Protein AF-0000000085055770 (afdb_homodimer)

InterPro domains:
  IPR016156 FAD/NAD-linked reductase, dimerisation domain superfamily [G3DSA:3.30.390.30] (456-488)
  IPR016156 FAD/NAD-linked reductase, dimerisation domain superfamily [G3DSA:3.30.390.30] (489-550)
  IPR016156 FAD/NAD-linked reductase, dimerisation domain superfamily [SSF55424] (453-541)
  IPR023753 FAD/NAD(P)-binding domain [PF07992] (118-437)
  IPR029324 Mitochondrial apoptosis-inducing factor, C-terminal domain [PF14721] (440-491)
  IPR036188 FAD/NAD(P)-binding domain superfamily [G3DSA:3.50.50.60] (121-446)
  IPR036188 FAD/NAD(P)-binding domain superfamily [G3DSA:3.50.50.60] (158-371)
  IPR036188 FAD/NAD(P)-binding domain superfamily [SSF51905] (117-463)
  IPR050446 FAD-dependent Oxidoreductases and Apoptosis Regulators [PTHR43557] (118-540)

Nearest PDB structures (foldseek):
  8d3o-assembly2_B  TM=9.324E-01  e=7.141E-57  Homo sapiens
  8d3g-assembly1_A  TM=9.309E-01  e=7.087E-55  Homo sapiens
  8d3g-assembly1_B  TM=9.258E-01  e=1.122E-54  Homo sapiens
  6krt-assembly2_B  TM=8.472E-01  e=2.229E-38  Deschampsia antarctica
  6pfz-assembly2_A  TM=8.311E-01  e=5.424E-30  Archaeoglobus fulgidus DSM 4304

Sequence (1100 aa):
MFGSIVRNTLTKSKNVVNLTKFNQNNGRSSLSSSSIKYYSSNNQNRLNNNNNFNGNNNSNKNNNRNSSWMFGAGAAAVAATALLGSILSLEEQNKDTTTTEKKEKIARPEDDLNIEKFKYVIIGGGTAAYYAVDKILEHDKQATILMISKEYEVPYQRPPLSKNLWANKDENVKETLEYSDWSGAKSKLLYEPESVYGNEVLQFIRNKRVVDIHLDGKVILLNDGTLVAYEKCLIATGGEPRKFNYSASDDPRITTYRTVDDFRKLHDVVHDDKVKHVTVIGGGFLGSEITCAINDNLKDKVKITQVFPENGVLPLIFPDYLSKYATDKVKASGVDVLEGRLVKDISKNNDKLKVQLDNGSSIDTDHVVVAVGIIPNTDIAKSTSLEVDPVNGGYVVNAELQARSNVYVAGDVASFYDYNLGVRRRVEHHDHAKATGELAGKNMAGSADPYTYLPFFWSDLTDHIGFEAVGNTDAKLKTYAVWEKQKTDDADKFSKGIIYYLNDKSKVVGVLTFRNYGKMDKARELITKGKPITNLEDLQHAISLEDEHHMFGSIVRNTLTKSKNVVNLTKFNQNNGRSSLSSSSIKYYSSNNQNRLNNNNNFNGNNNSNKNNNRNSSWMFGAGAAAVAATALLGSILSLEEQNKDTTTTEKKEKIARPEDDLNIEKFKYVIIGGGTAAYYAVDKILEHDKQATILMISKEYEVPYQRPPLSKNLWANKDENVKETLEYSDWSGAKSKLLYEPESVYGNEVLQFIRNKRVVDIHLDGKVILLNDGTLVAYEKCLIATGGEPRKFNYSASDDPRITTYRTVDDFRKLHDVVHDDKVKHVTVIGGGFLGSEITCAINDNLKDKVKITQVFPENGVLPLIFPDYLSKYATDKVKASGVDVLEGRLVKDISKNNDKLKVQLDNGSSIDTDHVVVAVGIIPNTDIAKSTSLEVDPVNGGYVVNAELQARSNVYVAGDVASFYDYNLGVRRRVEHHDHAKATGELAGKNMAGSADPYTYLPFFWSDLTDHIGFEAVGNTDAKLKTYAVWEKQKTDDADKFSKGIIYYLNDKSKVVGVLTFRNYGKMDKARELITKGKPITNLEDLQHAISLEDEHH

Foldseek 3Di:
DPPPPPPPCPPPPPDPPPPDDPPPPPPPDDPPDDDDDDDDDDDDDDDDDDDDDDDQPDDDDDDDDDDYDYDDDDDYDDDDDDDDDDPDDDDDDDDDPPPPPPPPPPCPCPVCPVAAEFAEEEEAQEQLQVLLLVQLVVQPVPGAYEYEHLAADHYFHFVCLLAFLLVDPDPCCLPQVWGADPVRDIDHRHPDDPSSEDDRRHHYHYNWHWQAADPVQQWTAIPVGHIHHYNFYEYEHAWADDADDFPPSVDPLEEEDTDSVRSSVVVVQQPDQVFAEEEEEAQEFRSLSNLLSCCVRRVVRHAYEYEYQAQAHNPFFDAPVVRNVVRVVSVVSRHHYHYNWDFDHWDDDVQWIWTAIPVGDIDTGNHYYYDHDTAAPPSNCVRHVFDFDPPAGATEAEQLQDRDVSYGYFAQRYFYQAPLQRGTHGDHASQRSNQRSNSNSNVSSPDRGGHHDWGKHWHDRDPQWIKIKTFDRGNPFDKDKAADDDPDPPDDRHRWIKIFGADPQQAGGMIMTTNQPDFVVLRVVRSNVRDHDPDPVVVNVSTDSDHPPD/DPPPPPPDPPDDPDDDDDLDFDPDDDDDDDDDDDDDDDDDDDYYDDDDYDDDDDDDDDDDDDDDDDDDDDDDDDPPDDDPDDDPDDPDDDDDPPDPPVPPPPPPPPVPCPRPPSAAEFAEEEEAQEQLQVLLLVQLVVQPVPGAYEYEHLAADHYFHFVCLLAFLLVDPDPCCLPQVWGADPVRDIDHRHPDDPVVEDDRRHHYHYNWHWQAADPVQQWTAIPVGHIHHYNFYEYEHAWADDADDFPVSVDPLEEEDTDSVRSSVVVVQQPDQVFAEEEEEAQEFRSLSNLLSCCVRRVVRHAYEYEYQAQAHNPFFDAPVVRNVVRVVSVVSRHHYHYNWDFDHWDDDPQWIWTAIPVGDIDTGNHYYYDHDTAAPPSNCVRHVFDFDPPAGATEAEQLQDRDVSYGYFAQRYFYQAPLQRGTHGDHASQRSNQRSNSNSNVSSPDRGGHHDWGKHWHDRDPQWIKIKTFDRGNPFDKDKAADDDPDPPDDRHRWIKIFGADPQQAGGMIMTTNQPDFVVLRVVRSNVRDHDPDPVVVNVSTDSDHPPD

Solvent-accessible surface area (backbone atoms only — not comparable to full-atom values): 62832 Å² total; per-residue (Å²): 133,80,81,69,77,82,61,59,49,77,72,70,72,68,75,79,76,74,78,77,78,77,73,80,76,74,78,75,78,72,82,71,84,81,79,87,78,87,81,82,82,78,88,81,79,84,86,84,69,90,77,82,87,82,90,70,92,79,90,90,89,80,93,87,76,83,90,95,88,89,87,93,89,78,86,88,89,77,88,90,84,78,96,77,82,89,75,80,76,87,84,82,74,85,78,81,78,74,80,76,74,75,74,70,71,71,68,67,72,69,66,72,65,88,52,52,71,29,52,31,33,34,38,21,41,34,49,15,31,49,32,15,52,55,30,25,57,73,64,28,90,81,54,27,36,36,32,35,13,62,46,76,65,67,31,34,59,58,70,40,71,41,37,39,40,55,70,42,81,55,88,56,35,79,77,65,39,41,25,46,48,98,84,60,47,80,41,60,38,49,76,56,66,72,81,75,47,58,42,87,42,36,32,66,44,57,63,40,42,76,60,34,48,42,75,91,77,30,34,35,32,33,74,86,67,51,55,38,33,43,65,29,37,35,45,21,58,23,55,40,71,62,84,71,88,34,54,15,52,82,8,52,35,51,38,64,76,82,48,71,68,35,46,46,53,51,52,52,46,64,69,32,87,86,34,49,31,37,35,33,34,22,32,40,68,65,20,41,20,39,51,32,28,46,43,76,64,36,53,92,58,30,46,46,35,38,35,21,57,47,83,26,38,37,53,62,53,33,45,69,70,55,10,40,51,51,34,51,54,48,38,71,72,67,40,46,69,41,58,59,32,42,79,39,14,28,11,53,48,89,94,29,30,33,40,31,35,71,87,70,52,70,43,81,24,52,32,37,41,49,30,77,52,66,42,50,58,54,66,44,32,80,65,37,81,59,53,64,34,89,83,70,35,21,36,43,30,42,47,49,27,36,49,42,91,54,29,31,41,18,21,40,21,22,19,34,60,36,60,72,76,72,45,73,47,51,50,83,37,67,48,37,12,36,53,34,6,33,48,39,14,38,27,73,51,69,49,76,61,65,59,76,78,78,48,42,46,69,55,63,49,54,100,80,40,38,37,39,34,35,63,53,46,53,33,87,41,52,70,51,74,42,60,58,83,67,92,50,91,88,48,69,76,73,62,30,31,39,39,37,22,27,50,98,73,36,21,44,44,14,35,35,23,33,62,41,79,92,49,62,68,62,46,49,52,57,26,60,66,54,55,61,60,88,50,74,71,63,58,66,68,67,60,77,86,65,77,79,81,122,133,81,80,72,78,81,76,75,81,78,74,84,76,85,78,89,80,77,70,66,74,54,78,85,85,83,91,89,90,76,90,79,84,90,81,86,84,84,72,53,68,80,84,83,82,89,77,82,84,86,80,87,80,84,60,51,50,34,14,31,43,52,78,77,89,82,91,79,94,77,82,77,93,82,85,70,84,70,85,75,78,78,86,78,72,78,84,70,74,87,74,79,68,82,71,82,70,76,68,76,69,69,75,62,68,70,64,69,68,71,62,38,65,54,51,54,73,29,51,31,33,33,38,21,42,34,50,16,33,48,32,14,52,55,31,26,58,72,64,28,89,82,54,27,36,36,33,36,13,61,46,74,65,66,31,35,58,60,70,40,72,41,37,38,40,54,69,43,82,55,89,55,36,78,78,65,40,42,27,45,49,98,84,61,48,79,42,62,39,47,76,56,63,70,83,75,46,66,50,88,42,34,33,65,45,56,61,41,44,75,60,33,49,41,74,90,78,30,34,33,32,33,74,87,68,50,53,37,33,42,65,29,38,36,44,22,56,23,56,39,72,64,80,74,90,35,83,38,54,82,40,84,48,52,37,63,77,82,48,71,68,36,46,46,52,50,53,52,47,65,68,31,87,86,33,50,32,37,34,32,34,21,32,38,67,66,21,41,21,38,52,33,28,46,44,76,65,35,52,92,58,30,44,46,34,38,35,20,57,46,82,26,38,38,54,62,51,33,45,69,70,56,9,40,51,52,36,51,54,48,39,71,73,65,41,45,69,40,58,58,32,42,78,72,39,35,37,80,48,89,94,30,34,33,38,31,34,71,87,66,49,69,45,83,26,53,32,37,40,50,32,78,53,64,41,51,59,52,66,44,32,80,65,35,80,59,53,64,34,88,84,70,35,22,37,42,28,42,45,49,25,37,50,41,92,55,30,30,40,17,21,39,20,23,19,33,59,36,60,72,75,72,43,72,46,52,51,84,37,68,47,35,12,37,54,35,6,34,48,37,14,38,27,71,54,71,49,75,60,64,60,76,79,79,48,42,47,70,53,64,49,52,100,80,38,39,37,40,33,35,64,54,46,54,33,86,43,53,71,51,73,44,60,59,84,69,92,50,92,87,46,69,77,75,62,30,31,39,37,37,23,29,50,99,71,38,21,46,46,14,35,36,22,35,61,40,80,93,47,61,66,62,45,49,51,55,28,61,66,53,56,59,58,87,52,73,71,63,58,65,68,68,60,77,86,65,77,79,80,123

pLDDT: mean 78.94, std 31.24, range [12.91, 98.94]

Organism: Heterostelium pallidum (strain ATCC 26659 / Pp 5 / PN500) (NCBI:txid670386)

Secondary structure (DSSP, 8-state):
-------------------------------------------------------------------------------------------------------------------EEEEEEEE--SHHHHHHHHHHHHH-TT--EEEE-SSSSPSB-SGGGGTGGGG---TTHHHH-EEE-TTS-EEESBSS-GGGSSSSSEEEE-S--EEEEETTTTEEEETTS-EEEEEEEEE---EEE-----TTTT-TTEEE--SHHHHHHHHHHHHSTT--EEEEE-SSHHHHHHHHHHHHHHTTT-EEEEE-SSSSSSTTTS-HHHHHHHHHHHHHTT-EEETT--EEEEEEETTEEEEEETTS-EEEESEEEE-S-EEE--GGGGGS---B-TTT-SEE--TTSEEETTEEE-GGGEEEEETTTTEEE---SHHHHHHHHHHHHHHHTT---------EEEEEEETTEEEEEEE---TTSEEEEEEPPPSSTTS-TTSSEEEEEE-TTSBEEEEEEES--S-HHHHHHHHHH--B-S-GGGGTTTS--S----/---------------------------------------------------------------------------TT--------------------------------------EEEEEEEE--SHHHHHHHHHHHHH-TT--EEEE-SSSSPSB-SGGGGTGGGG---TTHHHH-EEE-TTS-EEESBSS-GGGSSSSSEEEE-S--EEEEETTTTEEEETTS-EEEEEEEEE---EEE-----TTTT-TTEEE--SHHHHHHHHHHHHSTT--EEEEE--SHHHHHHHHHHHHHHTTT-EEEEE-SSSSSSTTTS-HHHHHHHHHHHHHTT-EEETT--EEEEEEETTEEEEEETTS-EEEESEEEE-S-EEE--GGGGGS---B-TTT-SEE--TTSEEETTEEE-GGGEEEEETTTTEEE---SHHHHHHHHHHHHHHHTT---------EEEEEEETTEEEEEEE---TTSEEEEEEPPPSSTTS-TTSSEEEEEE-TTSBEEEEEEES--S-HHHHHHHHHH--B-S-GGGGTTTS--S----

Radius of gyration: 35.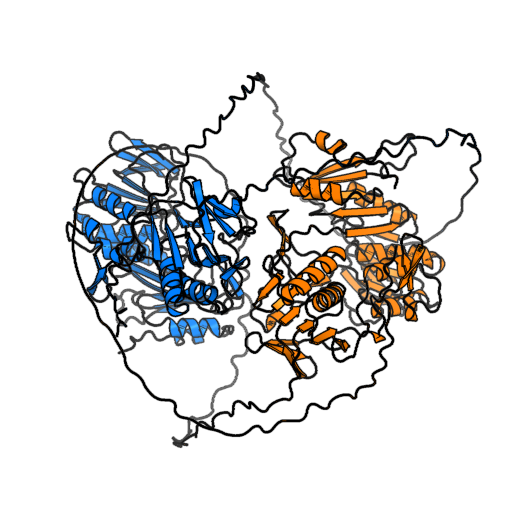76 Å; Cα contacts (8 Å, |Δi|>4): 2113; chains: 2; bounding box: 96×97×94 Å

Structure (mmCIF, N/CA/C/O backbone):
data_AF-0000000085055770-model_v1
#
loop_
_entity.id
_entity.type
_entity.pdbx_description
1 polymer 'Apoptosis inducing factor'
#
loop_
_atom_site.group_PDB
_atom_site.id
_atom_site.type_symbol
_atom_site.label_atom_id
_atom_site.label_alt_id
_atom_site.label_comp_id
_atom_site.label_asym_id
_atom_site.label_entity_id
_atom_site.label_seq_id
_atom_site.pdbx_PDB_ins_code
_atom_site.Cartn_x
_atom_site.Cartn_y
_atom_site.Cartn_z
_atom_site.occupancy
_atom_site.B_iso_or_equiv
_atom_site.auth_seq_id
_atom_site.auth_comp_id
_atom_site.auth_asym_id
_atom_site.auth_atom_id
_atom_site.pdbx_PDB_model_num
ATOM 1 N N . MET A 1 1 ? -2.891 18.719 34.906 1 19.8 1 MET A N 1
ATOM 2 C CA . MET A 1 1 ? -1.797 18.781 35.875 1 19.8 1 MET A CA 1
ATOM 3 C C . MET A 1 1 ? -0.505 18.25 35.25 1 19.8 1 MET A C 1
ATOM 5 O O . MET A 1 1 ? -0.42 17.062 34.938 1 19.8 1 MET A O 1
ATOM 9 N N . PHE A 1 2 ? 0.183 19.172 34.531 1 20.33 2 PHE A N 1
ATOM 10 C CA . PHE A 1 2 ? 1.18 19.203 33.469 1 20.33 2 PHE A CA 1
ATOM 11 C C . PHE A 1 2 ? 2.51 18.641 33.938 1 20.33 2 PHE A C 1
ATOM 13 O O . PHE A 1 2 ? 3.074 19.141 34.938 1 20.33 2 PHE A O 1
ATOM 20 N N . GLY A 1 3 ? 2.492 17.281 34.031 1 21.72 3 GLY A N 1
ATOM 21 C CA . GLY A 1 3 ? 3.611 16.531 34.594 1 21.72 3 GLY A CA 1
ATOM 22 C C . GLY A 1 3 ? 4.957 17.016 34.094 1 21.72 3 GLY A C 1
ATOM 23 O O . GLY A 1 3 ? 5.234 16.953 32.875 1 21.72 3 GLY A O 1
ATOM 24 N N . SER A 1 4 ? 5.488 18.141 34.719 1 19.33 4 SER A N 1
ATOM 25 C CA . SER A 1 4 ? 6.707 18.922 34.531 1 19.33 4 SER A CA 1
ATOM 26 C C . SER A 1 4 ? 7.941 18.031 34.562 1 19.33 4 SER A C 1
ATOM 28 O O . SER A 1 4 ? 8.102 17.188 35.438 1 19.33 4 SER A O 1
ATOM 30 N N . ILE A 1 5 ? 8.344 17.641 33.312 1 22.17 5 ILE A N 1
ATOM 31 C CA . ILE A 1 5 ? 9.578 16.922 33.062 1 22.17 5 ILE A CA 1
ATOM 32 C C . ILE A 1 5 ? 10.734 17.531 33.844 1 22.17 5 ILE A C 1
ATOM 34 O O . ILE A 1 5 ? 11.008 18.719 33.719 1 22.17 5 ILE A O 1
ATOM 38 N N . VAL A 1 6 ? 10.82 17.109 35.125 1 21.02 6 VAL A N 1
ATOM 39 C CA . VAL A 1 6 ? 11.883 17.516 36.062 1 21.02 6 VAL A CA 1
ATOM 40 C C . VAL A 1 6 ? 13.242 17.391 35.375 1 21.02 6 VAL A C 1
ATOM 42 O O . VAL A 1 6 ? 13.625 16.297 34.938 1 21.02 6 VAL A O 1
ATOM 45 N N . ARG A 1 7 ? 13.727 18.547 34.812 1 21.84 7 ARG A N 1
ATOM 46 C CA . ARG A 1 7 ? 14.883 18.969 34.062 1 21.84 7 ARG A CA 1
ATOM 47 C C . ARG A 1 7 ? 16.172 18.766 34.844 1 21.84 7 ARG A C 1
ATOM 49 O O . ARG A 1 7 ? 16.453 19.516 35.781 1 21.84 7 ARG A O 1
ATOM 56 N N . ASN A 1 8 ? 16.484 17.547 35.281 1 20.61 8 ASN A N 1
ATOM 57 C CA . ASN A 1 8 ? 17.781 17.484 35.938 1 20.61 8 ASN A CA 1
ATOM 58 C C . ASN A 1 8 ? 18.906 18.016 35.062 1 20.61 8 ASN A C 1
ATOM 60 O O . ASN A 1 8 ? 18.891 17.766 33.844 1 20.61 8 ASN A O 1
ATOM 64 N N . THR A 1 9 ? 19.562 19.156 35.5 1 19.64 9 THR A N 1
ATOM 65 C CA . THR A 1 9 ? 20.562 20.078 35 1 19.64 9 THR A CA 1
ATOM 66 C C . THR A 1 9 ? 21.875 19.359 34.719 1 19.64 9 THR A C 1
ATOM 68 O O . THR A 1 9 ? 22.734 19.234 35.594 1 19.64 9 THR A O 1
ATOM 71 N N . LEU A 1 10 ? 21.922 18.062 34.25 1 19.42 10 LEU A N 1
ATOM 72 C CA . LEU A 1 10 ? 23.281 17.531 34.156 1 19.42 10 LEU A CA 1
ATOM 73 C C . LEU A 1 10 ? 24.141 18.375 33.219 1 19.42 10 LEU A C 1
ATOM 75 O O . LEU A 1 10 ? 23.734 18.656 32.094 1 19.42 10 LEU A O 1
ATOM 79 N N . THR A 1 11 ? 25.062 19.25 33.719 1 19.27 11 THR A N 1
ATOM 80 C CA . THR A 1 11 ? 26.016 20.172 33.125 1 19.27 11 THR A CA 1
ATOM 81 C C . THR A 1 11 ? 27.031 19.391 32.281 1 19.27 11 THR A C 1
ATOM 83 O O . THR A 1 11 ? 27.969 19.984 31.719 1 19.27 11 THR A O 1
ATOM 86 N N . LYS A 1 12 ? 26.828 18.172 31.781 1 19.77 12 LYS A N 1
ATOM 87 C CA . LYS A 1 12 ? 28.094 17.672 31.25 1 19.77 12 LYS A CA 1
ATOM 88 C C . LYS A 1 12 ? 28.578 18.547 30.094 1 19.77 12 LYS A C 1
ATOM 90 O O . LYS A 1 12 ? 27.812 18.844 29.172 1 19.77 12 LYS A O 1
ATOM 95 N N . SER A 1 13 ? 29.609 19.375 30.188 1 17.56 13 SER A N 1
ATOM 96 C CA . SER A 1 13 ? 30.344 20.172 29.219 1 17.56 13 SER A CA 1
ATOM 97 C C . SER A 1 13 ? 30.844 19.328 28.047 1 17.56 13 SER A C 1
ATOM 99 O O . SER A 1 13 ? 31.641 19.781 27.234 1 17.56 13 SER A O 1
ATOM 101 N N . LYS A 1 14 ? 30.016 18.469 27.453 1 20 14 LYS A N 1
ATOM 102 C CA . LYS A 1 14 ? 30.734 17.688 26.453 1 20 14 LYS A CA 1
ATOM 103 C C . LYS A 1 14 ? 31.359 18.594 25.391 1 20 14 LYS A C 1
ATOM 105 O O . LYS A 1 14 ? 30.734 19.578 24.969 1 20 14 LYS A O 1
ATOM 110 N N . ASN A 1 15 ? 32.688 18.578 25.25 1 17.78 15 ASN A N 1
ATOM 111 C CA . ASN A 1 15 ? 33.625 19.047 24.234 1 17.78 15 ASN A CA 1
ATOM 112 C C . ASN A 1 15 ? 33.156 18.672 22.828 1 17.78 15 ASN A C 1
ATOM 114 O O . ASN A 1 15 ? 32.625 17.578 22.609 1 17.78 15 ASN A O 1
ATOM 118 N N . VAL A 1 16 ? 32.594 19.688 22.109 1 19.86 16 VAL A N 1
ATOM 119 C CA . VAL A 1 16 ? 32.219 19.734 20.703 1 19.86 16 VAL A CA 1
ATOM 120 C C . VAL A 1 16 ? 33.312 19.047 19.859 1 19.86 16 VAL A C 1
ATOM 122 O O . VAL A 1 16 ? 34.469 19.469 19.891 1 19.86 16 VAL A O 1
ATOM 125 N N . VAL A 1 17 ? 33.312 17.734 19.891 1 19.25 17 VAL A N 1
ATOM 126 C CA . VAL A 1 17 ? 34.312 17.016 19.125 1 19.25 17 VAL A CA 1
ATOM 127 C C . VAL A 1 17 ? 34.344 17.547 17.688 1 19.25 17 VAL A C 1
ATOM 129 O O . VAL A 1 17 ? 33.312 17.578 17.016 1 19.25 17 VAL A O 1
ATOM 132 N N . ASN A 1 18 ? 35.281 18.469 17.422 1 18.89 18 ASN A N 1
ATOM 133 C CA . ASN A 1 18 ? 35.656 19 16.125 1 18.89 18 ASN A CA 1
ATOM 134 C C . ASN A 1 18 ? 36.031 17.891 15.148 1 18.89 18 ASN A C 1
ATOM 136 O O . ASN A 1 18 ? 36.969 17.125 15.391 1 18.89 18 ASN A O 1
ATOM 140 N N . LEU A 1 19 ? 35.125 17.219 14.695 1 19.45 19 LEU A N 1
ATOM 141 C CA . LEU A 1 19 ? 35.438 16.188 13.711 1 19.45 19 LEU A CA 1
ATOM 142 C C . LEU A 1 19 ? 36.25 16.75 12.57 1 19.45 19 LEU A C 1
ATOM 144 O O . LEU A 1 19 ? 35.875 17.766 11.969 1 19.45 19 LEU A O 1
ATOM 148 N N . THR A 1 20 ? 37.594 16.562 12.641 1 17.78 20 THR A N 1
ATOM 149 C CA . THR A 1 20 ? 38.656 16.969 11.727 1 17.78 20 THR A CA 1
ATOM 150 C C . THR A 1 20 ? 38.438 16.391 10.336 1 17.78 20 THR A C 1
ATOM 152 O O . THR A 1 20 ? 38.031 15.219 10.195 1 17.78 20 THR A O 1
ATOM 155 N N . LYS A 1 21 ? 38.312 17.312 9.406 1 19.11 21 LYS A N 1
ATOM 156 C CA . LYS A 1 21 ? 38.062 17.281 7.965 1 19.11 21 LYS A CA 1
ATOM 157 C C . LYS A 1 21 ? 39.188 16.516 7.242 1 19.11 21 LYS A C 1
ATOM 159 O O . LYS A 1 21 ? 40.344 16.844 7.367 1 19.11 21 LYS A O 1
ATOM 164 N N . PHE A 1 22 ? 39.094 15.219 7.184 1 18.69 22 PHE A N 1
ATOM 165 C CA . PHE A 1 22 ? 40.156 14.555 6.406 1 18.69 22 PHE A CA 1
ATOM 166 C C . PHE A 1 22 ? 40.156 15.047 4.965 1 18.69 22 PHE A C 1
ATOM 168 O O . PHE A 1 22 ? 39.094 15.273 4.383 1 18.69 22 PHE A O 1
ATOM 175 N N . ASN A 1 23 ? 41.188 15.672 4.527 1 18.52 23 ASN A N 1
ATOM 176 C CA . ASN A 1 23 ? 41.594 16.312 3.281 1 18.52 23 ASN A CA 1
ATOM 177 C C . ASN A 1 23 ? 41.688 15.297 2.141 1 18.52 23 ASN A C 1
ATOM 179 O O . ASN A 1 23 ? 42.375 15.547 1.144 1 18.52 23 ASN A O 1
ATOM 183 N N . GLN A 1 24 ? 40.906 14.211 2.086 1 18.05 24 GLN A N 1
ATOM 184 C CA . GLN A 1 24 ? 41.375 13.328 1.034 1 18.05 24 GLN A CA 1
ATOM 185 C C . GLN A 1 24 ? 41.281 13.992 -0.334 1 18.05 24 GLN A C 1
ATOM 187 O O . GLN A 1 24 ? 40.281 14.625 -0.658 1 18.05 24 GLN A O 1
ATOM 192 N N . ASN A 1 25 ? 42.375 14.312 -0.95 1 18.31 25 ASN A N 1
ATOM 193 C CA . ASN A 1 25 ? 42.812 14.859 -2.234 1 18.31 25 ASN A CA 1
ATOM 194 C C . ASN A 1 25 ? 42.281 14.031 -3.398 1 18.31 25 ASN A C 1
ATOM 196 O O . ASN A 1 25 ? 42.844 13 -3.75 1 18.31 25 ASN A O 1
ATOM 200 N N . ASN A 1 26 ? 41.031 13.602 -3.348 1 17.72 26 ASN A N 1
ATOM 201 C CA . ASN A 1 26 ? 40.719 12.75 -4.488 1 17.72 26 ASN A CA 1
ATOM 202 C C . ASN A 1 26 ? 40.844 13.508 -5.809 1 17.72 26 ASN A C 1
ATOM 204 O O . ASN A 1 26 ? 40.281 14.602 -5.961 1 17.72 26 ASN A O 1
ATOM 208 N N . GLY A 1 27 ? 41.969 13.461 -6.469 1 17.81 27 GLY A N 1
ATOM 209 C CA . GLY A 1 27 ? 42.344 13.945 -7.789 1 17.81 27 GLY A CA 1
ATOM 210 C C . GLY A 1 27 ? 41.344 13.562 -8.867 1 17.81 27 GLY A C 1
ATOM 211 O O . GLY A 1 27 ? 41.156 12.383 -9.164 1 17.81 27 GLY A O 1
ATOM 212 N N . ARG A 1 28 ? 40.156 14.195 -8.812 1 18.31 28 ARG A N 1
ATOM 213 C CA . ARG A 1 28 ? 39.156 14.016 -9.859 1 18.31 28 ARG A CA 1
ATOM 214 C C . ARG A 1 28 ? 39.75 14.305 -11.234 1 18.31 28 ARG A C 1
ATOM 216 O O . ARG A 1 28 ? 40.25 15.398 -11.484 1 18.31 28 ARG A O 1
ATOM 223 N N . SER A 1 29 ? 40.312 13.344 -11.898 1 17.05 29 SER A N 1
ATOM 224 C CA . SER A 1 29 ? 40.781 13.484 -13.266 1 17.05 29 SER A CA 1
ATOM 225 C C . SER A 1 29 ? 39.688 13.977 -14.195 1 17.05 29 SER A C 1
ATOM 227 O O . SER A 1 29 ? 38.5 13.711 -13.953 1 17.05 29 SER A O 1
ATOM 229 N N . SER A 1 30 ? 39.875 15.062 -14.977 1 17.34 30 SER A N 1
ATOM 230 C CA . SER A 1 30 ? 39.312 15.984 -15.953 1 17.34 30 SER A CA 1
ATOM 231 C C . SER A 1 30 ? 38.75 15.242 -17.172 1 17.34 30 SER A C 1
ATOM 233 O O . SER A 1 30 ? 38.406 15.859 -18.172 1 17.34 30 SER A O 1
ATOM 235 N N . LEU A 1 31 ? 37.969 14.102 -17.016 1 16.69 31 LEU A N 1
ATOM 236 C CA . LEU A 1 31 ? 37.781 13.555 -18.359 1 16.69 31 LEU A CA 1
ATOM 237 C C . LEU A 1 31 ? 37.031 14.531 -19.25 1 16.69 31 LEU A C 1
ATOM 239 O O . LEU A 1 31 ? 36.031 15.117 -18.844 1 16.69 31 LEU A O 1
ATOM 243 N N . SER A 1 32 ? 37.594 15.023 -20.359 1 15.95 32 SER A N 1
ATOM 244 C CA . SER A 1 32 ? 37.469 15.945 -21.484 1 15.95 32 SER A CA 1
ATOM 245 C C . SER A 1 32 ? 36.281 15.562 -22.375 1 15.95 32 SER A C 1
ATOM 247 O O . SER A 1 32 ? 36.156 16.094 -23.484 1 15.95 32 SER A O 1
ATOM 249 N N . SER A 1 33 ? 35.125 15.094 -21.859 1 15.98 33 SER A N 1
ATOM 250 C CA . SER A 1 33 ? 34.344 14.555 -22.953 1 15.98 33 SER A CA 1
ATOM 251 C C . SER A 1 33 ? 34 15.633 -23.984 1 15.98 33 SER A C 1
ATOM 253 O O . SER A 1 33 ? 33.75 16.781 -23.609 1 15.98 33 SER A O 1
ATOM 255 N N . SER A 1 34 ? 34.156 15.391 -25.344 1 15.76 34 SER A N 1
ATOM 256 C CA . SER A 1 34 ? 34.125 15.961 -26.688 1 15.76 34 SER A CA 1
ATOM 257 C C . SER A 1 34 ? 32.75 16.438 -27.078 1 15.76 34 SER A C 1
ATOM 259 O O . SER A 1 34 ? 31.734 15.984 -26.516 1 15.76 34 SER A O 1
ATOM 261 N N . SER A 1 35 ? 32.562 17.344 -28.094 1 16.12 35 SER A N 1
ATOM 262 C CA . SER A 1 35 ? 31.859 18.469 -28.703 1 16.12 35 SER A CA 1
ATOM 263 C C . SER A 1 35 ? 30.672 18 -29.531 1 16.12 35 SER A C 1
ATOM 265 O O . SER A 1 35 ? 29.922 18.812 -30.062 1 16.12 35 SER A O 1
ATOM 267 N N . ILE A 1 36 ? 30.047 16.719 -29.469 1 15.17 36 ILE A N 1
ATOM 268 C CA . ILE A 1 36 ? 29.547 16.469 -30.812 1 15.17 36 ILE A CA 1
ATOM 269 C C . ILE A 1 36 ? 28.438 17.469 -31.156 1 15.17 36 ILE A C 1
ATOM 271 O O . ILE A 1 36 ? 27.656 17.859 -30.281 1 15.17 36 ILE A O 1
ATOM 275 N N . LYS A 1 37 ? 28.094 17.703 -32.5 1 15.77 37 LYS A N 1
ATOM 276 C CA . LYS A 1 37 ? 27.734 18.656 -33.562 1 15.77 37 LYS A CA 1
ATOM 277 C C . LYS A 1 37 ? 26.219 18.766 -33.688 1 15.77 37 LYS A C 1
ATOM 279 O O . LYS A 1 37 ? 25.688 19.844 -34 1 15.77 37 LYS A O 1
ATOM 284 N N . TYR A 1 38 ? 25.266 17.734 -33.406 1 15.3 38 TYR A N 1
ATOM 285 C CA . TYR A 1 38 ? 24.422 17.516 -34.562 1 15.3 38 TYR A CA 1
ATOM 286 C C . TYR A 1 38 ? 23.469 18.688 -34.781 1 15.3 38 TYR A C 1
ATOM 288 O O . TYR A 1 38 ? 23.109 19.375 -33.844 1 15.3 38 TYR A O 1
ATOM 296 N N . TYR A 1 39 ? 22.938 18.812 -36.094 1 15.67 39 TYR A N 1
ATOM 297 C CA . TYR A 1 39 ? 22.406 19.656 -37.156 1 15.67 39 TYR A CA 1
ATOM 298 C C . TYR A 1 39 ? 20.922 19.922 -36.969 1 15.67 39 TYR A C 1
ATOM 300 O O . TYR A 1 39 ? 20.203 19.109 -36.375 1 15.67 39 TYR A O 1
ATOM 308 N N . SER A 1 40 ? 20.516 21.156 -37.188 1 16.5 40 SER A N 1
ATOM 309 C CA . SER A 1 40 ? 19.406 22.094 -37.031 1 16.5 40 SER A CA 1
ATOM 310 C C . SER A 1 40 ? 18.25 21.75 -37.969 1 16.5 40 SER A C 1
ATOM 312 O O . SER A 1 40 ? 17.281 22.5 -38.062 1 16.5 40 SER A O 1
ATOM 314 N N . SER A 1 41 ? 18.203 20.547 -38.719 1 15.64 41 SER A N 1
ATOM 315 C CA . SER A 1 41 ? 17.516 20.812 -39.969 1 15.64 41 SER A CA 1
ATOM 316 C C . SER A 1 41 ? 16.078 21.266 -39.75 1 15.64 41 SER A C 1
ATOM 318 O O . SER A 1 41 ? 15.492 20.984 -38.688 1 15.64 41 SER A O 1
ATOM 320 N N . ASN A 1 42 ? 15.391 21.891 -40.844 1 16.19 42 ASN A N 1
ATOM 321 C CA . ASN A 1 42 ? 14.477 22.875 -41.406 1 16.19 42 ASN A CA 1
ATOM 322 C C . ASN A 1 42 ? 13.07 22.297 -41.562 1 16.19 42 ASN A C 1
ATOM 324 O O . ASN A 1 42 ? 12.188 22.938 -42.156 1 16.19 42 ASN A O 1
ATOM 328 N N . ASN A 1 43 ? 12.711 20.984 -41.312 1 15.36 43 ASN A N 1
ATOM 329 C CA . ASN A 1 43 ? 11.727 20.531 -42.281 1 15.36 43 ASN A CA 1
ATOM 330 C C . ASN A 1 43 ? 10.414 21.281 -42.156 1 15.36 43 ASN A C 1
ATOM 332 O O . ASN A 1 43 ? 10.016 21.656 -41.062 1 15.36 43 ASN A O 1
ATOM 336 N N . GLN A 1 44 ? 9.695 21.484 -43.344 1 16.36 44 GLN A N 1
ATOM 337 C CA . GLN A 1 44 ? 8.711 22.219 -44.156 1 16.36 44 GLN A CA 1
ATOM 338 C C . GLN A 1 44 ? 7.293 21.953 -43.656 1 16.36 44 GLN A C 1
ATOM 340 O O . GLN A 1 44 ? 7.062 21 -42.906 1 16.36 44 GLN A O 1
ATOM 345 N N . ASN A 1 45 ? 6.254 22.078 -44.5 1 16.58 45 ASN A N 1
ATOM 346 C CA . ASN A 1 45 ? 5.023 22.797 -44.812 1 16.58 45 ASN A CA 1
ATOM 347 C C . ASN A 1 45 ? 3.795 21.906 -44.656 1 16.58 45 ASN A C 1
ATOM 349 O O . ASN A 1 45 ? 2.701 22.266 -45.094 1 16.58 45 ASN A O 1
ATOM 353 N N . ARG A 1 46 ? 3.852 20.625 -44 1 14.68 46 ARG A N 1
ATOM 354 C CA . ARG A 1 46 ? 2.824 19.828 -44.656 1 14.68 46 ARG A CA 1
ATOM 355 C C . ARG A 1 46 ? 1.46 20.5 -44.562 1 14.68 46 ARG A C 1
ATOM 357 O O . ARG A 1 46 ? 1.258 21.391 -43.75 1 14.68 46 ARG A O 1
ATOM 364 N N . LEU A 1 47 ? 0.299 19.5 -44.312 1 15.27 47 LEU A N 1
ATOM 365 C CA . LEU A 1 47 ? -0.778 18.891 -45.094 1 15.27 47 LEU A CA 1
ATOM 366 C C . LEU A 1 47 ? -2.129 19.484 -44.688 1 15.27 47 LEU A C 1
ATOM 368 O O . LEU A 1 47 ? -2.355 19.812 -43.531 1 15.27 47 LEU A O 1
ATOM 372 N N . ASN A 1 48 ? -2.977 19.766 -45.656 1 16.56 48 ASN A N 1
ATOM 373 C CA . ASN A 1 48 ? -4.227 20.406 -46.062 1 16.56 48 ASN A CA 1
ATOM 374 C C . ASN A 1 48 ? -5.434 19.688 -45.438 1 16.56 48 ASN A C 1
ATOM 376 O O . ASN A 1 48 ? -6.566 20.156 -45.594 1 16.56 48 ASN A O 1
ATOM 380 N N . ASN A 1 49 ? -5.383 18.312 -44.906 1 15.69 49 ASN A N 1
ATOM 381 C CA . ASN A 1 49 ? -6.469 17.516 -45.5 1 15.69 49 ASN A CA 1
ATOM 382 C C . ASN A 1 49 ? -7.781 17.75 -44.75 1 15.69 49 ASN A C 1
ATOM 384 O O . ASN A 1 49 ? -8.789 17.094 -45.031 1 15.69 49 ASN A O 1
ATOM 388 N N . ASN A 1 50 ? -7.957 18.234 -43.625 1 15.89 50 ASN A N 1
ATOM 389 C CA . ASN A 1 50 ? -8.992 17.578 -42.844 1 15.89 50 ASN A CA 1
ATOM 390 C C . ASN A 1 50 ? -10.359 17.688 -43.5 1 15.89 50 ASN A C 1
ATOM 392 O O . ASN A 1 50 ? -10.805 18.797 -43.844 1 15.89 50 ASN A O 1
ATOM 396 N N . ASN A 1 51 ? -10.938 16.469 -43.938 1 15.93 51 ASN A N 1
ATOM 397 C CA . ASN A 1 51 ? -12.117 15.914 -44.562 1 15.93 51 ASN A CA 1
ATOM 398 C C . ASN A 1 51 ? -13.383 16.156 -43.75 1 15.93 51 ASN A C 1
ATOM 400 O O . ASN A 1 51 ? -13.328 16.156 -42.531 1 15.93 51 ASN A O 1
ATOM 404 N N . ASN A 1 52 ? -14.516 16.391 -44.344 1 16.69 52 ASN A N 1
ATOM 405 C CA . ASN A 1 52 ? -15.867 16.844 -44.062 1 16.69 52 ASN A CA 1
ATOM 406 C C . ASN A 1 52 ? -16.75 15.719 -43.531 1 16.69 52 ASN A C 1
ATOM 408 O O . ASN A 1 52 ? -17.938 15.906 -43.312 1 16.69 52 ASN A O 1
ATOM 412 N N . PHE A 1 53 ? -16.312 14.375 -43.281 1 16.34 53 PHE A N 1
ATOM 413 C CA . PHE A 1 53 ? -17.375 13.422 -43.594 1 16.34 53 PHE A CA 1
ATOM 414 C C . PHE A 1 53 ? -18.484 13.492 -42.531 1 16.34 53 PHE A C 1
ATOM 416 O O . PHE A 1 53 ? -18.203 13.586 -41.344 1 16.34 53 PHE A O 1
ATOM 423 N N . ASN A 1 54 ? -19.797 13.43 -43.031 1 17.22 54 ASN A N 1
ATOM 424 C CA . ASN A 1 54 ? -21.188 13.492 -42.594 1 17.22 54 ASN A CA 1
ATOM 425 C C . ASN A 1 54 ? -21.594 12.227 -41.812 1 17.22 54 ASN A C 1
ATOM 427 O O . ASN A 1 54 ? -20.953 11.18 -41.969 1 17.22 54 ASN A O 1
ATOM 431 N N . GLY A 1 55 ? -22.797 12.273 -41.062 1 17.23 55 GLY A N 1
ATOM 432 C CA . GLY A 1 55 ? -23.625 11.711 -40 1 17.23 55 GLY A CA 1
ATOM 433 C C . GLY A 1 55 ? -24.281 10.398 -40.406 1 17.23 55 GLY A C 1
ATOM 434 O O . GLY A 1 55 ? -25.156 10.367 -41.25 1 17.23 55 GLY A O 1
ATOM 435 N N . ASN A 1 56 ? -23.609 9.133 -40.219 1 16.09 56 ASN A N 1
ATOM 436 C CA . ASN A 1 56 ? -23.984 7.844 -40.812 1 16.09 56 ASN A CA 1
ATOM 437 C C . ASN A 1 56 ? -25.062 7.145 -39.969 1 16.09 56 ASN A C 1
ATOM 439 O O . ASN A 1 56 ? -25.266 5.938 -40.125 1 16.09 56 ASN A O 1
ATOM 443 N N . ASN A 1 57 ? -26.016 7.473 -39.125 1 16.73 57 ASN A N 1
ATOM 444 C CA . ASN A 1 57 ? -26.453 6.512 -38.125 1 16.73 57 ASN A CA 1
ATOM 445 C C . ASN A 1 57 ? -27.359 5.441 -38.719 1 16.73 57 ASN A C 1
ATOM 447 O O . ASN A 1 57 ? -28.516 5.719 -39.031 1 16.73 57 ASN A O 1
ATOM 451 N N . ASN A 1 58 ? -26.734 4.309 -39.312 1 14.97 58 ASN A N 1
ATOM 452 C CA . ASN A 1 58 ? -27.484 3.299 -40.031 1 14.97 58 ASN A CA 1
ATOM 453 C C . ASN A 1 58 ? -28.297 2.41 -39.094 1 14.97 58 ASN A C 1
ATOM 455 O O . ASN A 1 58 ? -28.016 2.361 -37.906 1 14.97 58 ASN A O 1
ATOM 459 N N . SER A 1 59 ? -28.5 1.014 -39.594 1 15.73 59 SER A N 1
ATOM 460 C CA . SER A 1 59 ? -29.547 0.052 -39.938 1 15.73 59 SER A CA 1
ATOM 461 C C . SER A 1 59 ? -29.672 -1.007 -38.844 1 15.73 59 SER A C 1
ATOM 463 O O . SER A 1 59 ? -28.812 -1.136 -37.969 1 15.73 59 SER A O 1
ATOM 465 N N . ASN A 1 60 ? -29.938 -2.367 -39.219 1 15.96 60 ASN A N 1
ATOM 466 C CA . ASN A 1 60 ? -30.906 -3.455 -39.125 1 15.96 60 ASN A CA 1
ATOM 467 C C . ASN A 1 60 ? -30.406 -4.57 -38.219 1 15.96 60 ASN A C 1
ATOM 469 O O . ASN A 1 60 ? -29.203 -4.812 -38.125 1 15.96 60 ASN A O 1
ATOM 473 N N . LYS A 1 61 ? -31.297 -5.414 -37.375 1 17.31 61 LYS A N 1
ATOM 474 C CA . LYS A 1 61 ? -31.578 -6.289 -36.25 1 17.31 61 LYS A CA 1
ATOM 475 C C . LYS A 1 61 ? -31.141 -7.723 -36.531 1 17.31 61 LYS A C 1
ATOM 477 O O . LYS A 1 61 ? -30.703 -8.438 -35.625 1 17.31 61 LYS A O 1
ATOM 482 N N . ASN A 1 62 ? -31.281 -8.656 -37.594 1 15.52 62 ASN A N 1
ATOM 483 C CA . ASN A 1 62 ? -31.969 -9.93 -37.375 1 15.52 62 ASN A CA 1
ATOM 484 C C . ASN A 1 62 ? -30.969 -11.062 -37.125 1 15.52 62 ASN A C 1
ATOM 486 O O . ASN A 1 62 ? -31.203 -11.945 -36.312 1 15.52 62 ASN A O 1
ATOM 490 N N . ASN A 1 63 ? -29.875 -11.492 -37.875 1 15.12 63 ASN A N 1
ATOM 491 C CA . ASN A 1 63 ? -29.969 -12.82 -38.438 1 15.12 63 ASN A CA 1
ATOM 492 C C . ASN A 1 63 ? -29.594 -13.906 -37.438 1 15.12 63 ASN A C 1
ATOM 494 O O . ASN A 1 63 ? -28.922 -13.625 -36.438 1 15.12 63 ASN A O 1
ATOM 498 N N . ASN A 1 64 ? -29.594 -15.367 -37.938 1 15.79 64 ASN A N 1
ATOM 499 C CA . ASN A 1 64 ? -29.875 -16.797 -37.812 1 15.79 64 ASN A CA 1
ATOM 500 C C . ASN A 1 64 ? -28.688 -17.562 -37.25 1 15.79 64 ASN A C 1
ATOM 502 O O . ASN A 1 64 ? -27.531 -17.219 -37.531 1 15.79 64 ASN A O 1
ATOM 506 N N . ARG A 1 65 ? -28.891 -18.578 -36.25 1 17.14 65 ARG A N 1
ATOM 507 C CA . ARG A 1 65 ? -28.375 -19.531 -35.281 1 17.14 65 ARG A CA 1
ATOM 508 C C . ARG A 1 65 ? -27.766 -20.75 -35.969 1 17.14 65 ARG A C 1
ATOM 510 O O . ARG A 1 65 ? -27.375 -21.703 -35.312 1 17.14 65 ARG A O 1
ATOM 517 N N . ASN A 1 66 ? -27.547 -21.047 -37.344 1 14.77 66 ASN A N 1
ATOM 518 C CA . ASN A 1 66 ? -27.609 -22.453 -37.719 1 14.77 66 ASN A CA 1
ATOM 519 C C . ASN A 1 66 ? -26.438 -23.234 -37.156 1 14.77 66 ASN A C 1
ATOM 521 O O . ASN A 1 66 ? -25.453 -22.641 -36.688 1 14.77 66 ASN A O 1
ATOM 525 N N . SER A 1 67 ? -25.688 -24.188 -38.125 1 14.82 67 SER A N 1
ATOM 526 C CA . SER A 1 67 ? -25.641 -25.609 -38.469 1 14.82 67 SER A CA 1
ATOM 527 C C . SER A 1 67 ? -24.406 -26.266 -37.875 1 14.82 67 SER A C 1
ATOM 529 O O . SER A 1 67 ? -23.75 -25.703 -37 1 14.82 67 SER A O 1
ATOM 531 N N . SER A 1 68 ? -23.5 -27.031 -38.844 1 14.91 68 SER A N 1
ATOM 532 C CA . SER A 1 68 ? -23.188 -28.422 -39.188 1 14.91 68 SER A CA 1
ATOM 533 C C . SER A 1 68 ? -21.891 -28.875 -38.531 1 14.91 68 SER A C 1
ATOM 535 O O . SER A 1 68 ? -21.109 -28.062 -38.062 1 14.91 68 SER A O 1
ATOM 537 N N . TRP A 1 69 ? -21.125 -30.016 -39.281 1 14.82 69 TRP A N 1
ATOM 538 C CA . TRP A 1 69 ? -20.75 -31.422 -39.312 1 14.82 69 TRP A CA 1
ATOM 539 C C . TRP A 1 69 ? -19.266 -31.594 -38.969 1 14.82 69 TRP A C 1
ATOM 541 O O . TRP A 1 69 ? -18.906 -32.281 -38 1 14.82 69 TRP A O 1
ATOM 551 N N . MET A 1 70 ? -18.297 -32.031 -40.031 1 14.55 70 MET A N 1
ATOM 552 C CA . MET A 1 70 ? -17.75 -33.344 -40.375 1 14.55 70 MET A CA 1
ATOM 553 C C . MET A 1 70 ? -16.344 -33.5 -39.812 1 14.55 70 MET A C 1
ATOM 555 O O . MET A 1 70 ? -16.062 -34.406 -39.031 1 14.55 70 MET A O 1
ATOM 559 N N . PHE A 1 71 ? -15.273 -33.906 -40.781 1 14.9 71 PHE A N 1
ATOM 560 C CA . PHE A 1 71 ? -14.578 -35.125 -41.188 1 14.9 71 PHE A CA 1
ATOM 561 C C . PHE A 1 71 ? -13.172 -35.156 -40.594 1 14.9 71 PHE A C 1
ATOM 563 O O . PHE A 1 71 ? -12.828 -36.062 -39.844 1 14.9 71 PHE A O 1
ATOM 570 N N . GLY A 1 72 ? -12.031 -35.125 -41.531 1 14.68 72 GLY A N 1
ATOM 571 C CA . GLY A 1 72 ? -11.18 -36.125 -42.125 1 14.68 72 GLY A CA 1
ATOM 572 C C . GLY A 1 72 ? -9.852 -36.281 -41.438 1 14.68 72 GLY A C 1
ATOM 573 O O . GLY A 1 72 ? -9.461 -35.438 -40.625 1 14.68 72 GLY A O 1
ATOM 574 N N . ALA A 1 73 ? -8.781 -36.938 -42.25 1 15.2 73 ALA A N 1
ATOM 575 C CA . ALA A 1 73 ? -7.887 -38.062 -42.562 1 15.2 73 ALA A CA 1
ATOM 576 C C . ALA A 1 73 ? -6.469 -37.75 -42.062 1 15.2 73 ALA A C 1
ATOM 578 O O . ALA A 1 73 ? -5.895 -38.531 -41.312 1 15.2 73 ALA A O 1
ATOM 579 N N . GLY A 1 74 ? -5.438 -37.75 -43.031 1 14.71 74 GLY A N 1
ATOM 580 C CA . GLY A 1 74 ? -4.43 -38.688 -43.438 1 14.71 74 GLY A CA 1
ATOM 581 C C . GLY A 1 74 ? -3.043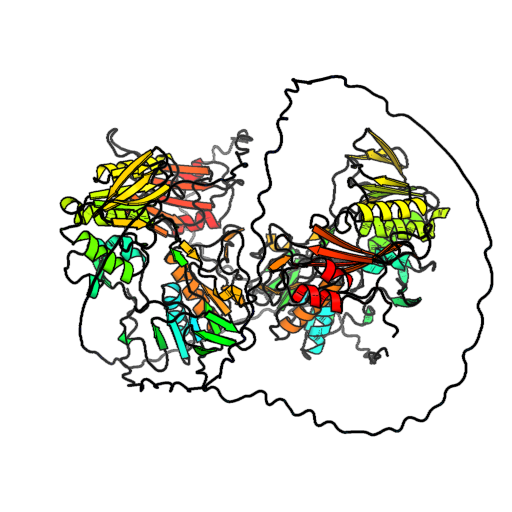 -38.375 -42.906 1 14.71 74 GLY A C 1
ATOM 582 O O . GLY A 1 74 ? -2.354 -39.25 -42.406 1 14.71 74 GLY A O 1
ATOM 583 N N . ALA A 1 75 ? -2.273 -37.375 -43.469 1 14.68 75 ALA A N 1
ATOM 584 C CA . ALA A 1 75 ? -1.143 -37.812 -44.281 1 14.68 75 ALA A CA 1
ATOM 585 C C . ALA A 1 75 ? 0.081 -38.125 -43.438 1 14.68 75 ALA A C 1
ATOM 587 O O . ALA A 1 75 ? 0.169 -37.625 -42.281 1 14.68 75 ALA A O 1
ATOM 588 N N . ALA A 1 76 ? 1.318 -38 -44.094 1 15.19 76 ALA A N 1
ATOM 589 C CA . ALA A 1 76 ? 2.438 -38.75 -44.656 1 15.19 76 ALA A CA 1
ATOM 590 C C . ALA A 1 76 ? 3.658 -38.688 -43.75 1 15.19 76 ALA A C 1
ATOM 592 O O . ALA A 1 76 ? 3.758 -37.812 -42.875 1 15.19 76 ALA A O 1
ATOM 593 N N . ALA A 1 77 ? 4.875 -38.906 -44.406 1 15.33 77 ALA A N 1
ATOM 594 C CA . ALA A 1 77 ? 6 -39.781 -44.719 1 15.33 77 ALA A CA 1
ATOM 595 C C . ALA A 1 77 ? 7.25 -39.375 -43.938 1 15.33 77 ALA A C 1
ATOM 597 O O . ALA A 1 77 ? 7.328 -38.25 -43.406 1 15.33 77 ALA A O 1
ATOM 598 N N . VAL A 1 78 ? 8.5 -39.406 -44.594 1 14.44 78 VAL A N 1
ATOM 599 C CA . VAL A 1 78 ? 9.656 -40.281 -44.75 1 14.44 78 VAL A CA 1
ATOM 600 C C . VAL A 1 78 ? 10.898 -39.594 -44.188 1 14.44 78 VAL A C 1
ATOM 602 O O . VAL A 1 78 ? 11.781 -40.219 -43.625 1 14.44 78 VAL A O 1
ATOM 605 N N . ALA A 1 79 ? 11.211 -38.25 -44.281 1 14.8 79 ALA A N 1
ATOM 606 C CA . ALA A 1 79 ? 12.523 -38.156 -44.906 1 14.8 79 ALA A CA 1
ATOM 607 C C . ALA A 1 79 ? 13.625 -38.562 -43.938 1 14.8 79 ALA A C 1
ATOM 609 O O . ALA A 1 79 ? 13.477 -38.344 -42.719 1 14.8 79 ALA A O 1
ATOM 610 N N . ALA A 1 80 ? 14.953 -38.75 -44.5 1 14.51 80 ALA A N 1
ATOM 611 C CA . ALA A 1 80 ? 16.172 -39.5 -44.719 1 14.51 80 ALA A CA 1
ATOM 612 C C . ALA A 1 80 ? 17.219 -39.188 -43.656 1 14.51 80 ALA A C 1
ATOM 614 O O . ALA A 1 80 ? 17.156 -38.125 -43 1 14.51 80 ALA A O 1
ATOM 615 N N . THR A 1 81 ? 18.594 -39.281 -44.062 1 14.52 81 THR A N 1
ATOM 616 C CA . THR A 1 81 ? 19.766 -40.125 -43.906 1 14.52 81 THR A CA 1
ATOM 617 C C . THR A 1 81 ? 20.812 -39.469 -43 1 14.52 81 THR A C 1
ATOM 619 O O . THR A 1 81 ? 21.312 -40.094 -42.062 1 14.52 81 THR A O 1
ATOM 622 N N . ALA A 1 82 ? 21.672 -38.375 -43.5 1 14.67 82 ALA A N 1
ATOM 623 C CA . ALA A 1 82 ? 23.062 -38.719 -43.812 1 14.67 82 ALA A CA 1
ATOM 624 C C . ALA A 1 82 ? 23.969 -38.438 -42.625 1 14.67 82 ALA A C 1
ATOM 626 O O . ALA A 1 82 ? 24.844 -39.219 -42.281 1 14.67 82 ALA A O 1
ATOM 627 N N . LEU A 1 83 ? 24.266 -37.125 -42.219 1 15.6 83 LEU A N 1
ATOM 628 C CA . LEU A 1 83 ? 25.672 -36.75 -42.25 1 15.6 83 LEU A CA 1
ATOM 629 C C . LEU A 1 83 ? 26.406 -37.219 -41 1 15.6 83 LEU A C 1
ATOM 631 O O . LEU A 1 83 ? 26.031 -36.844 -39.906 1 15.6 83 LEU A O 1
ATOM 635 N N . LEU A 1 84 ? 27.328 -38.188 -41.094 1 14.95 84 LEU A N 1
ATOM 636 C CA . LEU A 1 84 ? 28.156 -39.156 -40.344 1 14.95 84 LEU A CA 1
ATOM 637 C C . LEU A 1 84 ? 29.141 -38.438 -39.438 1 14.95 84 LEU A C 1
ATOM 639 O O . LEU A 1 84 ? 29.266 -38.781 -38.25 1 14.95 84 LEU A O 1
ATOM 643 N N . GLY A 1 85 ? 30.375 -37.906 -39.969 1 15.27 85 GLY A N 1
ATOM 644 C CA . GLY A 1 85 ? 31.641 -38.562 -39.688 1 15.27 85 GLY A CA 1
ATOM 645 C C . GLY A 1 85 ? 32.312 -38.094 -38.406 1 15.27 85 GLY A C 1
ATOM 646 O O . GLY A 1 85 ? 32.656 -38.906 -37.562 1 15.27 85 GLY A O 1
ATOM 647 N N . SER A 1 86 ? 33.5 -37.281 -38.562 1 16.69 86 SER A N 1
ATOM 648 C CA . SER A 1 86 ? 34.875 -37.562 -38.156 1 16.69 86 SER A CA 1
ATOM 649 C C . SER A 1 86 ? 35.188 -37 -36.781 1 16.69 86 SER A C 1
ATOM 651 O O . SER A 1 86 ? 35.094 -35.781 -36.562 1 16.69 86 SER A O 1
ATOM 653 N N . ILE A 1 87 ? 35.188 -37.688 -35.688 1 16.64 87 ILE A N 1
ATOM 654 C CA . ILE A 1 87 ? 35.281 -37.531 -34.219 1 16.64 87 ILE A CA 1
ATOM 655 C C . ILE A 1 87 ? 36.719 -37.281 -33.812 1 16.64 87 ILE A C 1
ATOM 657 O O . ILE A 1 87 ? 37.062 -37.344 -32.625 1 16.64 87 ILE A O 1
ATOM 661 N N . LEU A 1 88 ? 37.656 -37.219 -34.812 1 15.84 88 LEU A N 1
ATOM 662 C CA . LEU A 1 88 ? 38.844 -37.906 -34.25 1 15.84 88 LEU A CA 1
ATOM 663 C C . LEU A 1 88 ? 39.312 -37.219 -33 1 15.84 88 LEU A C 1
ATOM 665 O O . LEU A 1 88 ? 38.906 -36.094 -32.656 1 15.84 88 LEU A O 1
ATOM 669 N N . SER A 1 89 ? 40.844 -37.031 -32.812 1 17.12 89 SER A N 1
ATOM 670 C CA . SER A 1 89 ? 41.906 -37.562 -31.984 1 17.12 89 SER A CA 1
ATOM 671 C C . SER A 1 89 ? 42.312 -36.562 -30.906 1 17.12 89 SER A C 1
ATOM 673 O O . SER A 1 89 ? 43.031 -36.938 -29.953 1 17.12 89 SER A O 1
ATOM 675 N N . LEU A 1 90 ? 42.344 -35.312 -31.156 1 18.69 90 LEU A N 1
ATOM 676 C CA . LEU A 1 90 ? 43.562 -34.656 -30.703 1 18.69 90 LEU A CA 1
ATOM 677 C C . LEU A 1 90 ? 43.656 -34.656 -29.188 1 18.69 90 LEU A C 1
ATOM 679 O O . LEU A 1 90 ? 42.719 -34.25 -28.516 1 18.69 90 LEU A O 1
ATOM 683 N N . GLU A 1 91 ? 44.75 -35.188 -28.547 1 17.92 91 GLU A N 1
ATOM 684 C CA . GLU A 1 91 ? 45.312 -35.688 -27.297 1 17.92 91 GLU A CA 1
ATOM 685 C C . GLU A 1 91 ? 45.344 -34.594 -26.234 1 17.92 91 GLU A C 1
ATOM 687 O O . GLU A 1 91 ? 45.281 -33.406 -26.547 1 17.92 91 GLU A O 1
ATOM 692 N N . GLU A 1 92 ? 46.062 -34.938 -24.953 1 18.86 92 GLU A N 1
ATOM 693 C CA . GLU A 1 92 ? 45.969 -35.031 -23.5 1 18.86 92 GLU A CA 1
ATOM 694 C C . GLU A 1 92 ? 46.594 -33.812 -22.828 1 18.86 92 GLU A C 1
ATOM 696 O O . GLU A 1 92 ? 46.125 -33.406 -21.766 1 18.86 92 GLU A O 1
ATOM 701 N N . GLN A 1 93 ? 47.75 -33.25 -23.25 1 19.61 93 GLN A N 1
ATOM 702 C CA . GLN A 1 93 ? 48.812 -33.156 -22.25 1 19.61 93 GLN A CA 1
ATOM 703 C C . GLN A 1 93 ? 48.594 -31.969 -21.328 1 19.61 93 GLN A C 1
ATOM 705 O O . GLN A 1 93 ? 49.375 -31.75 -20.406 1 19.61 93 GLN A O 1
ATOM 710 N N . ASN A 1 94 ? 47.812 -31.047 -21.531 1 20.28 94 ASN A N 1
ATOM 711 C CA . ASN A 1 94 ? 48.281 -29.781 -21 1 20.28 94 ASN A CA 1
ATOM 712 C C . ASN A 1 94 ? 48.312 -29.797 -19.469 1 20.28 94 ASN A C 1
ATOM 714 O O . ASN A 1 94 ? 47.344 -30.125 -18.812 1 20.28 94 ASN A O 1
ATOM 718 N N . LYS A 1 95 ? 49.594 -29.641 -18.781 1 21.7 95 LYS A N 1
ATOM 719 C CA . LYS A 1 95 ? 50.25 -29.625 -17.469 1 21.7 95 LYS A CA 1
ATOM 720 C C . LYS A 1 95 ? 49.594 -28.594 -16.547 1 21.7 95 LYS A C 1
ATOM 722 O O . LYS A 1 95 ? 49.188 -27.516 -17 1 21.7 95 LYS A O 1
ATOM 727 N N . ASP A 1 96 ? 49.344 -28.953 -15.25 1 21.58 96 ASP A N 1
ATOM 728 C CA . ASP A 1 96 ? 48.625 -28.609 -14.031 1 21.58 96 ASP A CA 1
ATOM 729 C C . ASP A 1 96 ? 49.156 -27.312 -13.422 1 21.58 96 ASP A C 1
ATOM 731 O O . ASP A 1 96 ? 49.938 -27.328 -12.484 1 21.58 96 ASP A O 1
ATOM 735 N N . THR A 1 97 ? 49.875 -26.406 -14.172 1 25.27 97 THR A N 1
ATOM 736 C CA . THR A 1 97 ? 50.562 -25.453 -13.32 1 25.27 97 THR A CA 1
ATOM 737 C C . THR A 1 97 ? 49.562 -24.719 -12.422 1 25.27 97 THR A C 1
ATOM 739 O O . THR A 1 97 ? 48.625 -24.062 -12.906 1 25.27 97 THR A O 1
ATOM 742 N N . THR A 1 98 ? 49.5 -25.062 -11.117 1 24.34 98 THR A N 1
ATOM 743 C CA . THR A 1 98 ? 48.719 -24.703 -9.938 1 24.34 98 THR A CA 1
ATOM 744 C C . THR A 1 98 ? 48.969 -23.234 -9.57 1 24.34 98 THR A C 1
ATOM 746 O O . THR A 1 98 ? 49.219 -22.922 -8.406 1 24.34 98 THR A O 1
ATOM 749 N N . THR A 1 99 ? 49.188 -22.281 -10.445 1 25.22 99 THR A N 1
ATOM 750 C CA . THR A 1 99 ? 49.531 -20.969 -9.898 1 25.22 99 THR A CA 1
ATOM 751 C C . THR A 1 99 ? 48.438 -20.5 -8.922 1 25.22 99 THR A C 1
ATOM 753 O O . THR A 1 99 ? 47.281 -20.406 -9.289 1 25.22 99 THR A O 1
ATOM 756 N N . THR A 1 100 ? 48.75 -20.578 -7.594 1 26.33 100 THR A N 1
ATOM 757 C CA . THR A 1 100 ? 48.031 -20.125 -6.406 1 26.33 100 THR A CA 1
ATOM 758 C C . THR A 1 100 ? 47.75 -18.641 -6.48 1 26.33 100 THR A C 1
ATOM 760 O O . THR A 1 100 ? 48.688 -17.812 -6.441 1 26.33 100 THR A O 1
ATOM 763 N N . GLU A 1 101 ? 47.094 -18.109 -7.41 1 24.28 101 GLU A N 1
ATOM 764 C CA . GLU A 1 101 ? 46.812 -16.672 -7.402 1 24.28 101 GLU A CA 1
ATOM 765 C C . GLU A 1 101 ? 46.188 -16.234 -6.078 1 24.28 101 GLU A C 1
ATOM 767 O O . GLU A 1 101 ? 45.125 -16.719 -5.695 1 24.28 101 GLU A O 1
ATOM 772 N N . LYS A 1 102 ? 47.031 -15.781 -5.176 1 27.75 102 LYS A N 1
ATOM 773 C CA . LYS A 1 102 ? 46.688 -15.133 -3.916 1 27.75 102 LYS A CA 1
ATOM 774 C C . LYS A 1 102 ? 45.594 -14.07 -4.137 1 27.75 102 LYS A C 1
ATOM 776 O O . LYS A 1 102 ? 45.844 -13.078 -4.832 1 27.75 102 LYS A O 1
ATOM 781 N N . LYS A 1 103 ? 44.438 -14.477 -4.043 1 27.88 103 LYS A N 1
ATOM 782 C CA . LYS A 1 103 ? 43.281 -13.555 -3.98 1 27.88 103 LYS A CA 1
ATOM 783 C C . LYS A 1 103 ? 43.562 -12.406 -3.006 1 27.88 103 LYS A C 1
ATOM 785 O O . LYS A 1 103 ? 43.656 -12.625 -1.795 1 27.88 103 LYS A O 1
ATOM 790 N N . GLU A 1 104 ? 44.438 -11.539 -3.377 1 26.33 104 GLU A N 1
ATOM 791 C CA . GLU A 1 104 ? 44.562 -10.375 -2.512 1 26.33 104 GLU A CA 1
ATOM 792 C C . GLU A 1 104 ? 43.219 -9.898 -2.008 1 26.33 104 GLU A C 1
ATOM 794 O O . GLU A 1 104 ? 42.312 -9.648 -2.803 1 26.33 104 GLU A O 1
ATOM 799 N N . LYS A 1 105 ? 42.906 -10.289 -0.801 1 27.14 105 LYS A N 1
ATOM 800 C CA . LYS A 1 105 ? 41.781 -9.719 -0.054 1 27.14 105 LYS A CA 1
ATOM 801 C C . LYS A 1 105 ? 41.656 -8.219 -0.31 1 27.14 105 LYS A C 1
ATOM 803 O O . LYS A 1 105 ? 42.594 -7.457 -0.041 1 27.14 105 LYS A O 1
ATOM 808 N N . ILE A 1 106 ? 41.062 -7.902 -1.345 1 30.12 106 ILE A N 1
ATOM 809 C CA . ILE A 1 106 ? 40.719 -6.484 -1.365 1 30.12 106 ILE A CA 1
ATOM 810 C C . ILE A 1 106 ? 40.344 -6.02 0.046 1 30.12 106 ILE A C 1
ATOM 812 O O . ILE A 1 106 ? 39.438 -6.566 0.68 1 30.12 106 ILE A O 1
ATOM 816 N N . ALA A 1 107 ? 41.281 -5.605 0.692 1 30.69 107 ALA A N 1
ATOM 817 C CA . ALA A 1 107 ? 41.094 -4.965 1.991 1 30.69 107 ALA A CA 1
ATOM 818 C C . ALA A 1 107 ? 39.781 -4.18 2.029 1 30.69 107 ALA A C 1
ATOM 820 O O . ALA A 1 107 ? 39.562 -3.271 1.223 1 30.69 107 ALA A O 1
ATOM 821 N N . ARG A 1 108 ? 38.75 -4.836 2.189 1 34.22 108 ARG A N 1
ATOM 822 C CA . ARG A 1 108 ? 37.656 -3.965 2.586 1 34.22 108 ARG A CA 1
ATOM 823 C C . ARG A 1 108 ? 38.125 -2.848 3.504 1 34.22 108 ARG A C 1
ATOM 825 O O . ARG A 1 108 ? 38.75 -3.109 4.527 1 34.22 108 ARG A O 1
ATOM 832 N N . PRO A 1 109 ? 38.625 -1.77 2.906 1 33 109 PRO A N 1
ATOM 833 C CA . PRO A 1 109 ? 39.031 -0.768 3.891 1 33 109 PRO A CA 1
ATOM 834 C C . PRO A 1 109 ? 38.125 -0.712 5.102 1 33 109 PRO A C 1
ATOM 836 O O . PRO A 1 109 ? 36.938 -0.381 4.969 1 33 109 PRO A O 1
ATOM 839 N N . GLU A 1 110 ? 38 -1.633 5.883 1 37.75 110 GLU A N 1
ATOM 840 C CA . GLU A 1 110 ? 37.562 -1.264 7.23 1 37.75 110 GLU A CA 1
ATOM 841 C C . GLU A 1 110 ? 38.25 0.021 7.695 1 37.75 110 GLU A C 1
ATOM 843 O O . GLU A 1 110 ? 39 0.015 8.672 1 37.75 110 GLU A O 1
ATOM 848 N N . ASP A 1 111 ? 39.031 0.622 6.863 1 37.19 111 ASP A N 1
ATOM 849 C CA . ASP A 1 111 ? 39.531 1.865 7.457 1 37.19 111 ASP A CA 1
ATOM 850 C C . ASP A 1 111 ? 38.406 2.568 8.234 1 37.19 111 ASP A C 1
ATOM 852 O O . ASP A 1 111 ? 37.312 2.764 7.715 1 37.19 111 ASP A O 1
ATOM 856 N N . ASP A 1 112 ? 38.438 2.492 9.484 1 43.19 112 ASP A N 1
ATOM 857 C CA . ASP A 1 112 ? 37.656 3.057 10.594 1 43.19 112 ASP A CA 1
ATOM 858 C C . ASP A 1 112 ? 37.156 4.453 10.25 1 43.19 112 ASP A C 1
ATOM 860 O O . ASP A 1 112 ? 37.844 5.445 10.469 1 43.19 112 ASP A O 1
ATOM 864 N N . LEU A 1 113 ? 36.812 4.734 9.164 1 50.81 113 LEU A N 1
ATOM 865 C CA . LEU A 1 113 ? 36.156 6.023 9.133 1 50.81 113 LEU A CA 1
ATOM 866 C C . LEU A 1 113 ? 35.375 6.27 10.438 1 50.81 113 LEU A C 1
ATOM 868 O O . LEU A 1 113 ? 34.719 5.371 10.945 1 50.81 113 LEU A O 1
ATOM 872 N N . ASN A 1 114 ? 36.031 6.93 11.391 1 66.94 114 ASN A N 1
ATOM 873 C CA . ASN A 1 114 ? 35.469 7.359 12.664 1 66.94 114 ASN A CA 1
ATOM 874 C C . ASN A 1 114 ? 34 7.758 12.539 1 66.94 114 ASN A C 1
ATOM 876 O O . ASN A 1 114 ? 33.656 8.945 12.547 1 66.94 114 ASN A O 1
ATOM 880 N N . ILE A 1 115 ? 33.156 6.801 12.109 1 87.69 115 ILE A N 1
ATOM 881 C CA . ILE A 1 115 ? 31.719 7.027 12.016 1 87.69 115 ILE A CA 1
ATOM 882 C C . ILE A 1 115 ? 31.094 6.949 13.406 1 87.69 115 ILE A C 1
ATOM 884 O O . ILE A 1 115 ? 31.25 5.949 14.109 1 87.69 115 ILE A O 1
ATOM 888 N N . GLU A 1 116 ? 30.562 8.094 13.789 1 93.44 116 GLU A N 1
ATOM 889 C CA . GLU A 1 116 ? 29.859 8.078 15.07 1 93.44 116 GLU A CA 1
ATOM 890 C C . GLU A 1 116 ? 28.641 7.164 15.016 1 93.44 116 GLU A C 1
ATOM 892 O O . GLU A 1 116 ? 27.922 7.129 14.008 1 93.44 116 GLU A O 1
ATOM 897 N N . LYS A 1 117 ? 28.516 6.402 16.062 1 96.94 117 LYS A N 1
ATOM 898 C CA . LYS A 1 117 ? 27.406 5.465 16.141 1 96.94 117 LYS A CA 1
ATOM 899 C C . LYS A 1 117 ? 26.438 5.855 17.25 1 96.94 117 LYS A C 1
ATOM 901 O O . LYS A 1 117 ? 26.844 6.227 18.344 1 96.94 117 LYS A O 1
ATOM 906 N N . PHE A 1 118 ? 25.188 5.816 16.938 1 98.44 118 PHE A N 1
ATOM 907 C CA . PHE A 1 118 ? 24.109 6.074 17.891 1 98.44 118 PHE A CA 1
ATOM 908 C C . PHE A 1 118 ? 23.125 4.914 17.922 1 98.44 118 PHE A C 1
ATOM 910 O O . PHE A 1 118 ? 22.891 4.266 16.906 1 98.44 118 PHE A O 1
ATOM 917 N N . LYS A 1 119 ? 22.578 4.691 19.031 1 98.62 119 LYS A N 1
ATOM 918 C CA . LYS A 1 119 ? 21.547 3.666 19.109 1 98.62 119 LYS A CA 1
ATOM 919 C C . LYS A 1 119 ? 20.312 4.07 18.312 1 98.62 119 LYS A C 1
ATOM 921 O O . LYS A 1 119 ? 19.734 3.25 17.594 1 98.62 119 LYS A O 1
ATOM 926 N N . TYR A 1 120 ? 19.969 5.367 18.484 1 98.88 120 TYR A N 1
ATOM 927 C CA . TYR A 1 120 ? 18.812 5.914 17.766 1 98.88 120 TYR A CA 1
ATOM 928 C C . TYR A 1 120 ? 19.219 7.145 16.969 1 98.88 120 TYR A C 1
ATOM 930 O O . TYR A 1 120 ? 19.859 8.062 17.484 1 98.88 120 TYR A O 1
ATOM 938 N N . VAL A 1 121 ? 18.797 7.168 15.727 1 98.81 121 VAL A N 1
ATOM 939 C CA . VAL A 1 121 ? 18.953 8.367 14.914 1 98.81 121 VAL A CA 1
ATOM 940 C C . VAL A 1 121 ? 17.578 8.82 14.406 1 98.81 121 VAL A C 1
ATOM 942 O O . VAL A 1 121 ? 16.828 8.016 13.844 1 98.81 121 VAL A O 1
ATOM 945 N N . ILE A 1 122 ? 17.281 10.094 14.656 1 98.88 122 ILE A N 1
ATOM 946 C CA . ILE A 1 122 ? 16.016 10.703 14.242 1 98.88 122 ILE A CA 1
ATOM 947 C C . ILE A 1 122 ? 16.281 11.727 13.141 1 98.88 122 ILE A C 1
ATOM 949 O O . ILE A 1 122 ? 16.969 12.719 13.359 1 98.88 122 ILE A O 1
ATOM 953 N N . ILE A 1 123 ? 15.727 11.453 12 1 98.56 123 ILE A N 1
ATOM 954 C CA . ILE A 1 123 ? 15.852 12.375 10.875 1 98.56 123 ILE A CA 1
ATOM 955 C C . ILE A 1 123 ? 14.641 13.305 10.828 1 98.56 123 ILE A C 1
ATOM 957 O O . ILE A 1 123 ? 13.547 12.898 10.43 1 98.56 123 ILE A O 1
ATOM 961 N N . GLY A 1 124 ? 14.812 14.547 11.125 1 98.25 124 GLY A N 1
ATOM 962 C CA . GLY A 1 124 ? 13.758 15.539 11.281 1 98.25 124 GLY A CA 1
ATOM 963 C C . GLY A 1 124 ? 13.742 16.172 12.664 1 98.25 124 GLY A C 1
ATOM 964 O O . GLY A 1 124 ? 14.164 15.547 13.641 1 98.25 124 GLY A O 1
ATOM 965 N N . GLY A 1 125 ? 13.297 17.344 12.773 1 97.88 125 GLY A N 1
ATOM 966 C CA . GLY A 1 125 ? 13.227 18.078 14.031 1 97.88 125 GLY A CA 1
ATOM 967 C C . GLY A 1 125 ? 11.852 18.656 14.312 1 97.88 125 GLY A C 1
ATOM 968 O O . GLY A 1 125 ? 11.727 19.719 14.914 1 97.88 125 GLY A O 1
ATOM 969 N N . GLY A 1 126 ? 10.812 18 13.828 1 98.12 126 GLY A N 1
ATOM 970 C CA . GLY A 1 126 ? 9.453 18.484 14.031 1 98.12 126 GLY A CA 1
ATOM 971 C C . GLY A 1 126 ? 8.75 17.797 15.188 1 98.12 126 GLY A C 1
ATOM 972 O O . GLY A 1 126 ? 9.398 17.266 16.094 1 98.12 126 GLY A O 1
ATOM 973 N N . THR A 1 127 ? 7.457 17.875 15.211 1 98.75 127 THR A N 1
ATOM 974 C CA . THR A 1 127 ? 6.609 17.359 16.281 1 98.75 127 THR A CA 1
ATOM 975 C C . THR A 1 127 ? 6.793 15.859 16.438 1 98.75 127 THR A C 1
ATOM 977 O O . THR A 1 127 ? 6.98 15.367 17.562 1 98.75 127 THR A O 1
ATOM 980 N N . ALA A 1 128 ? 6.781 15.164 15.359 1 98.88 128 ALA A N 1
ATOM 981 C CA . ALA A 1 128 ? 6.934 13.711 15.438 1 98.88 128 ALA A CA 1
ATOM 982 C C . ALA A 1 128 ? 8.281 13.336 16.047 1 98.88 128 ALA A C 1
ATOM 984 O O . ALA A 1 128 ? 8.367 12.422 16.875 1 98.88 128 ALA A O 1
ATOM 985 N N . ALA A 1 129 ? 9.281 14.039 15.625 1 98.81 129 ALA A N 1
ATOM 986 C CA . ALA A 1 129 ? 10.625 13.789 16.141 1 98.81 129 ALA A CA 1
ATOM 987 C C . ALA A 1 129 ? 10.695 14.016 17.641 1 98.81 129 ALA A C 1
ATOM 989 O O . ALA A 1 129 ? 11.234 13.188 18.375 1 98.81 129 ALA A O 1
ATOM 990 N N . TYR A 1 130 ? 10.164 15.094 18.141 1 98.81 130 TYR A N 1
ATOM 991 C CA . TYR A 1 130 ? 10.188 15.422 19.547 1 98.81 130 TYR A CA 1
ATOM 992 C C . TYR A 1 130 ? 9.531 14.32 20.375 1 98.81 130 TYR A C 1
ATOM 994 O O . TYR A 1 130 ? 10.094 13.852 21.375 1 98.81 130 TYR A O 1
ATOM 1002 N N . TYR A 1 131 ? 8.398 13.945 19.953 1 98.88 131 TYR A N 1
ATOM 1003 C CA . TYR A 1 131 ? 7.641 12.992 20.75 1 98.88 131 TYR A CA 1
ATOM 1004 C C . TYR A 1 131 ? 8.25 11.594 20.656 1 98.88 131 TYR A C 1
ATOM 1006 O O . TYR A 1 131 ? 8.133 10.805 21.594 1 98.88 131 TYR A O 1
ATOM 1014 N N . ALA A 1 132 ? 8.883 11.281 19.516 1 98.94 132 ALA A N 1
ATOM 1015 C CA . ALA A 1 132 ? 9.625 10.023 19.438 1 98.94 132 ALA A CA 1
ATOM 1016 C C . ALA A 1 132 ? 10.742 10 20.484 1 98.94 132 ALA A C 1
ATOM 1018 O O . ALA A 1 132 ? 10.898 9.016 21.203 1 98.94 132 ALA A O 1
ATOM 1019 N N . VAL A 1 133 ? 11.531 11.102 20.578 1 98.81 133 VAL A N 1
ATOM 1020 C CA . VAL A 1 133 ? 12.625 11.211 21.531 1 98.81 133 VAL A CA 1
ATOM 1021 C C . VAL A 1 133 ? 12.086 11.062 22.953 1 98.81 133 VAL A C 1
ATOM 1023 O O . VAL A 1 133 ? 12.648 10.336 23.781 1 98.81 133 VAL A O 1
ATOM 1026 N N . ASP A 1 134 ? 11.008 11.758 23.188 1 98.62 134 ASP A N 1
ATOM 1027 C CA . ASP A 1 134 ? 10.383 11.719 24.516 1 98.62 134 ASP A CA 1
ATOM 1028 C C . ASP A 1 134 ? 10.055 10.281 24.922 1 98.62 134 ASP A C 1
ATOM 1030 O O . ASP A 1 134 ? 10.375 9.859 26.031 1 98.62 134 ASP A O 1
ATOM 1034 N N . LYS A 1 135 ? 9.508 9.5 24.031 1 98.81 135 LYS A N 1
ATOM 1035 C CA . LYS A 1 135 ? 9.102 8.133 24.344 1 98.81 135 LYS A CA 1
ATOM 1036 C C . LYS A 1 135 ? 10.305 7.195 24.406 1 98.81 135 LYS A C 1
ATOM 1038 O O . LYS A 1 135 ? 10.32 6.25 25.203 1 98.81 135 LYS A O 1
ATOM 1043 N N . ILE A 1 136 ? 11.281 7.414 23.547 1 98.81 136 ILE A N 1
ATOM 1044 C CA . ILE A 1 136 ? 12.5 6.621 23.625 1 98.81 136 ILE A CA 1
ATOM 1045 C C . ILE A 1 136 ? 13.133 6.773 25.016 1 98.81 136 ILE A C 1
ATOM 1047 O O . ILE A 1 136 ? 13.477 5.781 25.656 1 98.81 136 ILE A O 1
ATOM 1051 N N . LEU A 1 137 ? 13.266 8.016 25.469 1 98.25 137 LEU A N 1
ATOM 1052 C CA . LEU A 1 137 ? 13.891 8.305 26.766 1 98.25 137 LEU A CA 1
ATOM 1053 C C . LEU A 1 137 ? 13.086 7.699 27.906 1 98.25 137 LEU A C 1
ATOM 1055 O O . LEU A 1 137 ? 13.648 7.305 28.922 1 98.25 137 LEU A O 1
ATOM 1059 N N . GLU A 1 138 ? 11.805 7.605 27.719 1 98.25 138 GLU A N 1
ATOM 1060 C CA . GLU A 1 138 ? 10.93 6.996 28.703 1 98.25 138 GLU A CA 1
ATOM 1061 C C . GLU A 1 138 ? 11.156 5.488 28.797 1 98.25 138 GLU A C 1
ATOM 1063 O O . GLU A 1 138 ? 11.031 4.898 29.875 1 98.25 138 GLU A O 1
ATOM 1068 N N . HIS A 1 139 ? 11.547 4.836 27.719 1 98.25 139 HIS A N 1
ATOM 1069 C CA . HIS A 1 139 ? 11.508 3.379 27.656 1 98.25 139 HIS A CA 1
ATOM 1070 C C . HIS A 1 139 ? 12.914 2.791 27.594 1 98.25 139 HIS A C 1
ATOM 1072 O O . HIS A 1 139 ? 13.094 1.591 27.812 1 98.25 139 HIS A O 1
ATOM 1078 N N . ASP A 1 140 ? 13.898 3.594 27.234 1 97.94 140 ASP A N 1
ATOM 1079 C CA . ASP A 1 140 ? 15.281 3.143 27.156 1 97.94 140 ASP A CA 1
ATOM 1080 C C . ASP A 1 140 ? 16.219 4.082 27.922 1 97.94 140 ASP A C 1
ATOM 1082 O O . ASP A 1 140 ? 16.672 5.09 27.375 1 97.94 140 ASP A O 1
ATOM 1086 N N . LYS A 1 141 ? 16.609 3.684 29.078 1 96.06 141 LYS A N 1
ATOM 1087 C CA . LYS A 1 141 ? 17.391 4.531 29.969 1 96.06 141 LYS A CA 1
ATOM 1088 C C . LYS A 1 141 ? 18.844 4.637 29.484 1 96.06 141 LYS A C 1
ATOM 1090 O O . LYS A 1 141 ? 19.578 5.508 29.938 1 96.06 141 LYS A O 1
ATOM 1095 N N . GLN A 1 142 ? 19.234 3.748 28.562 1 96.56 142 GLN A N 1
ATOM 1096 C CA . GLN A 1 142 ? 20.609 3.764 28.047 1 96.56 142 GLN A CA 1
ATOM 1097 C C . GLN A 1 142 ? 20.641 4.324 26.625 1 96.56 142 GLN A C 1
ATOM 1099 O O . GLN A 1 142 ? 21.594 4.098 25.875 1 96.56 142 GLN A O 1
ATOM 1104 N N . ALA A 1 143 ? 19.672 5.059 26.312 1 97.81 143 ALA A N 1
ATOM 1105 C CA . ALA A 1 143 ? 19.516 5.566 24.953 1 97.81 143 ALA A CA 1
ATOM 1106 C C . ALA A 1 143 ? 20.625 6.555 24.609 1 97.81 143 ALA A C 1
ATOM 1108 O O . ALA A 1 143 ? 21.031 7.355 25.453 1 97.81 143 ALA A O 1
ATOM 1109 N N . THR A 1 144 ? 21.188 6.426 23.453 1 98.56 144 THR A N 1
ATOM 1110 C CA . THR A 1 144 ? 21.953 7.465 22.766 1 98.56 144 THR A CA 1
ATOM 1111 C C . THR A 1 144 ? 21.234 7.902 21.5 1 98.56 144 THR A C 1
ATOM 1113 O O . THR A 1 144 ? 21.016 7.09 20.594 1 98.56 144 THR A O 1
ATOM 1116 N N . ILE A 1 145 ? 20.938 9.188 21.469 1 98.81 145 ILE A N 1
ATOM 1117 C CA . ILE A 1 145 ? 20.062 9.664 20.406 1 98.81 145 ILE A CA 1
ATOM 1118 C C . ILE A 1 145 ? 20.734 10.805 19.656 1 98.81 145 ILE A C 1
ATOM 1120 O O . ILE A 1 145 ? 21.297 11.711 20.25 1 98.81 145 ILE A O 1
ATOM 1124 N N . LEU A 1 146 ? 20.656 10.742 18.375 1 98.81 146 LEU A N 1
ATOM 1125 C CA . LEU A 1 146 ? 21.031 11.852 17.516 1 98.81 146 LEU A CA 1
ATOM 1126 C C . LEU A 1 146 ? 19.844 12.336 16.688 1 98.81 146 LEU A C 1
ATOM 1128 O O . LEU A 1 146 ? 19.234 11.555 15.961 1 98.81 146 LEU A O 1
ATOM 1132 N N . MET A 1 147 ? 19.516 13.594 16.844 1 98.75 147 MET A N 1
ATOM 1133 C CA . MET A 1 147 ? 18.531 14.25 15.977 1 98.75 147 MET A CA 1
ATOM 1134 C C . MET A 1 147 ? 19.219 15.07 14.898 1 98.75 147 MET A C 1
ATOM 1136 O O . MET A 1 147 ? 20.188 15.797 15.172 1 98.75 147 MET A O 1
ATOM 1140 N N . ILE A 1 148 ? 18.734 14.914 13.688 1 98.56 148 ILE A N 1
ATOM 1141 C CA . ILE A 1 148 ? 19.266 15.672 12.562 1 98.56 148 ILE A CA 1
ATOM 1142 C C . ILE A 1 148 ? 18.156 16.5 11.922 1 98.56 148 ILE A C 1
ATOM 1144 O O . ILE A 1 148 ? 17.125 15.969 11.5 1 98.56 148 ILE A O 1
ATOM 1148 N N . SER A 1 149 ? 18.344 17.828 11.82 1 98.12 149 SER A N 1
ATOM 1149 C CA . SER A 1 149 ? 17.312 18.703 11.266 1 98.12 149 SER A CA 1
ATOM 1150 C C . SER A 1 149 ? 17.906 19.656 10.227 1 98.12 149 SER A C 1
ATOM 1152 O O . SER A 1 149 ? 19.031 20.125 10.375 1 98.12 149 SER A O 1
ATOM 1154 N N . LYS A 1 150 ? 17.172 19.891 9.219 1 96.94 150 LYS A N 1
ATOM 1155 C CA . LYS A 1 150 ? 17.594 20.891 8.242 1 96.94 150 LYS A CA 1
ATOM 1156 C C . LYS A 1 150 ? 17.328 22.297 8.758 1 96.94 150 LYS A C 1
ATOM 1158 O O . LYS A 1 150 ? 17.828 23.281 8.195 1 96.94 150 LYS A O 1
ATOM 1163 N N . GLU A 1 151 ? 16.5 22.438 9.742 1 97.12 151 GLU A N 1
ATOM 1164 C CA . GLU A 1 151 ? 16.203 23.719 10.352 1 97.12 151 GLU A CA 1
ATOM 1165 C C . GLU A 1 151 ? 17.188 24.047 11.477 1 97.12 151 GLU A C 1
ATOM 1167 O O . GLU A 1 151 ? 17.828 23.141 12.031 1 97.12 151 GLU A O 1
ATOM 1172 N N . TYR A 1 152 ? 17.266 25.297 11.758 1 96.62 152 TYR A N 1
ATOM 1173 C CA . TYR A 1 152 ? 18.141 25.75 12.828 1 96.62 152 TYR A CA 1
ATOM 1174 C C . TYR A 1 152 ? 17.5 25.516 14.195 1 96.62 152 TYR A C 1
ATOM 1176 O O . TYR A 1 152 ? 18.172 25.109 15.148 1 96.62 152 TYR A O 1
ATOM 1184 N N . GLU A 1 153 ? 16.219 25.734 14.297 1 97.06 153 GLU A N 1
ATOM 1185 C CA . GLU A 1 153 ? 15.508 25.672 15.57 1 97.06 153 GLU A CA 1
ATOM 1186 C C . GLU A 1 153 ? 15.359 24.219 16.047 1 97.06 153 GLU A C 1
ATOM 1188 O O . GLU A 1 153 ? 15.188 23.312 15.227 1 97.06 153 GLU A O 1
ATOM 1193 N N . VAL A 1 154 ? 15.484 24.109 17.359 1 97.88 154 VAL A N 1
ATOM 1194 C CA . VAL A 1 154 ? 15.117 22.828 17.953 1 97.88 154 VAL A CA 1
ATOM 1195 C C . VAL A 1 154 ? 13.617 22.594 17.781 1 97.88 154 VAL A C 1
ATOM 1197 O O . VAL A 1 154 ? 12.875 23.5 17.391 1 97.88 154 VAL A O 1
ATOM 1200 N N . PRO A 1 155 ? 13.156 21.406 18.016 1 98.44 155 PRO A N 1
ATOM 1201 C CA . PRO A 1 155 ? 11.766 21.047 17.719 1 98.44 155 PRO A CA 1
ATOM 1202 C C . PRO A 1 155 ? 10.766 22.031 18.328 1 98.44 155 PRO A C 1
ATOM 1204 O O . PRO A 1 155 ? 10.93 22.453 19.469 1 98.44 155 PRO A O 1
ATOM 1207 N N . TYR A 1 156 ? 9.789 22.359 17.594 1 98.06 156 TYR A N 1
ATOM 1208 C CA . TYR A 1 156 ? 8.766 23.312 18.016 1 98.06 156 TYR A CA 1
ATOM 1209 C C . TYR A 1 156 ? 7.41 22.953 17.422 1 98.06 156 TYR A C 1
ATOM 1211 O O . TYR A 1 156 ? 7.324 22.125 16.5 1 98.06 156 TYR A O 1
ATOM 1219 N N . GLN A 1 157 ? 6.375 23.516 17.906 1 96.31 157 GLN A N 1
ATOM 1220 C CA . GLN A 1 157 ? 5.02 23.328 17.391 1 96.31 157 GLN A CA 1
ATOM 1221 C C . GLN A 1 157 ? 4.742 24.266 16.219 1 96.31 157 GLN A C 1
ATOM 1223 O O . GLN A 1 157 ? 4.891 25.484 16.344 1 96.31 157 GLN A O 1
ATOM 1228 N N . ARG A 1 158 ? 4.254 23.781 15.172 1 96.62 158 ARG A N 1
ATOM 1229 C CA . ARG A 1 158 ? 4.102 24.562 13.953 1 96.62 158 ARG A CA 1
ATOM 1230 C C . ARG A 1 158 ? 2.76 25.281 13.93 1 96.62 158 ARG A C 1
ATOM 1232 O O . ARG A 1 158 ? 2.646 26.375 13.367 1 96.62 158 ARG A O 1
ATOM 1239 N N . PRO A 1 159 ? 1.695 24.812 14.562 1 95.88 159 PRO A N 1
ATOM 1240 C CA . PRO A 1 159 ? 0.377 25.422 14.375 1 95.88 159 PRO A CA 1
ATOM 1241 C C . PRO A 1 159 ? 0.348 26.906 14.781 1 95.88 159 PRO A C 1
ATOM 1243 O O . PRO A 1 159 ? -0.216 27.734 14.062 1 95.88 159 PRO A O 1
ATOM 1246 N N . PRO A 1 160 ? 1.013 27.359 15.82 1 96.25 160 PRO A N 1
ATOM 1247 C CA . PRO A 1 160 ? 0.959 28.781 16.188 1 96.25 160 PRO A CA 1
ATOM 1248 C C . PRO A 1 160 ? 1.593 29.688 15.117 1 96.25 160 PRO A C 1
ATOM 1250 O O . PRO A 1 160 ? 1.315 30.891 15.078 1 96.25 160 PRO A O 1
ATOM 1253 N N . LEU A 1 161 ? 2.453 29.125 14.258 1 97.12 161 LEU A N 1
ATOM 1254 C CA . LEU A 1 161 ? 3.15 29.906 13.25 1 97.12 161 LEU A CA 1
ATOM 1255 C C . LEU A 1 161 ? 2.156 30.594 12.32 1 97.12 161 LEU A C 1
ATOM 1257 O O . LEU A 1 161 ? 2.453 31.656 11.766 1 97.12 161 LEU A O 1
ATOM 1261 N N . SER A 1 162 ? 1.002 29.984 12.102 1 96.81 162 SER A N 1
ATOM 1262 C CA . SER A 1 162 ? 0.01 30.562 11.203 1 96.81 162 SER A CA 1
ATOM 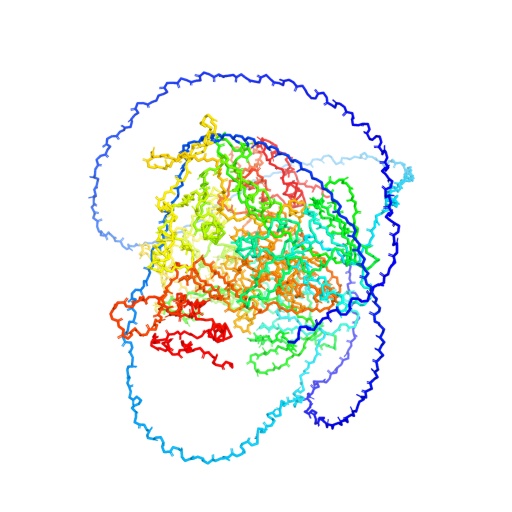1263 C C . SER A 1 162 ? -1.211 31.047 11.969 1 96.81 162 SER A C 1
ATOM 1265 O O . SER A 1 162 ? -2.244 31.359 11.367 1 96.81 162 SER A O 1
ATOM 1267 N N . LYS A 1 163 ? -1.115 31.062 13.312 1 94.06 163 LYS A N 1
ATOM 1268 C CA . LYS A 1 163 ? -2.264 31.406 14.148 1 94.06 163 LYS A CA 1
ATOM 1269 C C . LYS A 1 163 ? -1.865 32.375 15.25 1 94.06 163 LYS A C 1
ATOM 1271 O O . LYS A 1 163 ? -1.654 33.562 14.992 1 94.06 163 LYS A O 1
ATOM 1276 N N . ASN A 1 164 ? -1.599 31.812 16.453 1 92.44 164 ASN A N 1
ATOM 1277 C CA . ASN A 1 164 ? -1.531 32.594 17.688 1 92.44 164 ASN A CA 1
ATOM 1278 C C . ASN A 1 164 ? -0.249 33.438 17.766 1 92.44 164 ASN A C 1
ATOM 1280 O O . ASN A 1 164 ? -0.19 34.438 18.469 1 92.44 164 ASN A O 1
ATOM 1284 N N . LEU A 1 165 ? 0.699 33 17.078 1 94.62 165 LEU A N 1
ATOM 1285 C CA . LEU A 1 165 ? 1.958 33.719 17.141 1 94.62 165 LEU A CA 1
ATOM 1286 C C . LEU A 1 165 ? 1.798 35.125 16.578 1 94.62 165 LEU A C 1
ATOM 1288 O O . LEU A 1 165 ? 2.451 36.062 17.047 1 94.62 165 LEU A O 1
ATOM 1292 N N . TRP A 1 166 ? 0.917 35.375 15.672 1 94.69 166 TRP A N 1
ATOM 1293 C CA . TRP A 1 166 ? 0.67 36.656 15.016 1 94.69 166 TRP A CA 1
ATOM 1294 C C . TRP A 1 166 ? -0.107 37.594 15.938 1 94.69 166 TRP A C 1
ATOM 1296 O O . TRP A 1 166 ? -0.147 38.781 15.711 1 94.69 166 TRP A O 1
ATOM 1306 N N . ALA A 1 167 ? -0.72 37 16.953 1 90.75 167 ALA A N 1
ATOM 1307 C CA . ALA A 1 167 ? -1.507 37.812 17.891 1 90.75 167 ALA A CA 1
ATOM 1308 C C . ALA A 1 167 ? -0.616 38.438 18.953 1 90.75 167 ALA A C 1
ATOM 1310 O O . ALA A 1 167 ? -1.051 39.344 19.672 1 90.75 167 ALA A O 1
ATOM 1311 N N . ASN A 1 168 ? 0.597 37.906 19 1 89.88 168 ASN A N 1
ATOM 1312 C CA . ASN A 1 168 ? 1.543 38.5 19.953 1 89.88 168 ASN A CA 1
ATOM 1313 C C . ASN A 1 168 ? 2.057 39.844 19.453 1 89.88 168 ASN A C 1
ATOM 1315 O O . ASN A 1 168 ? 2.721 39.938 18.422 1 89.88 168 ASN A O 1
ATOM 1319 N N . LYS A 1 169 ? 1.907 40.906 20.281 1 88.25 169 LYS A N 1
ATOM 1320 C CA . LYS A 1 169 ? 2.236 42.281 19.859 1 88.25 169 LYS A CA 1
ATOM 1321 C C . LYS A 1 169 ? 3.627 42.688 20.344 1 88.25 169 LYS A C 1
ATOM 1323 O O . LYS A 1 169 ? 4.086 43.781 20.078 1 88.25 169 LYS A O 1
ATOM 1328 N N . ASP A 1 170 ? 4.219 41.688 21 1 90.62 170 ASP A N 1
ATOM 1329 C CA . ASP A 1 170 ? 5.57 41.969 21.469 1 90.62 170 ASP A CA 1
ATOM 1330 C C . ASP A 1 170 ? 6.531 42.156 20.297 1 90.62 170 ASP A C 1
ATOM 1332 O O . ASP A 1 170 ? 6.582 41.344 19.391 1 90.62 170 ASP A O 1
ATOM 1336 N N . GLU A 1 171 ? 7.344 43.219 20.391 1 87.81 171 GLU A N 1
ATOM 1337 C CA . GLU A 1 171 ? 8.289 43.531 19.328 1 87.81 171 GLU A CA 1
ATOM 1338 C C . GLU A 1 171 ? 9.359 42.469 19.203 1 87.81 171 GLU A C 1
ATOM 1340 O O . GLU A 1 171 ? 9.945 42.281 18.125 1 87.81 171 GLU A O 1
ATOM 1345 N N . ASN A 1 172 ? 9.57 41.719 20.266 1 94 172 ASN A N 1
ATOM 1346 C CA . ASN A 1 172 ? 10.617 40.719 20.281 1 94 172 ASN A CA 1
ATOM 1347 C C . ASN A 1 172 ? 10.055 39.312 19.984 1 94 172 ASN A C 1
ATOM 1349 O O . ASN A 1 172 ? 10.719 38.312 20.234 1 94 172 ASN A O 1
ATOM 1353 N N . VAL A 1 173 ? 8.883 39.219 19.438 1 95.69 173 VAL A N 1
ATOM 1354 C CA . VAL A 1 173 ? 8.203 37.938 19.25 1 95.69 173 VAL A CA 1
ATOM 1355 C C . VAL A 1 173 ? 9.031 37.062 18.312 1 95.69 173 VAL A C 1
ATOM 1357 O O . VAL A 1 173 ? 9.031 35.844 18.438 1 95.69 173 VAL A O 1
ATOM 1360 N N . LYS A 1 174 ? 9.789 37.625 17.391 1 96.19 174 LYS A N 1
ATOM 1361 C CA . LYS A 1 174 ? 10.609 36.844 16.469 1 96.19 174 LYS A CA 1
ATOM 1362 C C . LYS A 1 174 ? 11.695 36.062 17.203 1 96.19 174 LYS A C 1
ATOM 1364 O O . LYS A 1 174 ? 12.109 35 16.781 1 96.19 174 LYS A O 1
ATOM 1369 N N . GLU A 1 175 ? 12.133 36.625 18.328 1 95.06 175 GLU A N 1
ATOM 1370 C CA . GLU A 1 175 ? 13.188 36 19.141 1 95.06 175 GLU A CA 1
ATOM 1371 C C . GLU A 1 175 ? 12.594 35.094 20.203 1 95.06 175 GLU A C 1
ATOM 1373 O O . GLU A 1 175 ? 13.078 34 20.422 1 95.06 175 GLU A O 1
ATOM 1378 N N . THR A 1 176 ? 11.523 35.562 20.859 1 95.12 176 THR A N 1
ATOM 1379 C CA . THR A 1 176 ? 10.977 34.812 22 1 95.12 176 THR A CA 1
ATOM 1380 C C . THR A 1 176 ? 10.109 33.656 21.531 1 95.12 176 THR A C 1
ATOM 1382 O O . THR A 1 176 ? 10.008 32.625 22.219 1 95.12 176 THR A O 1
ATOM 1385 N N . LEU A 1 177 ? 9.461 33.875 20.406 1 96.94 177 LEU A N 1
ATOM 1386 C CA . LEU A 1 177 ? 8.539 32.906 19.828 1 96.94 177 LEU A CA 1
ATOM 1387 C C . LEU A 1 177 ? 7.488 32.469 20.844 1 96.94 177 LEU A C 1
ATOM 1389 O O . LEU A 1 177 ? 7.156 31.297 20.938 1 96.94 177 LEU A O 1
ATOM 1393 N N . GLU A 1 178 ? 7.027 33.438 21.594 1 95.75 178 GLU A N 1
ATOM 1394 C CA . GLU A 1 178 ? 6 33.188 22.594 1 95.75 178 GLU A CA 1
ATOM 1395 C C . GLU A 1 178 ? 4.613 33.531 22.078 1 95.75 178 GLU A C 1
ATOM 1397 O O . GLU A 1 178 ? 4.469 34.469 21.266 1 95.75 178 GLU A O 1
ATOM 1402 N N . TYR A 1 179 ? 3.635 32.812 22.5 1 94.56 179 TYR A N 1
ATOM 1403 C CA . TYR A 1 179 ? 2.254 33.062 22.109 1 94.56 179 TYR A CA 1
ATOM 1404 C C . TYR A 1 179 ? 1.29 32.719 23.234 1 94.56 179 TYR A C 1
ATOM 1406 O O . TYR A 1 179 ? 1.693 32.125 24.234 1 94.56 179 TYR A O 1
ATOM 1414 N N . SER A 1 180 ? 0.08 33.188 23.125 1 91.12 180 SER A N 1
ATOM 1415 C CA . SER A 1 180 ? -0.979 32.812 24.047 1 91.12 180 SER A CA 1
ATOM 1416 C C . SER A 1 180 ? -1.859 31.719 23.453 1 91.12 180 SER A C 1
ATOM 1418 O O . SER A 1 180 ? -2.309 31.828 22.312 1 91.12 180 SER A O 1
ATOM 1420 N N . ASP A 1 181 ? -2.084 30.719 24.281 1 84.5 181 ASP A N 1
ATOM 1421 C CA . ASP A 1 181 ? -2.943 29.641 23.797 1 84.5 181 ASP A CA 1
ATOM 1422 C C . ASP A 1 181 ? -4.418 30 23.969 1 84.5 181 ASP A C 1
ATOM 1424 O O . ASP A 1 181 ? -4.754 31.156 24.234 1 84.5 181 ASP A O 1
ATOM 1428 N N . TRP A 1 182 ? -5.273 29.078 23.688 1 75.94 182 TRP A N 1
ATOM 1429 C CA . TRP A 1 182 ? -6.715 29.312 23.672 1 75.94 182 TRP A CA 1
ATOM 1430 C C . TRP A 1 182 ? -7.211 29.75 25.047 1 75.94 182 TRP A C 1
ATOM 1432 O O . TRP A 1 182 ? -8.234 30.422 25.156 1 75.94 182 TRP A O 1
ATOM 1442 N N . SER A 1 183 ? -6.465 29.375 26.031 1 79.81 183 SER A N 1
ATOM 1443 C CA . SER A 1 183 ? -6.832 29.734 27.391 1 79.81 183 SER A CA 1
ATOM 1444 C C . SER A 1 183 ? -6.258 31.094 27.781 1 79.81 183 SER A C 1
ATOM 1446 O O . SER A 1 183 ? -6.582 31.625 28.844 1 79.81 183 SER A O 1
ATOM 1448 N N . GLY A 1 184 ? -5.422 31.594 27 1 83.75 184 GLY A N 1
ATOM 1449 C CA . GLY A 1 184 ? -4.766 32.844 27.312 1 83.75 184 GLY A CA 1
ATOM 1450 C C . GLY A 1 184 ? -3.416 32.656 27.984 1 83.75 184 GLY A C 1
ATOM 1451 O O . GLY A 1 184 ? -2.686 33.656 28.188 1 83.75 184 GLY A O 1
ATOM 1452 N N . ALA A 1 185 ? -3.109 31.453 28.203 1 90.25 185 ALA A N 1
ATOM 1453 C CA . ALA A 1 185 ? -1.835 31.156 28.844 1 90.25 185 ALA A CA 1
ATOM 1454 C C . ALA A 1 185 ? -0.669 31.328 27.875 1 90.25 185 ALA A C 1
ATOM 1456 O O . ALA A 1 185 ? -0.77 30.953 26.703 1 90.25 185 ALA A O 1
ATOM 1457 N N . LYS A 1 186 ? 0.414 31.859 28.469 1 91.5 186 LYS A N 1
ATOM 1458 C CA . LYS A 1 186 ? 1.613 32.031 27.656 1 91.5 186 LYS A CA 1
ATOM 1459 C C . LYS A 1 186 ? 2.324 30.703 27.438 1 91.5 186 LYS A C 1
ATOM 1461 O O . LYS A 1 186 ? 2.418 29.891 28.344 1 91.5 186 LYS A O 1
ATOM 1466 N N . SER A 1 187 ? 2.664 30.547 26.219 1 93.06 187 SER A N 1
ATOM 1467 C CA . SER A 1 187 ? 3.369 29.328 25.828 1 93.06 187 SER A CA 1
ATOM 1468 C C . SER A 1 187 ? 4.52 29.641 24.875 1 93.06 187 SER A C 1
ATOM 1470 O O . SER A 1 187 ? 4.543 30.703 24.25 1 93.06 187 SER A O 1
ATOM 1472 N N . LYS A 1 188 ? 5.477 28.719 24.922 1 93.94 188 LYS A N 1
ATOM 1473 C CA . LYS A 1 188 ? 6.594 28.828 23.984 1 93.94 188 LYS A CA 1
ATOM 1474 C C . LYS A 1 188 ? 6.402 27.906 22.797 1 93.94 188 LYS A C 1
ATOM 1476 O O . LYS A 1 188 ? 5.852 26.812 22.922 1 93.94 188 LYS A O 1
ATOM 1481 N N . LEU A 1 189 ? 6.875 28.422 21.719 1 96.69 189 LEU A N 1
ATOM 1482 C CA . LEU A 1 189 ? 6.766 27.656 20.484 1 96.69 189 LEU A CA 1
ATOM 1483 C C . LEU A 1 189 ? 7.609 26.391 20.562 1 96.69 189 LEU A C 1
ATOM 1485 O O . LEU A 1 189 ? 7.199 25.328 20.078 1 96.69 189 LEU A O 1
ATOM 1489 N N . LEU A 1 190 ? 8.883 26.547 21.156 1 97.5 190 LEU A N 1
ATOM 1490 C CA . LEU A 1 190 ? 9.789 25.406 21.312 1 97.5 190 LEU A CA 1
ATOM 1491 C C . LEU A 1 190 ? 9.242 24.422 22.328 1 97.5 190 LEU A C 1
ATOM 1493 O O . LEU A 1 190 ? 8.781 24.812 23.406 1 97.5 190 LEU A O 1
ATOM 1497 N N . TYR A 1 191 ? 9.32 23.141 22.016 1 97.81 191 TYR A N 1
ATOM 1498 C CA . TYR A 1 191 ? 8.859 22.141 22.969 1 97.81 191 TYR A CA 1
ATOM 1499 C C . TYR A 1 191 ? 9.734 22.125 24.219 1 97.81 191 TYR A C 1
ATOM 1501 O O . TYR A 1 191 ? 9.242 21.953 25.328 1 97.81 191 TYR A O 1
ATOM 1509 N N . GLU A 1 192 ? 11.07 22.203 24 1 97.19 192 GLU A N 1
ATOM 1510 C CA . GLU A 1 192 ? 12.094 22.312 25.031 1 97.19 192 GLU A CA 1
ATOM 1511 C C . GLU A 1 192 ? 13.109 23.391 24.703 1 97.19 192 GLU A C 1
ATOM 1513 O O . GLU A 1 192 ? 13.359 23.688 23.531 1 97.19 192 GLU A O 1
ATOM 1518 N N . PRO A 1 193 ? 13.609 23.953 25.797 1 95.94 193 PRO A N 1
ATOM 1519 C CA . PRO A 1 193 ? 14.68 24.906 25.516 1 95.94 193 PRO A CA 1
ATOM 1520 C C . PRO A 1 193 ? 15.898 24.266 24.844 1 95.94 193 PRO A C 1
ATOM 1522 O O . PRO A 1 193 ? 16.109 23.047 24.984 1 95.94 193 PRO A O 1
ATOM 1525 N N . GLU A 1 194 ? 16.625 25.031 24.203 1 95.19 194 GLU A N 1
ATOM 1526 C CA . GLU A 1 194 ? 17.797 24.562 23.453 1 95.19 194 GLU A CA 1
ATOM 1527 C C . GLU A 1 194 ? 18.766 23.812 24.359 1 95.19 194 GLU A C 1
ATOM 1529 O O . GLU A 1 194 ? 19.469 22.906 23.906 1 95.19 194 GLU A O 1
ATOM 1534 N N . SER A 1 195 ? 18.828 24.094 25.609 1 95.56 195 SER A N 1
ATOM 1535 C CA . SER A 1 195 ? 19.797 23.547 26.562 1 95.56 195 SER A CA 1
ATOM 1536 C C . SER A 1 195 ? 19.547 22.062 26.781 1 95.56 195 SER A C 1
ATOM 1538 O O . SER A 1 195 ? 20.422 21.359 27.297 1 95.56 195 SER A O 1
ATOM 1540 N N . VAL A 1 196 ? 18.391 21.562 26.375 1 96.5 196 VAL A N 1
ATOM 1541 C CA . VAL A 1 196 ? 18.062 20.156 26.578 1 96.5 196 VAL A CA 1
ATOM 1542 C C . VAL A 1 196 ? 18.828 19.297 25.578 1 96.5 196 VAL A C 1
ATOM 1544 O O . VAL A 1 196 ? 19.031 18.094 25.797 1 96.5 196 VAL A O 1
ATOM 1547 N N . TYR A 1 197 ? 19.297 19.953 24.578 1 96.75 197 TYR A N 1
ATOM 1548 C CA . TYR A 1 197 ? 19.953 19.25 23.484 1 96.75 197 TYR A CA 1
ATOM 1549 C C . TYR A 1 197 ? 21.453 19.406 23.547 1 96.75 197 TYR A C 1
ATOM 1551 O O . TYR A 1 197 ? 21.969 20.391 24.109 1 96.75 197 TYR A O 1
ATOM 1559 N N . GLY A 1 198 ? 22.203 18.516 23.094 1 93.62 198 GLY A N 1
ATOM 1560 C CA . GLY A 1 198 ? 23.641 18.672 23 1 93.62 198 GLY A CA 1
ATOM 1561 C C . GLY A 1 198 ? 24.391 18.016 24.141 1 93.62 198 GLY A C 1
ATOM 1562 O O . GLY A 1 198 ? 25.391 18.562 24.625 1 93.62 198 GLY A O 1
ATOM 1563 N N . ASN A 1 199 ? 23.891 16.984 24.656 1 94.5 199 ASN A N 1
ATOM 1564 C CA . ASN A 1 199 ? 24.562 16.203 25.688 1 94.5 199 ASN A CA 1
ATOM 1565 C C . ASN A 1 199 ? 24.859 14.781 25.219 1 94.5 199 ASN A C 1
ATOM 1567 O O . ASN A 1 199 ? 24.703 14.469 24.031 1 94.5 199 ASN A O 1
ATOM 1571 N N . GLU A 1 200 ? 25.297 13.914 26.109 1 93.75 200 GLU A N 1
ATOM 1572 C CA . GLU A 1 200 ? 25.75 12.578 25.734 1 93.75 200 GLU A CA 1
ATOM 1573 C C . GLU A 1 200 ? 24.578 11.688 25.344 1 93.75 200 GLU A C 1
ATOM 1575 O O . GLU A 1 200 ? 24.75 10.75 24.562 1 93.75 200 GLU A O 1
ATOM 1580 N N . VAL A 1 201 ? 23.484 11.992 25.844 1 97.31 201 VAL A N 1
ATOM 1581 C CA . VAL A 1 201 ? 22.312 11.156 25.609 1 97.31 201 VAL A CA 1
ATOM 1582 C C . VAL A 1 201 ? 21.562 11.633 24.359 1 97.31 201 VAL A C 1
ATOM 1584 O O . VAL A 1 201 ? 21.125 10.82 23.547 1 97.31 201 VAL A O 1
ATOM 1587 N N . LEU A 1 202 ? 21.484 12.938 24.266 1 98.5 202 LEU A N 1
ATOM 1588 C CA . LEU A 1 202 ? 20.688 13.539 23.203 1 98.5 202 LEU A CA 1
ATOM 1589 C C . LEU A 1 202 ? 21.484 14.609 22.469 1 98.5 202 LEU A C 1
ATOM 1591 O O . LEU A 1 202 ? 21.688 15.711 22.984 1 98.5 202 LEU A O 1
ATOM 1595 N N . GLN A 1 203 ? 21.859 14.25 21.266 1 98.12 203 GLN A N 1
ATOM 1596 C CA . GLN A 1 203 ? 22.578 15.195 20.406 1 98.12 203 GLN A CA 1
ATOM 1597 C C . GLN A 1 203 ? 21.656 15.742 19.312 1 98.12 203 GLN A C 1
ATOM 1599 O O . GLN A 1 203 ? 20.656 15.117 18.969 1 98.12 203 GLN A O 1
ATOM 1604 N N . PHE A 1 204 ? 22.016 16.953 18.844 1 98.06 204 PHE A N 1
ATOM 1605 C CA . PHE A 1 204 ? 21.203 17.641 17.844 1 98.06 204 PHE A CA 1
ATOM 1606 C C . PHE A 1 204 ? 22.094 18.297 16.797 1 98.06 204 PHE A C 1
ATOM 1608 O O . PHE A 1 204 ? 22.938 19.141 17.125 1 98.06 204 PHE A O 1
ATOM 1615 N N . ILE A 1 205 ? 21.938 17.844 15.57 1 97.56 205 ILE A N 1
ATOM 1616 C CA . ILE A 1 205 ? 22.609 18.469 14.445 1 97.56 205 ILE A CA 1
ATOM 1617 C C . ILE A 1 205 ? 21.609 19.359 13.688 1 97.56 205 ILE A C 1
ATOM 1619 O O . ILE A 1 205 ? 20.594 18.891 13.18 1 97.56 205 ILE A O 1
ATOM 1623 N N . ARG A 1 206 ? 21.922 20.641 13.648 1 96.81 206 ARG A N 1
ATOM 1624 C CA . ARG A 1 206 ? 21.047 21.609 12.977 1 96.81 206 ARG A CA 1
ATOM 1625 C C . ARG A 1 206 ? 21.609 21.969 11.602 1 96.81 206 ARG A C 1
ATOM 1627 O O . ARG A 1 206 ? 22.797 21.812 11.352 1 96.81 206 ARG A O 1
ATOM 1634 N N . ASN A 1 207 ? 20.766 22.391 10.688 1 97.56 207 ASN A N 1
ATOM 1635 C CA . ASN A 1 207 ? 21.094 22.922 9.367 1 97.56 207 ASN A CA 1
ATOM 1636 C C . ASN A 1 207 ? 21.797 21.875 8.5 1 97.56 207 ASN A C 1
ATOM 1638 O O . ASN A 1 207 ? 22.719 22.203 7.75 1 97.56 207 ASN A O 1
ATOM 1642 N N . LYS A 1 208 ? 21.438 20.625 8.695 1 97.12 208 LYS A N 1
ATOM 1643 C CA . LYS A 1 208 ? 21.969 19.547 7.855 1 97.12 208 LYS A CA 1
ATOM 1644 C C . LYS A 1 208 ? 20.828 18.672 7.328 1 97.12 208 LYS A C 1
ATOM 1646 O O . LYS A 1 208 ? 19.812 18.484 8 1 97.12 208 LYS A O 1
ATOM 1651 N N . ARG A 1 209 ? 21.062 18.219 6.156 1 96.44 209 ARG A N 1
ATOM 1652 C CA . ARG A 1 209 ? 20.078 17.359 5.512 1 96.44 209 ARG A CA 1
ATOM 1653 C C . ARG A 1 209 ? 20.641 15.945 5.312 1 96.44 209 ARG A C 1
ATOM 1655 O O . ARG A 1 209 ? 21.812 15.781 4.973 1 96.44 209 ARG A O 1
ATOM 1662 N N . VAL A 1 210 ? 19.812 14.992 5.555 1 96.69 210 VAL A N 1
ATOM 1663 C CA . VAL A 1 210 ? 20.156 13.617 5.199 1 96.69 210 VAL A CA 1
ATOM 1664 C C . VAL A 1 210 ? 19.922 13.398 3.707 1 96.69 210 VAL A C 1
ATOM 1666 O O . VAL A 1 210 ? 18.859 13.711 3.182 1 96.69 210 VAL A O 1
ATOM 1669 N N . VAL A 1 211 ? 20.922 12.844 3.041 1 94.44 211 VAL A N 1
ATOM 1670 C CA . VAL A 1 211 ? 20.797 12.719 1.593 1 94.44 211 VAL A CA 1
ATOM 1671 C C . VAL A 1 211 ? 20.656 11.242 1.213 1 94.44 211 VAL A C 1
ATOM 1673 O O . VAL A 1 211 ? 20.188 10.922 0.122 1 94.44 211 VAL A O 1
ATOM 1676 N N . ASP A 1 212 ? 21.078 10.375 2.172 1 94.12 212 ASP A N 1
ATOM 1677 C CA . ASP A 1 212 ? 20.984 8.953 1.851 1 94.12 212 ASP A CA 1
ATOM 1678 C C . ASP A 1 212 ? 21.016 8.102 3.117 1 94.12 212 ASP A C 1
ATOM 1680 O O . ASP A 1 212 ? 21.531 8.539 4.152 1 94.12 212 ASP A O 1
ATOM 1684 N N . ILE A 1 213 ? 20.391 6.949 2.988 1 95 213 ILE A N 1
ATOM 1685 C CA . ILE A 1 213 ? 20.469 5.93 4.031 1 95 213 ILE A CA 1
ATOM 1686 C C . ILE A 1 213 ? 20.859 4.59 3.414 1 95 213 ILE A C 1
ATOM 1688 O O . ILE A 1 213 ? 20.172 4.07 2.537 1 95 213 ILE A O 1
ATOM 1692 N N . HIS A 1 214 ? 21.922 4.062 3.842 1 93.31 214 HIS A N 1
ATOM 1693 C CA . HIS A 1 214 ? 22.281 2.689 3.5 1 93.31 214 HIS A CA 1
ATOM 1694 C C . HIS A 1 214 ? 21.625 1.698 4.453 1 93.31 214 HIS A C 1
ATOM 1696 O O . HIS A 1 214 ? 22.125 1.45 5.547 1 93.31 214 HIS A O 1
ATOM 1702 N N . LEU A 1 215 ? 20.609 1.083 4.039 1 90.88 215 LEU A N 1
ATOM 1703 C CA . LEU A 1 215 ? 19.75 0.277 4.895 1 90.88 215 LEU A CA 1
ATOM 1704 C C . LEU A 1 215 ? 20.484 -0.965 5.391 1 90.88 215 LEU A C 1
ATOM 1706 O O . LEU A 1 215 ? 20.375 -1.319 6.566 1 90.88 215 LEU A O 1
ATOM 1710 N N . ASP A 1 216 ? 21.203 -1.627 4.535 1 87.12 216 ASP A N 1
ATOM 1711 C CA . ASP A 1 216 ? 21.891 -2.857 4.918 1 87.12 216 ASP A CA 1
ATOM 1712 C C . ASP A 1 216 ? 23.016 -2.572 5.898 1 87.12 216 ASP A C 1
ATOM 1714 O O . ASP A 1 216 ? 23.203 -3.307 6.871 1 87.12 216 ASP A O 1
ATOM 1718 N N . GLY A 1 217 ? 23.75 -1.476 5.625 1 91.12 217 GLY A N 1
ATOM 1719 C CA . GLY A 1 217 ? 24.859 -1.111 6.48 1 91.12 217 GLY A CA 1
ATOM 1720 C C . GLY A 1 217 ? 24.453 -0.253 7.66 1 91.12 217 GLY A C 1
ATOM 1721 O O . GLY A 1 217 ? 25.266 -0.01 8.562 1 91.12 217 GLY A O 1
ATOM 1722 N N . LYS A 1 218 ? 23.281 0.225 7.633 1 94.94 218 LYS A N 1
ATOM 1723 C CA . LYS A 1 218 ? 22.734 1.072 8.68 1 94.94 218 LYS A CA 1
ATOM 1724 C C . LYS A 1 218 ? 23.578 2.326 8.883 1 94.94 218 LYS A C 1
ATOM 1726 O O . LYS A 1 218 ? 23.969 2.641 10.008 1 94.94 218 LYS A O 1
ATOM 1731 N N . VAL A 1 219 ? 23.781 2.998 7.832 1 96.38 219 VAL A N 1
ATOM 1732 C CA . VAL A 1 219 ? 24.578 4.223 7.824 1 96.38 219 VAL A CA 1
ATOM 1733 C C . VAL A 1 219 ? 23.828 5.328 7.094 1 96.38 219 VAL A C 1
ATOM 1735 O O . VAL A 1 219 ? 23.188 5.082 6.062 1 96.38 219 VAL A O 1
ATOM 1738 N N . ILE A 1 220 ? 23.906 6.516 7.633 1 96.69 220 ILE A N 1
ATOM 1739 C CA . ILE A 1 220 ? 23.25 7.699 7.082 1 96.69 220 ILE A CA 1
ATOM 1740 C C . ILE A 1 220 ? 24.297 8.656 6.527 1 96.69 220 ILE A C 1
ATOM 1742 O O . ILE A 1 220 ? 25.359 8.867 7.141 1 96.69 220 ILE A O 1
ATOM 1746 N N . LEU A 1 221 ? 24.016 9.211 5.406 1 96.31 221 LEU A N 1
ATOM 1747 C CA . LEU A 1 221 ? 24.875 10.211 4.773 1 96.31 221 LEU A CA 1
ATOM 1748 C C . LEU A 1 221 ? 24.234 11.594 4.836 1 96.31 221 LEU A C 1
ATOM 1750 O O . LEU A 1 221 ? 23.094 11.773 4.398 1 96.31 221 LEU A O 1
ATOM 1754 N N . LEU A 1 222 ? 24.953 12.555 5.371 1 96.94 222 LEU A N 1
ATOM 1755 C CA . LEU A 1 222 ? 24.516 13.945 5.391 1 96.94 222 LEU A CA 1
ATOM 1756 C C . LEU A 1 222 ? 25.031 14.695 4.164 1 96.94 222 LEU A C 1
ATOM 1758 O O . LEU A 1 222 ? 25.922 14.211 3.463 1 96.94 222 LEU A O 1
ATOM 1762 N N . ASN A 1 223 ? 24.422 15.82 3.898 1 95.94 223 ASN A N 1
ATOM 1763 C CA . ASN A 1 223 ? 24.734 16.594 2.697 1 95.94 223 ASN A CA 1
ATOM 1764 C C . ASN A 1 223 ? 26.172 17.125 2.729 1 95.94 223 ASN A C 1
ATOM 1766 O O . ASN A 1 223 ? 26.719 17.5 1.692 1 95.94 223 ASN A O 1
ATOM 1770 N N . ASP A 1 224 ? 26.812 17.156 3.879 1 96 224 ASP A N 1
ATOM 1771 C CA . ASP A 1 224 ? 28.188 17.641 3.951 1 96 224 ASP A CA 1
ATOM 1772 C C . ASP A 1 224 ? 29.172 16.484 3.895 1 96 224 ASP A C 1
ATOM 1774 O O . ASP A 1 224 ? 30.375 16.672 4.098 1 96 224 ASP A O 1
ATOM 1778 N N . GLY A 1 225 ? 28.641 15.273 3.775 1 94.94 225 GLY A N 1
ATOM 1779 C CA . GLY A 1 225 ? 29.5 14.109 3.629 1 94.94 225 GLY A CA 1
ATOM 1780 C C . GLY A 1 225 ? 29.672 13.336 4.918 1 94.94 225 GLY A C 1
ATOM 1781 O O . GLY A 1 225 ? 30.25 12.242 4.918 1 94.94 225 GLY A O 1
ATOM 1782 N N . THR A 1 226 ? 29.141 13.836 6.008 1 96 226 THR A N 1
ATOM 1783 C CA . THR A 1 226 ? 29.234 13.156 7.293 1 96 226 THR A CA 1
ATOM 1784 C C . THR A 1 226 ? 28.469 11.836 7.262 1 96 226 THR A C 1
ATOM 1786 O O . THR A 1 226 ? 27.375 11.758 6.719 1 96 226 THR A O 1
ATOM 1789 N N . LEU A 1 227 ? 29.078 10.797 7.836 1 96.81 227 LEU A N 1
ATOM 1790 C CA . LEU A 1 227 ? 28.438 9.5 8 1 96.81 227 LEU A CA 1
ATOM 1791 C C . LEU A 1 227 ? 28.078 9.25 9.461 1 96.81 227 LEU A C 1
ATOM 1793 O O . LEU A 1 227 ? 28.844 9.586 10.359 1 96.81 227 LEU A O 1
ATOM 1797 N N . VAL A 1 228 ? 26.891 8.727 9.656 1 97.88 228 VAL A N 1
ATOM 1798 C CA . VAL A 1 228 ? 26.422 8.375 10.992 1 97.88 228 VAL A CA 1
ATOM 1799 C C . VAL A 1 228 ? 25.844 6.965 10.984 1 97.88 228 VAL A C 1
ATOM 1801 O O . VAL A 1 228 ? 25 6.629 10.141 1 97.88 228 VAL A O 1
ATOM 1804 N N . ALA A 1 229 ? 26.297 6.156 11.867 1 98.12 229 ALA A N 1
ATOM 1805 C CA . ALA A 1 229 ? 25.75 4.812 12 1 98.12 229 ALA A CA 1
ATOM 1806 C C . ALA A 1 229 ? 24.609 4.785 13.016 1 98.12 229 ALA A C 1
ATOM 1808 O O . ALA A 1 229 ? 24.594 5.586 13.953 1 98.12 229 ALA A O 1
ATOM 1809 N N . TYR A 1 230 ? 23.688 3.846 12.82 1 98.25 230 TYR A N 1
ATOM 1810 C CA . TYR A 1 230 ? 22.547 3.74 13.734 1 98.25 230 TYR A CA 1
ATOM 1811 C C . TYR A 1 230 ? 22.203 2.281 14 1 98.25 230 TYR A C 1
ATOM 1813 O O . TYR A 1 230 ? 22.547 1.398 13.211 1 98.25 230 TYR A O 1
ATOM 1821 N N . GLU A 1 231 ? 21.531 2.059 15.117 1 98.25 231 GLU A N 1
ATOM 1822 C CA . GLU A 1 231 ? 20.844 0.787 15.336 1 98.25 231 GLU A CA 1
ATOM 1823 C C . GLU A 1 231 ? 19.391 0.849 14.883 1 98.25 231 GLU A C 1
ATOM 1825 O O . GLU A 1 231 ? 18.906 -0.057 14.195 1 98.25 231 GLU A O 1
ATOM 1830 N N . LYS A 1 232 ? 18.719 1.927 15.312 1 98.31 232 LYS A N 1
ATOM 1831 C CA . LYS A 1 232 ? 17.359 2.238 14.867 1 98.31 232 LYS A CA 1
ATOM 1832 C C . LYS A 1 232 ? 17.281 3.648 14.289 1 98.31 232 LYS A C 1
ATOM 1834 O O . LYS A 1 232 ? 17.922 4.574 14.805 1 98.31 232 LYS A O 1
ATOM 1839 N N . CYS A 1 233 ? 16.469 3.748 13.273 1 98.19 233 CYS A N 1
ATOM 1840 C CA . CYS A 1 233 ? 16.344 5.031 12.594 1 98.19 233 CYS A CA 1
ATOM 1841 C C . CYS A 1 233 ? 14.875 5.422 12.445 1 98.19 233 CYS A C 1
ATOM 1843 O O . CYS A 1 233 ? 14.023 4.57 12.18 1 98.19 233 CYS A O 1
ATOM 1845 N N . LEU A 1 234 ? 14.586 6.68 12.656 1 98.81 234 LEU A N 1
ATOM 1846 C CA . LEU A 1 234 ? 13.266 7.246 12.391 1 98.81 234 LEU A CA 1
ATOM 1847 C C . LEU A 1 234 ? 13.344 8.305 11.297 1 98.81 234 LEU A C 1
ATOM 1849 O O . LEU A 1 234 ? 14.148 9.242 11.383 1 98.81 234 LEU A O 1
ATOM 1853 N N . ILE A 1 235 ? 12.523 8.109 10.312 1 98.44 235 ILE A N 1
ATOM 1854 C CA . ILE A 1 235 ? 12.344 9.141 9.289 1 98.44 235 ILE A CA 1
ATOM 1855 C C . ILE A 1 235 ? 11.133 10 9.641 1 98.44 235 ILE A C 1
ATOM 1857 O O . ILE A 1 235 ? 9.992 9.539 9.555 1 98.44 235 ILE A O 1
ATOM 1861 N N . ALA A 1 236 ? 11.328 11.18 10.078 1 98.75 236 ALA A N 1
ATOM 1862 C CA . ALA A 1 236 ? 10.305 12.164 10.43 1 98.75 236 ALA A CA 1
ATOM 1863 C C . ALA A 1 236 ? 10.555 13.5 9.727 1 98.75 236 ALA A C 1
ATOM 1865 O O . ALA A 1 236 ? 10.586 14.547 10.375 1 98.75 236 ALA A O 1
ATOM 1866 N N . THR A 1 237 ? 10.625 13.445 8.438 1 98.19 237 THR A N 1
ATOM 1867 C CA . THR A 1 237 ? 11.109 14.57 7.648 1 98.19 237 THR A CA 1
ATOM 1868 C C . THR A 1 237 ? 9.953 15.484 7.246 1 98.19 237 THR A C 1
ATOM 1870 O O . THR A 1 237 ? 10.164 16.562 6.703 1 98.19 237 THR A O 1
ATOM 1873 N N . GLY A 1 238 ? 8.758 15.07 7.496 1 97.88 238 GLY A N 1
ATOM 1874 C CA . GLY A 1 238 ? 7.598 15.891 7.188 1 97.88 238 GLY A CA 1
ATOM 1875 C C . GLY A 1 238 ? 7.445 16.188 5.707 1 97.88 238 GLY A C 1
ATOM 1876 O O . GLY A 1 238 ? 7.547 15.273 4.879 1 97.88 238 GLY A O 1
ATOM 1877 N N . GLY A 1 239 ? 7.043 17.406 5.43 1 97.31 239 GLY A N 1
ATOM 1878 C CA . GLY A 1 239 ? 6.859 17.859 4.062 1 97.31 239 GLY A CA 1
ATOM 1879 C C . GLY A 1 239 ? 7.406 19.25 3.814 1 97.31 239 GLY A C 1
ATOM 1880 O O . GLY A 1 239 ? 7.844 19.922 4.75 1 97.31 239 GLY A O 1
ATOM 1881 N N . GLU A 1 240 ? 7.445 19.578 2.576 1 96.56 240 GLU A N 1
ATOM 1882 C CA . GLU A 1 240 ? 7.895 20.906 2.174 1 96.56 240 GLU A CA 1
ATOM 1883 C C . GLU A 1 240 ? 6.875 21.578 1.259 1 96.56 240 GLU A C 1
ATOM 1885 O O . GLU A 1 240 ? 6.133 20.906 0.544 1 96.56 240 GLU A O 1
ATOM 1890 N N . PRO A 1 241 ? 6.855 22.906 1.33 1 96.88 241 PRO A N 1
ATOM 1891 C CA . PRO A 1 241 ? 5.887 23.625 0.491 1 96.88 241 PRO A CA 1
ATOM 1892 C C . PRO A 1 241 ? 6.078 23.328 -0.997 1 96.88 241 PRO A C 1
ATOM 1894 O O . PRO A 1 241 ? 7.211 23.234 -1.47 1 96.88 241 PRO A O 1
ATOM 1897 N N . ARG A 1 242 ? 4.984 23.219 -1.671 1 94.62 242 ARG A N 1
ATOM 1898 C CA . ARG A 1 242 ? 5.023 23.094 -3.125 1 94.62 242 ARG A CA 1
ATOM 1899 C C . ARG A 1 242 ? 5.617 24.359 -3.758 1 94.62 242 ARG A C 1
ATOM 1901 O O . ARG A 1 242 ? 5.332 25.469 -3.318 1 94.62 242 ARG A O 1
ATOM 1908 N N . LYS A 1 243 ? 6.375 24.078 -4.777 1 87.75 243 LYS A N 1
ATOM 1909 C CA . LYS A 1 243 ? 6.961 25.203 -5.508 1 87.75 243 LYS A CA 1
ATOM 1910 C C . LYS A 1 243 ? 6.387 25.297 -6.922 1 87.75 243 LYS A C 1
ATOM 1912 O O . LYS A 1 243 ? 6.105 24.266 -7.551 1 87.75 243 LYS A O 1
ATOM 1917 N N . PHE A 1 244 ? 6.098 26.531 -7.281 1 87.88 244 PHE A N 1
ATOM 1918 C CA . PHE A 1 244 ? 5.625 26.781 -8.641 1 87.88 244 PHE A CA 1
ATOM 1919 C C . PHE A 1 244 ? 6.629 27.609 -9.422 1 87.88 244 PHE A C 1
ATOM 1921 O O . PHE A 1 244 ? 7.387 28.391 -8.836 1 87.88 244 PHE A O 1
ATOM 1928 N N . ASN A 1 245 ? 6.578 27.391 -10.68 1 89.06 245 ASN A N 1
ATOM 1929 C CA . ASN A 1 245 ? 7.465 28.156 -11.555 1 89.06 245 ASN A CA 1
ATOM 1930 C C . ASN A 1 245 ? 6.738 29.328 -12.203 1 89.06 245 ASN A C 1
ATOM 1932 O O . ASN A 1 245 ? 6.148 29.172 -13.273 1 89.06 245 ASN A O 1
ATOM 1936 N N . TYR A 1 246 ? 6.859 30.453 -11.555 1 91.88 246 TYR A N 1
ATOM 1937 C CA . TYR A 1 246 ? 6.371 31.703 -12.125 1 91.88 246 TYR A CA 1
ATOM 1938 C C . TYR A 1 246 ? 7.488 32.438 -12.844 1 91.88 246 TYR A C 1
ATOM 1940 O O . TYR A 1 246 ? 8.664 32.125 -12.688 1 91.88 246 TYR A O 1
ATOM 1948 N N . SER A 1 247 ? 7.16 33.438 -13.625 1 90.88 247 SER A N 1
ATOM 1949 C CA . SER A 1 247 ? 8.156 34.25 -14.32 1 90.88 247 SER A CA 1
ATOM 1950 C C . SER A 1 247 ? 9.141 34.875 -13.336 1 90.88 247 SER A C 1
ATOM 1952 O O . SER A 1 247 ? 10.336 34.938 -13.609 1 90.88 247 SER A O 1
ATOM 1954 N N . ALA A 1 248 ? 8.688 35.219 -12.219 1 89.94 248 ALA A N 1
ATOM 1955 C CA . ALA A 1 248 ? 9.531 35.844 -11.203 1 89.94 248 ALA A CA 1
ATOM 1956 C C . ALA A 1 248 ? 9.82 34.875 -10.062 1 89.94 248 ALA A C 1
ATOM 1958 O O . ALA A 1 248 ? 9.969 35.312 -8.906 1 89.94 248 ALA A O 1
ATOM 1959 N N . SER A 1 249 ? 9.922 33.656 -10.312 1 85.88 249 SER A N 1
ATOM 1960 C CA . SER A 1 249 ? 9.969 32.656 -9.258 1 85.88 249 SER A CA 1
ATOM 1961 C C . SER A 1 249 ? 11.172 32.875 -8.344 1 85.88 249 SER A C 1
ATOM 1963 O O . SER A 1 249 ? 11.125 32.531 -7.16 1 85.88 249 SER A O 1
ATOM 1965 N N . ASP A 1 250 ? 12.18 33.562 -8.781 1 88.12 250 ASP A N 1
ATOM 1966 C CA . ASP A 1 250 ? 13.391 33.75 -7.988 1 88.12 250 ASP A CA 1
ATOM 1967 C C . ASP A 1 250 ? 13.352 35.094 -7.238 1 88.12 250 ASP A C 1
ATOM 1969 O O . ASP A 1 250 ? 14.289 35.438 -6.508 1 88.12 250 ASP A O 1
ATOM 1973 N N . ASP A 1 251 ? 12.266 35.844 -7.402 1 94.06 251 ASP A N 1
ATOM 1974 C CA . ASP A 1 251 ? 12.125 37.094 -6.68 1 94.06 251 ASP A CA 1
ATOM 1975 C C . ASP A 1 251 ? 11.93 36.844 -5.184 1 94.06 251 ASP A C 1
ATOM 1977 O O . ASP A 1 251 ? 11.062 36.062 -4.789 1 94.06 251 ASP A O 1
ATOM 1981 N N . PRO A 1 252 ? 12.719 37.531 -4.375 1 94.5 252 PRO A N 1
ATOM 1982 C CA . PRO A 1 252 ? 12.617 37.312 -2.93 1 94.5 252 PRO A CA 1
ATOM 1983 C C . PRO A 1 252 ? 11.266 37.719 -2.361 1 94.5 252 PRO A C 1
ATOM 1985 O O . PRO A 1 252 ? 10.938 37.406 -1.221 1 94.5 252 PRO A O 1
ATOM 1988 N N . ARG A 1 253 ? 10.422 38.438 -3.137 1 96.38 253 ARG A N 1
ATOM 1989 C CA . ARG A 1 253 ? 9.109 38.875 -2.695 1 96.38 253 ARG A CA 1
ATOM 1990 C C . ARG A 1 253 ? 8.07 37.781 -2.85 1 96.38 253 ARG A C 1
ATOM 1992 O O . ARG A 1 253 ? 6.926 37.938 -2.418 1 96.38 253 ARG A O 1
ATOM 1999 N N . ILE A 1 254 ? 8.484 36.719 -3.381 1 97.19 254 ILE A N 1
ATOM 2000 C CA . ILE A 1 254 ? 7.645 35.531 -3.459 1 97.19 254 ILE A CA 1
ATOM 2001 C C . ILE A 1 254 ? 8.148 34.5 -2.471 1 97.19 254 ILE A C 1
ATOM 2003 O O . ILE A 1 254 ? 9.242 33.938 -2.641 1 97.19 254 ILE A O 1
ATOM 2007 N N . THR A 1 255 ? 7.352 34.219 -1.448 1 96.88 255 THR A N 1
ATOM 2008 C CA . THR A 1 255 ? 7.801 33.281 -0.404 1 96.88 255 THR A CA 1
ATOM 2009 C C . THR A 1 255 ? 6.77 32.188 -0.165 1 96.88 255 THR A C 1
ATOM 2011 O O . THR A 1 255 ? 5.598 32.344 -0.512 1 96.88 255 THR A O 1
ATOM 2014 N N . THR A 1 256 ? 7.293 31.031 0.323 1 97.19 256 THR A N 1
ATOM 2015 C CA . THR A 1 256 ? 6.434 30.031 0.938 1 97.19 256 THR A CA 1
ATOM 2016 C C . THR A 1 256 ? 6.414 30.188 2.455 1 97.19 256 THR A C 1
ATOM 2018 O O . THR A 1 256 ? 7.062 31.094 3 1 97.19 256 THR A O 1
ATOM 2021 N N . TYR A 1 257 ? 5.605 29.406 3.146 1 97.75 257 TYR A N 1
ATOM 2022 C CA . TYR A 1 257 ? 5.453 29.578 4.586 1 97.75 257 TYR A CA 1
ATOM 2023 C C . TYR A 1 257 ? 5.297 28.25 5.293 1 97.75 257 TYR A C 1
ATOM 2025 O O . TYR A 1 257 ? 4.336 27.516 5.047 1 97.75 257 TYR A O 1
ATOM 2033 N N . ARG A 1 258 ? 6.258 27.938 6.18 1 97.31 258 ARG A N 1
ATOM 2034 C CA . ARG A 1 258 ? 6.141 26.672 6.906 1 97.31 258 ARG A CA 1
ATOM 2035 C C . ARG A 1 258 ? 6.977 26.703 8.18 1 97.31 258 ARG A C 1
ATOM 2037 O O . ARG A 1 258 ? 6.625 26.047 9.172 1 97.31 258 ARG A O 1
ATOM 2044 N N . THR A 1 259 ? 8.078 27.438 8.281 1 97.75 259 THR A N 1
ATOM 2045 C CA . THR A 1 259 ? 9.07 27.344 9.352 1 97.75 259 THR A CA 1
ATOM 2046 C C . THR A 1 259 ? 9.117 28.625 10.172 1 97.75 259 THR A C 1
ATOM 2048 O O . THR A 1 259 ? 8.5 29.625 9.797 1 97.75 259 THR A O 1
ATOM 2051 N N . VAL A 1 260 ? 9.891 28.547 11.25 1 97.75 260 VAL A N 1
ATOM 2052 C CA . VAL A 1 260 ? 10.133 29.734 12.07 1 97.75 260 VAL A CA 1
ATOM 2053 C C . VAL A 1 260 ? 10.836 30.797 11.242 1 97.75 260 VAL A C 1
ATOM 2055 O O . VAL A 1 260 ? 10.547 32 11.375 1 97.75 260 VAL A O 1
ATOM 2058 N N . ASP A 1 261 ? 11.742 30.375 10.398 1 97.38 261 ASP A N 1
ATOM 2059 C CA . ASP A 1 261 ? 12.422 31.328 9.516 1 97.38 261 ASP A CA 1
ATOM 2060 C C . ASP A 1 261 ? 11.422 32.031 8.594 1 97.38 261 ASP A C 1
ATOM 2062 O O . ASP A 1 261 ? 11.555 33.219 8.32 1 97.38 261 ASP A O 1
ATOM 2066 N N . ASP A 1 262 ? 10.492 31.297 8.125 1 97.75 262 ASP A N 1
ATOM 2067 C CA . ASP A 1 262 ? 9.445 31.891 7.293 1 97.75 262 ASP A CA 1
ATOM 2068 C C . ASP A 1 262 ? 8.633 32.906 8.086 1 97.75 262 ASP A C 1
ATOM 2070 O O . ASP A 1 262 ? 8.273 33.969 7.555 1 97.75 262 ASP A O 1
ATOM 2074 N N . PHE A 1 263 ? 8.297 32.594 9.273 1 98.06 263 PHE A N 1
ATOM 2075 C CA . PHE A 1 263 ? 7.57 33.531 10.133 1 98.06 263 PHE A CA 1
ATOM 2076 C C . PHE A 1 263 ? 8.344 34.812 10.312 1 98.06 263 PHE A C 1
ATOM 2078 O O . PHE A 1 263 ? 7.789 35.906 10.148 1 98.06 263 PHE A O 1
ATOM 2085 N N . ARG A 1 264 ? 9.641 34.719 10.68 1 97.81 264 ARG A N 1
ATOM 2086 C CA . ARG A 1 264 ? 10.492 35.906 10.898 1 97.81 264 ARG A CA 1
ATOM 2087 C C . ARG A 1 264 ? 10.547 36.75 9.648 1 97.81 264 ARG A C 1
ATOM 2089 O O . ARG A 1 264 ? 10.406 37.969 9.727 1 97.81 264 ARG A O 1
ATOM 2096 N N . LYS A 1 265 ? 10.688 36.125 8.516 1 97.44 265 LYS A N 1
ATOM 2097 C CA . LYS A 1 265 ? 10.766 36.844 7.254 1 97.44 265 LYS A CA 1
ATOM 2098 C C . LYS A 1 265 ? 9.453 37.562 6.953 1 97.44 265 LYS A C 1
ATOM 2100 O O . LYS A 1 265 ? 9.461 38.75 6.605 1 97.44 265 LYS A O 1
ATOM 2105 N N . LEU A 1 266 ? 8.383 36.875 7.066 1 97.88 266 LEU A N 1
ATOM 2106 C CA . LEU A 1 266 ? 7.094 37.469 6.754 1 97.88 266 LEU A CA 1
ATOM 2107 C C . LEU A 1 266 ? 6.742 38.562 7.766 1 97.88 266 LEU A C 1
ATOM 2109 O O . LEU A 1 266 ? 6.129 39.562 7.414 1 97.88 266 LEU A O 1
ATOM 2113 N N . HIS A 1 267 ? 7.09 38.312 9 1 97 267 HIS A N 1
ATOM 2114 C CA . HIS A 1 267 ? 6.895 39.344 10.023 1 97 267 HIS A CA 1
ATOM 2115 C C . HIS A 1 267 ? 7.602 40.656 9.656 1 97 267 HIS A C 1
ATOM 2117 O O . HIS A 1 267 ? 7.023 41.719 9.766 1 97 267 HIS A O 1
ATOM 2123 N N . ASP A 1 268 ? 8.844 40.562 9.195 1 96.81 268 ASP A N 1
ATOM 2124 C CA . ASP A 1 268 ? 9.602 41.719 8.75 1 96.81 268 ASP A CA 1
ATOM 2125 C C . ASP A 1 268 ? 8.914 42.406 7.559 1 96.81 268 ASP A C 1
ATOM 2127 O O . ASP A 1 268 ? 8.852 43.625 7.492 1 96.81 268 ASP A O 1
ATOM 2131 N N . VAL A 1 269 ? 8.406 41.625 6.719 1 96.94 269 VAL A N 1
ATOM 2132 C CA . VAL A 1 269 ? 7.77 42.125 5.508 1 96.94 269 VAL A CA 1
ATOM 2133 C C . VAL A 1 269 ? 6.531 42.938 5.875 1 96.94 269 VAL A C 1
ATOM 2135 O O . VAL A 1 269 ? 6.383 44.094 5.438 1 96.94 269 VAL A O 1
ATOM 2138 N N . VAL A 1 270 ? 5.691 42.469 6.676 1 96.38 270 VAL A N 1
ATOM 2139 C CA . VAL A 1 270 ? 4.398 43.094 6.918 1 96.38 270 VAL A CA 1
ATOM 2140 C C . VAL A 1 270 ? 4.57 44.281 7.859 1 96.38 270 VAL A C 1
ATOM 2142 O O . VAL A 1 270 ? 3.668 45.125 7.992 1 96.38 270 VAL A O 1
ATOM 2145 N N . HIS A 1 271 ? 5.754 44.406 8.5 1 95.25 271 HIS A N 1
ATOM 2146 C CA . HIS A 1 271 ? 6.004 45.562 9.375 1 95.25 271 HIS A CA 1
ATOM 2147 C C . HIS A 1 271 ? 6.871 46.594 8.68 1 95.25 271 HIS A C 1
ATOM 2149 O O . HIS A 1 271 ? 7.191 47.625 9.273 1 95.25 271 HIS A O 1
ATOM 2155 N N . ASP A 1 272 ? 7.285 46.281 7.5 1 95.56 272 ASP A N 1
ATOM 2156 C CA . ASP A 1 272 ? 7.957 47.281 6.676 1 95.56 272 ASP A CA 1
ATOM 2157 C C . ASP A 1 272 ? 6.961 48.312 6.148 1 95.56 272 ASP A C 1
ATOM 2159 O O . ASP A 1 272 ? 5.988 47.969 5.477 1 95.56 272 ASP A O 1
ATOM 2163 N N . ASP A 1 273 ? 7.258 49.562 6.312 1 94.69 273 ASP A N 1
ATOM 2164 C CA . ASP A 1 273 ? 6.355 50.656 5.941 1 94.69 273 ASP A CA 1
ATOM 2165 C C . ASP A 1 273 ? 6.176 50.75 4.43 1 94.69 273 ASP A C 1
ATOM 2167 O O . ASP A 1 273 ? 5.207 51.312 3.941 1 94.69 273 ASP A O 1
ATOM 2171 N N . LYS A 1 274 ? 7.051 50.188 3.744 1 95.25 274 LYS A N 1
ATOM 2172 C CA . LYS A 1 274 ? 6.977 50.188 2.287 1 95.25 274 LYS A CA 1
ATOM 2173 C C . LYS A 1 274 ? 5.977 49.156 1.769 1 95.25 274 LYS A C 1
ATOM 2175 O O . LYS A 1 274 ? 5.527 49.25 0.623 1 95.25 274 LYS A O 1
ATOM 2180 N N . VAL A 1 275 ? 5.668 48.219 2.578 1 97.12 275 VAL A N 1
ATOM 2181 C CA . VAL A 1 275 ? 4.754 47.156 2.172 1 97.12 275 VAL A CA 1
ATOM 2182 C C . VAL A 1 275 ? 3.326 47.531 2.561 1 97.12 275 VAL A C 1
ATOM 2184 O O . VAL A 1 275 ? 3.018 47.688 3.746 1 97.12 275 VAL A O 1
ATOM 2187 N N . LYS A 1 276 ? 2.477 47.594 1.555 1 97.19 276 LYS A N 1
ATOM 2188 C CA . LYS A 1 276 ? 1.098 48 1.812 1 97.19 276 LYS A CA 1
ATOM 2189 C C . LYS A 1 276 ? 0.116 46.906 1.392 1 97.19 276 LYS A C 1
ATOM 2191 O O . LYS A 1 276 ? -1.048 46.938 1.798 1 97.19 276 LYS A O 1
ATOM 2196 N N . HIS A 1 277 ? 0.626 46 0.612 1 98.06 277 HIS A N 1
ATOM 2197 C CA . HIS A 1 277 ? -0.261 44.969 0.081 1 98.06 277 HIS A CA 1
ATOM 2198 C C . HIS A 1 277 ? 0.446 43.625 0 1 98.06 277 HIS A C 1
ATOM 2200 O O . HIS A 1 277 ? 1.582 43.562 -0.473 1 98.06 277 HIS A O 1
ATOM 2206 N N . VAL A 1 278 ? -0.198 42.594 0.511 1 98.44 278 VAL A N 1
ATOM 2207 C CA . VAL A 1 278 ? 0.302 41.25 0.428 1 98.44 278 VAL A CA 1
ATOM 2208 C C . VAL A 1 278 ? -0.752 40.344 -0.216 1 98.44 278 VAL A C 1
ATOM 2210 O O . VAL A 1 278 ? -1.932 40.406 0.139 1 98.44 278 VAL A O 1
ATOM 2213 N N . THR A 1 279 ? -0.363 39.531 -1.191 1 98.75 279 THR A N 1
ATOM 2214 C CA . THR A 1 279 ? -1.235 38.531 -1.798 1 98.75 279 THR A CA 1
ATOM 2215 C C . THR A 1 279 ? -0.914 37.125 -1.263 1 98.75 279 THR A C 1
ATOM 2217 O O . THR A 1 279 ? 0.245 36.719 -1.265 1 98.75 279 THR A O 1
ATOM 2220 N N . VAL A 1 280 ? -1.89 36.469 -0.729 1 98.75 280 VAL A N 1
ATOM 2221 C CA . VAL A 1 280 ? -1.761 35.094 -0.283 1 98.75 280 VAL A CA 1
ATOM 2222 C C . VAL A 1 280 ? -2.443 34.156 -1.282 1 98.75 280 VAL A C 1
ATOM 2224 O O . VAL A 1 280 ? -3.633 34.312 -1.568 1 98.75 280 VAL A O 1
ATOM 2227 N N . ILE A 1 281 ? -1.692 33.188 -1.795 1 98.31 281 ILE A N 1
ATOM 2228 C CA . ILE A 1 281 ? -2.232 32.219 -2.75 1 98.31 281 ILE A CA 1
ATOM 2229 C C . ILE A 1 281 ? -2.568 30.922 -2.035 1 98.31 281 ILE A C 1
ATOM 2231 O O . ILE A 1 281 ? -1.685 30.266 -1.479 1 98.31 281 ILE A O 1
ATOM 2235 N N . GLY A 1 282 ? -3.84 30.531 -2.057 1 98.19 282 GLY A N 1
ATOM 2236 C CA . GLY A 1 282 ? -4.281 29.281 -1.456 1 98.19 282 GLY A CA 1
ATOM 2237 C C . GLY A 1 282 ? -5.465 29.453 -0.524 1 98.19 282 GLY A C 1
ATOM 2238 O O . GLY A 1 282 ? -5.484 30.375 0.305 1 98.19 282 GLY A O 1
ATOM 2239 N N . GLY A 1 283 ? -6.418 28.609 -0.67 1 98.06 283 GLY A N 1
ATOM 2240 C CA . GLY A 1 283 ? -7.625 28.656 0.138 1 98.06 283 GLY A CA 1
ATOM 2241 C C . GLY A 1 283 ? -7.703 27.547 1.172 1 98.06 283 GLY A C 1
ATOM 2242 O O . GLY A 1 283 ? -8.734 27.375 1.824 1 98.06 283 GLY A O 1
ATOM 2243 N N . GLY A 1 284 ? -6.594 26.812 1.321 1 97.5 284 GLY A N 1
ATOM 2244 C CA . GLY A 1 284 ? -6.539 25.734 2.303 1 97.5 284 GLY A CA 1
ATOM 2245 C C . GLY A 1 284 ? -6.273 26.234 3.713 1 97.5 284 GLY A C 1
ATOM 2246 O O . GLY A 1 284 ? -6.488 27.406 4.016 1 97.5 284 GLY A O 1
ATOM 2247 N N . PHE A 1 285 ? -5.832 25.344 4.57 1 97.12 285 PHE A N 1
ATOM 2248 C CA . PHE A 1 285 ? -5.594 25.656 5.977 1 97.12 285 PHE A CA 1
ATOM 2249 C C . PHE A 1 285 ? -4.586 26.797 6.117 1 97.12 285 PHE A C 1
ATOM 2251 O O . PHE A 1 285 ? -4.922 27.875 6.625 1 97.12 285 PHE A O 1
ATOM 2258 N N . LEU A 1 286 ? -3.447 26.547 5.578 1 97.5 286 LEU A N 1
ATOM 2259 C CA . LEU A 1 286 ? -2.355 27.5 5.793 1 97.5 286 LEU A CA 1
ATOM 2260 C C . LEU A 1 286 ? -2.684 28.859 5.195 1 97.5 286 LEU A C 1
ATOM 2262 O O . LEU A 1 286 ? -2.529 29.891 5.859 1 97.5 286 LEU A O 1
ATOM 2266 N N . GLY A 1 287 ? -3.164 28.875 3.949 1 98.19 287 GLY A N 1
ATOM 2267 C CA . GLY A 1 287 ? -3.502 30.125 3.305 1 98.19 287 GLY A CA 1
ATOM 2268 C C . GLY A 1 287 ? -4.559 30.922 4.055 1 98.19 287 GLY A C 1
ATOM 2269 O O . GLY A 1 287 ? -4.406 32.125 4.266 1 98.19 287 GLY A O 1
ATOM 2270 N N . SER A 1 288 ? -5.527 30.25 4.488 1 98.44 288 SER A N 1
ATOM 2271 C CA . SER A 1 288 ? -6.625 30.922 5.18 1 98.44 288 SER A CA 1
ATOM 2272 C C . SER A 1 288 ? -6.211 31.359 6.582 1 98.44 288 SER A C 1
ATOM 2274 O O . SER A 1 288 ? -6.57 32.438 7.035 1 98.44 288 SER A O 1
ATOM 2276 N N . GLU A 1 289 ? -5.453 30.562 7.254 1 97.69 289 GLU A N 1
ATOM 2277 C CA . GLU A 1 289 ? -5.004 30.875 8.609 1 97.69 289 GLU A CA 1
ATOM 2278 C C . GLU A 1 289 ? -4.082 32.094 8.609 1 97.69 289 GLU A C 1
ATOM 2280 O O . GLU A 1 289 ? -4.262 33.031 9.406 1 97.69 289 GLU A O 1
ATOM 2285 N N . ILE A 1 290 ? -3.139 32.125 7.711 1 97.38 290 ILE A N 1
ATOM 2286 C CA . ILE A 1 290 ? -2.186 33.219 7.664 1 97.38 290 ILE A CA 1
ATOM 2287 C C . ILE A 1 290 ? -2.906 34.5 7.258 1 97.38 290 ILE A C 1
ATOM 2289 O O . ILE A 1 290 ? -2.627 35.594 7.797 1 97.38 290 ILE A O 1
ATOM 2293 N N . THR A 1 291 ? -3.805 34.406 6.285 1 98.12 291 THR A N 1
ATOM 2294 C CA . THR A 1 291 ? -4.609 35.531 5.852 1 98.12 291 THR A CA 1
ATOM 2295 C C . THR A 1 291 ? -5.359 36.156 7.027 1 98.12 291 THR A C 1
ATOM 2297 O O . THR A 1 291 ? -5.266 37.344 7.273 1 98.12 291 THR A O 1
ATOM 2300 N N . CYS A 1 292 ? -6.043 35.344 7.75 1 97.56 292 CYS A N 1
ATOM 2301 C CA . CYS A 1 292 ? -6.867 35.812 8.852 1 97.56 292 CYS A CA 1
ATOM 2302 C C . CYS A 1 292 ? -6 36.312 10 1 97.56 292 CYS A C 1
ATOM 2304 O O . CYS A 1 292 ? -6.312 37.344 10.617 1 97.56 292 CYS A O 1
ATOM 2306 N N . ALA A 1 293 ? -4.938 35.625 10.297 1 95.81 293 ALA A N 1
ATOM 2307 C CA . ALA A 1 293 ? -4.062 36 11.406 1 95.81 293 ALA A CA 1
ATOM 2308 C C . ALA A 1 293 ? -3.432 37.344 11.172 1 95.81 293 ALA A C 1
ATOM 2310 O O . ALA A 1 293 ? -3.414 38.188 12.07 1 95.81 293 ALA A O 1
ATOM 2311 N N . ILE A 1 294 ? -2.965 37.625 10 1 96.06 294 ILE A N 1
ATOM 2312 C CA . ILE A 1 294 ? -2.334 38.906 9.68 1 96.06 294 ILE A CA 1
ATOM 2313 C C . ILE A 1 294 ? -3.393 40 9.625 1 96.06 294 ILE A C 1
ATOM 2315 O O . ILE A 1 294 ? -3.203 41.062 10.188 1 96.06 294 ILE A O 1
ATOM 2319 N N . ASN A 1 295 ? -4.469 39.719 8.945 1 96.31 295 ASN A N 1
ATOM 2320 C CA . ASN A 1 295 ? -5.535 40.688 8.828 1 96.31 295 ASN A CA 1
ATOM 2321 C C . ASN A 1 295 ? -6.047 41.125 10.195 1 96.31 295 ASN A C 1
ATOM 2323 O O . ASN A 1 295 ? -6.25 42.312 10.438 1 96.31 295 ASN A O 1
ATOM 2327 N N . ASP A 1 296 ? -6.258 40.25 11.078 1 93.44 296 ASP A N 1
ATOM 2328 C CA . ASP A 1 296 ? -6.82 40.531 12.391 1 93.44 296 ASP A CA 1
ATOM 2329 C C . ASP A 1 296 ? -5.875 41.406 13.219 1 93.44 296 ASP A C 1
ATOM 2331 O O . ASP A 1 296 ? -6.32 42.156 14.086 1 93.44 296 ASP A O 1
ATOM 2335 N N . ASN A 1 297 ? -4.609 41.406 12.883 1 90.56 297 ASN A N 1
ATOM 2336 C CA . ASN A 1 297 ? -3.648 42.062 13.758 1 90.56 297 ASN A CA 1
ATOM 2337 C C . ASN A 1 297 ? -2.986 43.25 13.07 1 90.56 297 ASN A C 1
ATOM 2339 O O . ASN A 1 297 ? -2.438 44.125 13.742 1 90.56 297 ASN A O 1
ATOM 2343 N N . LEU A 1 298 ? -3.09 43.281 11.719 1 92.62 298 LEU A N 1
ATOM 2344 C CA . LEU A 1 298 ? -2.324 44.312 11.008 1 92.62 298 LEU A CA 1
ATOM 2345 C C . LEU A 1 298 ? -3.16 44.938 9.898 1 92.62 298 LEU A C 1
ATOM 2347 O O . LEU A 1 298 ? -2.613 45.5 8.938 1 92.62 298 LEU A O 1
ATOM 2351 N N . LYS A 1 299 ? -4.453 44.875 10 1 89.19 299 LYS A N 1
ATOM 2352 C CA . LYS A 1 299 ? -5.332 45.344 8.93 1 89.19 299 LYS A CA 1
ATOM 2353 C C . LYS A 1 299 ? -5.164 46.812 8.672 1 89.19 299 LYS A C 1
ATOM 2355 O O . LYS A 1 299 ? -5.402 47.312 7.559 1 89.19 299 LYS A O 1
ATOM 2360 N N . ASP A 1 300 ? -4.699 47.562 9.625 1 90.94 300 ASP A N 1
ATOM 2361 C CA . ASP A 1 300 ? -4.508 49 9.469 1 90.94 300 ASP A CA 1
ATOM 2362 C C . ASP A 1 300 ? -3.188 49.312 8.766 1 90.94 300 ASP A C 1
ATOM 2364 O O . ASP A 1 300 ? -2.975 50.406 8.281 1 90.94 300 ASP A O 1
ATOM 2368 N N . LYS A 1 301 ? -2.383 48.312 8.648 1 91.81 301 LYS A N 1
ATOM 2369 C CA . LYS A 1 301 ? -1.047 48.531 8.102 1 91.81 301 LYS A CA 1
ATOM 2370 C C . LYS A 1 301 ? -0.909 47.906 6.719 1 91.81 301 LYS A C 1
ATOM 2372 O O . LYS A 1 301 ? -0.299 48.5 5.824 1 91.81 301 LYS A O 1
ATOM 2377 N N . VAL A 1 302 ? -1.458 46.781 6.582 1 96.38 302 VAL A N 1
ATOM 2378 C CA . VAL A 1 302 ? -1.261 46.031 5.336 1 96.38 302 VAL A CA 1
ATOM 2379 C C . VAL A 1 302 ? -2.592 45.469 4.859 1 96.38 302 VAL A C 1
ATOM 2381 O O . VAL A 1 302 ? -3.342 44.875 5.652 1 96.38 302 VAL A O 1
ATOM 2384 N N . LYS A 1 303 ? -2.902 45.625 3.59 1 97.44 303 LYS A N 1
ATOM 2385 C CA . LYS A 1 303 ? -4.066 45 2.963 1 97.44 303 LYS A CA 1
ATOM 2386 C C . LYS A 1 303 ? -3.725 43.594 2.436 1 97.44 303 LYS A C 1
ATOM 2388 O O . LYS A 1 303 ? -2.652 43.406 1.861 1 97.44 303 LYS A O 1
ATOM 2393 N N . ILE A 1 304 ? -4.645 42.719 2.623 1 98.19 304 ILE A N 1
ATOM 2394 C CA . ILE A 1 304 ? -4.402 41.344 2.178 1 98.19 304 ILE A CA 1
ATOM 2395 C C . ILE A 1 304 ? -5.414 40.969 1.099 1 98.19 304 ILE A C 1
ATOM 2397 O O . ILE A 1 304 ? -6.609 41.219 1.244 1 98.19 304 ILE A O 1
ATOM 2401 N N . THR A 1 305 ? -4.938 40.406 0.02 1 98.62 305 THR A N 1
ATOM 2402 C CA . THR A 1 305 ? -5.754 39.688 -0.97 1 98.62 305 THR A CA 1
ATOM 2403 C C . THR A 1 305 ? -5.465 38.219 -0.96 1 98.62 305 THR A C 1
ATOM 2405 O O . THR A 1 305 ? -4.305 37.781 -1.039 1 98.62 305 THR A O 1
ATOM 2408 N N . GLN A 1 306 ? -6.465 37.438 -0.786 1 98.75 306 GLN A N 1
ATOM 2409 C CA . GLN A 1 306 ? -6.344 35.969 -0.862 1 98.75 306 GLN A CA 1
ATOM 2410 C C . GLN A 1 306 ? -6.926 35.438 -2.17 1 98.75 306 GLN A C 1
ATOM 2412 O O . GLN A 1 306 ? -8.047 35.781 -2.539 1 98.75 306 GLN A O 1
ATOM 2417 N N . VAL A 1 307 ? -6.141 34.594 -2.887 1 98.75 307 VAL A N 1
ATOM 2418 C CA . VAL A 1 307 ? -6.555 34.125 -4.203 1 98.75 307 VAL A CA 1
ATOM 2419 C C . VAL A 1 307 ? -6.492 32.594 -4.242 1 98.75 307 VAL A C 1
ATOM 2421 O O . VAL A 1 307 ? -5.5 32 -3.812 1 98.75 307 VAL A O 1
ATOM 2424 N N . PHE A 1 308 ? -7.547 31.922 -4.738 1 98.44 308 PHE A N 1
ATOM 2425 C CA . PHE A 1 308 ? -7.539 30.484 -4.926 1 98.44 308 PHE A CA 1
ATOM 2426 C C . PHE A 1 308 ? -8.602 30.062 -5.934 1 98.44 308 PHE A C 1
ATOM 2428 O O . PHE A 1 308 ? -9.586 30.766 -6.145 1 98.44 308 PHE A O 1
ATOM 2435 N N . PRO A 1 309 ? -8.406 28.922 -6.562 1 97.62 309 PRO A N 1
ATOM 2436 C CA . PRO A 1 309 ? -9.297 28.547 -7.66 1 97.62 309 PRO A CA 1
ATOM 2437 C C . PRO A 1 309 ? -10.609 27.938 -7.172 1 97.62 309 PRO A C 1
ATOM 2439 O O . PRO A 1 309 ? -11.57 27.828 -7.941 1 97.62 309 PRO A O 1
ATOM 2442 N N . GLU A 1 310 ? -10.703 27.547 -5.93 1 97.12 310 GLU A N 1
ATOM 2443 C CA . GLU A 1 310 ? -11.914 26.922 -5.41 1 97.12 310 GLU A CA 1
ATOM 2444 C C . GLU A 1 310 ? -12.992 27.953 -5.125 1 97.12 310 GLU A C 1
ATOM 2446 O O . GLU A 1 310 ? -12.75 29.156 -5.211 1 97.12 310 GLU A O 1
ATOM 2451 N N . ASN A 1 311 ? -14.172 27.484 -4.684 1 96.12 311 ASN A N 1
ATOM 2452 C CA . ASN A 1 311 ? -15.312 28.375 -4.512 1 96.12 311 ASN A CA 1
ATOM 2453 C C . ASN A 1 311 ? -15.367 28.953 -3.1 1 96.12 311 ASN A C 1
ATOM 2455 O O . ASN A 1 311 ? -16.281 29.719 -2.77 1 96.12 311 ASN A O 1
ATOM 2459 N N . GLY A 1 312 ? -14.43 28.641 -2.301 1 97.94 312 GLY A N 1
ATOM 2460 C CA . GLY A 1 312 ? -14.359 29.156 -0.941 1 97.94 312 GLY A CA 1
ATOM 2461 C C . GLY A 1 312 ? -13.164 28.625 -0.167 1 97.94 312 GLY A C 1
ATOM 2462 O O . GLY A 1 312 ? -12.367 27.859 -0.696 1 97.94 312 GLY A O 1
ATOM 2463 N N . VAL A 1 313 ? -13.039 29.141 1.074 1 97.94 313 VAL A N 1
ATOM 2464 C CA . VAL A 1 313 ? -11.93 28.703 1.915 1 97.94 313 VAL A CA 1
ATOM 2465 C C . VAL A 1 313 ? -12.203 27.297 2.432 1 97.94 313 VAL A C 1
ATOM 2467 O O . VAL A 1 313 ? -13.352 26.859 2.512 1 97.94 313 VAL A O 1
ATOM 2470 N N . LEU A 1 314 ? -11.188 26.562 2.699 1 97.94 314 LEU A N 1
ATOM 2471 C CA . LEU A 1 314 ? -11.203 25.203 3.234 1 97.94 314 LEU A CA 1
ATOM 2472 C C . LEU A 1 314 ? -12.133 24.312 2.42 1 97.94 314 LEU A C 1
ATOM 2474 O O . LEU A 1 314 ? -12.992 23.625 2.98 1 97.94 314 LEU A O 1
ATOM 2478 N N . PRO A 1 315 ? -11.898 24.328 1.126 1 95.88 315 PRO A N 1
ATOM 2479 C CA . PRO A 1 315 ? -12.812 23.625 0.221 1 95.88 315 PRO A CA 1
ATOM 2480 C C . PRO A 1 315 ? -12.68 22.109 0.316 1 95.88 315 PRO A C 1
ATOM 2482 O O . PRO A 1 315 ? -13.578 21.375 -0.122 1 95.88 315 PRO A O 1
ATOM 2485 N N . LEU A 1 316 ? -11.602 21.656 0.877 1 95.06 316 LEU A N 1
ATOM 2486 C CA . LEU A 1 316 ? -11.352 20.219 0.886 1 95.06 316 LEU A CA 1
ATOM 2487 C C . LEU A 1 316 ? -12.047 19.562 2.068 1 95.06 316 LEU A C 1
ATOM 2489 O O . LEU A 1 316 ? -12.195 18.328 2.098 1 95.06 316 LEU A O 1
ATOM 2493 N N . ILE A 1 317 ? -12.5 20.344 3.037 1 96.5 317 ILE A N 1
ATOM 2494 C CA . ILE A 1 317 ? -13.047 19.719 4.234 1 96.5 317 ILE A CA 1
ATOM 2495 C C . ILE A 1 317 ? -14.477 20.203 4.461 1 96.5 317 ILE A C 1
ATOM 2497 O O . ILE A 1 317 ? -15.328 19.453 4.93 1 96.5 317 ILE A O 1
ATOM 2501 N N . PHE A 1 318 ? -14.742 21.469 4.148 1 97.75 318 PHE A N 1
ATOM 2502 C CA . PHE A 1 318 ? -16.078 22.031 4.336 1 97.75 318 PHE A CA 1
ATOM 2503 C C . PHE A 1 318 ? -16.984 21.672 3.162 1 97.75 318 PHE A C 1
ATOM 2505 O O . PHE A 1 318 ? -16.578 21.797 2.004 1 97.75 318 PHE A O 1
ATOM 2512 N N . PRO A 1 319 ? -18.219 21.203 3.482 1 96.56 319 PRO A N 1
ATOM 2513 C CA . PRO A 1 319 ? -19.188 21.234 2.381 1 96.56 319 PRO A CA 1
ATOM 2514 C C . PRO A 1 319 ? -19.344 22.625 1.766 1 96.56 319 PRO A C 1
ATOM 2516 O O . PRO A 1 319 ? -19.031 23.625 2.414 1 96.56 319 PRO A O 1
ATOM 2519 N N . ASP A 1 320 ? -19.875 22.703 0.622 1 95.81 320 ASP A N 1
ATOM 2520 C CA . ASP A 1 320 ? -19.891 23.922 -0.176 1 95.81 320 ASP A CA 1
ATOM 2521 C C . ASP A 1 320 ? -20.578 25.062 0.584 1 95.81 320 ASP A C 1
ATOM 2523 O O . ASP A 1 320 ? -20.094 26.188 0.584 1 95.81 320 ASP A O 1
ATOM 2527 N N . TYR A 1 321 ? -21.672 24.812 1.201 1 95.5 321 TYR A N 1
ATOM 2528 C CA . TYR A 1 321 ? -22.422 25.859 1.87 1 95.5 321 TYR A CA 1
ATOM 2529 C C . TYR A 1 321 ? -21.641 26.438 3.041 1 95.5 321 TYR A C 1
ATOM 2531 O O . TYR A 1 321 ? -21.672 27.641 3.291 1 95.5 321 TYR A O 1
ATOM 2539 N N . LEU A 1 322 ? -20.938 25.625 3.715 1 96.44 322 LEU A N 1
ATOM 2540 C CA . LEU A 1 322 ? -20.156 26.094 4.859 1 96.44 322 LEU A CA 1
ATOM 2541 C C . LEU A 1 322 ? -18.891 26.797 4.398 1 96.44 322 LEU A C 1
ATOM 2543 O O . LEU A 1 322 ? -18.438 27.75 5.043 1 96.44 322 LEU A O 1
ATOM 2547 N N . SER A 1 323 ? -18.281 26.312 3.342 1 97.38 323 SER A N 1
ATOM 2548 C CA . SER A 1 323 ? -17.156 26.984 2.725 1 97.38 323 SER A CA 1
ATOM 2549 C C . SER A 1 323 ? -17.516 28.406 2.295 1 97.38 323 SER A C 1
ATOM 2551 O O . SER A 1 323 ? -16.75 29.344 2.52 1 97.38 323 SER A O 1
ATOM 2553 N N . LYS A 1 324 ? -18.656 28.531 1.747 1 96.38 324 LYS A N 1
ATOM 2554 C CA . LYS A 1 324 ? -19.156 29.844 1.34 1 96.38 324 LYS A CA 1
ATOM 2555 C C . LYS A 1 324 ? -19.391 30.734 2.551 1 96.38 324 LYS A C 1
ATOM 2557 O O . LYS A 1 324 ? -19.016 31.906 2.547 1 96.38 324 LYS A O 1
ATOM 2562 N N . TYR A 1 325 ? -20.031 30.156 3.5 1 95.75 325 TYR A N 1
ATOM 2563 C CA . TYR A 1 325 ? -20.266 30.891 4.73 1 95.75 325 TYR A CA 1
ATOM 2564 C C . TYR A 1 325 ? -18.953 31.406 5.312 1 95.75 325 TYR A C 1
ATOM 2566 O O . TYR A 1 325 ? -18.828 32.594 5.645 1 95.75 325 TYR A O 1
ATOM 2574 N N . ALA A 1 326 ? -18 30.547 5.414 1 97.06 326 ALA A N 1
ATOM 2575 C CA . ALA A 1 326 ? -16.688 30.906 5.965 1 97.06 326 ALA A CA 1
ATOM 2576 C C . ALA A 1 326 ? -16.016 31.969 5.121 1 97.06 326 ALA A C 1
ATOM 2578 O O . ALA A 1 326 ? -15.414 32.906 5.66 1 97.06 326 ALA A O 1
ATOM 2579 N N . THR A 1 327 ? -16.141 31.828 3.875 1 97.88 327 THR A N 1
ATOM 2580 C CA . THR A 1 327 ? -15.562 32.812 2.965 1 97.88 327 THR A CA 1
ATOM 2581 C C . THR A 1 327 ? -16.172 34.188 3.197 1 97.88 327 THR A C 1
ATOM 2583 O O . THR A 1 327 ? -15.469 35.188 3.238 1 97.88 327 THR A O 1
ATOM 2586 N N . ASP A 1 328 ? -17.438 34.188 3.35 1 96.75 328 ASP A N 1
ATOM 2587 C CA . ASP A 1 328 ? -18.141 35.438 3.582 1 96.75 328 ASP A CA 1
ATOM 2588 C C . ASP A 1 328 ? -17.703 36.094 4.891 1 96.75 328 ASP A C 1
ATOM 2590 O O . ASP A 1 328 ? -17.578 37.312 4.973 1 96.75 328 ASP A O 1
ATOM 2594 N N . LYS A 1 329 ? -17.5 35.312 5.832 1 95.94 329 LYS A N 1
ATOM 2595 C CA . LYS A 1 329 ? -17.031 35.844 7.109 1 95.94 329 LYS A CA 1
ATOM 2596 C C . LYS A 1 329 ? -15.625 36.406 6.984 1 95.94 329 LYS A C 1
ATOM 2598 O O . LYS A 1 329 ? -15.297 37.406 7.602 1 95.94 329 LYS A O 1
ATOM 2603 N N . VAL A 1 330 ? -14.773 35.781 6.227 1 97.31 330 VAL A N 1
ATOM 2604 C CA . VAL A 1 330 ? -13.422 36.281 6.004 1 97.31 330 VAL A CA 1
ATOM 2605 C C . VAL A 1 330 ? -13.461 37.594 5.25 1 97.31 330 VAL A C 1
ATOM 2607 O O . VAL A 1 330 ? -12.766 38.531 5.613 1 97.31 330 VAL A O 1
ATOM 2610 N N . LYS A 1 331 ? -14.312 37.719 4.266 1 97.38 331 LYS A N 1
ATOM 2611 C CA . LYS A 1 331 ? -14.5 38.969 3.533 1 97.38 331 LYS A CA 1
ATOM 2612 C C . LYS A 1 331 ? -14.969 40.094 4.461 1 97.38 331 LYS A C 1
ATOM 2614 O O . LYS A 1 331 ? -14.469 41.219 4.395 1 97.38 331 LYS A O 1
ATOM 2619 N N . ALA A 1 332 ? -15.852 39.688 5.273 1 95.81 332 ALA A N 1
ATOM 2620 C CA . ALA A 1 332 ? -16.438 40.688 6.184 1 95.81 332 ALA A CA 1
ATOM 2621 C C . ALA A 1 332 ? -15.406 41.219 7.164 1 95.81 332 ALA A C 1
ATOM 2623 O O . ALA A 1 332 ? -15.547 42.312 7.691 1 95.81 332 ALA A O 1
ATOM 2624 N N . SER A 1 333 ? -14.383 40.469 7.355 1 94.5 333 SER A N 1
ATOM 2625 C CA . SER A 1 333 ? -13.336 40.906 8.281 1 94.5 333 SER A CA 1
ATOM 2626 C C . SER A 1 333 ? -12.414 41.938 7.645 1 94.5 333 SER A C 1
ATOM 2628 O O . SER A 1 333 ? -11.602 42.562 8.336 1 94.5 333 SER A O 1
ATOM 2630 N N . GLY A 1 334 ? -12.508 42.031 6.309 1 95.06 334 GLY A N 1
ATOM 2631 C CA . GLY A 1 334 ? -11.734 43.062 5.648 1 95.06 334 GLY A CA 1
ATOM 2632 C C . GLY A 1 334 ? -10.758 42.531 4.621 1 95.06 334 GLY A C 1
ATOM 2633 O O . GLY A 1 334 ? -10.031 43.281 3.982 1 95.06 334 GLY A O 1
ATOM 2634 N N . VAL A 1 335 ? -10.727 41.281 4.402 1 97.62 335 VAL A N 1
ATOM 2635 C CA . VAL A 1 335 ? -9.828 40.656 3.441 1 97.62 335 VAL A CA 1
ATOM 2636 C C . VAL A 1 335 ? -10.445 40.688 2.049 1 97.62 335 VAL A C 1
ATOM 2638 O O . VAL A 1 335 ? -11.656 40.469 1.894 1 97.62 335 VAL A O 1
ATOM 2641 N N . ASP A 1 336 ? -9.672 41.031 1.077 1 98.12 336 ASP A N 1
ATOM 2642 C CA . ASP A 1 336 ? -10.086 40.875 -0.312 1 98.12 336 ASP A CA 1
ATOM 2643 C C . ASP A 1 336 ? -9.906 39.438 -0.78 1 98.12 336 ASP A C 1
ATOM 2645 O O . ASP A 1 336 ? -8.797 39 -1.133 1 98.12 336 ASP A O 1
ATOM 2649 N N . VAL A 1 337 ? -11.039 38.75 -0.815 1 98.56 337 VAL A N 1
ATOM 2650 C CA . VAL A 1 337 ? -10.953 37.344 -1.191 1 98.56 337 VAL A CA 1
ATOM 2651 C C . VAL A 1 337 ? -11.375 37.156 -2.65 1 98.56 337 VAL A C 1
ATOM 2653 O O . VAL A 1 337 ? -12.5 37.5 -3.025 1 98.56 337 VAL A O 1
ATOM 2656 N N . LEU A 1 338 ? -10.484 36.656 -3.447 1 98.5 338 LEU A N 1
ATOM 2657 C CA . LEU A 1 338 ? -10.766 36.344 -4.84 1 98.5 338 LEU A CA 1
ATOM 2658 C C . LEU A 1 338 ? -10.914 34.812 -5.031 1 98.5 338 LEU A C 1
ATOM 2660 O O . LEU A 1 338 ? -9.953 34.156 -5.398 1 98.5 338 LEU A O 1
ATOM 2664 N N . GLU A 1 339 ? -12.094 34.312 -4.844 1 97.81 339 GLU A N 1
ATOM 2665 C CA . GLU A 1 339 ? -12.414 32.906 -5.035 1 97.81 339 GLU A CA 1
ATOM 2666 C C . GLU A 1 339 ? -12.664 32.594 -6.508 1 97.81 339 GLU A C 1
ATOM 2668 O O . GLU A 1 339 ? -12.969 33.469 -7.297 1 97.81 339 GLU A O 1
ATOM 2673 N N . GLY A 1 340 ? -12.445 31.312 -6.898 1 97.5 340 GLY A N 1
ATOM 2674 C CA . GLY A 1 340 ? -12.672 30.891 -8.273 1 97.5 340 GLY A CA 1
ATOM 2675 C C . GLY A 1 340 ? -11.656 31.453 -9.242 1 97.5 340 GLY A C 1
ATOM 2676 O O . GLY A 1 340 ? -11.953 31.625 -10.43 1 97.5 340 GLY A O 1
ATOM 2677 N N . ARG A 1 341 ? -10.5 31.844 -8.719 1 97.62 341 ARG A N 1
ATOM 2678 C CA . ARG A 1 341 ? -9.461 32.438 -9.562 1 97.62 341 ARG A CA 1
ATOM 2679 C C . ARG A 1 341 ? -8.164 31.656 -9.469 1 97.62 341 ARG A C 1
ATOM 2681 O O . ARG A 1 341 ? -7.691 31.344 -8.367 1 97.62 341 ARG A O 1
ATOM 2688 N N . LEU A 1 342 ? -7.648 31.359 -10.609 1 97.38 342 LEU A N 1
ATOM 2689 C CA . LEU A 1 342 ? -6.367 30.672 -10.703 1 97.38 342 LEU A CA 1
ATOM 2690 C C . LEU A 1 342 ? -5.246 31.641 -11.031 1 97.38 342 LEU A C 1
ATOM 2692 O O . LEU A 1 342 ? -5.402 32.5 -11.906 1 97.38 342 LEU A O 1
ATOM 2696 N N . VAL A 1 343 ? -4.156 31.594 -10.305 1 97.56 343 VAL A N 1
ATOM 2697 C CA . VAL A 1 343 ? -2.98 32.406 -10.617 1 97.56 343 VAL A CA 1
ATOM 2698 C C . VAL A 1 343 ? -2.223 31.781 -11.789 1 97.56 343 VAL A C 1
ATOM 2700 O O . VAL A 1 343 ? -1.739 30.656 -11.688 1 97.56 343 VAL A O 1
ATOM 2703 N N . LYS A 1 344 ? -2.006 32.5 -12.805 1 96.88 344 LYS A N 1
ATOM 2704 C CA . LYS A 1 344 ? -1.339 31.984 -14 1 96.88 344 LYS A CA 1
ATOM 2705 C C . LYS A 1 344 ? 0.155 32.281 -13.969 1 96.88 344 LYS A C 1
ATOM 2707 O O . LYS A 1 344 ? 0.966 31.516 -14.477 1 96.88 344 LYS A O 1
ATOM 2712 N N . ASP A 1 345 ? 0.362 33.469 -13.539 1 97.31 345 ASP A N 1
ATOM 2713 C CA . ASP A 1 345 ? 1.758 33.906 -13.531 1 97.31 345 ASP A CA 1
ATOM 2714 C C . ASP A 1 345 ? 1.981 35.031 -12.539 1 97.31 345 ASP A C 1
ATOM 2716 O O . ASP A 1 345 ? 1.033 35.719 -12.133 1 97.31 345 ASP A O 1
ATOM 2720 N N . ILE A 1 346 ? 3.193 35.188 -12.062 1 97.94 346 ILE A N 1
ATOM 2721 C CA . ILE A 1 346 ? 3.656 36.312 -11.25 1 97.94 346 ILE A CA 1
ATOM 2722 C C . ILE A 1 346 ? 4.891 36.938 -11.898 1 97.94 346 ILE A C 1
ATOM 2724 O O . ILE A 1 346 ? 5.902 36.281 -12.102 1 97.94 346 ILE A O 1
ATOM 2728 N N . SER A 1 347 ? 4.781 38.188 -12.219 1 97.19 347 SER A N 1
ATOM 2729 C CA . SER A 1 347 ? 5.883 38.875 -12.859 1 97.19 347 SER A CA 1
ATOM 2730 C C . SER A 1 347 ? 6.258 40.125 -12.078 1 97.19 347 SER A C 1
ATOM 2732 O O . SER A 1 347 ? 5.535 40.562 -11.164 1 97.19 347 SER A O 1
ATOM 2734 N N . LYS A 1 348 ? 7.445 40.688 -12.469 1 95.69 348 LYS A N 1
ATOM 2735 C CA . LYS A 1 348 ? 7.867 41.938 -11.867 1 95.69 348 LYS A CA 1
ATOM 2736 C C . LYS A 1 348 ? 7.184 43.125 -12.539 1 95.69 348 LYS A C 1
ATOM 2738 O O . LYS A 1 348 ? 7 43.156 -13.758 1 95.69 348 LYS A O 1
ATOM 2743 N N . ASN A 1 349 ? 6.801 44.031 -11.75 1 93.31 349 ASN A N 1
ATOM 2744 C CA . ASN A 1 349 ? 6.246 45.312 -12.203 1 93.31 349 ASN A CA 1
ATOM 2745 C C . ASN A 1 349 ? 6.816 46.5 -11.422 1 93.31 349 ASN A C 1
ATOM 2747 O O . ASN A 1 349 ? 6.195 46.969 -10.469 1 93.31 349 ASN A O 1
ATOM 2751 N N . ASN A 1 350 ? 7.945 47 -11.875 1 90.19 350 ASN A N 1
ATOM 2752 C CA . ASN A 1 350 ? 8.688 48.031 -11.172 1 90.19 350 ASN A CA 1
ATOM 2753 C C . ASN A 1 350 ? 9.039 47.625 -9.75 1 90.19 350 ASN A C 1
ATOM 2755 O O . ASN A 1 350 ? 9.695 46.594 -9.547 1 90.19 350 ASN A O 1
ATOM 2759 N N . ASP A 1 351 ? 8.445 48.375 -8.758 1 92.5 351 ASP A N 1
ATOM 2760 C CA . ASP A 1 351 ? 8.789 48.062 -7.367 1 92.5 351 ASP A CA 1
ATOM 2761 C C . ASP A 1 351 ? 7.777 47.094 -6.742 1 92.5 351 ASP A C 1
ATOM 2763 O O . ASP A 1 351 ? 7.812 46.844 -5.535 1 92.5 351 ASP A O 1
ATOM 2767 N N . LYS A 1 352 ? 6.934 46.562 -7.656 1 96.69 352 LYS A N 1
ATOM 2768 C CA . LYS A 1 352 ? 5.914 45.625 -7.176 1 96.69 352 LYS A CA 1
ATOM 2769 C C . LYS A 1 352 ? 5.898 44.344 -8 1 96.69 352 LYS A C 1
ATOM 2771 O O . LYS A 1 352 ? 6.734 44.156 -8.883 1 96.69 352 LYS A O 1
ATOM 2776 N N . LEU A 1 353 ? 5.066 43.406 -7.547 1 97.75 353 LEU A N 1
ATOM 2777 C CA . LEU A 1 353 ? 4.77 42.188 -8.297 1 97.75 353 LEU A CA 1
ATOM 2778 C C . LEU A 1 353 ? 3.393 42.281 -8.945 1 97.75 353 LEU A C 1
ATOM 2780 O O . LEU A 1 353 ? 2.479 42.875 -8.391 1 97.75 353 LEU A O 1
ATOM 2784 N N . LYS A 1 354 ? 3.334 41.719 -10.07 1 98.19 354 LYS A N 1
ATOM 2785 C CA . LYS A 1 354 ? 2.053 41.594 -10.758 1 98.19 354 LYS A CA 1
ATOM 2786 C C . LYS A 1 354 ? 1.588 40.156 -10.789 1 98.19 354 LYS A C 1
ATOM 2788 O O . LYS A 1 354 ? 2.238 39.281 -11.398 1 98.19 354 LYS A O 1
ATOM 2793 N N . VAL A 1 355 ? 0.463 39.906 -10.141 1 98.38 355 VAL A N 1
ATOM 2794 C CA . VAL A 1 355 ? -0.131 38.562 -10.125 1 98.38 355 VAL A CA 1
ATOM 2795 C C . VAL A 1 355 ? -1.215 38.469 -11.203 1 98.38 355 VAL A C 1
ATOM 2797 O O . VAL A 1 355 ? -2.293 39.062 -11.055 1 98.38 355 VAL A O 1
ATOM 2800 N N . GLN A 1 356 ? -0.932 37.656 -12.188 1 98.31 356 GLN A N 1
ATOM 2801 C CA . GLN A 1 356 ? -1.866 37.5 -13.297 1 98.31 356 GLN A CA 1
ATOM 2802 C C . GLN A 1 356 ? -2.85 36.375 -13.031 1 98.31 356 GLN A C 1
ATOM 2804 O O . GLN A 1 356 ? -2.441 35.25 -12.695 1 98.31 356 GLN A O 1
ATOM 2809 N N . LEU A 1 357 ? -4.109 36.719 -13.211 1 98.25 357 LEU A N 1
ATOM 2810 C CA . LEU A 1 357 ? -5.156 35.719 -12.961 1 98.25 357 LEU A CA 1
ATOM 2811 C C . LEU A 1 357 ? -5.68 35.156 -14.266 1 98.25 357 LEU A C 1
ATOM 2813 O O . LEU A 1 357 ? -5.375 35.656 -15.344 1 98.25 357 LEU A O 1
ATOM 2817 N N . ASP A 1 358 ? -6.383 34.062 -14.188 1 96.88 358 ASP A N 1
ATOM 2818 C CA . ASP A 1 358 ? -6.832 33.281 -15.336 1 96.88 358 ASP A CA 1
ATOM 2819 C C . ASP A 1 358 ? -7.914 34.031 -16.125 1 96.88 358 ASP A C 1
ATOM 2821 O O . ASP A 1 358 ? -8.125 33.75 -17.297 1 96.88 358 ASP A O 1
ATOM 2825 N N . ASN A 1 359 ? -8.578 35 -15.523 1 96.5 359 ASN A N 1
ATOM 2826 C CA . ASN A 1 359 ? -9.625 35.75 -16.219 1 96.5 359 ASN A CA 1
ATOM 2827 C C . ASN A 1 359 ? -9.07 37 -16.906 1 96.5 359 ASN A C 1
ATOM 2829 O O . ASN A 1 359 ? -9.828 37.844 -17.391 1 96.5 359 ASN A O 1
ATOM 2833 N N . GLY A 1 360 ? -7.824 37.188 -16.766 1 96 360 GLY A N 1
ATOM 2834 C CA . GLY A 1 360 ? -7.188 38.312 -17.438 1 96 360 GLY A CA 1
ATOM 2835 C C . GLY A 1 360 ? -6.879 39.469 -16.516 1 96 360 GLY A C 1
ATOM 2836 O O . GLY A 1 360 ? -6.062 40.344 -16.828 1 96 360 GLY A O 1
ATOM 2837 N N . SER A 1 361 ? -7.492 39.531 -15.352 1 97.38 361 SER A N 1
ATOM 2838 C CA . SER A 1 361 ? -7.199 40.562 -14.383 1 97.38 361 SER A CA 1
ATOM 2839 C C . SER A 1 361 ? -5.867 40.344 -13.688 1 97.38 361 SER A C 1
ATOM 2841 O O . SER A 1 361 ? -5.254 39.281 -13.859 1 97.38 361 SER A O 1
ATOM 2843 N N . SER A 1 362 ? -5.41 41.344 -13.047 1 97.75 362 SER A N 1
ATOM 2844 C CA . SER A 1 362 ? -4.148 41.219 -12.32 1 97.75 362 SER A CA 1
ATOM 2845 C C . SER A 1 362 ? -4.203 41.969 -10.992 1 97.75 362 SER A C 1
ATOM 2847 O O . SER A 1 362 ? -5.059 42.844 -10.797 1 97.75 362 SER A O 1
ATOM 2849 N N . ILE A 1 363 ? -3.354 41.625 -10.078 1 98 363 ILE A N 1
ATOM 2850 C CA . ILE A 1 363 ? -3.186 42.281 -8.773 1 98 363 ILE A CA 1
ATOM 2851 C C . ILE A 1 363 ? -1.766 42.812 -8.641 1 98 363 ILE A C 1
ATOM 2853 O O . ILE A 1 363 ? -0.792 42.094 -8.82 1 98 363 ILE A O 1
ATOM 2857 N N . ASP A 1 364 ? -1.685 44.094 -8.367 1 97.81 364 ASP A N 1
ATOM 2858 C CA . ASP A 1 364 ? -0.394 44.656 -7.977 1 97.81 364 ASP A CA 1
ATOM 2859 C C . ASP A 1 364 ? -0.157 44.469 -6.477 1 97.81 364 ASP A C 1
ATOM 2861 O O . ASP A 1 364 ? -0.981 44.906 -5.664 1 97.81 364 ASP A O 1
ATOM 2865 N N . THR A 1 365 ? 0.954 43.906 -6.152 1 98.38 365 THR A N 1
ATOM 2866 C CA . THR A 1 365 ? 1.182 43.594 -4.746 1 98.38 365 THR A CA 1
ATOM 2867 C C . THR A 1 365 ? 2.654 43.75 -4.387 1 98.38 365 THR A C 1
ATOM 2869 O O . THR A 1 365 ? 3.521 43.719 -5.266 1 98.38 365 THR A O 1
ATOM 2872 N N . ASP A 1 366 ? 2.916 43.969 -3.146 1 98.38 366 ASP A N 1
ATOM 2873 C CA . ASP A 1 366 ? 4.281 44.188 -2.678 1 98.38 366 ASP A CA 1
ATOM 2874 C C . ASP A 1 366 ? 4.953 42.875 -2.316 1 98.38 366 ASP A C 1
ATOM 2876 O O . ASP A 1 366 ? 6.184 42.75 -2.332 1 98.38 366 ASP A O 1
ATOM 2880 N N . HIS A 1 367 ? 4.184 41.906 -1.975 1 98.06 367 HIS A N 1
ATOM 2881 C CA . HIS A 1 367 ? 4.688 40.594 -1.546 1 98.06 367 HIS A CA 1
ATOM 2882 C C . HIS A 1 367 ? 3.666 39.5 -1.806 1 98.06 367 HIS A C 1
ATOM 2884 O O . HIS A 1 367 ? 2.459 39.719 -1.737 1 98.06 367 HIS A O 1
ATOM 2890 N N . VAL A 1 368 ? 4.137 38.281 -2.141 1 98.19 368 VAL A N 1
ATOM 2891 C CA . VAL A 1 368 ? 3.27 37.156 -2.383 1 98.19 368 VAL A CA 1
ATOM 2892 C C . VAL A 1 368 ? 3.662 36 -1.457 1 98.19 368 VAL A C 1
ATOM 2894 O O . VAL A 1 368 ? 4.844 35.656 -1.335 1 98.19 368 VAL A O 1
ATOM 2897 N N . VAL A 1 369 ? 2.732 35.438 -0.742 1 98.06 369 VAL A N 1
ATOM 2898 C CA . VAL A 1 369 ? 2.912 34.188 0.023 1 98.06 369 VAL A CA 1
ATOM 2899 C C . VAL A 1 369 ? 2.207 33.062 -0.684 1 98.06 369 VAL A C 1
ATOM 2901 O O . VAL A 1 369 ? 0.987 33.062 -0.864 1 98.06 369 VAL A O 1
ATOM 2904 N N . VAL A 1 370 ? 2.934 32.031 -1.092 1 97.75 370 VAL A N 1
ATOM 2905 C CA . VAL A 1 370 ? 2.381 30.859 -1.768 1 97.75 370 VAL A CA 1
ATOM 2906 C C . VAL A 1 370 ? 2.062 29.766 -0.745 1 97.75 370 VAL A C 1
ATOM 2908 O O . VAL A 1 370 ? 2.971 29.172 -0.157 1 97.75 370 VAL A O 1
ATOM 2911 N N . ALA A 1 371 ? 0.806 29.484 -0.506 1 97.81 371 ALA A N 1
ATOM 2912 C CA . ALA A 1 371 ? 0.319 28.516 0.461 1 97.81 371 ALA A CA 1
ATOM 2913 C C . ALA A 1 371 ? -0.597 27.484 -0.207 1 97.81 371 ALA A C 1
ATOM 2915 O O . ALA A 1 371 ? -1.764 27.359 0.168 1 97.81 371 ALA A O 1
ATOM 2916 N N . VAL A 1 372 ? -0.061 26.656 -1.108 1 96 372 VAL A N 1
ATOM 2917 C CA . VAL A 1 372 ? -0.89 25.797 -1.94 1 96 372 VAL A CA 1
ATOM 2918 C C . VAL A 1 372 ? -0.606 24.328 -1.608 1 96 372 VAL A C 1
ATOM 2920 O O . VAL A 1 372 ? -0.719 23.453 -2.473 1 96 372 VAL A O 1
ATOM 2923 N N . GLY A 1 373 ? -0.145 24.062 -0.394 1 95.31 373 GLY A N 1
ATOM 2924 C CA . GLY A 1 373 ? 0.036 22.688 0.043 1 95.31 373 GLY A CA 1
ATOM 2925 C C . GLY A 1 373 ? 1.493 22.266 0.127 1 95.31 373 GLY A C 1
ATOM 2926 O O . GLY A 1 373 ? 2.383 23.031 -0.265 1 95.31 373 GLY A O 1
ATOM 2927 N N . ILE A 1 374 ? 1.725 21.062 0.685 1 96.69 374 ILE A N 1
ATOM 2928 C CA . ILE A 1 374 ? 3.08 20.547 0.857 1 96.69 374 ILE A CA 1
ATOM 2929 C C . ILE A 1 374 ? 3.236 19.234 0.102 1 96.69 374 ILE A C 1
ATOM 2931 O O . ILE A 1 374 ? 2.242 18.594 -0.265 1 96.69 374 ILE A O 1
ATOM 2935 N N . ILE A 1 375 ? 4.457 18.906 -0.186 1 96.56 375 ILE A N 1
ATOM 2936 C CA . ILE A 1 375 ? 4.844 17.594 -0.7 1 96.56 375 ILE A CA 1
ATOM 2937 C C . ILE A 1 375 ? 5.66 16.844 0.354 1 96.56 375 ILE A C 1
ATOM 2939 O O . ILE A 1 375 ? 6.543 17.422 0.992 1 96.56 375 ILE A O 1
ATOM 2943 N N . PRO A 1 376 ? 5.312 15.523 0.6 1 97.56 376 PRO A N 1
ATOM 2944 C CA . PRO A 1 376 ? 6.121 14.781 1.57 1 97.56 376 PRO A CA 1
ATOM 2945 C C . PRO A 1 376 ? 7.59 14.68 1.159 1 97.56 376 PRO A C 1
ATOM 2947 O O . PRO A 1 376 ? 7.895 14.531 -0.028 1 97.56 376 PRO A O 1
ATOM 2950 N N . ASN A 1 377 ? 8.484 14.797 2.162 1 97.06 377 ASN A N 1
ATOM 2951 C CA . ASN A 1 377 ? 9.914 14.695 1.913 1 97.06 377 ASN A CA 1
ATOM 2952 C C . ASN A 1 377 ? 10.352 13.234 1.765 1 97.06 377 ASN A C 1
ATOM 2954 O O . ASN A 1 377 ? 10.828 12.625 2.723 1 97.06 377 ASN A O 1
ATOM 2958 N N . THR A 1 378 ? 10.242 12.711 0.495 1 95.88 378 THR A N 1
ATOM 2959 C CA . THR A 1 378 ? 10.562 11.305 0.273 1 95.88 378 THR A CA 1
ATOM 2960 C C . THR A 1 378 ? 11.828 11.164 -0.564 1 95.88 378 THR A C 1
ATOM 2962 O O . THR A 1 378 ? 12.039 10.141 -1.216 1 95.88 378 THR A O 1
ATOM 2965 N N . ASP A 1 379 ? 12.633 12.125 -0.543 1 89.69 379 ASP A N 1
ATOM 2966 C CA . ASP A 1 379 ? 13.797 12.117 -1.431 1 89.69 379 ASP A CA 1
ATOM 2967 C C . ASP A 1 379 ? 14.789 11.031 -1.034 1 89.69 379 ASP A C 1
ATOM 2969 O O . ASP A 1 379 ? 15.523 10.516 -1.879 1 89.69 379 ASP A O 1
ATOM 2973 N N . ILE A 1 380 ? 14.797 10.719 0.185 1 86.25 380 ILE A N 1
ATOM 2974 C CA . ILE A 1 380 ? 15.711 9.695 0.667 1 86.25 380 ILE A CA 1
ATOM 2975 C C . ILE A 1 380 ? 15.398 8.359 -0.009 1 86.25 380 ILE A C 1
ATOM 2977 O O . ILE A 1 380 ? 16.25 7.484 -0.1 1 86.25 380 ILE A O 1
ATOM 2981 N N . ALA A 1 381 ? 14.234 8.195 -0.431 1 76 381 ALA A N 1
ATOM 2982 C CA . ALA A 1 381 ? 13.789 6.957 -1.075 1 76 381 ALA A CA 1
ATOM 2983 C C . ALA A 1 381 ? 14.555 6.711 -2.373 1 76 381 ALA A C 1
ATOM 2985 O O . ALA A 1 381 ? 14.727 5.566 -2.791 1 76 381 ALA A O 1
ATOM 2986 N N . LYS A 1 382 ? 14.938 7.727 -3.037 1 73.94 382 LYS A N 1
ATOM 2987 C CA . LYS A 1 382 ? 15.586 7.617 -4.34 1 73.94 382 LYS A CA 1
ATOM 2988 C C . LYS A 1 382 ? 16.859 6.773 -4.25 1 73.94 382 LYS A C 1
ATOM 2990 O O . LYS A 1 382 ? 17.234 6.113 -5.223 1 73.94 382 LYS A O 1
ATOM 2995 N N . SER A 1 383 ? 17.328 6.762 -3.094 1 70.69 383 SER A N 1
ATOM 2996 C CA . SER A 1 383 ? 18.578 6.031 -2.91 1 70.69 383 SER A CA 1
ATOM 2997 C C . SER A 1 383 ? 18.359 4.75 -2.107 1 70.69 383 SER A C 1
ATOM 2999 O O . SER A 1 383 ? 19.328 4.066 -1.748 1 70.69 383 SER A O 1
ATOM 3001 N N . THR A 1 384 ? 17.109 4.605 -1.91 1 73.94 384 THR A N 1
ATOM 3002 C CA . THR A 1 384 ? 16.781 3.453 -1.081 1 73.94 384 THR A CA 1
ATOM 3003 C C . THR A 1 384 ? 15.711 2.598 -1.747 1 73.94 384 THR A C 1
ATOM 3005 O O . THR A 1 384 ? 15.148 2.986 -2.773 1 73.94 384 THR A O 1
ATOM 3008 N N . SER A 1 385 ? 15.508 1.437 -1.144 1 80.19 385 SER A N 1
ATOM 3009 C CA . SER A 1 385 ? 14.477 0.516 -1.617 1 80.19 385 SER A CA 1
ATOM 3010 C C . SER A 1 385 ? 13.172 0.706 -0.853 1 80.19 385 SER A C 1
ATOM 3012 O O . SER A 1 385 ? 12.336 -0.196 -0.814 1 80.19 385 SER A O 1
ATOM 3014 N N . LEU A 1 386 ? 13.086 1.971 -0.206 1 92.31 386 LEU A N 1
ATOM 3015 C CA . LEU A 1 386 ? 11.852 2.209 0.536 1 92.31 386 LEU A CA 1
ATOM 3016 C C . LEU A 1 386 ? 10.695 2.479 -0.413 1 92.31 386 LEU A C 1
ATOM 3018 O O . LEU A 1 386 ? 10.859 3.152 -1.433 1 92.31 386 LEU A O 1
ATOM 3022 N N . GLU A 1 387 ? 9.562 2.016 -0.013 1 93.94 387 GLU A N 1
ATOM 3023 C CA . GLU A 1 387 ? 8.367 2.158 -0.839 1 93.94 387 GLU A CA 1
ATOM 3024 C C . GLU A 1 387 ? 7.664 3.484 -0.567 1 93.94 387 GLU A C 1
ATOM 3026 O O . GLU A 1 387 ? 7.438 3.846 0.589 1 93.94 387 GLU A O 1
ATOM 3031 N N . VAL A 1 388 ? 7.359 4.203 -1.647 1 95.56 388 VAL A N 1
ATOM 3032 C CA . VAL A 1 388 ? 6.566 5.426 -1.561 1 95.56 388 VAL A CA 1
ATOM 3033 C C . VAL A 1 388 ? 5.156 5.164 -2.086 1 95.56 388 VAL A C 1
ATOM 3035 O O . VAL A 1 388 ? 4.984 4.574 -3.156 1 95.56 388 VAL A O 1
ATOM 3038 N N . 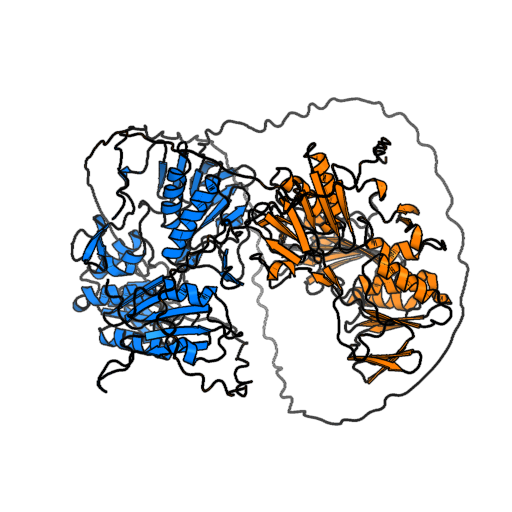ASP A 1 389 ? 4.211 5.582 -1.329 1 95.75 389 ASP A N 1
ATOM 3039 C CA . ASP A 1 389 ? 2.812 5.418 -1.721 1 95.75 389 ASP A CA 1
ATOM 3040 C C . ASP A 1 389 ? 2.494 6.238 -2.969 1 95.75 389 ASP A C 1
ATOM 3042 O O . ASP A 1 389 ? 2.592 7.465 -2.953 1 95.75 389 ASP A O 1
ATOM 3046 N N . PRO A 1 390 ? 2.072 5.617 -4.016 1 91.94 390 PRO A N 1
ATOM 3047 C CA . PRO A 1 390 ? 1.842 6.359 -5.258 1 91.94 390 PRO A CA 1
ATOM 3048 C C . PRO A 1 390 ? 0.552 7.176 -5.227 1 91.94 390 PRO A C 1
ATOM 3050 O O . PRO A 1 390 ? 0.353 8.055 -6.066 1 91.94 390 PRO A O 1
ATOM 3053 N N . VAL A 1 391 ? -0.287 6.902 -4.285 1 93.12 391 VAL A N 1
ATOM 3054 C CA . VAL A 1 391 ? -1.582 7.574 -4.223 1 93.12 391 VAL A CA 1
ATOM 3055 C C . VAL A 1 391 ? -1.522 8.719 -3.221 1 93.12 391 VAL A C 1
ATOM 3057 O O . VAL A 1 391 ? -1.74 9.883 -3.582 1 93.12 391 VAL A O 1
ATOM 3060 N N . ASN A 1 392 ? -1.051 8.445 -2.047 1 95.62 392 ASN A N 1
ATOM 3061 C CA . ASN A 1 392 ? -1.081 9.422 -0.963 1 95.62 392 ASN A CA 1
ATOM 3062 C C . ASN A 1 392 ? 0.261 10.133 -0.809 1 95.62 392 ASN A C 1
ATOM 3064 O O . ASN A 1 392 ? 0.351 11.156 -0.137 1 95.62 392 ASN A O 1
ATOM 3068 N N . GLY A 1 393 ? 1.271 9.555 -1.408 1 96.12 393 GLY A N 1
ATOM 3069 C CA . GLY A 1 393 ? 2.627 9.992 -1.107 1 96.12 393 GLY A CA 1
ATOM 3070 C C . GLY A 1 393 ? 3.125 9.5 0.239 1 96.12 393 GLY A C 1
ATOM 3071 O O . GLY A 1 393 ? 2.398 8.82 0.964 1 96.12 393 GLY A O 1
ATOM 3072 N N . GLY A 1 394 ? 4.414 9.797 0.485 1 97.81 394 GLY A N 1
ATOM 3073 C CA . GLY A 1 394 ? 5.004 9.375 1.744 1 97.81 394 GLY A CA 1
ATOM 3074 C C . GLY A 1 394 ? 5.496 7.941 1.718 1 97.81 394 GLY A C 1
ATOM 3075 O O . GLY A 1 394 ? 5.207 7.195 0.78 1 97.81 394 GLY A O 1
ATOM 3076 N N . TYR A 1 395 ? 6.164 7.539 2.746 1 97.19 395 TYR A N 1
ATOM 3077 C CA . TYR A 1 395 ? 6.684 6.184 2.859 1 97.19 395 TYR A CA 1
ATOM 3078 C C . TYR A 1 395 ? 5.609 5.227 3.367 1 97.19 395 TYR A C 1
ATOM 3080 O O . TYR A 1 395 ? 4.926 5.52 4.348 1 97.19 395 TYR A O 1
ATOM 3088 N N . VAL A 1 396 ? 5.492 4.074 2.705 1 95.94 396 VAL A N 1
ATOM 3089 C CA . VAL A 1 396 ? 4.566 3.043 3.158 1 95.94 396 VAL A CA 1
ATOM 3090 C C . VAL A 1 396 ? 5.102 2.381 4.426 1 95.94 396 VAL A C 1
ATOM 3092 O O . VAL A 1 396 ? 6.273 1.998 4.484 1 95.94 396 VAL A O 1
ATOM 3095 N N . VAL A 1 397 ? 4.254 2.312 5.434 1 96 397 VAL A N 1
ATOM 3096 C CA . VAL A 1 397 ? 4.664 1.667 6.676 1 96 397 VAL A CA 1
ATOM 3097 C C . VAL A 1 397 ? 3.625 0.625 7.082 1 96 397 VAL A C 1
ATOM 3099 O O . VAL A 1 397 ? 2.467 0.698 6.664 1 96 397 VAL A O 1
ATOM 3102 N N . ASN A 1 398 ? 4.059 -0.364 7.883 1 92.38 398 ASN A N 1
ATOM 3103 C CA . ASN A 1 398 ? 3.123 -1.315 8.477 1 92.38 398 ASN A CA 1
ATOM 3104 C C . ASN A 1 398 ? 2.439 -0.736 9.711 1 92.38 398 ASN A C 1
ATOM 3106 O O . ASN A 1 398 ? 2.559 0.458 9.992 1 92.38 398 ASN A O 1
ATOM 3110 N N . ALA A 1 399 ? 1.724 -1.515 10.461 1 93.44 399 ALA A N 1
ATOM 3111 C CA . ALA A 1 399 ? 0.918 -1.055 11.586 1 93.44 399 ALA A CA 1
ATOM 3112 C C . ALA A 1 399 ? 1.804 -0.544 12.719 1 93.44 399 ALA A C 1
ATOM 3114 O O . ALA A 1 399 ? 1.357 0.242 13.555 1 93.44 399 ALA A O 1
ATOM 3115 N N . GLU A 1 400 ? 3.014 -1.001 12.766 1 96.12 400 GLU A N 1
ATOM 3116 C CA . GLU A 1 400 ? 3.961 -0.608 13.805 1 96.12 400 GLU A CA 1
ATOM 3117 C C . GLU A 1 400 ? 4.789 0.597 13.367 1 96.12 400 GLU A C 1
ATOM 3119 O O . GLU A 1 400 ? 5.73 0.991 14.055 1 96.12 400 GLU A O 1
ATOM 3124 N N . LEU A 1 401 ? 4.508 1.13 12.18 1 97.38 401 LEU A N 1
ATOM 3125 C CA . LEU A 1 401 ? 5.125 2.305 11.578 1 97.38 401 LEU A CA 1
ATOM 3126 C C . LEU A 1 401 ? 6.531 1.988 11.086 1 97.38 401 LEU A C 1
ATOM 3128 O O . LEU A 1 401 ? 7.406 2.859 11.086 1 97.38 401 LEU A O 1
ATOM 3132 N N . GLN A 1 402 ? 6.758 0.757 10.68 1 95.44 402 GLN A N 1
ATOM 3133 C CA . GLN A 1 402 ? 8.031 0.335 10.109 1 95.44 402 GLN A CA 1
ATOM 3134 C C . GLN A 1 402 ? 7.969 0.285 8.586 1 95.44 402 GLN A C 1
ATOM 3136 O O . GLN A 1 402 ? 7.047 -0.301 8.016 1 95.44 402 GLN A O 1
ATOM 3141 N N . ALA A 1 403 ? 8.969 0.915 7.996 1 93.62 403 ALA A N 1
ATOM 3142 C CA . ALA A 1 403 ? 9.148 0.775 6.555 1 93.62 403 ALA A CA 1
ATOM 3143 C C . ALA A 1 403 ? 10.07 -0.398 6.227 1 93.62 403 ALA A C 1
ATOM 3145 O O . ALA A 1 403 ? 9.914 -1.049 5.191 1 93.62 403 ALA A O 1
ATOM 3146 N N . ARG A 1 404 ? 11.039 -0.579 7.055 1 91.75 404 ARG A N 1
ATOM 3147 C CA . ARG A 1 404 ? 12.031 -1.649 7.051 1 91.75 404 ARG A CA 1
ATOM 3148 C C . ARG A 1 404 ? 12.445 -2.016 8.469 1 91.75 404 ARG A C 1
ATOM 3150 O O . ARG A 1 404 ? 12.242 -1.236 9.406 1 91.75 404 ARG A O 1
ATOM 3157 N N . SER A 1 405 ? 12.984 -3.25 8.547 1 91.62 405 SER A N 1
ATOM 3158 C CA . SER A 1 405 ? 13.508 -3.609 9.867 1 91.62 405 SER A CA 1
ATOM 3159 C C . SER A 1 405 ? 14.422 -2.523 10.406 1 91.62 405 SER A C 1
ATOM 3161 O O . SER A 1 405 ? 15.352 -2.09 9.727 1 91.62 405 SER A O 1
ATOM 3163 N N . ASN A 1 406 ? 14.062 -1.943 11.539 1 95.25 406 ASN A N 1
ATOM 3164 C CA . ASN A 1 406 ? 14.828 -0.958 12.297 1 95.25 406 ASN A CA 1
ATOM 3165 C C . ASN A 1 406 ? 14.719 0.433 11.672 1 95.25 406 ASN A C 1
ATOM 3167 O O . ASN A 1 406 ? 15.453 1.346 12.047 1 95.25 406 ASN A O 1
ATOM 3171 N N . VAL A 1 407 ? 13.898 0.588 10.688 1 96.06 407 VAL A N 1
ATOM 3172 C CA . VAL A 1 407 ? 13.641 1.898 10.102 1 96.06 407 VAL A CA 1
ATOM 3173 C C . VAL A 1 407 ? 12.156 2.236 10.234 1 96.06 407 VAL A C 1
ATOM 3175 O O . VAL A 1 407 ? 11.305 1.55 9.664 1 96.06 407 VAL A O 1
ATOM 3178 N N . TYR A 1 408 ? 11.891 3.258 10.961 1 98 408 TYR A N 1
ATOM 3179 C CA . TYR A 1 408 ? 10.539 3.719 11.234 1 98 408 TYR A CA 1
ATOM 3180 C C . TYR A 1 408 ? 10.25 5.035 10.523 1 98 408 TYR A C 1
ATOM 3182 O O . TYR A 1 408 ? 11.18 5.738 10.109 1 98 408 TYR A O 1
ATOM 3190 N N . VAL A 1 409 ? 8.938 5.316 10.289 1 98.56 409 VAL A N 1
ATOM 3191 C CA . VAL A 1 409 ? 8.492 6.574 9.703 1 98.56 409 VAL A CA 1
ATOM 3192 C C . VAL A 1 409 ? 7.316 7.133 10.5 1 98.56 409 VAL A C 1
ATOM 3194 O O . VAL A 1 409 ? 6.441 6.383 10.938 1 98.56 409 VAL A O 1
ATOM 3197 N N . ALA A 1 410 ? 7.312 8.445 10.719 1 98.88 410 ALA A N 1
ATOM 3198 C CA . ALA A 1 410 ? 6.25 9.078 11.492 1 98.88 410 ALA A CA 1
ATOM 3199 C C . ALA A 1 410 ? 5.949 10.477 10.969 1 98.88 410 ALA A C 1
ATOM 3201 O O . ALA A 1 410 ? 6.797 11.102 10.312 1 98.88 410 ALA A O 1
ATOM 3202 N N . GLY A 1 411 ? 4.77 10.922 11.289 1 98.69 411 GLY A N 1
ATOM 3203 C CA . GLY A 1 411 ? 4.359 12.266 10.922 1 98.69 411 GLY A CA 1
ATOM 3204 C C . GLY A 1 411 ? 3.811 12.359 9.508 1 98.69 411 GLY A C 1
ATOM 3205 O O . GLY A 1 411 ? 3.236 11.398 9 1 98.69 411 GLY A O 1
ATOM 3206 N N . ASP A 1 412 ? 4.023 13.523 8.898 1 98.31 412 ASP A N 1
ATOM 3207 C CA . ASP A 1 412 ? 3.42 13.867 7.617 1 98.31 412 ASP A CA 1
ATOM 3208 C C . ASP A 1 412 ? 3.932 12.953 6.504 1 98.31 412 ASP A C 1
ATOM 3210 O O . ASP A 1 412 ? 3.303 12.836 5.453 1 98.31 412 ASP A O 1
ATOM 3214 N N . VAL A 1 413 ? 5.039 12.32 6.746 1 98.62 413 VAL A N 1
ATOM 3215 C CA . VAL A 1 413 ? 5.695 11.625 5.641 1 98.62 413 VAL A CA 1
ATOM 3216 C C . VAL A 1 413 ? 5.332 10.141 5.668 1 98.62 413 VAL A C 1
ATOM 3218 O O . VAL A 1 413 ? 5.715 9.391 4.773 1 98.62 413 VAL A O 1
ATOM 3221 N N . ALA A 1 414 ? 4.508 9.734 6.57 1 98.44 414 ALA A N 1
ATOM 3222 C CA . ALA A 1 414 ? 4.145 8.32 6.703 1 98.44 414 ALA A CA 1
ATOM 3223 C C . ALA A 1 414 ? 2.803 8.039 6.035 1 98.44 414 ALA A C 1
ATOM 3225 O O . ALA A 1 414 ? 1.81 8.719 6.309 1 98.44 414 ALA A O 1
ATOM 3226 N N . SER A 1 415 ? 2.783 7.098 5.145 1 97.62 415 SER A N 1
ATOM 3227 C CA . SER A 1 415 ? 1.543 6.504 4.652 1 97.62 415 SER A CA 1
ATOM 3228 C C . SER A 1 415 ? 1.182 5.25 5.441 1 97.62 415 SER A C 1
ATOM 3230 O O . SER A 1 415 ? 1.907 4.254 5.398 1 97.62 415 SER A O 1
ATOM 3232 N N . PHE A 1 416 ? 0.123 5.289 6.141 1 96.88 416 PHE A N 1
ATOM 3233 C CA . PHE A 1 416 ? -0.243 4.215 7.059 1 96.88 416 PHE A CA 1
ATOM 3234 C C . PHE A 1 416 ? -1.634 3.68 6.738 1 96.88 416 PHE A C 1
ATOM 3236 O O . PHE A 1 416 ? -2.455 4.383 6.145 1 96.88 416 PHE A O 1
ATOM 3243 N N . TYR A 1 417 ? -1.833 2.439 7.133 1 95.56 417 TYR A N 1
ATOM 3244 C CA . TYR A 1 417 ? -3.164 1.855 7 1 95.56 417 TYR A CA 1
ATOM 3245 C C . TYR A 1 417 ? -4.031 2.201 8.203 1 95.56 417 TYR A C 1
ATOM 3247 O O . TYR A 1 417 ? -3.711 1.83 9.336 1 95.56 417 TYR A O 1
ATOM 3255 N N . ASP A 1 418 ? -5.105 2.957 7.945 1 94 418 ASP A N 1
ATOM 3256 C CA . ASP A 1 418 ? -6.078 3.268 8.984 1 94 418 ASP A CA 1
ATOM 3257 C C . ASP A 1 418 ? -7.07 2.123 9.172 1 94 418 ASP A C 1
ATOM 3259 O O . ASP A 1 418 ? -8 1.964 8.375 1 94 418 ASP A O 1
ATOM 3263 N N . TYR A 1 419 ? -6.961 1.483 10.289 1 86.69 419 TYR A N 1
ATOM 3264 C CA . TYR A 1 419 ? -7.777 0.307 10.562 1 86.69 419 TYR A CA 1
ATOM 3265 C C . TYR A 1 419 ? -9.242 0.69 10.75 1 86.69 419 TYR A C 1
ATOM 3267 O O . TYR A 1 419 ? -10.141 -0.08 10.406 1 86.69 419 TYR A O 1
ATOM 3275 N N . ASN A 1 420 ? -9.398 1.826 11.234 1 87.94 420 ASN A N 1
ATOM 3276 C CA . ASN A 1 420 ? -10.758 2.273 11.523 1 87.94 420 ASN A CA 1
ATOM 3277 C C . ASN A 1 420 ? -11.531 2.584 10.25 1 87.94 420 ASN A C 1
ATOM 3279 O O . ASN A 1 420 ? -12.742 2.379 10.18 1 87.94 420 ASN A O 1
ATOM 3283 N N . LEU A 1 421 ? -10.781 3.008 9.289 1 92.38 421 LEU A N 1
ATOM 3284 C CA . LEU A 1 421 ? -11.445 3.453 8.062 1 92.38 421 LEU A CA 1
ATOM 3285 C C . LEU A 1 421 ? -11.25 2.436 6.941 1 92.38 421 LEU A C 1
ATOM 3287 O O . LEU A 1 421 ? -11.945 2.49 5.926 1 92.38 421 LEU A O 1
ATOM 3291 N N . GLY A 1 422 ? -10.289 1.562 7.078 1 88.62 422 GLY A N 1
ATOM 3292 C CA . GLY A 1 422 ? -10.055 0.504 6.109 1 88.62 422 GLY A CA 1
ATOM 3293 C C . GLY A 1 422 ? -9.352 0.989 4.855 1 88.62 422 GLY A C 1
ATOM 3294 O O . GLY A 1 422 ? -9.516 0.41 3.779 1 88.62 422 GLY A O 1
ATOM 3295 N N . VAL A 1 423 ? -8.609 2.111 4.977 1 91.75 423 VAL A N 1
ATOM 3296 C CA . VAL A 1 423 ? -7.902 2.668 3.828 1 91.75 423 VAL A CA 1
ATOM 3297 C C . VAL A 1 423 ? -6.551 3.219 4.273 1 91.75 423 VAL A C 1
ATOM 3299 O O . VAL A 1 423 ? -6.367 3.557 5.445 1 91.75 423 VAL A O 1
ATOM 3302 N N . ARG A 1 424 ? -5.609 3.271 3.389 1 94 424 ARG A N 1
ATOM 3303 C CA . ARG A 1 424 ? -4.359 3.975 3.662 1 94 424 ARG A CA 1
ATOM 3304 C C . ARG A 1 424 ? -4.551 5.484 3.568 1 94 424 ARG A C 1
ATOM 3306 O O . ARG A 1 424 ? -5.266 5.973 2.693 1 94 424 ARG A O 1
ATOM 3313 N N . ARG A 1 425 ? -3.828 6.137 4.453 1 95.12 425 ARG A N 1
ATOM 3314 C CA . ARG A 1 425 ? -3.906 7.594 4.48 1 95.12 425 ARG A CA 1
ATOM 3315 C C . ARG A 1 425 ? -2.561 8.203 4.863 1 95.12 425 ARG A C 1
ATOM 3317 O O . ARG A 1 425 ? -1.697 7.523 5.418 1 95.12 425 ARG A O 1
ATOM 3324 N N . ARG A 1 426 ? -2.398 9.406 4.457 1 97.44 426 ARG A N 1
ATOM 3325 C CA . ARG A 1 426 ? -1.376 10.32 4.957 1 97.44 426 ARG A CA 1
ATOM 3326 C C . ARG A 1 426 ? -2.006 11.57 5.551 1 97.44 426 ARG A C 1
ATOM 3328 O O . ARG A 1 426 ? -2.826 12.227 4.906 1 97.44 426 ARG A O 1
ATOM 3335 N N . VAL A 1 427 ? -1.636 11.844 6.789 1 97.06 427 VAL A N 1
ATOM 3336 C CA . VAL A 1 427 ? -2.283 12.914 7.535 1 97.06 427 VAL A CA 1
ATOM 3337 C C . VAL A 1 427 ? -1.249 13.977 7.922 1 97.06 427 VAL A C 1
ATOM 3339 O O . VAL A 1 427 ? -0.178 13.641 8.438 1 97.06 427 VAL A O 1
ATOM 3342 N N . GLU A 1 428 ? -1.55 15.164 7.648 1 96.88 428 GLU A N 1
ATOM 3343 C CA . GLU A 1 428 ? -0.596 16.25 7.82 1 96.88 428 GLU A CA 1
ATOM 3344 C C . GLU A 1 428 ? -0.989 17.156 8.992 1 96.88 428 GLU A C 1
ATOM 3346 O O . GLU A 1 428 ? -0.887 18.375 8.898 1 96.88 428 GLU A O 1
ATOM 3351 N N . HIS A 1 429 ? -1.449 16.547 10.062 1 96.94 429 HIS A N 1
ATOM 3352 C CA . HIS A 1 429 ? -1.895 17.359 11.203 1 96.94 429 HIS A CA 1
ATOM 3353 C C . HIS A 1 429 ? -1.065 17.062 12.445 1 96.94 429 HIS A C 1
ATOM 3355 O O . HIS A 1 429 ? -0.489 15.977 12.57 1 96.94 429 HIS A O 1
ATOM 3361 N N . HIS A 1 430 ? -1.101 18.031 13.32 1 97.75 430 HIS A N 1
ATOM 3362 C CA . HIS A 1 430 ? -0.263 18.016 14.516 1 97.75 430 HIS A CA 1
ATOM 3363 C C . HIS A 1 430 ? -0.53 16.797 15.375 1 97.75 430 HIS A C 1
ATOM 3365 O O . HIS A 1 430 ? 0.406 16.125 15.82 1 97.75 430 HIS A O 1
ATOM 3371 N N . ASP A 1 431 ? -1.748 16.484 15.602 1 98 431 ASP A N 1
ATOM 3372 C CA . ASP A 1 431 ? -2.111 15.367 16.453 1 98 431 ASP A CA 1
ATOM 3373 C C . ASP A 1 431 ? -1.604 14.047 15.875 1 98 431 ASP A C 1
ATOM 3375 O O . ASP A 1 431 ? -1.188 13.156 16.625 1 98 431 ASP A O 1
ATOM 3379 N N . HIS A 1 432 ? -1.683 13.914 14.641 1 98.12 432 HIS A N 1
ATOM 3380 C CA . HIS A 1 432 ? -1.126 12.75 13.961 1 98.12 432 HIS A CA 1
ATOM 3381 C C . HIS A 1 432 ? 0.385 12.664 14.156 1 98.12 432 HIS A C 1
ATOM 3383 O O . HIS A 1 432 ? 0.921 11.594 14.453 1 98.12 432 HIS A O 1
ATOM 3389 N N . ALA A 1 433 ? 1.032 13.805 13.93 1 98.75 433 ALA A N 1
ATOM 3390 C CA . ALA A 1 433 ? 2.48 13.844 14.117 1 98.75 433 ALA A CA 1
ATOM 3391 C C . ALA A 1 433 ? 2.861 13.43 15.539 1 98.75 433 ALA A C 1
ATOM 3393 O O . ALA A 1 433 ? 3.785 12.633 15.734 1 98.75 433 ALA A O 1
ATOM 3394 N N . LYS A 1 434 ? 2.145 13.938 16.469 1 98.69 434 LYS A N 1
ATOM 3395 C CA . LYS A 1 434 ? 2.395 13.594 17.859 1 98.69 434 LYS A CA 1
ATOM 3396 C C . LYS A 1 434 ? 2.188 12.102 18.109 1 98.69 434 LYS A C 1
ATOM 3398 O O . LYS A 1 434 ? 3.078 11.43 18.625 1 98.69 434 LYS A O 1
ATOM 3403 N N . ALA A 1 435 ? 1.057 11.578 17.719 1 98.56 435 ALA A N 1
ATOM 3404 C CA . ALA A 1 435 ? 0.687 10.195 18 1 98.56 435 ALA A CA 1
ATOM 3405 C C . ALA A 1 435 ? 1.65 9.219 17.328 1 98.56 435 ALA A C 1
ATOM 3407 O O . ALA A 1 435 ? 2.08 8.242 17.953 1 98.56 435 ALA A O 1
ATOM 3408 N N . THR A 1 436 ? 1.951 9.469 16.109 1 98.81 436 THR A N 1
ATOM 3409 C CA . THR A 1 436 ? 2.865 8.586 15.391 1 98.81 436 THR A CA 1
ATOM 3410 C C . THR A 1 436 ? 4.285 8.719 15.938 1 98.81 436 THR A C 1
ATOM 3412 O O . THR A 1 436 ? 5.023 7.73 16 1 98.81 436 THR A O 1
ATOM 3415 N N . GLY A 1 437 ? 4.684 9.953 16.312 1 98.94 437 GLY A N 1
ATOM 3416 C CA . GLY A 1 437 ? 5.969 10.109 16.969 1 98.94 437 GLY A CA 1
ATOM 3417 C C . GLY A 1 437 ? 6.094 9.297 18.25 1 98.94 437 GLY A C 1
ATOM 3418 O O . GLY A 1 437 ? 7.07 8.57 18.422 1 98.94 437 GLY A O 1
ATOM 3419 N N . GLU A 1 438 ? 5.09 9.367 19.062 1 98.88 438 GLU A N 1
ATOM 3420 C CA . GLU A 1 438 ? 5.074 8.617 20.312 1 98.88 438 GLU A CA 1
ATOM 3421 C C . GLU A 1 438 ? 5.156 7.113 20.062 1 98.88 438 GLU A C 1
ATOM 3423 O O . GLU A 1 438 ? 5.949 6.414 20.688 1 98.88 438 GLU A O 1
ATOM 3428 N N . LEU A 1 439 ? 4.371 6.703 19.141 1 98.75 439 LEU A N 1
ATOM 3429 C CA . LEU A 1 439 ? 4.328 5.27 18.859 1 98.75 439 LEU A CA 1
ATOM 3430 C C . LEU A 1 439 ? 5.652 4.793 18.266 1 98.75 439 LEU A C 1
ATOM 3432 O O . LEU A 1 439 ? 6.168 3.744 18.656 1 98.75 439 LEU A O 1
ATOM 3436 N N . ALA A 1 440 ? 6.16 5.508 17.312 1 98.81 440 ALA A N 1
ATOM 3437 C CA . ALA A 1 440 ? 7.445 5.137 16.719 1 98.81 440 ALA A CA 1
ATOM 3438 C C . ALA A 1 440 ? 8.531 5.047 17.781 1 98.81 440 ALA A C 1
ATOM 3440 O O . ALA A 1 440 ? 9.32 4.094 17.797 1 98.81 440 ALA A O 1
ATOM 3441 N N . GLY A 1 441 ? 8.586 6.051 18.688 1 98.88 441 GLY A N 1
ATOM 3442 C CA . GLY A 1 441 ? 9.562 6.023 19.766 1 98.88 441 GLY A CA 1
ATOM 3443 C C . GLY A 1 441 ? 9.438 4.797 20.641 1 98.88 441 GLY A C 1
ATOM 3444 O O . GLY A 1 441 ? 10.438 4.145 20.953 1 98.88 441 GLY A O 1
ATOM 3445 N N . LYS A 1 442 ? 8.227 4.508 21.016 1 98.75 442 LYS A N 1
ATOM 3446 C CA . LYS A 1 442 ? 7.957 3.342 21.844 1 98.75 442 LYS A CA 1
ATOM 3447 C C . LYS A 1 442 ? 8.391 2.057 21.141 1 98.75 442 LYS A C 1
ATOM 3449 O O . LYS A 1 442 ? 9.039 1.201 21.75 1 98.75 442 LYS A O 1
ATOM 3454 N N . ASN A 1 443 ? 8.039 1.934 19.875 1 98.19 443 ASN A N 1
ATOM 3455 C CA . ASN A 1 443 ? 8.352 0.729 19.109 1 98.19 443 ASN A CA 1
ATOM 3456 C C . ASN A 1 443 ? 9.852 0.609 18.844 1 98.19 443 ASN A C 1
ATOM 3458 O O . ASN A 1 443 ? 10.398 -0.493 18.844 1 98.19 443 ASN A O 1
ATOM 3462 N N . MET A 1 444 ? 10.5 1.683 18.594 1 98.56 444 MET A N 1
ATOM 3463 C CA . MET A 1 444 ? 11.953 1.666 18.422 1 98.56 444 MET A CA 1
ATOM 3464 C C . MET A 1 444 ? 12.641 1.166 19.703 1 98.56 444 MET A C 1
ATOM 3466 O O . MET A 1 444 ? 13.68 0.519 19.625 1 98.56 444 MET A O 1
ATOM 3470 N N . ALA A 1 445 ? 12.062 1.485 20.781 1 98.5 445 ALA A N 1
ATOM 3471 C CA . ALA A 1 445 ? 12.656 1.124 22.062 1 98.5 445 ALA A CA 1
ATOM 3472 C C . ALA A 1 445 ? 12.258 -0.292 22.484 1 98.5 445 ALA A C 1
ATOM 3474 O O . ALA A 1 445 ? 12.562 -0.733 23.594 1 98.5 445 ALA A O 1
ATOM 3475 N N . GLY A 1 446 ? 11.508 -0.994 21.688 1 96.06 446 GLY A N 1
ATOM 3476 C CA . GLY A 1 446 ? 11.375 -2.416 21.969 1 96.06 446 GLY A CA 1
ATOM 3477 C C . GLY A 1 446 ? 9.945 -2.902 21.922 1 96.06 446 GLY A C 1
ATOM 3478 O O . GLY A 1 446 ? 9.688 -4.109 21.891 1 96.06 446 GLY A O 1
ATOM 3479 N N . SER A 1 447 ? 8.969 -1.998 21.844 1 95.5 447 SER A N 1
ATOM 3480 C CA . SER A 1 447 ? 7.578 -2.418 21.703 1 95.5 447 SER A CA 1
ATOM 3481 C C . SER A 1 447 ? 7.242 -2.719 20.234 1 95.5 447 SER A C 1
ATOM 3483 O O . SER A 1 447 ? 8.109 -2.656 19.375 1 95.5 447 SER A O 1
ATOM 3485 N N . ALA A 1 448 ? 6.043 -3.18 20.047 1 94.06 448 ALA A N 1
ATOM 3486 C CA . ALA A 1 448 ? 5.551 -3.469 18.703 1 94.06 448 ALA A CA 1
ATOM 3487 C C . ALA A 1 448 ? 4.047 -3.209 18.609 1 94.06 448 ALA A C 1
ATOM 3489 O O . ALA A 1 448 ? 3.299 -4.047 18.094 1 94.06 448 ALA A O 1
ATOM 3490 N N . ASP A 1 449 ? 3.701 -2.031 19.078 1 95.31 449 ASP A N 1
ATOM 3491 C CA . ASP A 1 449 ? 2.285 -1.683 19.094 1 95.31 449 ASP A CA 1
ATOM 3492 C C . ASP A 1 449 ? 1.821 -1.188 17.719 1 95.31 449 ASP A C 1
ATOM 3494 O O . ASP A 1 449 ? 2.555 -0.476 17.031 1 95.31 449 ASP A O 1
ATOM 3498 N N . PRO A 1 450 ? 0.607 -1.577 17.344 1 93.56 450 PRO A N 1
ATOM 3499 C CA . PRO A 1 450 ? 0.058 -1.049 16.094 1 93.56 450 PRO A CA 1
ATOM 3500 C C . PRO A 1 450 ? -0.509 0.361 16.25 1 93.56 450 PRO A C 1
ATOM 3502 O O . PRO A 1 450 ? -0.925 0.748 17.344 1 93.56 450 PRO A O 1
ATOM 3505 N N . TYR A 1 451 ? -0.47 1.079 15.195 1 95.44 451 TYR A N 1
ATOM 3506 C CA . TYR A 1 451 ? -1.104 2.393 15.164 1 95.44 451 TYR A CA 1
ATOM 3507 C C . TYR A 1 451 ? -2.605 2.268 14.945 1 95.44 451 TYR A C 1
ATOM 3509 O O . TYR A 1 451 ? -3.055 1.961 13.836 1 95.44 451 TYR A O 1
ATOM 3517 N N . THR A 1 452 ? -3.4 2.523 15.945 1 92.25 452 THR A N 1
ATOM 3518 C CA . THR A 1 452 ? -4.852 2.385 15.859 1 92.25 452 THR A CA 1
ATOM 3519 C C . THR A 1 452 ? -5.539 3.707 16.188 1 92.25 452 THR A C 1
ATOM 3521 O O . THR A 1 452 ? -6.77 3.783 16.219 1 92.25 452 THR A O 1
ATOM 3524 N N . TYR A 1 453 ? -4.75 4.707 16.375 1 94.5 453 TYR A N 1
ATOM 3525 C CA . TYR A 1 453 ? -5.254 6.008 16.812 1 94.5 453 TYR A CA 1
ATOM 3526 C C . TYR A 1 453 ? -5.906 6.746 15.641 1 94.5 453 TYR A C 1
ATOM 3528 O O . TYR A 1 453 ? -5.418 6.695 14.516 1 94.5 453 TYR A O 1
ATOM 3536 N N . LEU A 1 454 ? -7.035 7.402 15.953 1 95.94 454 LEU A N 1
ATOM 3537 C CA . LEU A 1 454 ? -7.676 8.305 15.008 1 95.94 454 LEU A CA 1
ATOM 3538 C C . LEU A 1 454 ? -7.379 9.758 15.352 1 95.94 454 LEU A C 1
ATOM 3540 O O . LEU A 1 454 ? -8.039 10.352 16.203 1 95.94 454 LEU A O 1
ATOM 3544 N N . PRO A 1 455 ? -6.457 10.344 14.617 1 95.81 455 PRO A N 1
ATOM 3545 C CA . PRO A 1 455 ? -6.039 11.695 15 1 95.81 455 PRO A CA 1
ATOM 3546 C C . PRO A 1 455 ? -7.082 12.75 14.648 1 95.81 455 PRO A C 1
ATOM 3548 O O . PRO A 1 455 ? -7.754 12.641 13.617 1 95.81 455 PRO A O 1
ATOM 3551 N N . PHE A 1 456 ? -7.16 13.719 15.422 1 95.94 456 PHE A N 1
ATOM 3552 C CA . PHE A 1 456 ? -8.031 14.844 15.094 1 95.94 456 PHE A CA 1
ATOM 3553 C C . PHE A 1 456 ? -7.219 16.047 14.641 1 95.94 456 PHE A C 1
ATOM 3555 O O . PHE A 1 456 ? -5.984 16.031 14.703 1 95.94 456 PHE A O 1
ATOM 3562 N N . PHE A 1 457 ? -7.855 17.047 14.125 1 96.94 457 PHE A N 1
ATOM 3563 C CA . PHE A 1 457 ? -7.266 18.328 13.766 1 96.94 457 PHE A CA 1
ATOM 3564 C C . PHE A 1 457 ? -8.242 19.469 14.031 1 96.94 457 PHE A C 1
ATOM 3566 O O . PHE A 1 457 ? -9.422 19.234 14.312 1 96.94 457 PHE A O 1
ATOM 3573 N N . TRP A 1 458 ? -7.73 20.656 14.07 1 96.12 458 TRP A N 1
ATOM 3574 C CA . TRP A 1 458 ? -8.531 21.828 14.367 1 96.12 458 TRP A CA 1
ATOM 3575 C C . TRP A 1 458 ? -8.031 23.047 13.594 1 96.12 458 TRP A C 1
ATOM 3577 O O . TRP A 1 458 ? -6.922 23.031 13.047 1 96.12 458 TRP A O 1
ATOM 3587 N N . SER A 1 459 ? -8.844 24 13.438 1 95.94 459 SER A N 1
ATOM 3588 C CA . SER A 1 459 ? -8.461 25.312 12.914 1 95.94 459 SER A CA 1
ATOM 3589 C C . SER A 1 459 ? -9.406 26.391 13.406 1 95.94 459 SER A C 1
ATOM 3591 O O . SER A 1 459 ? -10.547 26.109 13.773 1 95.94 459 SER A O 1
ATOM 3593 N N . ASP A 1 460 ? -8.812 27.562 13.492 1 92.88 460 ASP A N 1
ATOM 3594 C CA . ASP A 1 460 ? -9.531 28.797 13.789 1 92.88 460 ASP A CA 1
ATOM 3595 C C . ASP A 1 460 ? -9.148 29.906 12.812 1 92.88 460 ASP A C 1
ATOM 3597 O O . ASP A 1 460 ? -7.965 30.203 12.633 1 92.88 460 ASP A O 1
ATOM 3601 N N . LEU A 1 461 ? -10.078 30.5 12.141 1 93.5 461 LEU A N 1
ATOM 3602 C CA . LEU A 1 461 ? -9.797 31.578 11.18 1 93.5 461 LEU A CA 1
ATOM 3603 C C . LEU A 1 461 ? -10.211 32.938 11.742 1 93.5 461 LEU A C 1
ATOM 3605 O O . LEU A 1 461 ? -9.406 33.875 11.766 1 93.5 461 LEU A O 1
ATOM 3609 N N . THR A 1 462 ? -11.391 33.156 12.055 1 86.75 462 THR A N 1
ATOM 3610 C CA . THR A 1 462 ? -11.938 34.344 12.695 1 86.75 462 THR A CA 1
ATOM 3611 C C . THR A 1 462 ? -12.812 33.969 13.883 1 86.75 462 THR A C 1
ATOM 3613 O O . THR A 1 462 ? -12.969 32.781 14.203 1 86.75 462 THR A O 1
ATOM 3616 N N . ASP A 1 463 ? -13.289 34.938 14.516 1 84.75 463 ASP A N 1
ATOM 3617 C CA . ASP A 1 463 ? -14.117 34.719 15.688 1 84.75 463 ASP A CA 1
ATOM 3618 C C . ASP A 1 463 ? -15.344 33.875 15.336 1 84.75 463 ASP A C 1
ATOM 3620 O O . ASP A 1 463 ? -15.938 33.25 16.219 1 84.75 463 ASP A O 1
ATOM 3624 N N . HIS A 1 464 ? -15.617 33.719 14.086 1 87.5 464 HIS A N 1
ATOM 3625 C CA . HIS A 1 464 ? -16.844 33.031 13.703 1 87.5 464 HIS A CA 1
ATOM 3626 C C . HIS A 1 464 ? -16.547 31.656 13.094 1 87.5 464 HIS A C 1
ATOM 3628 O O . HIS A 1 464 ? -17.469 30.891 12.812 1 87.5 464 HIS A O 1
ATOM 3634 N N . ILE A 1 465 ? -15.336 31.422 12.898 1 94.06 465 ILE A N 1
ATOM 3635 C CA . ILE A 1 465 ? -15 30.172 12.219 1 94.06 465 ILE A CA 1
ATOM 3636 C C . ILE A 1 465 ? -13.992 29.391 13.055 1 94.06 465 ILE A C 1
ATOM 3638 O O . ILE A 1 465 ? -12.82 29.766 13.148 1 94.06 465 ILE A O 1
ATOM 3642 N N . GLY A 1 466 ? -14.375 28.375 13.68 1 95.62 466 GLY A N 1
ATOM 3643 C CA . GLY A 1 466 ? -13.562 27.422 14.422 1 95.62 466 GLY A CA 1
ATOM 3644 C C . GLY A 1 466 ? -14.141 26.016 14.414 1 95.62 466 GLY A C 1
ATOM 3645 O O . GLY A 1 466 ? -15.359 25.844 14.43 1 95.62 466 GLY A O 1
ATOM 3646 N N . PHE A 1 467 ? -13.297 25.016 14.383 1 97.06 467 PHE A N 1
ATOM 3647 C CA . PHE A 1 467 ? -13.82 23.656 14.312 1 97.06 467 PHE A CA 1
ATOM 3648 C C . PHE A 1 467 ? -12.766 22.656 14.734 1 97.06 467 PHE A C 1
ATOM 3650 O O . PHE A 1 467 ? -11.578 22.984 14.828 1 97.06 467 PHE A O 1
ATOM 3657 N N . GLU A 1 468 ? -13.164 21.516 15.078 1 97.56 468 GLU A N 1
ATOM 3658 C CA . GLU A 1 468 ? -12.398 20.281 15.258 1 97.56 468 GLU A CA 1
ATOM 3659 C C . GLU A 1 468 ? -12.938 19.156 14.367 1 97.56 468 GLU A C 1
ATOM 3661 O O . GLU A 1 468 ? -14.117 19.141 14.031 1 97.56 468 GLU A O 1
ATOM 3666 N N . ALA A 1 469 ? -12.055 18.328 13.984 1 98.38 469 ALA A N 1
ATOM 3667 C CA . ALA A 1 469 ? -12.516 17.25 13.117 1 98.38 469 ALA A CA 1
ATOM 3668 C C . ALA A 1 469 ? -11.656 16 13.297 1 98.38 469 ALA A C 1
ATOM 3670 O O . ALA A 1 469 ? -10.523 16.078 13.766 1 98.38 469 ALA A O 1
ATOM 3671 N N . VAL A 1 470 ? -12.234 14.867 12.992 1 98 470 VAL A N 1
ATOM 3672 C CA . VAL A 1 470 ? -11.562 13.57 13.07 1 98 470 VAL A CA 1
ATOM 3673 C C . VAL A 1 470 ? -12.031 12.68 11.93 1 98 470 VAL A C 1
ATOM 3675 O O . VAL A 1 470 ? -13.148 12.836 11.43 1 98 470 VAL A O 1
ATOM 3678 N N . GLY A 1 471 ? -11.109 11.805 11.461 1 97.38 471 GLY A N 1
ATOM 3679 C CA . GLY A 1 471 ? -11.477 10.859 10.414 1 97.38 471 GLY A CA 1
ATOM 3680 C C . GLY A 1 471 ? -11.328 11.43 9.016 1 97.38 471 GLY A C 1
ATOM 3681 O O . GLY A 1 471 ? -10.453 12.258 8.773 1 97.38 471 GLY A O 1
ATOM 3682 N N . ASN A 1 472 ? -11.992 10.852 8.102 1 97 472 ASN A N 1
ATOM 3683 C CA . ASN A 1 472 ? -12.008 11.305 6.711 1 97 472 ASN A CA 1
ATOM 3684 C C . ASN A 1 472 ? -13.078 12.367 6.484 1 97 472 ASN A C 1
ATOM 3686 O O . ASN A 1 472 ? -14.266 12.055 6.438 1 97 472 ASN A O 1
ATOM 3690 N N . THR A 1 473 ? -12.633 13.562 6.262 1 97.69 473 THR A N 1
ATOM 3691 C CA . THR A 1 473 ? -13.555 14.68 6.113 1 97.69 473 THR A CA 1
ATOM 3692 C C . THR A 1 473 ? -13.484 15.258 4.703 1 97.69 473 THR A C 1
ATOM 3694 O O . THR A 1 473 ? -13.562 16.469 4.523 1 97.69 473 THR A O 1
ATOM 3697 N N . ASP A 1 474 ? -13.32 14.406 3.787 1 96.25 474 ASP A N 1
ATOM 3698 C CA . ASP A 1 474 ? -13.32 14.82 2.387 1 96.25 474 ASP A CA 1
ATOM 3699 C C . ASP A 1 474 ? -14.648 15.453 1.999 1 96.25 474 ASP A C 1
ATOM 3701 O O . ASP A 1 474 ? -15.695 14.805 2.068 1 96.25 474 ASP A O 1
ATOM 3705 N N . ALA A 1 475 ? -14.57 16.656 1.533 1 96.31 475 ALA A N 1
ATOM 3706 C CA . ALA A 1 475 ? -15.773 17.422 1.23 1 96.31 475 ALA A CA 1
ATOM 3707 C C . ALA A 1 475 ? -16.562 16.766 0.105 1 96.31 475 ALA A C 1
ATOM 3709 O O . ALA A 1 475 ? -17.734 17.109 -0.113 1 96.31 475 ALA A O 1
ATOM 3710 N N . LYS A 1 476 ? -15.984 15.875 -0.63 1 95.38 476 LYS A N 1
ATOM 3711 C CA . LYS A 1 476 ? -16.656 15.203 -1.731 1 95.38 476 LYS A CA 1
ATOM 3712 C C . LYS A 1 476 ? -17.594 14.109 -1.215 1 95.38 476 LYS A C 1
ATOM 3714 O O . LYS A 1 476 ? -18.453 13.617 -1.954 1 95.38 476 LYS A O 1
ATOM 3719 N N . LEU A 1 477 ? -17.453 13.773 0.021 1 97 477 LEU A N 1
ATOM 3720 C CA . LEU A 1 477 ? -18.312 12.75 0.609 1 97 477 LEU A CA 1
ATOM 3721 C C . LEU A 1 477 ? -19.703 13.289 0.878 1 97 477 LEU A C 1
ATOM 3723 O O . LEU A 1 477 ? -19.906 14.5 0.99 1 97 477 LEU A O 1
ATOM 3727 N N . LYS A 1 478 ? -20.641 12.32 0.984 1 96.19 478 LYS A N 1
ATOM 3728 C CA . LYS A 1 478 ? -21.969 12.711 1.461 1 96.19 478 LYS A CA 1
ATOM 3729 C C . LYS A 1 478 ? -21.922 13.188 2.906 1 96.19 478 LYS A C 1
ATOM 3731 O O . LYS A 1 478 ? -21.25 12.586 3.746 1 96.19 478 LYS A O 1
ATOM 3736 N N . THR A 1 479 ? -22.625 14.344 3.146 1 97 479 THR A N 1
ATOM 3737 C CA . THR A 1 479 ? -22.578 14.883 4.496 1 97 479 THR A CA 1
ATOM 3738 C C . THR A 1 479 ? -23.984 15.055 5.059 1 97 479 THR A C 1
ATOM 3740 O O . THR A 1 479 ? -24.938 15.227 4.301 1 97 479 THR A O 1
ATOM 3743 N N . TYR A 1 480 ? -24.094 14.867 6.336 1 96.44 480 TYR A N 1
ATOM 3744 C CA . TYR A 1 480 ? -25.281 15.195 7.129 1 96.44 480 TYR A CA 1
ATOM 3745 C C . TYR A 1 480 ? -24.922 16.156 8.266 1 96.44 480 TYR A C 1
ATOM 3747 O O . TYR A 1 480 ? -24.031 15.859 9.062 1 96.44 480 TYR A O 1
ATOM 3755 N N . ALA A 1 481 ? -25.641 17.266 8.305 1 96.31 481 ALA A N 1
ATOM 3756 C CA . ALA A 1 481 ? -25.266 18.281 9.289 1 96.31 481 ALA A CA 1
ATOM 3757 C C . ALA A 1 481 ? -26.391 18.516 10.289 1 96.31 481 ALA A C 1
ATOM 3759 O O . ALA A 1 481 ? -27.578 18.469 9.922 1 96.31 481 ALA A O 1
ATOM 3760 N N . VAL A 1 482 ? -25.984 18.734 11.484 1 95.31 482 VAL A N 1
ATOM 3761 C CA . VAL A 1 482 ? -26.891 19.125 12.562 1 95.31 482 VAL A CA 1
ATOM 3762 C C . VAL A 1 482 ? -26.484 20.484 13.109 1 95.31 482 VAL A C 1
ATOM 3764 O O . VAL A 1 482 ? -25.344 20.672 13.539 1 95.31 482 VAL A O 1
ATOM 3767 N N . TRP A 1 483 ? -27.406 21.391 13.055 1 94.06 483 TRP A N 1
ATOM 3768 C CA . TRP A 1 483 ? -27.125 22.75 13.523 1 94.06 483 TRP A CA 1
ATOM 3769 C C . TRP A 1 483 ? -27.984 23.094 14.734 1 94.06 483 TRP A C 1
ATOM 3771 O O . TRP A 1 483 ? -29.109 22.609 14.859 1 94.06 483 TRP A O 1
ATOM 3781 N N . GLU A 1 484 ? -27.359 23.906 15.562 1 90.81 484 GLU A N 1
ATOM 3782 C CA . GLU A 1 484 ? -28.109 24.406 16.719 1 90.81 484 GLU A CA 1
ATOM 3783 C C . GLU A 1 484 ? -29.312 25.234 16.266 1 90.81 484 GLU A C 1
ATOM 3785 O O . GLU A 1 484 ? -29.219 26.016 15.328 1 90.81 484 GLU A O 1
ATOM 3790 N N . LYS A 1 485 ? -30.516 24.969 16.922 1 83.06 485 LYS A N 1
ATOM 3791 C CA . LYS A 1 485 ? -31.719 25.719 16.625 1 83.06 485 LYS A CA 1
ATOM 3792 C C . LYS A 1 485 ? -31.594 27.172 17.078 1 83.06 485 LYS A C 1
ATOM 3794 O O . LYS A 1 485 ? -31.125 27.453 18.172 1 83.06 485 LYS A O 1
ATOM 3799 N N . GLN A 1 486 ? -31.844 28.016 16.188 1 77 486 GLN A N 1
ATOM 3800 C CA . GLN A 1 486 ? -31.719 29.438 16.484 1 77 486 GLN A CA 1
ATOM 3801 C C . GLN A 1 486 ? -33.031 29.984 17.078 1 77 486 GLN A C 1
ATOM 3803 O O . GLN A 1 486 ? -34.125 29.578 16.688 1 77 486 GLN A O 1
ATOM 3808 N N . LYS A 1 487 ? -32.906 30.734 18.203 1 66.12 487 LYS A N 1
ATOM 3809 C CA . LYS A 1 487 ? -34.062 31.312 18.875 1 66.12 487 LYS A CA 1
ATOM 3810 C C . LYS A 1 487 ? -34.656 32.438 18.047 1 66.12 487 LYS A C 1
ATOM 3812 O O . LYS A 1 487 ? -35.844 32.719 18.125 1 66.12 487 LYS A O 1
ATOM 3817 N N . THR A 1 488 ? -33.75 33.219 17.406 1 66.81 488 THR A N 1
ATOM 3818 C CA . THR A 1 488 ? -34.25 34.344 16.625 1 66.81 488 THR A CA 1
ATOM 3819 C C . THR A 1 488 ? -33.844 34.188 15.156 1 66.81 488 THR A C 1
ATOM 3821 O O . THR A 1 488 ? -32.844 33.531 14.852 1 66.81 488 THR A O 1
ATOM 3824 N N . ASP A 1 489 ? -34.719 34.688 14.211 1 57.91 489 ASP A N 1
ATOM 3825 C CA . ASP A 1 489 ? -34.5 34.625 12.766 1 57.91 489 ASP A CA 1
ATOM 3826 C C . ASP A 1 489 ? -33.188 35.312 12.375 1 57.91 489 ASP A C 1
ATOM 3828 O O . ASP A 1 489 ? -32.594 34.969 11.352 1 57.91 489 ASP A O 1
ATOM 3832 N N . ASP A 1 490 ? -32.75 36.312 13.055 1 55.66 490 ASP A N 1
ATOM 3833 C CA . ASP A 1 490 ? -31.578 37.094 12.703 1 55.66 490 ASP A CA 1
ATOM 3834 C C . ASP A 1 490 ? -30.281 36.438 13.18 1 55.66 490 ASP A C 1
ATOM 3836 O O . ASP A 1 490 ? -29.188 36.938 12.945 1 55.66 490 ASP A O 1
ATOM 3840 N N . ALA A 1 491 ? -30.438 35.25 13.617 1 66.44 491 ALA A N 1
ATOM 3841 C CA . ALA A 1 491 ? -29.281 34.656 14.258 1 66.44 491 ALA A CA 1
ATOM 3842 C C . ALA A 1 491 ? -28.438 33.906 13.234 1 66.44 491 ALA A C 1
ATOM 3844 O O . ALA A 1 491 ? -28.922 33.5 12.18 1 66.44 491 ALA A O 1
ATOM 3845 N N . ASP A 1 492 ? -27.141 33.969 13.344 1 77.5 492 ASP A N 1
ATOM 3846 C CA . ASP A 1 492 ? -26.141 33.25 12.562 1 77.5 492 ASP A CA 1
ATOM 3847 C C . ASP A 1 492 ? -26.516 31.781 12.438 1 77.5 492 ASP A C 1
ATOM 3849 O O . ASP A 1 492 ? -26.516 31.047 13.43 1 77.5 492 ASP A O 1
ATOM 3853 N N . LYS A 1 493 ? -27.016 31.375 11.211 1 81.38 493 LYS A N 1
ATOM 3854 C CA . LYS A 1 493 ? -27.5 30.031 10.898 1 81.38 493 LYS A CA 1
ATOM 3855 C C . LYS A 1 493 ? -26.438 28.984 11.188 1 81.38 493 LYS A C 1
ATOM 3857 O O . LYS A 1 493 ? -26.75 27.812 11.453 1 81.38 493 LYS A O 1
ATOM 3862 N N . PHE A 1 494 ? -25.266 29.406 11.18 1 89.5 494 PHE A N 1
ATOM 3863 C CA . PHE A 1 494 ? -24.172 28.438 11.383 1 89.5 494 PHE A CA 1
ATOM 3864 C C . PHE A 1 494 ? -23.375 28.797 12.633 1 89.5 494 PHE A C 1
ATOM 3866 O O . PHE A 1 494 ? -22.141 28.859 12.586 1 89.5 494 PHE A O 1
ATOM 3873 N N . SER A 1 495 ? -24.109 28.984 13.742 1 88.19 495 SER A N 1
ATOM 3874 C CA . SER A 1 495 ? -23.453 29.359 15 1 88.19 495 SER A CA 1
ATOM 3875 C C . SER A 1 495 ? -22.75 28.156 15.625 1 88.19 495 SER A C 1
ATOM 3877 O O . SER A 1 495 ? -21.625 28.297 16.141 1 88.19 495 SER A O 1
ATOM 3879 N N . LYS A 1 496 ? -23.406 27.078 15.602 1 93.06 496 LYS A N 1
ATOM 3880 C CA . LYS A 1 496 ? -22.859 25.859 16.188 1 93.06 496 LYS A CA 1
ATOM 3881 C C . LYS A 1 496 ? -23.438 24.609 15.523 1 93.06 496 LYS A C 1
ATOM 3883 O O . LYS A 1 496 ? -24.656 24.531 15.297 1 93.06 496 LYS A O 1
ATOM 3888 N N . GLY A 1 497 ? -22.547 23.641 15.188 1 95.88 497 GLY A N 1
ATOM 3889 C CA . GLY A 1 497 ? -23.094 22.484 14.5 1 95.88 497 GLY A CA 1
ATOM 3890 C C . GLY A 1 497 ? -22.125 21.312 14.422 1 95.88 497 GLY A C 1
ATOM 3891 O O . GLY A 1 497 ? -21.031 21.391 14.977 1 95.88 497 GLY A O 1
ATOM 3892 N N . ILE A 1 498 ? -22.656 20.203 13.883 1 97.69 498 ILE A N 1
ATOM 3893 C CA . ILE A 1 498 ? -21.922 18.969 13.656 1 97.69 498 ILE A CA 1
ATOM 3894 C C . ILE A 1 498 ? -22.141 18.5 12.219 1 97.69 498 ILE A C 1
ATOM 3896 O O . ILE A 1 498 ? -23.281 18.453 11.742 1 97.69 498 ILE A O 1
ATOM 3900 N N . ILE A 1 499 ? -21.078 18.172 11.555 1 98.19 499 ILE A N 1
ATOM 3901 C CA . ILE A 1 499 ? -21.156 17.609 10.203 1 98.19 499 ILE A CA 1
ATOM 3902 C C . ILE A 1 499 ? -20.625 16.172 10.211 1 98.19 499 ILE A C 1
ATOM 3904 O O . ILE A 1 499 ? -19.484 15.93 10.625 1 98.19 499 ILE A O 1
ATOM 3908 N N . TYR A 1 500 ? -21.469 15.281 9.734 1 98.19 500 TYR A N 1
ATOM 3909 C CA . TYR A 1 500 ? -21.094 13.875 9.57 1 98.19 500 TYR A CA 1
ATOM 3910 C C . TYR A 1 500 ? -20.766 13.562 8.117 1 98.19 500 TYR A C 1
ATOM 3912 O O . TYR A 1 500 ? -21.547 13.906 7.211 1 98.19 500 TYR A O 1
ATOM 3920 N N . TYR A 1 501 ? -19.656 12.945 7.895 1 98.25 501 TYR A N 1
ATOM 3921 C CA . TYR A 1 501 ? -19.25 12.5 6.566 1 98.25 501 TYR A CA 1
ATOM 3922 C C . TYR A 1 501 ? -19.484 11 6.395 1 98.25 501 TYR A C 1
ATOM 3924 O O . TYR A 1 501 ? -19.031 10.203 7.219 1 98.25 501 TYR A O 1
ATOM 3932 N N . LEU A 1 502 ? -20.156 10.648 5.34 1 97.19 502 LEU A N 1
ATOM 3933 C CA . LEU A 1 502 ? -20.547 9.266 5.125 1 97.19 502 LEU A CA 1
ATOM 3934 C C . LEU A 1 502 ? -19.906 8.711 3.855 1 97.19 502 LEU A C 1
ATOM 3936 O O . LEU A 1 502 ? -19.828 9.406 2.844 1 97.19 502 LEU A O 1
ATOM 3940 N N . ASN A 1 503 ? -19.484 7.422 3.949 1 95.56 503 ASN A N 1
ATOM 3941 C CA . ASN A 1 503 ? -18.984 6.762 2.748 1 95.56 503 ASN A CA 1
ATOM 3942 C C . ASN A 1 503 ? -20.109 6.098 1.963 1 95.56 503 ASN A C 1
ATOM 3944 O O . ASN A 1 503 ? -21.297 6.27 2.289 1 95.56 503 ASN A O 1
ATOM 3948 N N . ASP A 1 504 ? -19.797 5.352 0.93 1 93.38 504 ASP A N 1
ATOM 3949 C CA . ASP A 1 504 ? -20.766 4.758 0.019 1 93.38 504 ASP A CA 1
ATOM 3950 C C . ASP A 1 504 ? -21.578 3.668 0.714 1 93.38 504 ASP A C 1
ATOM 3952 O O . ASP A 1 504 ? -22.672 3.318 0.266 1 93.38 504 ASP A O 1
ATOM 3956 N N . LYS A 1 505 ? -21.094 3.201 1.796 1 93.12 505 LYS A N 1
ATOM 3957 C CA . LYS A 1 505 ? -21.781 2.162 2.553 1 93.12 505 LYS A CA 1
ATOM 3958 C C . LYS A 1 505 ? -22.625 2.764 3.682 1 93.12 505 LYS A C 1
ATOM 3960 O O . LYS A 1 505 ? -23.016 2.061 4.617 1 93.12 505 LYS A O 1
ATOM 3965 N N . SER A 1 506 ? -22.688 4.09 3.715 1 94.5 506 SER A N 1
ATOM 3966 C CA . SER A 1 506 ? -23.484 4.844 4.676 1 94.5 506 SER A CA 1
ATOM 3967 C C . SER A 1 506 ? -22.922 4.719 6.086 1 94.5 506 SER A C 1
ATOM 3969 O O . SER A 1 506 ? -23.672 4.676 7.062 1 94.5 506 SER A O 1
ATOM 3971 N N . LYS A 1 507 ? -21.688 4.559 6.121 1 96.06 507 LYS A N 1
ATOM 3972 C CA . LYS A 1 507 ? -20.984 4.59 7.406 1 96.06 507 LYS A CA 1
ATOM 3973 C C . LYS A 1 507 ? -20.375 5.965 7.672 1 96.06 507 LYS A C 1
ATOM 3975 O O . LYS A 1 507 ? -19.859 6.609 6.758 1 96.06 507 LYS A O 1
ATOM 3980 N N . VAL A 1 508 ? -20.422 6.359 8.938 1 97.56 508 VAL A N 1
ATOM 3981 C CA . VAL A 1 508 ? -19.75 7.598 9.32 1 97.56 508 VAL A CA 1
ATOM 3982 C C . VAL A 1 508 ? -18.234 7.387 9.312 1 97.56 508 VAL A C 1
ATOM 3984 O O . VAL A 1 508 ? -17.719 6.535 10.039 1 97.56 508 VAL A O 1
ATOM 3987 N N . VAL A 1 509 ? -17.531 8.164 8.492 1 97.88 509 VAL A N 1
ATOM 3988 C CA . VAL A 1 509 ? -16.094 7.98 8.383 1 97.88 509 VAL A CA 1
ATOM 3989 C C . VAL A 1 509 ? -15.375 9.242 8.859 1 97.88 509 VAL A C 1
ATOM 3991 O O . VAL A 1 509 ? -14.148 9.25 9.008 1 97.88 509 VAL A O 1
ATOM 3994 N N . GLY A 1 510 ? -16.094 10.297 9.086 1 98.31 510 GLY A N 1
ATOM 3995 C CA . GLY A 1 510 ? -15.555 11.555 9.578 1 98.31 510 GLY A CA 1
ATOM 3996 C C . GLY A 1 510 ? -16.594 12.398 10.305 1 98.31 510 GLY A C 1
ATOM 3997 O O . GLY A 1 510 ? -17.797 12.281 10.031 1 98.31 510 GLY A O 1
ATOM 3998 N N . VAL A 1 511 ? -16.094 13.211 11.203 1 98.56 511 VAL A N 1
ATOM 3999 C CA . VAL A 1 511 ? -16.953 14.125 11.953 1 98.56 511 VAL A CA 1
ATOM 4000 C C . VAL A 1 511 ? -16.25 15.469 12.125 1 98.56 511 VAL A C 1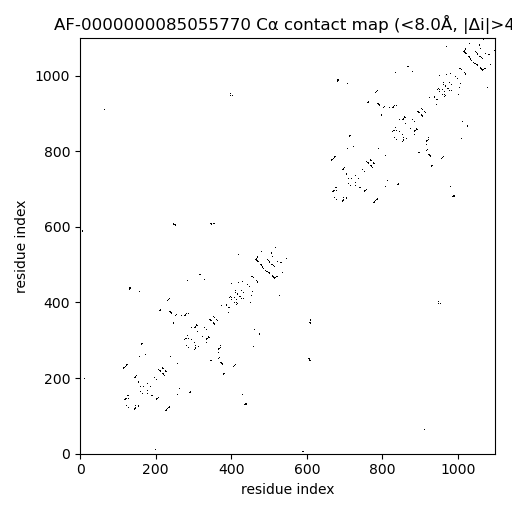
ATOM 4002 O O . VAL A 1 511 ? -15.07 15.508 12.492 1 98.56 511 VAL A O 1
ATOM 4005 N N . LEU A 1 512 ? -16.938 16.484 11.812 1 98.56 512 LEU A N 1
ATOM 4006 C CA . LEU A 1 512 ? -16.469 17.859 12.047 1 98.56 512 LEU A CA 1
ATOM 4007 C C . LEU A 1 512 ? -17.422 18.594 12.984 1 98.56 512 LEU A C 1
ATOM 4009 O O . LEU A 1 512 ? -18.641 18.641 12.734 1 98.56 512 LEU A O 1
ATOM 4013 N N . THR A 1 513 ? -16.875 19.078 14.055 1 98 513 THR A N 1
ATOM 4014 C CA . THR A 1 513 ? -17.672 19.906 14.977 1 98 513 THR A CA 1
ATOM 4015 C C . THR A 1 513 ? -17.344 21.375 14.789 1 98 513 THR A C 1
ATOM 4017 O O . THR A 1 513 ? -16.203 21.812 15.031 1 98 513 THR A O 1
ATOM 4020 N N . PHE A 1 514 ? -18.297 22.094 14.383 1 97.19 514 PHE A N 1
ATOM 4021 C CA . PHE A 1 514 ? -18.141 23.516 14.094 1 97.19 514 PHE A CA 1
ATOM 4022 C C . PHE A 1 514 ? -18.562 24.359 15.297 1 97.19 514 PHE A C 1
ATOM 4024 O O . PHE A 1 514 ? -19.734 24.375 15.664 1 97.19 514 PHE A O 1
ATOM 4031 N N . ARG A 1 515 ? -17.547 25 15.898 1 94.5 515 ARG A N 1
ATOM 4032 C CA . ARG A 1 515 ? -17.719 25.797 17.094 1 94.5 515 ARG A CA 1
ATOM 4033 C C . ARG A 1 515 ? -18.359 25 18.219 1 94.5 515 ARG A C 1
ATOM 4035 O O . ARG A 1 515 ? -19.141 25.531 19.016 1 94.5 515 ARG A O 1
ATOM 4042 N N . ASN A 1 516 ? -18.297 23.734 18.156 1 93.94 516 ASN A N 1
ATOM 4043 C CA . ASN A 1 516 ? -18.688 22.75 19.141 1 93.94 516 ASN A CA 1
ATOM 4044 C C . ASN A 1 516 ? -17.5 21.891 19.578 1 93.94 516 ASN A C 1
ATOM 4046 O O . ASN A 1 516 ? -17.344 20.766 19.078 1 93.94 516 ASN A O 1
ATOM 4050 N N . TYR A 1 517 ? -16.812 22.359 20.547 1 92.38 517 TYR A N 1
ATOM 4051 C CA . TYR A 1 517 ? -15.508 21.797 20.875 1 92.38 517 TYR A CA 1
ATOM 4052 C C . TYR A 1 517 ? -15.633 20.719 21.938 1 92.38 517 TYR A C 1
ATOM 4054 O O . TYR A 1 517 ? -16.656 20.625 22.625 1 92.38 517 TYR A O 1
ATOM 4062 N N . GLY A 1 518 ? -14.648 19.859 22 1 91.94 518 GLY A N 1
ATOM 4063 C CA . GLY A 1 518 ? -14.539 18.875 23.062 1 91.94 518 GLY A CA 1
ATOM 4064 C C . GLY A 1 518 ? -15.367 17.625 22.797 1 91.94 518 GLY A C 1
ATOM 4065 O O . GLY A 1 518 ? -15.773 16.938 23.734 1 91.94 518 GLY A O 1
ATOM 4066 N N . LYS A 1 519 ? -15.656 17.328 21.547 1 95.94 519 LYS A N 1
ATOM 4067 C CA . LYS A 1 519 ? -16.547 16.219 21.234 1 95.94 519 LYS A CA 1
ATOM 4068 C C . LYS A 1 519 ? -15.805 15.117 20.484 1 95.94 519 LYS A C 1
ATOM 4070 O O . LYS A 1 519 ? -16.422 14.211 19.922 1 95.94 519 LYS A O 1
ATOM 4075 N N . MET A 1 520 ? -14.516 15.109 20.453 1 96.06 520 MET A N 1
ATOM 4076 C CA . MET A 1 520 ? -13.742 14.242 19.578 1 96.06 520 MET A CA 1
ATOM 4077 C C . MET A 1 520 ? -13.805 12.789 20.047 1 96.06 520 MET A C 1
ATOM 4079 O O . MET A 1 520 ? -13.773 11.867 19.219 1 96.06 520 MET A O 1
ATOM 4083 N N . ASP A 1 521 ? -13.938 12.578 21.359 1 96.06 521 ASP A N 1
ATOM 4084 C CA . ASP A 1 521 ? -14.047 11.203 21.828 1 96.06 521 ASP A CA 1
ATOM 4085 C C . ASP A 1 521 ? -15.328 10.539 21.328 1 96.06 521 ASP A C 1
ATOM 4087 O O . ASP A 1 521 ? -15.297 9.398 20.875 1 96.06 521 ASP A O 1
ATOM 4091 N N . LYS A 1 522 ? -16.391 11.266 21.438 1 95.75 522 LYS A N 1
ATOM 4092 C CA . LYS A 1 522 ? -17.656 10.75 20.938 1 95.75 522 LYS A CA 1
ATOM 4093 C C . LYS A 1 522 ? -17.609 10.555 19.422 1 95.75 522 LYS A C 1
ATOM 4095 O O . LYS A 1 522 ? -18.188 9.594 18.891 1 95.75 522 LYS A O 1
ATOM 4100 N N . ALA A 1 523 ? -17 11.492 18.781 1 97.38 523 ALA A N 1
ATOM 4101 C CA . ALA A 1 523 ? -16.844 11.391 17.328 1 97.38 523 ALA A CA 1
ATOM 4102 C C . ALA A 1 523 ? -16.078 10.125 16.953 1 97.38 523 ALA A C 1
ATOM 4104 O O . ALA A 1 523 ? -16.484 9.391 16.047 1 97.38 523 ALA A O 1
ATOM 4105 N N . ARG A 1 524 ? -14.992 9.836 17.656 1 97.38 524 ARG A N 1
ATOM 4106 C CA . ARG A 1 524 ? -14.188 8.641 17.406 1 97.38 524 ARG A CA 1
ATOM 4107 C C . ARG A 1 524 ? -15 7.371 17.641 1 97.38 524 ARG A C 1
ATOM 4109 O O . ARG A 1 524 ? -14.898 6.414 16.875 1 97.38 524 ARG A O 1
ATOM 4116 N N . GLU A 1 525 ? -15.727 7.383 18.672 1 96.12 525 GLU A N 1
ATOM 4117 C CA . GLU A 1 525 ? -16.562 6.223 18.984 1 96.12 525 GLU A CA 1
ATOM 4118 C C . GLU A 1 525 ? -17.531 5.926 17.844 1 96.12 525 GLU A C 1
ATOM 4120 O O . GLU A 1 525 ? -17.719 4.77 17.469 1 96.12 525 GLU A O 1
ATOM 4125 N N . LEU A 1 526 ? -18.125 6.98 17.344 1 95.06 526 LEU A N 1
ATOM 4126 C CA . LEU A 1 526 ? -19.078 6.836 16.266 1 95.06 526 LEU A CA 1
ATOM 4127 C C . LEU A 1 526 ? -18.422 6.25 15.023 1 95.06 526 LEU A C 1
ATOM 4129 O O . LEU A 1 526 ? -18.984 5.375 14.367 1 95.06 526 LEU A O 1
ATOM 4133 N N . ILE A 1 527 ? -17.25 6.676 14.688 1 96.38 527 ILE A N 1
ATOM 4134 C CA . ILE A 1 527 ? -16.516 6.234 13.5 1 96.38 527 ILE A CA 1
ATOM 4135 C C . ILE A 1 527 ? -16.062 4.789 13.688 1 96.38 527 ILE A C 1
ATOM 4137 O O . ILE A 1 527 ? -16.219 3.965 12.781 1 96.38 527 ILE A O 1
ATOM 4141 N N . THR A 1 528 ? -15.547 4.457 14.867 1 93.31 528 THR A N 1
ATOM 4142 C CA . THR A 1 528 ? -14.961 3.146 15.133 1 93.31 528 THR A CA 1
ATOM 4143 C C . THR A 1 528 ? -16.047 2.068 15.164 1 93.31 528 THR A C 1
ATOM 4145 O O . THR A 1 528 ? -15.789 0.922 14.789 1 93.31 528 THR A O 1
ATOM 4148 N N . LYS A 1 529 ? -17.25 2.432 15.578 1 90.56 529 LYS A N 1
ATOM 4149 C CA . LYS A 1 529 ? -18.344 1.476 15.555 1 90.56 529 LYS A CA 1
ATOM 4150 C C . LYS A 1 529 ? -18.609 0.964 14.141 1 90.56 529 LYS A C 1
ATOM 4152 O O . LYS A 1 529 ? -18.969 -0.195 13.953 1 90.56 529 LYS A O 1
ATOM 4157 N N . GLY A 1 530 ? -18.547 1.838 13.203 1 88.56 530 GLY A N 1
ATOM 4158 C CA . GLY A 1 530 ? -18.531 1.449 11.805 1 88.56 530 GLY A CA 1
ATOM 4159 C C . GLY A 1 530 ? -19.859 0.861 11.344 1 88.56 530 GLY A C 1
ATOM 4160 O O . GLY A 1 530 ? -19.891 0.084 10.383 1 88.56 530 GLY A O 1
ATOM 4161 N N . LYS A 1 531 ? -20.891 1.104 11.977 1 90.5 531 LYS A N 1
ATOM 4162 C CA . LYS A 1 531 ? -22.188 0.59 11.57 1 90.5 531 LYS A CA 1
ATOM 4163 C C . LYS A 1 531 ? -22.828 1.486 10.516 1 90.5 531 LYS A C 1
ATOM 4165 O O . LYS A 1 531 ? -22.766 2.713 10.609 1 90.5 531 LYS A O 1
ATOM 4170 N N . PRO A 1 532 ? -23.391 0.836 9.547 1 93.88 532 PRO A N 1
ATOM 4171 C CA . PRO A 1 532 ? -24.125 1.649 8.562 1 93.88 532 PRO A CA 1
ATOM 4172 C C . PRO A 1 532 ? -25.297 2.412 9.18 1 93.88 532 PRO A C 1
ATOM 4174 O O . PRO A 1 532 ? -25.984 1.884 10.055 1 93.88 532 PRO A O 1
ATOM 4177 N N . ILE A 1 533 ? -25.406 3.619 8.75 1 92.94 533 ILE A N 1
ATOM 4178 C CA . ILE A 1 533 ? -26.516 4.449 9.195 1 92.94 533 ILE A CA 1
ATOM 4179 C C . ILE A 1 533 ? -27.75 4.176 8.328 1 92.94 533 ILE A C 1
ATOM 4181 O O . ILE A 1 533 ? -27.75 4.469 7.129 1 92.94 533 ILE A O 1
ATOM 4185 N N . THR A 1 534 ? -28.781 3.625 8.898 1 91.75 534 THR A N 1
ATOM 4186 C CA . THR A 1 534 ? -30 3.303 8.164 1 91.75 534 THR A CA 1
ATOM 4187 C C . THR A 1 534 ? -31 4.457 8.234 1 91.75 534 THR A C 1
ATOM 4189 O O . THR A 1 534 ? -31.844 4.609 7.344 1 91.75 534 THR A O 1
ATOM 4192 N N . ASN A 1 535 ? -30.922 5.211 9.305 1 90.94 535 ASN A N 1
ATOM 4193 C CA . ASN A 1 535 ? -31.734 6.406 9.5 1 90.94 535 ASN A CA 1
ATOM 4194 C C . ASN A 1 535 ? -30.891 7.602 9.906 1 90.94 535 ASN A C 1
ATOM 4196 O O . ASN A 1 535 ? -30.312 7.621 11 1 90.94 535 ASN A O 1
ATOM 4200 N N . LEU A 1 536 ? -30.953 8.586 9.18 1 88.5 536 LEU A N 1
ATOM 4201 C CA . LEU A 1 536 ? -30.109 9.758 9.391 1 88.5 536 LEU A CA 1
ATOM 4202 C C . LEU A 1 536 ? -30.484 10.477 10.68 1 88.5 536 LEU A C 1
ATOM 4204 O O . LEU A 1 536 ? -29.656 11.156 11.289 1 88.5 536 LEU A O 1
ATOM 4208 N N . GLU A 1 537 ? -31.688 10.312 11.062 1 88.81 537 GLU A N 1
ATOM 4209 C CA . GLU A 1 537 ? -32.156 10.953 12.289 1 88.81 537 GLU A CA 1
ATOM 4210 C C . GLU A 1 537 ? -31.375 10.445 13.508 1 88.81 537 GLU A C 1
ATOM 4212 O O . GLU A 1 537 ? -31.281 11.133 14.531 1 88.81 537 GLU A O 1
ATOM 4217 N N . ASP A 1 538 ? -30.766 9.305 13.312 1 90.19 538 ASP A N 1
ATOM 4218 C CA . ASP A 1 538 ? -29.969 8.734 14.391 1 90.19 538 ASP A CA 1
ATOM 4219 C C . ASP A 1 538 ? -28.75 9.609 14.68 1 90.19 538 ASP A C 1
ATOM 4221 O O . ASP A 1 538 ? -28.203 9.586 15.789 1 90.19 538 ASP A O 1
ATOM 4225 N N . LEU A 1 539 ? -28.391 10.398 13.742 1 93.88 539 LEU A N 1
ATOM 4226 C CA . LEU A 1 539 ? -27.203 11.234 13.891 1 93.88 539 LEU A CA 1
ATOM 4227 C C . LEU A 1 539 ? -27.547 12.562 14.562 1 93.88 539 LEU A C 1
ATOM 4229 O O . LEU A 1 539 ? -26.656 13.266 15.039 1 93.88 539 LEU A O 1
ATOM 4233 N N . GLN A 1 540 ? -28.781 12.883 14.594 1 92.31 540 GLN A N 1
ATOM 4234 C CA . GLN A 1 540 ? -29.203 14.164 15.148 1 92.31 540 GLN A CA 1
ATOM 4235 C C . GLN A 1 540 ? -28.797 14.297 16.609 1 92.31 540 GLN A C 1
ATOM 4237 O O . GLN A 1 540 ? -28.453 15.391 17.062 1 92.31 540 GLN A O 1
ATOM 4242 N N . HIS A 1 541 ? -28.734 13.164 17.297 1 90.06 541 HIS A N 1
ATOM 4243 C CA . HIS A 1 541 ? -28.453 13.242 18.719 1 90.06 541 HIS A CA 1
ATOM 4244 C C . HIS A 1 541 ? -27.234 12.406 19.078 1 90.06 541 HIS A C 1
ATOM 4246 O O . HIS A 1 541 ? -26.969 12.164 20.266 1 90.06 541 HIS A O 1
ATOM 4252 N N . ALA A 1 542 ? -26.578 11.984 18.078 1 93.69 542 ALA A N 1
ATOM 4253 C CA . ALA A 1 542 ? -25.422 11.125 18.344 1 93.69 542 ALA A CA 1
ATOM 4254 C C . ALA A 1 542 ? -24.344 11.875 19.109 1 93.69 542 ALA A C 1
ATOM 4256 O O . ALA A 1 542 ? -23.641 11.289 19.938 1 93.69 542 ALA A O 1
ATOM 4257 N N . ILE A 1 543 ? -24.172 13.133 18.828 1 95.06 543 ILE A N 1
ATOM 4258 C CA . ILE A 1 543 ? -23.234 14.016 19.531 1 95.06 543 ILE A CA 1
ATOM 4259 C C . ILE A 1 543 ? -23.969 15.266 20.016 1 95.06 543 ILE A C 1
ATOM 4261 O O . ILE A 1 543 ? -24.688 15.906 19.234 1 95.06 543 ILE A O 1
ATOM 4265 N N . SER A 1 544 ? -23.703 15.633 21.234 1 92.38 544 SER A N 1
ATOM 4266 C CA . SER A 1 544 ? -24.422 16.75 21.859 1 92.38 544 SER A CA 1
ATOM 4267 C C . SER A 1 544 ? -23.891 18.094 21.359 1 92.38 544 SER A C 1
ATOM 4269 O O . SER A 1 544 ? -22.688 18.25 21.156 1 92.38 544 SER A O 1
ATOM 4271 N N . LEU A 1 545 ? -24.781 19.016 21.234 1 91.38 545 LEU A N 1
ATOM 4272 C CA . LEU A 1 545 ? -24.406 20.391 20.938 1 91.38 545 LEU A CA 1
ATOM 4273 C C . LEU A 1 545 ? -24.266 21.203 22.219 1 91.38 545 LEU A C 1
ATOM 4275 O O . LEU A 1 545 ? -23.859 22.375 22.188 1 91.38 545 LEU A O 1
ATOM 4279 N N . GLU A 1 546 ? -24.578 20.531 23.297 1 84.88 546 GLU A N 1
ATOM 4280 C CA . GLU A 1 546 ? -24.469 21.219 24.578 1 84.88 546 GLU A CA 1
ATOM 4281 C C . GLU A 1 546 ? -23.031 21.266 25.078 1 84.88 546 GLU A C 1
ATOM 4283 O O . GLU A 1 546 ? -22.266 20.328 24.859 1 84.88 546 GLU A O 1
ATOM 4288 N N . ASP A 1 547 ? -22.625 22.406 25.641 1 75.88 547 ASP A N 1
ATOM 4289 C CA . ASP A 1 547 ? -21.266 22.547 26.172 1 75.88 547 ASP A CA 1
ATOM 4290 C C . ASP A 1 547 ? -21.047 21.625 27.375 1 75.88 547 ASP A C 1
ATOM 4292 O O . ASP A 1 547 ? -21.969 21.391 28.156 1 75.88 547 ASP A O 1
ATOM 4296 N N . GLU A 1 548 ? -20.172 20.703 27.297 1 58.06 548 GLU A N 1
ATOM 4297 C CA . GLU A 1 548 ? -19.875 19.891 28.469 1 58.06 548 GLU A CA 1
ATOM 4298 C C . GLU A 1 548 ? -19.422 20.75 29.656 1 58.06 548 GLU A C 1
ATOM 4300 O O . GLU A 1 548 ? -18.594 21.641 29.5 1 58.06 548 GLU A O 1
ATOM 4305 N N . HIS A 1 549 ? -20.391 21.141 30.484 1 45.41 549 HIS A N 1
ATOM 4306 C CA . HIS A 1 549 ? -20.047 21.875 31.703 1 45.41 549 HIS A CA 1
ATOM 4307 C C . HIS A 1 549 ? -18.953 21.156 32.5 1 45.41 549 HIS A C 1
ATOM 4309 O O . HIS A 1 549 ? -19.109 19.969 32.812 1 45.41 549 HIS A O 1
ATOM 4315 N N . HIS A 1 550 ? -17.719 21.312 32.156 1 39.34 550 HIS A N 1
ATOM 4316 C CA . HIS A 1 550 ? -16.812 20.953 33.25 1 39.34 550 HIS A CA 1
ATOM 4317 C C . HIS A 1 550 ? -17.047 21.828 34.469 1 39.34 550 HIS A C 1
ATOM 4319 O O . HIS A 1 550 ? -17.312 23.031 34.344 1 39.34 550 HIS A O 1
ATOM 4325 N N . MET B 1 1 ? 23.922 -33.719 -8.367 1 21.25 1 MET B N 1
ATOM 4326 C CA . MET B 1 1 ? 24.281 -34.781 -7.43 1 21.25 1 MET B CA 1
ATOM 4327 C C . MET B 1 1 ? 23.531 -34.594 -6.109 1 21.25 1 MET B C 1
ATOM 4329 O O . MET B 1 1 ? 23.625 -33.562 -5.465 1 21.25 1 MET B O 1
ATOM 4333 N N . PHE B 1 2 ? 22.312 -35.312 -5.977 1 20.98 2 PHE B N 1
ATOM 4334 C CA . PHE B 1 2 ? 21.062 -35.219 -5.227 1 20.98 2 PHE B CA 1
ATOM 4335 C C . PHE B 1 2 ? 21.297 -35.531 -3.754 1 20.98 2 PHE B C 1
ATOM 4337 O O . PHE B 1 2 ? 21.766 -36.625 -3.416 1 20.98 2 PHE B O 1
ATOM 4344 N N . GLY B 1 3 ? 21.906 -34.5 -3.09 1 22.42 3 GLY B N 1
ATOM 4345 C CA . GLY B 1 3 ? 22.297 -34.688 -1.702 1 22.42 3 GLY B CA 1
ATOM 4346 C C . GLY B 1 3 ? 21.203 -35.312 -0.856 1 22.42 3 GLY B C 1
ATOM 4347 O O . GLY B 1 3 ? 20.094 -34.812 -0.798 1 22.42 3 GLY B O 1
ATOM 4348 N N . SER B 1 4 ? 21.125 -36.688 -0.76 1 20.91 4 SER B N 1
ATOM 4349 C CA . SER B 1 4 ? 20.266 -37.688 -0.151 1 20.91 4 SER B CA 1
ATOM 4350 C C . SER B 1 4 ? 20.047 -37.406 1.332 1 20.91 4 SER B C 1
ATOM 4352 O O . SER B 1 4 ? 21 -37.219 2.084 1 20.91 4 SER B O 1
ATOM 4354 N N . ILE B 1 5 ? 18.938 -36.625 1.578 1 22.8 5 ILE B N 1
ATOM 4355 C CA . ILE B 1 5 ? 18.453 -36.406 2.939 1 22.8 5 ILE B CA 1
ATOM 4356 C C . ILE B 1 5 ? 18.344 -37.75 3.66 1 22.8 5 ILE B C 1
ATOM 4358 O O . ILE B 1 5 ? 17.688 -38.688 3.186 1 22.8 5 ILE B O 1
ATOM 4362 N N . VAL B 1 6 ? 19.469 -38.188 4.293 1 21.7 6 VAL B N 1
ATOM 4363 C CA . VAL B 1 6 ? 19.594 -39.406 5.094 1 21.7 6 VAL B CA 1
ATOM 4364 C C . VAL B 1 6 ? 18.438 -39.5 6.09 1 21.7 6 VAL B C 1
ATOM 4366 O O . VAL B 1 6 ? 18.25 -38.594 6.91 1 21.7 6 VAL B O 1
ATOM 4369 N N . ARG B 1 7 ? 17.375 -40.281 5.742 1 22.3 7 ARG B N 1
ATOM 4370 C CA . ARG B 1 7 ? 16.078 -40.688 6.254 1 22.3 7 ARG B CA 1
ATOM 4371 C C . ARG B 1 7 ? 16.234 -41.469 7.57 1 22.3 7 ARG B C 1
ATOM 4373 O O . ARG B 1 7 ? 16.578 -42.656 7.574 1 22.3 7 ARG B O 1
ATOM 4380 N N . ASN B 1 8 ? 16.844 -40.875 8.625 1 20.16 8 ASN B N 1
ATOM 4381 C CA . ASN B 1 8 ? 16.844 -41.719 9.812 1 20.16 8 ASN B CA 1
ATOM 4382 C C . ASN B 1 8 ? 15.414 -42 10.281 1 20.16 8 ASN B C 1
ATOM 4384 O O . ASN B 1 8 ? 14.539 -41.156 10.172 1 20.16 8 ASN B O 1
ATOM 4388 N N . THR B 1 9 ? 14.984 -43.281 10.367 1 19.73 9 THR B N 1
ATOM 4389 C CA . THR B 1 9 ? 13.797 -44.094 10.617 1 19.73 9 THR B CA 1
ATOM 4390 C C . THR B 1 9 ? 13.25 -43.812 12.016 1 19.73 9 THR B C 1
ATOM 4392 O O . THR B 1 9 ? 13.625 -44.5 12.969 1 19.73 9 THR B O 1
ATOM 4395 N N . LEU B 1 10 ? 13.234 -42.562 12.555 1 18.52 10 LEU B N 1
ATOM 4396 C CA . LEU B 1 10 ? 12.844 -42.656 13.961 1 18.52 10 LEU B CA 1
ATOM 4397 C C . LEU B 1 10 ? 11.375 -43.031 14.094 1 18.52 10 LEU B C 1
ATOM 4399 O O . LEU B 1 10 ? 10.516 -42.438 13.438 1 18.52 10 LEU B O 1
ATOM 4403 N N . THR B 1 11 ? 10.922 -44.156 14.625 1 18.31 11 THR B N 1
ATOM 4404 C CA . THR B 1 11 ? 9.711 -44.938 14.867 1 18.31 11 THR B CA 1
ATOM 4405 C C . THR B 1 11 ? 8.812 -44.219 15.891 1 18.31 11 THR B C 1
ATOM 4407 O O . THR B 1 11 ? 7.668 -44.625 16.094 1 18.31 11 THR B O 1
ATOM 4410 N N . LYS B 1 12 ? 9.07 -43.094 16.609 1 18.55 12 LYS B N 1
ATOM 4411 C CA . LYS B 1 12 ? 8.32 -43.156 17.859 1 18.55 12 LYS B CA 1
ATOM 4412 C C . LYS B 1 12 ? 6.832 -42.938 17.609 1 18.55 12 LYS B C 1
ATOM 4414 O O . LYS B 1 12 ? 6.441 -42.094 16.812 1 18.55 12 LYS B O 1
ATOM 4419 N N . SER B 1 13 ? 5.82 -43.656 18.125 1 17.62 13 SER B N 1
ATOM 4420 C CA . SER B 1 13 ? 4.387 -43.906 18.188 1 17.62 13 SER B CA 1
ATOM 4421 C C . SER B 1 13 ? 3.65 -42.812 18.953 1 17.62 13 SER B C 1
ATOM 4423 O O . SER B 1 13 ? 2.428 -42.875 19.109 1 17.62 13 SER B O 1
ATOM 4425 N N . LYS B 1 14 ? 4.191 -41.625 19.391 1 19.39 14 LYS B N 1
ATOM 4426 C CA . LYS B 1 14 ? 3.438 -41.156 20.547 1 19.39 14 LYS B CA 1
ATOM 4427 C C . LYS B 1 14 ? 2.008 -40.781 20.156 1 19.39 14 LYS B C 1
ATOM 4429 O O . LYS B 1 14 ? 1.752 -40.375 19.031 1 19.39 14 LYS B O 1
ATOM 4434 N N . ASN B 1 15 ? 1.014 -40.938 21.156 1 17.64 15 ASN B N 1
ATOM 4435 C CA . ASN B 1 15 ? -0.376 -40.875 21.594 1 17.64 15 ASN B CA 1
ATOM 4436 C C . ASN B 1 15 ? -0.908 -39.438 21.562 1 17.64 15 ASN B C 1
ATOM 4438 O O . ASN B 1 15 ? -0.141 -38.469 21.688 1 17.64 15 ASN B O 1
ATOM 4442 N N . VAL B 1 16 ? -2.121 -39.219 20.906 1 19.98 16 VAL B N 1
ATOM 4443 C CA . VAL B 1 16 ? -3.061 -38.125 20.672 1 19.98 16 VAL B CA 1
ATOM 4444 C C . VAL B 1 16 ? -3.404 -37.438 21.984 1 19.98 16 VAL B C 1
ATOM 4446 O O . VAL B 1 16 ? -3.965 -38.062 22.891 1 19.98 16 VAL B O 1
ATOM 4449 N N . VAL B 1 17 ? -2.508 -36.531 22.484 1 19.36 17 VAL B N 1
ATOM 4450 C CA . VAL B 1 17 ? -2.65 -35.906 23.797 1 19.36 17 VAL B CA 1
ATOM 4451 C C . VAL B 1 17 ? -3.945 -35.094 23.844 1 19.36 17 VAL B C 1
ATOM 4453 O O . VAL B 1 17 ? -4.195 -34.25 22.969 1 19.36 17 VAL B O 1
ATOM 4456 N N . ASN B 1 18 ? -5.023 -35.531 24.594 1 18.95 18 ASN B N 1
ATOM 4457 C CA . ASN B 1 18 ? -6.301 -35 25.047 1 18.95 18 ASN B CA 1
ATOM 4458 C C . ASN B 1 18 ? -6.105 -33.781 25.953 1 18.95 18 ASN B C 1
ATOM 4460 O O . ASN B 1 18 ? -5.453 -33.906 27 1 18.95 18 ASN B O 1
ATOM 4464 N N . LEU B 1 19 ? -6.145 -32.688 25.453 1 18.45 19 LEU B N 1
ATOM 4465 C CA . LEU B 1 19 ? -5.855 -31.375 26.062 1 18.45 19 LEU B CA 1
ATOM 4466 C C . LEU B 1 19 ? -6.84 -31.078 27.188 1 18.45 19 LEU B C 1
ATOM 4468 O O . LEU B 1 19 ? -8.039 -30.938 26.953 1 18.45 19 LEU B O 1
ATOM 4472 N N . THR B 1 20 ? -6.59 -31.531 28.453 1 16.73 20 THR B N 1
ATOM 4473 C CA . THR B 1 20 ? -7.426 -31.375 29.641 1 16.73 20 THR B CA 1
ATOM 4474 C C . THR B 1 20 ? -7.363 -29.938 30.172 1 16.73 20 THR B C 1
ATOM 4476 O O . THR B 1 20 ? -6.34 -29.266 30.031 1 16.73 20 THR B O 1
ATOM 4479 N N . LYS B 1 21 ? -8.508 -29.438 30.844 1 17.92 21 LYS B N 1
ATOM 4480 C CA . LYS B 1 21 ? -9.133 -28.203 31.312 1 17.92 21 LYS B CA 1
ATOM 4481 C C . LYS B 1 21 ? -8.492 -27.719 32.625 1 17.92 21 LYS B C 1
ATOM 4483 O O . LYS B 1 21 ? -8.688 -28.312 33.656 1 17.92 21 LYS B O 1
ATOM 4488 N N . PHE B 1 22 ? -7.273 -27.078 32.562 1 15.82 22 PHE B N 1
ATOM 4489 C CA . PHE B 1 22 ? -6.652 -26.828 33.844 1 15.82 22 PHE B CA 1
ATOM 4490 C C . PHE B 1 22 ? -7.363 -25.688 34.594 1 15.82 22 PHE B C 1
ATOM 4492 O O . PHE B 1 22 ? -7.816 -24.734 33.969 1 15.82 22 PHE B O 1
ATOM 4499 N N . ASN B 1 23 ? -7.625 -25.812 35.938 1 16.58 23 ASN B N 1
ATOM 4500 C CA . ASN B 1 23 ? -8.312 -25.188 37.062 1 16.58 23 ASN B CA 1
ATOM 4501 C C . ASN B 1 23 ? -7.473 -24.062 37.656 1 16.58 23 ASN B C 1
ATOM 4503 O O . ASN B 1 23 ? -7.777 -23.578 38.75 1 16.58 23 ASN B O 1
ATOM 4507 N N . GLN B 1 24 ? -6.559 -23.406 37.031 1 15.27 24 GLN B N 1
ATOM 4508 C CA . GLN B 1 24 ? -5.598 -22.828 37.938 1 15.27 24 GLN B CA 1
ATOM 4509 C C . GLN B 1 24 ? -6.227 -21.688 38.75 1 15.27 24 GLN B C 1
ATOM 4511 O O . GLN B 1 24 ? -6.992 -20.891 38.219 1 15.27 24 GLN B O 1
ATOM 4516 N N . ASN B 1 25 ? -5.816 -21.641 40.062 1 15.25 25 ASN B N 1
ATOM 4517 C CA . ASN B 1 25 ? -6.09 -21 41.344 1 15.25 25 ASN B CA 1
ATOM 4518 C C . ASN B 1 25 ? -5.59 -19.562 41.375 1 15.25 25 ASN B C 1
ATOM 4520 O O . ASN B 1 25 ? -4.82 -19.156 40.5 1 15.25 25 ASN B O 1
ATOM 4524 N N . ASN B 1 26 ? -4.762 -19.109 42.469 1 15.47 26 ASN B N 1
ATOM 4525 C CA . ASN B 1 26 ? -5.07 -18.25 43.594 1 15.47 26 ASN B CA 1
ATOM 4526 C C . ASN B 1 26 ? -4.363 -16.891 43.469 1 15.47 26 ASN B C 1
ATOM 4528 O O . ASN B 1 26 ? -5 -15.844 43.594 1 15.47 26 ASN B O 1
ATOM 4532 N N . GLY B 1 27 ? -3.018 -16.766 43.812 1 14.63 27 GLY B N 1
ATOM 4533 C CA . GLY B 1 27 ? -2.617 -16.016 44.969 1 14.63 27 GLY B CA 1
ATOM 4534 C C . GLY B 1 27 ? -2.375 -14.539 44.688 1 14.63 27 GLY B C 1
ATOM 4535 O O . GLY B 1 27 ? -2.381 -14.125 43.531 1 14.63 27 GLY B O 1
ATOM 4536 N N . ARG B 1 28 ? -1.16 -13.969 45.375 1 15.06 28 ARG B N 1
ATOM 4537 C CA . ARG B 1 28 ? -0.961 -13 46.438 1 15.06 28 ARG B CA 1
ATOM 4538 C C . ARG B 1 28 ? -0.634 -11.625 45.875 1 15.06 28 ARG B C 1
ATOM 4540 O O . ARG B 1 28 ? -1.399 -10.672 46.062 1 15.06 28 ARG B O 1
ATOM 4547 N N . SER B 1 29 ? 0.745 -11.07 46.125 1 14.31 29 SER B N 1
ATOM 4548 C CA . SER B 1 29 ? 1.172 -10.117 47.125 1 14.31 29 SER B CA 1
ATOM 4549 C C . SER B 1 29 ? 1.446 -8.742 46.531 1 14.31 29 SER B C 1
ATOM 4551 O O . SER B 1 29 ? 1.58 -8.609 45.312 1 14.31 29 SER B O 1
ATOM 4553 N N . SER B 1 30 ? 2.164 -7.723 47.375 1 14.47 30 SER B N 1
ATOM 4554 C CA . SER B 1 30 ? 2.123 -6.422 48.031 1 14.47 30 SER B CA 1
ATOM 4555 C C . SER B 1 30 ? 3.154 -5.469 47.438 1 14.47 30 SER B C 1
ATOM 4557 O O . SER B 1 30 ? 3.18 -4.281 47.781 1 14.47 30 SER B O 1
ATOM 4559 N N . LEU B 1 31 ? 4.062 -5.828 46.531 1 14.55 31 LEU B N 1
ATOM 4560 C CA . LEU B 1 31 ? 5.262 -5.082 46.906 1 14.55 31 LEU B CA 1
ATOM 4561 C C . LEU B 1 31 ? 5.051 -3.584 46.688 1 14.55 31 LEU B C 1
ATOM 4563 O O . LEU B 1 31 ? 4.402 -3.168 45.719 1 14.55 31 LEU B O 1
ATOM 4567 N N . SER B 1 32 ? 5.824 -2.848 47.625 1 13.96 32 SER B N 1
ATOM 4568 C CA . SER B 1 32 ? 5.914 -1.572 48.312 1 13.96 32 SER B CA 1
ATOM 4569 C C . SER B 1 32 ? 6.492 -0.484 47.438 1 13.96 32 SER B C 1
ATOM 4571 O O . SER B 1 32 ? 5.871 0.565 47.219 1 13.96 32 SER B O 1
ATOM 4573 N N . SER B 1 33 ? 7.797 -0.039 47.75 1 13.73 33 SER B N 1
ATOM 4574 C CA . SER B 1 33 ? 8.086 1.244 48.375 1 13.73 33 SER B CA 1
ATOM 4575 C C . SER B 1 33 ? 8.508 2.285 47.344 1 13.73 33 SER B C 1
ATOM 4577 O O . SER B 1 33 ? 7.949 3.381 47.312 1 13.73 33 SER B O 1
ATOM 4579 N N . SER B 1 34 ? 9.898 2.402 47.062 1 13.86 34 SER B N 1
ATOM 4580 C CA . SER B 1 34 ? 10.664 3.523 47.594 1 13.86 34 SER B CA 1
ATOM 4581 C C . SER B 1 34 ? 10.711 4.684 46.625 1 13.86 34 SER B C 1
ATOM 4583 O O . SER B 1 34 ? 10.461 4.5 45.438 1 13.86 34 SER B O 1
ATOM 4585 N N . SER B 1 35 ? 11.664 5.746 46.969 1 13.7 35 SER B N 1
ATOM 4586 C CA . SER B 1 35 ? 11.672 7.18 47.25 1 13.7 35 SER B CA 1
ATOM 4587 C C . SER B 1 35 ? 12.234 7.961 46.062 1 13.7 35 SER B C 1
ATOM 4589 O O . SER B 1 35 ? 11.68 9 45.688 1 13.7 35 SER B O 1
ATOM 4591 N N . ILE B 1 36 ? 13.523 7.727 45.594 1 13.29 36 ILE B N 1
ATOM 4592 C CA . ILE B 1 36 ? 14.336 8.898 45.906 1 13.29 36 ILE B CA 1
ATOM 4593 C C . ILE B 1 36 ? 14.086 9.984 44.844 1 13.29 36 ILE B C 1
ATOM 4595 O O . ILE B 1 36 ? 13.578 9.703 43.781 1 13.29 36 ILE B O 1
ATOM 4599 N N . LYS B 1 37 ? 15.305 10.438 44.25 1 13.96 37 LYS B N 1
ATOM 4600 C CA . LYS B 1 37 ? 16.094 11.648 44.5 1 13.96 37 LYS B CA 1
ATOM 4601 C C . LYS B 1 37 ? 15.812 12.703 43.438 1 13.96 37 LYS B C 1
ATOM 4603 O O . LYS B 1 37 ? 15.305 12.391 42.375 1 13.96 37 LYS B O 1
ATOM 4608 N N . TYR B 1 38 ? 16.984 13.305 42.938 1 13.14 38 TYR B N 1
ATOM 4609 C CA . TYR B 1 38 ? 17.5 14.672 43.031 1 13.14 38 TYR B CA 1
ATOM 4610 C C . TYR B 1 38 ? 17.125 15.484 41.781 1 13.14 38 TYR B C 1
ATOM 4612 O O . TYR B 1 38 ? 16.938 14.93 40.719 1 13.14 38 TYR B O 1
ATOM 4620 N N . TYR B 1 39 ? 17.172 16.828 42.062 1 13.44 39 TYR B N 1
ATOM 4621 C CA . TYR B 1 39 ? 16.531 18.109 41.75 1 13.44 39 TYR B CA 1
ATOM 4622 C C . TYR B 1 39 ? 17.234 18.766 40.562 1 13.44 39 TYR B C 1
ATOM 4624 O O . TYR B 1 39 ? 16.578 19.453 39.75 1 13.44 39 TYR B O 1
ATOM 4632 N N . SER B 1 40 ? 18.594 18.719 40.438 1 13.16 40 SER B N 1
ATOM 4633 C CA . SER B 1 40 ? 19.094 20.094 40.406 1 13.16 40 SER B CA 1
ATOM 4634 C C . SER B 1 40 ? 18.766 20.781 39.062 1 13.16 40 SER B C 1
ATOM 4636 O O . SER B 1 40 ? 18.531 20.109 38.062 1 13.16 40 SER B O 1
ATOM 4638 N N . SER B 1 41 ? 19.484 22.047 39 1 13.23 41 SER B N 1
ATOM 4639 C CA . SER B 1 41 ? 19.203 23.469 38.781 1 13.23 41 SER B CA 1
ATOM 4640 C C . SER B 1 41 ? 19.297 23.828 37.312 1 13.23 41 SER B C 1
ATOM 4642 O O . SER B 1 41 ? 19.859 23.078 36.531 1 13.23 41 SER B O 1
ATOM 4644 N N . ASN B 1 42 ? 19.75 25.188 37.188 1 13.13 42 ASN B N 1
ATOM 4645 C CA . ASN B 1 42 ? 19.156 26.406 36.656 1 13.13 42 ASN B CA 1
ATOM 4646 C C . ASN B 1 42 ? 19.625 26.688 35.219 1 13.13 42 ASN B C 1
ATOM 4648 O O . ASN B 1 42 ? 18.812 26.891 34.312 1 13.13 42 ASN B O 1
ATOM 4652 N N . ASN B 1 43 ? 20.719 27.562 35.125 1 13.12 43 ASN B N 1
ATOM 4653 C CA . ASN B 1 43 ? 20.453 28.938 34.656 1 13.12 43 ASN B CA 1
ATOM 4654 C C . ASN B 1 43 ? 20.578 29.047 33.156 1 13.12 43 ASN B C 1
ATOM 4656 O O . ASN B 1 43 ? 19.609 29.438 32.469 1 13.12 43 ASN B O 1
ATOM 4660 N N . GLN B 1 44 ? 21.672 29.953 32.75 1 13.09 44 GLN B N 1
ATOM 4661 C CA . GLN B 1 44 ? 21.453 31.297 32.188 1 13.09 44 GLN B CA 1
ATOM 4662 C C . GLN B 1 44 ? 21.406 31.266 30.672 1 13.09 44 GLN B C 1
ATOM 4664 O O . GLN B 1 44 ? 20.422 31.719 30.078 1 13.09 44 GLN B O 1
ATOM 4669 N N . ASN B 1 45 ? 22.406 32.062 30.109 1 13.07 45 ASN B N 1
ATOM 4670 C CA . ASN B 1 45 ? 22.203 33.375 29.469 1 13.07 45 ASN B CA 1
ATOM 4671 C C . ASN B 1 45 ? 22.062 33.219 27.953 1 13.07 45 ASN B C 1
ATOM 4673 O O . ASN B 1 45 ? 21.109 33.719 27.359 1 13.07 45 ASN B O 1
ATOM 4677 N N . ARG B 1 46 ? 23.234 33.531 27.203 1 13.58 46 ARG B N 1
ATOM 4678 C CA . ARG B 1 46 ? 23.359 34.781 26.453 1 13.58 46 ARG B CA 1
ATOM 4679 C C . ARG B 1 46 ? 22.781 34.625 25.047 1 13.58 46 ARG B C 1
ATOM 4681 O O . ARG B 1 46 ? 22.703 33.531 24.516 1 13.58 46 ARG B O 1
ATOM 4688 N N . LEU B 1 47 ? 22.812 35.812 24.469 1 12.91 47 LEU B N 1
ATOM 4689 C CA . LEU B 1 47 ? 22 36.75 23.672 1 12.91 47 LEU B CA 1
ATOM 4690 C C . LEU B 1 47 ? 22.094 36.375 22.188 1 12.91 47 LEU B C 1
ATOM 4692 O O . LEU B 1 47 ? 21.078 36.281 21.516 1 12.91 47 LEU B O 1
ATOM 4696 N N . ASN B 1 48 ? 23.234 36.75 21.641 1 13.03 48 ASN B N 1
ATOM 4697 C CA . ASN B 1 48 ? 23.047 37.906 20.75 1 13.03 48 ASN B CA 1
ATOM 4698 C C . ASN B 1 48 ? 22.453 37.5 19.406 1 13.03 48 ASN B C 1
ATOM 4700 O O . ASN B 1 48 ? 22.469 36.312 19.062 1 13.03 48 ASN B O 1
ATOM 4704 N N . ASN B 1 49 ? 23.047 38.188 18.406 1 13.16 49 ASN B N 1
ATOM 4705 C CA . ASN B 1 49 ? 22.562 39.25 17.516 1 13.16 49 ASN B CA 1
ATOM 4706 C C . ASN B 1 49 ? 22 38.656 16.219 1 13.16 49 ASN B C 1
ATOM 4708 O O . ASN B 1 49 ? 22.219 37.469 15.922 1 13.16 49 ASN B O 1
ATOM 4712 N N . ASN B 1 50 ? 22.484 39.344 15.172 1 13.3 50 ASN B N 1
ATOM 4713 C CA . ASN B 1 50 ? 21.812 40.312 14.281 1 13.3 50 ASN B CA 1
ATOM 4714 C C . ASN B 1 50 ? 21.25 39.594 13.047 1 13.3 50 ASN B C 1
ATOM 4716 O O . ASN B 1 50 ? 21.547 38.438 12.797 1 13.3 50 ASN B O 1
ATOM 4720 N N . ASN B 1 51 ? 21.641 40.25 11.906 1 13.15 51 ASN B N 1
ATOM 4721 C CA . ASN B 1 51 ? 20.844 41.062 11.008 1 13.15 51 ASN B CA 1
ATOM 4722 C C . ASN B 1 51 ? 20.281 40.281 9.844 1 13.15 51 ASN B C 1
ATOM 4724 O O . ASN B 1 51 ? 19.062 40.125 9.727 1 13.15 51 ASN B O 1
ATOM 4728 N N . ASN B 1 52 ? 20.828 40.625 8.656 1 13.32 52 ASN B N 1
ATOM 4729 C CA . ASN B 1 52 ? 20.125 41.438 7.668 1 13.32 52 ASN B CA 1
ATOM 4730 C C . ASN B 1 52 ? 19.344 40.594 6.688 1 13.32 52 ASN B C 1
ATOM 4732 O O . ASN B 1 52 ? 19.578 39.375 6.598 1 13.32 52 ASN B O 1
ATOM 4736 N N . PHE B 1 53 ? 19.406 41.156 5.395 1 13.25 53 PHE B N 1
ATOM 4737 C CA . PHE B 1 53 ? 18.453 41.844 4.531 1 13.25 53 PHE B CA 1
ATOM 4738 C C . PHE B 1 53 ? 17.797 40.875 3.562 1 13.25 53 PHE B C 1
ATOM 4740 O O . PHE B 1 53 ? 16.578 40.781 3.498 1 13.25 53 PHE B O 1
ATOM 4747 N N . ASN B 1 54 ? 18.156 41.094 2.285 1 13.24 54 ASN B N 1
ATOM 4748 C CA . ASN B 1 54 ? 17.312 41.781 1.312 1 13.24 54 ASN B CA 1
ATOM 4749 C C . ASN B 1 54 ? 16.453 40.781 0.537 1 13.24 54 ASN B C 1
ATOM 4751 O O . ASN B 1 54 ? 16.703 39.562 0.576 1 13.24 54 ASN B O 1
ATOM 4755 N N . GLY B 1 55 ? 16.406 41.188 -0.75 1 13.23 55 GLY B N 1
ATOM 4756 C CA . GLY B 1 55 ? 15.344 41.719 -1.601 1 13.23 55 GLY B CA 1
ATOM 4757 C C . GLY B 1 55 ? 14.578 40.625 -2.338 1 13.23 55 GLY B C 1
ATOM 4758 O O . GLY B 1 55 ? 13.375 40.438 -2.119 1 13.23 55 GLY B O 1
ATOM 4759 N N . ASN B 1 56 ? 14.867 40.656 -3.664 1 13.47 56 ASN B N 1
ATOM 4760 C CA . ASN B 1 56 ? 13.906 41.156 -4.637 1 13.47 56 ASN B CA 1
ATOM 4761 C C . ASN B 1 56 ? 12.977 40.062 -5.137 1 13.47 56 ASN B C 1
ATOM 4763 O O . ASN B 1 56 ? 13.211 38.875 -4.859 1 13.47 56 ASN B O 1
ATOM 4767 N N . ASN B 1 57 ? 12.906 40.125 -6.5 1 13.63 57 ASN B N 1
ATOM 4768 C CA . ASN B 1 57 ? 11.828 40.531 -7.391 1 13.63 57 ASN B CA 1
ATOM 4769 C C . ASN B 1 57 ? 10.953 39.344 -7.801 1 13.63 57 ASN B C 1
ATOM 4771 O O . ASN B 1 57 ? 11.297 38.188 -7.52 1 13.63 57 ASN B O 1
ATOM 4775 N N . ASN B 1 58 ? 10.773 39.344 -9.148 1 13.69 58 ASN B N 1
ATOM 4776 C CA . ASN B 1 58 ? 9.602 39.625 -9.969 1 13.69 58 ASN B CA 1
ATOM 4777 C C . ASN B 1 58 ? 8.828 38.344 -10.289 1 13.69 58 ASN B C 1
ATOM 4779 O O . ASN B 1 58 ? 7.641 38.25 -9.977 1 13.69 58 ASN B O 1
ATOM 4783 N N . SER B 1 59 ? 8.836 38.094 -11.625 1 14.37 59 SER B N 1
ATOM 4784 C CA . SER B 1 59 ? 7.73 38.25 -12.562 1 14.37 59 SER B CA 1
ATOM 4785 C C . SER B 1 59 ? 6.898 37 -12.672 1 14.37 59 SER B C 1
ATOM 4787 O O . SER B 1 59 ? 7.289 35.938 -12.156 1 14.37 59 SER B O 1
ATOM 4789 N N . ASN B 1 60 ? 6.418 36.812 -13.914 1 14.2 60 ASN B N 1
ATOM 4790 C CA . ASN B 1 60 ? 5.117 36.812 -14.578 1 14.2 60 ASN B CA 1
ATOM 4791 C C . ASN B 1 60 ? 4.613 35.406 -14.852 1 14.2 60 ASN B C 1
ATOM 4793 O O . ASN B 1 60 ? 3.406 35.156 -14.844 1 14.2 60 ASN B O 1
ATOM 4797 N N . LYS B 1 61 ? 5.484 34.531 -15.398 1 15.02 61 LYS B N 1
ATOM 4798 C CA . LYS B 1 61 ? 4.941 34 -16.641 1 15.02 61 LYS B CA 1
ATOM 4799 C C . LYS B 1 61 ? 3.688 33.188 -16.391 1 15.02 61 LYS B C 1
ATOM 4801 O O . LYS B 1 61 ? 3.553 32.562 -15.344 1 15.02 61 LYS B O 1
ATOM 4806 N N . ASN B 1 62 ? 2.859 33.156 -17.359 1 14.73 62 ASN B N 1
ATOM 4807 C CA . ASN B 1 62 ? 1.513 33.031 -17.906 1 14.73 62 ASN B CA 1
ATOM 4808 C C . ASN B 1 62 ? 1.023 31.594 -17.828 1 14.73 62 ASN B C 1
ATOM 4810 O O . ASN B 1 62 ? -0.071 31.328 -17.328 1 14.73 62 ASN B O 1
ATOM 4814 N N . ASN B 1 63 ? 1.241 30.875 -18.922 1 15.17 63 ASN B N 1
ATOM 4815 C CA . ASN B 1 63 ? 0.132 30.562 -19.812 1 15.17 63 ASN B CA 1
ATOM 4816 C C . ASN B 1 63 ? -0.461 29.188 -19.5 1 15.17 63 ASN B C 1
ATOM 4818 O O . ASN B 1 63 ? -1.663 28.969 -19.672 1 15.17 63 ASN B O 1
ATOM 4822 N N . ASN B 1 64 ? 0.433 28.125 -19.375 1 14.41 64 ASN B N 1
ATOM 4823 C CA . ASN B 1 64 ? 0.045 27.109 -20.328 1 14.41 64 ASN B CA 1
ATOM 4824 C C . ASN B 1 64 ? -1.192 26.344 -19.875 1 14.41 64 ASN B C 1
ATOM 4826 O O . ASN B 1 64 ? -2.16 26.203 -20.625 1 14.41 64 ASN B O 1
ATOM 4830 N N . ARG B 1 65 ? -0.935 25.266 -19.078 1 14.49 65 ARG B N 1
ATOM 4831 C CA . ARG B 1 65 ? -1.18 23.969 -19.688 1 14.49 65 ARG B CA 1
ATOM 4832 C C . ARG B 1 65 ? -2.648 23.578 -19.562 1 14.49 65 ARG B C 1
ATOM 4834 O O . ARG B 1 65 ? -3.389 24.156 -18.766 1 14.49 65 ARG B O 1
ATOM 4841 N N . ASN B 1 66 ? -2.928 22.188 -19.391 1 15.09 66 ASN B N 1
ATOM 4842 C CA . ASN B 1 66 ? -3.408 21.031 -20.141 1 15.09 66 ASN B CA 1
ATOM 4843 C C . ASN B 1 66 ? -4.73 20.516 -19.578 1 15.09 66 ASN B C 1
ATOM 4845 O O . ASN B 1 66 ? -5.672 20.266 -20.344 1 15.09 66 ASN B O 1
ATOM 4849 N N . SER B 1 67 ? -4.898 20.109 -18.203 1 14.05 67 SER B N 1
ATOM 4850 C CA . SER B 1 67 ? -5.172 18.672 -18.078 1 14.05 67 SER B CA 1
ATOM 4851 C C . SER B 1 67 ? -6.66 18.375 -18.234 1 14.05 67 SER B C 1
ATOM 4853 O O . SER B 1 67 ? -7.488 19.297 -18.188 1 14.05 67 SER B O 1
ATOM 4855 N N . SER B 1 68 ? -7.246 17.156 -17.547 1 15.06 68 SER B N 1
ATOM 4856 C CA . SER B 1 68 ? -7.746 15.805 -17.797 1 15.06 68 SER B CA 1
ATOM 4857 C C . SER B 1 68 ? -9.195 15.656 -17.344 1 15.06 68 SER B C 1
ATOM 4859 O O . SER B 1 68 ? -9.961 14.906 -17.938 1 15.06 68 SER B O 1
ATOM 4861 N N . TRP B 1 69 ? -9.961 16.281 -16.297 1 14.73 69 TRP B N 1
ATOM 4862 C CA . TRP B 1 69 ? -10.531 15.297 -15.383 1 14.73 69 TRP B CA 1
ATOM 4863 C C . TRP B 1 69 ? -11.891 14.812 -15.875 1 14.73 69 TRP B C 1
ATOM 4865 O O . TRP B 1 69 ? -12.742 15.617 -16.266 1 14.73 69 TRP B O 1
ATOM 4875 N N . MET B 1 70 ? -12.055 13.531 -16.234 1 16.16 70 MET B N 1
ATOM 4876 C CA . MET B 1 70 ? -13.023 12.594 -16.797 1 16.16 70 MET B CA 1
ATOM 4877 C C . MET B 1 70 ? -14.211 12.414 -15.852 1 16.16 70 MET B C 1
ATOM 4879 O O . MET B 1 70 ? -15.367 12.406 -16.297 1 16.16 70 MET B O 1
ATOM 4883 N N . PHE B 1 71 ? -13.977 11.781 -14.547 1 16.11 71 PHE B N 1
ATOM 4884 C CA . PHE B 1 71 ? -14.609 10.484 -14.336 1 16.11 71 PHE B CA 1
ATOM 4885 C C . PHE B 1 71 ? -16.031 10.648 -13.82 1 16.11 71 PHE B C 1
ATOM 4887 O O . PHE B 1 71 ? -16.969 10.055 -14.367 1 16.11 71 PHE B O 1
ATOM 4894 N N . GLY B 1 72 ? -16.391 11.031 -12.453 1 15.55 72 GLY B N 1
ATOM 4895 C CA . GLY B 1 72 ? -16.891 10.07 -11.492 1 15.55 72 GLY B CA 1
ATOM 4896 C C . GLY B 1 72 ? -18.391 10.133 -11.305 1 15.55 72 GLY B C 1
ATOM 4897 O O . GLY B 1 72 ? -18.953 9.414 -10.477 1 15.55 72 GLY B O 1
ATOM 4898 N N . ALA B 1 73 ? -19.266 10.93 -11.938 1 16.59 73 ALA B N 1
ATOM 4899 C CA . ALA B 1 73 ? -20.359 11.273 -11.031 1 16.59 73 ALA B CA 1
ATOM 4900 C C . ALA B 1 73 ? -21.172 10.039 -10.656 1 16.59 73 ALA B C 1
ATOM 4902 O O . ALA B 1 73 ? -21.312 9.117 -11.461 1 16.59 73 ALA B O 1
ATOM 4903 N N . GLY B 1 74 ? -21.797 9.945 -9.305 1 16.52 74 GLY B N 1
ATOM 4904 C CA . GLY B 1 74 ? -22.344 9.281 -8.125 1 16.52 74 GLY B CA 1
ATOM 4905 C C . GLY B 1 74 ? -23.734 8.742 -8.344 1 16.52 74 GLY B C 1
ATOM 4906 O O . GLY B 1 74 ? -24.562 9.367 -9.023 1 16.52 74 GLY B O 1
ATOM 4907 N N . ALA B 1 75 ? -23.922 7.395 -8.078 1 18.39 75 ALA B N 1
ATOM 4908 C CA . ALA B 1 75 ? -24.859 6.281 -7.984 1 18.39 75 ALA B CA 1
ATOM 4909 C C . ALA B 1 75 ? -25.938 6.555 -6.93 1 18.39 75 ALA B C 1
ATOM 4911 O O . ALA B 1 75 ? -26.344 5.645 -6.203 1 18.39 75 ALA B O 1
ATOM 4912 N N . ALA B 1 76 ? -26.297 7.84 -6.551 1 17.23 76 ALA B N 1
ATOM 4913 C CA . ALA B 1 76 ? -26.922 7.934 -5.23 1 17.23 76 ALA B CA 1
ATOM 4914 C C . ALA B 1 76 ? -28.219 7.137 -5.184 1 17.23 76 ALA B C 1
ATOM 4916 O O . ALA B 1 76 ? -28.5 6.457 -4.191 1 17.23 76 ALA B O 1
ATOM 4917 N N . ALA B 1 77 ? -29.25 7.277 -6.004 1 17.84 77 ALA B N 1
ATOM 4918 C CA . ALA B 1 77 ? -30.484 7.668 -5.348 1 17.84 77 ALA B CA 1
ATOM 4919 C C . ALA B 1 77 ? -31.266 6.445 -4.855 1 17.84 77 ALA B C 1
ATOM 4921 O O . ALA B 1 77 ? -32.438 6.543 -4.512 1 17.84 77 ALA B O 1
ATOM 4922 N N . VAL B 1 78 ? -30.625 5.18 -4.828 1 16.8 78 VAL B N 1
ATOM 4923 C CA . VAL B 1 78 ? -31.672 4.172 -4.945 1 16.8 78 VAL B CA 1
ATOM 4924 C C . VAL B 1 78 ? -32.625 4.277 -3.752 1 16.8 78 VAL B C 1
ATOM 4926 O O . VAL B 1 78 ? -33.844 4.367 -3.928 1 16.8 78 VAL B O 1
ATOM 4929 N N . ALA B 1 79 ? -32.406 3.418 -2.588 1 17.3 79 ALA B N 1
ATOM 4930 C CA . ALA B 1 79 ? -33.312 2.371 -2.096 1 17.3 79 ALA B CA 1
ATOM 4931 C C . ALA B 1 79 ? -34.125 2.867 -0.917 1 17.3 79 ALA B C 1
ATOM 4933 O O . ALA B 1 79 ? -33.625 2.982 0.203 1 17.3 79 ALA B O 1
ATOM 4934 N N . ALA B 1 80 ? -34.875 3.932 -0.909 1 17.23 80 ALA B N 1
ATOM 4935 C CA . ALA B 1 80 ? -35.469 4.539 0.27 1 17.23 80 ALA B CA 1
ATOM 4936 C C . ALA B 1 80 ? -36.438 3.572 0.941 1 17.23 80 ALA B C 1
ATOM 4938 O O . ALA B 1 80 ? -36.938 3.83 2.051 1 17.23 80 ALA B O 1
ATOM 4939 N N . THR B 1 81 ? -37 2.441 0.454 1 16.98 81 THR B N 1
ATOM 4940 C CA . THR B 1 81 ? -38.375 2.195 0.791 1 16.98 81 THR B CA 1
ATOM 4941 C C . THR B 1 81 ? -38.5 1.633 2.205 1 16.98 81 THR B C 1
ATOM 4943 O O . THR B 1 81 ? -39.625 1.506 2.732 1 16.98 81 THR B O 1
ATOM 4946 N N . ALA B 1 82 ? -37.375 1.1 2.881 1 16.73 82 ALA B N 1
ATOM 4947 C CA . ALA B 1 82 ? -37.781 -0.038 3.707 1 16.73 82 ALA B CA 1
ATOM 4948 C C . ALA B 1 82 ? -38.781 0.377 4.754 1 16.73 82 ALA B C 1
ATOM 4950 O O . ALA B 1 82 ? -38.906 1.561 5.078 1 16.73 82 ALA B O 1
ATOM 4951 N N . LEU B 1 83 ? -38.938 -0.536 5.996 1 17.03 83 LEU B N 1
ATOM 4952 C CA . LEU B 1 83 ? -39.844 -1.25 6.902 1 17.03 83 LEU B CA 1
ATOM 4953 C C . LEU B 1 83 ? -40.094 -0.433 8.164 1 17.03 83 LEU B C 1
ATOM 4955 O O . LEU B 1 83 ? -39.188 -0.217 8.969 1 17.03 83 LEU B O 1
ATOM 4959 N N . LEU B 1 84 ? -40.875 0.57 8.164 1 17.78 84 LEU B N 1
ATOM 4960 C CA . LEU B 1 84 ? -41.312 1.488 9.211 1 17.78 84 LEU B CA 1
ATOM 4961 C C . LEU B 1 84 ? -41.938 0.729 10.383 1 17.78 84 LEU B C 1
ATOM 4963 O O . LEU B 1 84 ? -42.438 1.339 11.328 1 17.78 84 LEU B O 1
ATOM 4967 N N . GLY B 1 85 ? -42.062 -0.666 10.367 1 16.92 85 GLY B N 1
ATOM 4968 C CA . GLY B 1 85 ? -43.219 -1.109 11.109 1 16.92 85 GLY B CA 1
ATOM 4969 C C . GLY B 1 85 ? -43.219 -0.68 12.562 1 16.92 85 GLY B C 1
ATOM 4970 O O . GLY B 1 85 ? -42.188 -0.161 13.055 1 16.92 85 GLY B O 1
ATOM 4971 N N . SER B 1 86 ? -43.562 -1.593 13.516 1 19.06 86 SER B N 1
ATOM 4972 C CA . SER B 1 86 ? -44.531 -1.745 14.586 1 19.06 86 SER B CA 1
ATOM 4973 C C . SER B 1 86 ? -43.938 -1.395 15.945 1 19.06 86 SER B C 1
ATOM 4975 O O . SER B 1 86 ? -44.562 -1.627 16.984 1 19.06 86 SER B O 1
ATOM 4977 N N . ILE B 1 87 ? -42.719 -0.87 15.992 1 18.67 87 ILE B N 1
ATOM 4978 C CA . ILE B 1 87 ? -42.219 -1.136 17.344 1 18.67 87 ILE B CA 1
ATOM 4979 C C . ILE B 1 87 ? -42.969 -0.247 18.344 1 18.67 87 ILE B C 1
ATOM 4981 O O . ILE B 1 87 ? -42.594 0.917 18.531 1 18.67 87 ILE B O 1
ATOM 4985 N N . LEU B 1 88 ? -44.312 -0.056 18.188 1 17.42 88 LEU B N 1
ATOM 4986 C CA . LEU B 1 88 ? -44.844 1.018 19.016 1 17.42 88 LEU B CA 1
ATOM 4987 C C . LEU B 1 88 ? -44.469 0.814 20.484 1 17.42 88 LEU B C 1
ATOM 4989 O O . LEU B 1 88 ? -44 1.748 21.141 1 17.42 88 LEU B O 1
ATOM 4993 N N . SER B 1 89 ? -45.188 -0.079 21.219 1 19.11 89 SER B N 1
ATOM 4994 C CA . SER B 1 89 ? -45.969 0.315 22.375 1 19.11 89 SER B CA 1
ATOM 4995 C C . SER B 1 89 ? -45.156 0.279 23.656 1 19.11 89 SER B C 1
ATOM 4997 O O . SER B 1 89 ? -45.594 0.801 24.688 1 19.11 89 SER B O 1
ATOM 4999 N N . LEU B 1 90 ? -44.312 -0.695 23.875 1 20.64 90 LEU B N 1
ATOM 5000 C CA . LEU B 1 90 ? -44.375 -1.29 25.219 1 20.64 90 LEU B CA 1
ATOM 5001 C C . LEU B 1 90 ? -43.844 -0.33 26.266 1 20.64 90 LEU B C 1
ATOM 5003 O O . LEU B 1 90 ? -42.75 0.239 26.109 1 20.64 90 LEU B O 1
ATOM 5007 N N . GLU B 1 91 ? -44.719 0.145 27.188 1 20.44 91 GLU B N 1
ATOM 5008 C CA . GLU B 1 91 ? -44.75 1.029 28.359 1 20.44 91 GLU B CA 1
ATOM 5009 C C . GLU B 1 91 ? -43.625 0.733 29.328 1 20.44 91 GLU B C 1
ATOM 5011 O O . GLU B 1 91 ? -43.25 -0.425 29.5 1 20.44 91 GLU B O 1
ATOM 5016 N N . GLU B 1 92 ? -42.938 1.803 29.766 1 22.52 92 GLU B N 1
ATOM 5017 C CA . GLU B 1 92 ? -41.75 2.117 30.531 1 22.52 92 GLU B CA 1
ATOM 5018 C C . GLU B 1 92 ? -41.844 1.61 31.969 1 22.52 92 GLU B C 1
ATOM 5020 O O . GLU B 1 92 ? -42 2.398 32.906 1 22.52 92 GLU B O 1
ATOM 5025 N N . GLN B 1 93 ? -42.719 0.647 32.25 1 22.62 93 GLN B N 1
ATOM 5026 C CA . GLN B 1 93 ? -42.875 0.696 33.719 1 22.62 93 GLN B CA 1
ATOM 5027 C C . GLN B 1 93 ? -41.562 0.465 34.406 1 22.62 93 GLN B C 1
ATOM 5029 O O . GLN B 1 93 ? -41.5 0.353 35.656 1 22.62 93 GLN B O 1
ATOM 5034 N N . ASN B 1 94 ? -40.469 0.339 33.719 1 21.84 94 ASN B N 1
ATOM 5035 C CA . ASN B 1 94 ? -39.531 -0.473 34.5 1 21.84 94 ASN B CA 1
ATOM 5036 C C . ASN B 1 94 ? -39.062 0.255 35.75 1 21.84 94 ASN B C 1
ATOM 5038 O O . ASN B 1 94 ? -38.531 1.356 35.688 1 21.84 94 ASN B O 1
ATOM 5042 N N . LYS B 1 95 ? -39.719 -0.021 37.031 1 23.27 95 LYS B N 1
ATOM 5043 C CA . LYS B 1 95 ? -39.406 0.196 38.438 1 23.27 95 LYS B CA 1
ATOM 5044 C C . LYS B 1 95 ? -37.938 0.101 38.719 1 23.27 95 LYS B C 1
ATOM 5046 O O . LYS B 1 95 ? -37.219 -0.69 38.094 1 23.27 95 LYS B O 1
ATOM 5051 N N . ASP B 1 96 ? -37.438 1.073 39.438 1 23.89 96 ASP B N 1
ATOM 5052 C CA . ASP B 1 96 ? -36.125 1.558 39.906 1 23.89 96 ASP B CA 1
ATOM 5053 C C . ASP B 1 96 ? -35.344 0.44 40.562 1 23.89 96 ASP B C 1
ATOM 5055 O O . ASP B 1 96 ? -35.281 0.359 41.781 1 23.89 96 ASP B O 1
ATOM 5059 N N . THR B 1 97 ? -35.75 -0.878 40.281 1 26.42 97 THR B N 1
ATOM 5060 C CA . THR B 1 97 ? -35.094 -1.783 41.25 1 26.42 97 THR B CA 1
ATOM 5061 C C . THR B 1 97 ? -33.594 -1.625 41.188 1 26.42 97 THR B C 1
ATOM 5063 O O . THR B 1 97 ? -33 -1.74 40.094 1 26.42 97 THR B O 1
ATOM 5066 N N . THR B 1 98 ? -33.062 -0.906 42.156 1 26.33 98 THR B N 1
ATOM 5067 C CA . THR B 1 98 ? -31.688 -0.588 42.5 1 26.33 98 THR B CA 1
ATOM 5068 C C . THR B 1 98 ? -30.812 -1.834 42.438 1 26.33 98 THR B C 1
ATOM 5070 O O . THR B 1 98 ? -30.141 -2.182 43.406 1 26.33 98 THR B O 1
ATOM 5073 N N . THR B 1 99 ? -31.172 -2.826 41.562 1 26.02 99 THR B N 1
ATOM 5074 C CA . THR B 1 99 ? -30.391 -4.047 41.75 1 26.02 99 THR B CA 1
ATOM 5075 C C . THR B 1 99 ? -28.906 -3.756 41.625 1 26.02 99 THR B C 1
ATOM 5077 O O . THR B 1 99 ? -28.453 -3.125 40.656 1 26.02 99 THR B O 1
ATOM 5080 N N . THR B 1 100 ? -28.25 -3.68 42.812 1 28.06 100 THR B N 1
ATOM 5081 C CA . THR B 1 100 ? -26.797 -3.688 43.031 1 28.06 100 THR B CA 1
ATOM 5082 C C . THR B 1 100 ? -26.125 -4.664 42.062 1 28.06 100 THR B C 1
ATOM 5084 O O . THR B 1 100 ? -26.266 -5.883 42.219 1 28.06 100 THR B O 1
ATOM 5087 N N . GLU B 1 101 ? -26.344 -4.465 40.844 1 24.66 101 GLU B N 1
ATOM 5088 C CA . GLU B 1 101 ? -25.797 -5.496 39.969 1 24.66 101 GLU B CA 1
ATOM 5089 C C . GLU B 1 101 ? -24.297 -5.637 40.156 1 24.66 101 GLU B C 1
ATOM 5091 O O . GLU B 1 101 ? -23.547 -4.68 39.969 1 24.66 101 GLU B O 1
ATOM 5096 N N . LYS B 1 102 ? -23.953 -6.395 41.219 1 28.23 102 LYS B N 1
ATOM 5097 C CA . LYS B 1 102 ? -22.594 -6.914 41.344 1 28.23 102 LYS B CA 1
ATOM 5098 C C . LYS B 1 102 ? -21.969 -7.191 39.969 1 28.23 102 LYS B C 1
ATOM 5100 O O . LYS B 1 102 ? -22.484 -8.023 39.219 1 28.23 102 LYS B O 1
ATOM 5105 N N . LYS B 1 103 ? -21.359 -6.152 39.562 1 28.16 103 LYS B N 1
ATOM 5106 C CA . LYS B 1 103 ? -20.547 -6.352 38.375 1 28.16 103 LYS B CA 1
ATOM 5107 C C . LYS B 1 103 ? -19.812 -7.691 38.438 1 28.16 103 LYS B C 1
ATOM 5109 O O . LYS B 1 103 ? -18.859 -7.855 39.188 1 28.16 103 LYS B O 1
ATOM 5114 N N . GLU B 1 104 ? -20.578 -8.742 38.469 1 25.67 104 GLU B N 1
ATOM 5115 C CA . GLU B 1 104 ? -19.844 -9.992 38.375 1 25.67 104 GLU B CA 1
ATOM 5116 C C . GLU B 1 104 ? -18.672 -9.875 37.406 1 25.67 104 GLU B C 1
ATOM 5118 O O . GLU B 1 104 ? -18.844 -9.422 36.281 1 25.67 104 GLU B O 1
ATOM 5123 N N . LYS B 1 105 ? -17.516 -9.664 38 1 27.53 105 LYS B N 1
ATOM 5124 C CA . LYS B 1 105 ? -16.312 -9.859 37.219 1 27.53 105 LYS B CA 1
ATOM 5125 C C . LYS B 1 105 ? -16.547 -10.891 36.094 1 27.53 105 LYS B C 1
ATOM 5127 O O . LYS B 1 105 ? -16.844 -12.047 36.375 1 27.53 105 LYS B O 1
ATOM 5132 N N . ILE B 1 106 ? -17.125 -10.406 35.125 1 29.58 106 ILE B N 1
ATOM 5133 C CA . ILE B 1 106 ? -17.078 -11.406 34.062 1 29.58 106 ILE B CA 1
ATOM 5134 C C . ILE B 1 106 ? -15.734 -12.125 34.094 1 29.58 106 ILE B C 1
ATOM 5136 O O . ILE B 1 106 ? -14.68 -11.5 33.969 1 29.58 106 ILE B O 1
ATOM 5140 N N . ALA B 1 107 ? -15.641 -13 34.969 1 30.77 107 ALA B N 1
ATOM 5141 C CA . ALA B 1 107 ? -14.492 -13.906 34.969 1 30.77 107 ALA B CA 1
ATOM 5142 C C . ALA B 1 107 ? -13.898 -14.008 33.5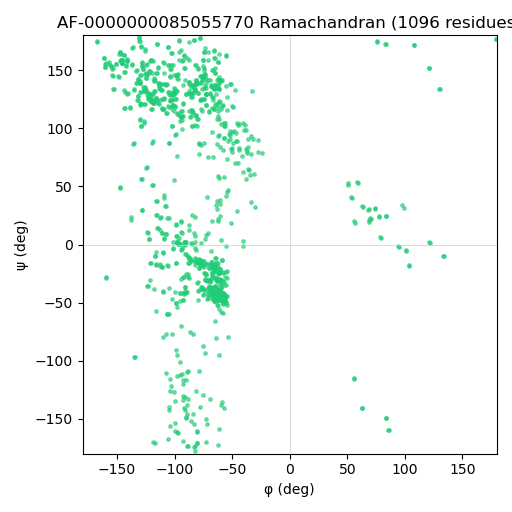62 1 30.77 107 ALA B C 1
ATOM 5144 O O . ALA B 1 107 ? -14.578 -14.398 32.594 1 30.77 107 ALA B O 1
ATOM 5145 N N . ARG B 1 108 ? -13.164 -13.031 33.25 1 34.16 108 ARG B N 1
ATOM 5146 C CA . ARG B 1 108 ? -12.43 -13.422 32.031 1 34.16 108 ARG B CA 1
ATOM 5147 C C . ARG B 1 108 ? -12.047 -14.898 32.094 1 34.16 108 ARG B C 1
ATOM 5149 O O . ARG B 1 108 ? -11.391 -15.344 33.031 1 34.16 108 ARG B O 1
ATOM 5156 N N . PRO B 1 109 ? -12.992 -15.766 31.781 1 33.16 109 PRO B N 1
ATOM 5157 C CA . PRO B 1 109 ? -12.547 -17.156 31.859 1 33.16 109 PRO B CA 1
ATOM 5158 C C . PRO B 1 109 ? -11.102 -17.344 31.406 1 33.16 109 PRO B C 1
ATOM 5160 O O . PRO B 1 109 ? -10.766 -17.094 30.25 1 33.16 109 PRO B O 1
ATOM 5163 N N . GLU B 1 110 ? -10.18 -16.812 32.062 1 37.78 110 GLU B N 1
ATOM 5164 C CA . GLU B 1 110 ? -8.922 -17.516 31.844 1 37.78 110 GLU B CA 1
ATOM 5165 C C . GLU B 1 110 ? -9.133 -19.031 31.812 1 37.78 110 GLU B C 1
ATOM 5167 O O . GLU B 1 110 ? -8.445 -19.781 32.5 1 37.78 110 GLU B O 1
ATOM 5172 N N . ASP B 1 111 ? -10.367 -19.453 32 1 37.19 111 ASP B N 1
ATOM 5173 C CA . ASP B 1 111 ? -10.453 -20.906 31.859 1 37.19 111 ASP B CA 1
ATOM 5174 C C . ASP B 1 111 ? -9.562 -21.391 30.719 1 37.19 111 ASP B C 1
ATOM 5176 O O . ASP B 1 111 ? -9.625 -20.875 29.594 1 37.19 111 ASP B O 1
ATOM 5180 N N . ASP B 1 112 ? -8.484 -21.906 31.094 1 42.88 112 ASP B N 1
ATOM 5181 C CA . ASP B 1 112 ? -7.422 -22.594 30.375 1 42.88 112 ASP B CA 1
ATOM 5182 C C . ASP B 1 112 ? -7.98 -23.328 29.156 1 42.88 112 ASP B C 1
ATOM 5184 O O . ASP B 1 112 ? -8.406 -24.484 29.266 1 42.88 112 ASP B O 1
ATOM 5188 N N . LEU B 1 113 ? -8.906 -22.875 28.578 1 50.94 113 LEU B N 1
ATOM 5189 C CA . LEU B 1 113 ? -9.117 -23.594 27.328 1 50.94 113 LEU B CA 1
ATOM 5190 C C . LEU B 1 113 ? -7.805 -24.172 26.812 1 50.94 113 LEU B C 1
ATOM 5192 O O . LEU B 1 113 ? -6.781 -23.484 26.797 1 50.94 113 LEU B O 1
ATOM 5196 N N . ASN B 1 114 ? -7.48 -25.422 27.219 1 66.19 114 ASN B N 1
ATOM 5197 C CA . ASN B 1 114 ? -6.344 -26.203 26.75 1 66.19 114 ASN B CA 1
ATOM 5198 C C . ASN B 1 114 ? -6.004 -25.875 25.297 1 66.19 114 ASN B C 1
ATOM 5200 O O . ASN B 1 114 ? -6.305 -26.656 24.391 1 66.19 114 ASN B O 1
ATOM 5204 N N . ILE B 1 115 ? -5.664 -24.609 25.062 1 87.56 115 ILE B N 1
ATOM 5205 C CA . ILE B 1 115 ? -5.234 -24.188 23.734 1 87.56 115 ILE B CA 1
ATOM 5206 C C . ILE B 1 115 ? -3.801 -24.641 23.484 1 87.56 115 ILE B C 1
ATOM 5208 O O . ILE B 1 115 ? -2.896 -24.312 24.25 1 87.56 115 ILE B O 1
ATOM 5212 N N . GLU B 1 116 ? -3.697 -25.516 22.516 1 93.44 116 GLU B N 1
ATOM 5213 C CA . GLU B 1 116 ? -2.346 -25.922 22.141 1 93.44 116 GLU B CA 1
ATOM 5214 C C . GLU B 1 116 ? -1.536 -24.734 21.625 1 93.44 116 GLU B C 1
ATOM 5216 O O . GLU B 1 116 ? -2.062 -23.891 20.891 1 93.44 116 GLU B O 1
ATOM 5221 N N . LYS B 1 117 ? -0.335 -24.688 22.109 1 96.94 117 LYS B N 1
ATOM 5222 C CA . LYS B 1 117 ? 0.55 -23.609 21.719 1 96.94 117 LYS B CA 1
ATOM 5223 C C . LYS B 1 117 ? 1.711 -24.125 20.875 1 96.94 117 LYS B C 1
ATOM 5225 O O . LYS B 1 117 ? 2.305 -25.156 21.188 1 96.94 117 LYS B O 1
ATOM 5230 N N . PHE B 1 118 ? 1.986 -23.453 19.812 1 98.44 118 PHE B N 1
ATOM 5231 C CA . PHE B 1 118 ? 3.119 -23.75 18.938 1 98.44 118 PHE B CA 1
ATOM 5232 C C . PHE B 1 118 ? 3.994 -22.516 18.75 1 98.44 118 PHE B C 1
ATOM 5234 O O . PHE B 1 118 ? 3.494 -21.391 18.75 1 98.44 118 PHE B O 1
ATOM 5241 N N . LYS B 1 119 ? 5.23 -22.734 18.609 1 98.62 119 LYS B N 1
ATOM 5242 C CA . LYS B 1 119 ? 6.113 -21.609 18.312 1 98.62 119 LYS B CA 1
ATOM 5243 C C . LYS B 1 119 ? 5.801 -21 16.938 1 98.62 119 LYS B C 1
ATOM 5245 O O . LYS B 1 119 ? 5.766 -19.781 16.797 1 98.62 119 LYS B O 1
ATOM 5250 N N . TYR B 1 120 ? 5.582 -21.938 15.992 1 98.88 120 TYR B N 1
ATOM 5251 C CA . TYR B 1 120 ? 5.25 -21.516 14.641 1 98.88 120 TYR B CA 1
ATOM 5252 C C . TYR B 1 120 ? 3.943 -22.156 14.172 1 98.88 120 TYR B C 1
ATOM 5254 O O . TYR B 1 120 ? 3.762 -23.359 14.289 1 98.88 120 TYR B O 1
ATOM 5262 N N . VAL B 1 121 ? 3.08 -21.344 13.625 1 98.81 121 VAL B N 1
ATOM 5263 C CA . VAL B 1 121 ? 1.886 -21.859 12.961 1 98.81 121 VAL B CA 1
ATOM 5264 C C . VAL B 1 121 ? 1.858 -21.391 11.508 1 98.81 121 VAL B C 1
ATOM 5266 O O . VAL B 1 121 ? 2.006 -20.203 11.234 1 98.81 121 VAL B O 1
ATOM 5269 N N . ILE B 1 122 ? 1.692 -22.359 10.609 1 98.88 122 ILE B N 1
ATOM 5270 C CA . ILE B 1 122 ? 1.631 -22.109 9.172 1 98.88 122 ILE B CA 1
ATOM 5271 C C . ILE B 1 122 ? 0.218 -22.375 8.664 1 98.88 122 ILE B C 1
ATOM 5273 O O . ILE B 1 122 ? -0.268 -23.516 8.727 1 98.88 122 ILE B O 1
ATOM 5277 N N . ILE B 1 123 ? -0.394 -21.344 8.18 1 98.56 123 ILE B N 1
ATOM 5278 C CA . ILE B 1 123 ? -1.729 -21.469 7.605 1 98.56 123 ILE B CA 1
ATOM 5279 C C . ILE B 1 123 ? -1.626 -21.672 6.098 1 98.56 123 ILE B C 1
ATOM 5281 O O . ILE B 1 123 ? -1.349 -20.734 5.352 1 98.56 123 ILE B O 1
ATOM 5285 N N . GLY B 1 124 ? -1.937 -22.828 5.617 1 98.25 124 GLY B N 1
ATOM 5286 C CA . GLY B 1 124 ? -1.751 -23.25 4.238 1 98.25 124 GLY B CA 1
ATOM 5287 C C . GLY B 1 124 ? -0.854 -24.469 4.102 1 98.25 124 GLY B C 1
ATOM 5288 O O . GLY B 1 124 ? 0.016 -24.703 4.945 1 98.25 124 GLY B O 1
ATOM 5289 N N . GLY B 1 125 ? -1.025 -25.234 3.111 1 97.88 125 GLY B N 1
ATOM 5290 C CA . GLY B 1 125 ? -0.244 -26.422 2.859 1 97.88 125 GLY B CA 1
ATOM 5291 C C . GLY B 1 125 ? 0.337 -26.469 1.458 1 97.88 125 GLY B C 1
ATOM 5292 O O . GLY B 1 125 ? 0.472 -27.547 0.875 1 97.88 125 GLY B O 1
ATOM 5293 N N . GLY B 1 126 ? 0.612 -25.344 0.87 1 98.12 126 GLY B N 1
ATOM 5294 C CA . GLY B 1 126 ? 1.154 -25.281 -0.478 1 98.12 126 GLY B CA 1
ATOM 5295 C C . GLY B 1 126 ? 2.664 -25.125 -0.507 1 98.12 126 GLY B C 1
ATOM 5296 O O . GLY B 1 126 ? 3.346 -25.469 0.463 1 98.12 126 GLY B O 1
ATOM 5297 N N . THR B 1 127 ? 3.182 -24.703 -1.616 1 98.75 127 THR B N 1
ATOM 5298 C CA . THR B 1 127 ? 4.609 -24.562 -1.87 1 98.75 127 THR B CA 1
ATOM 5299 C C . THR B 1 127 ? 5.25 -23.594 -0.88 1 98.75 127 THR B C 1
ATOM 5301 O O . THR B 1 127 ? 6.281 -23.906 -0.279 1 98.75 127 THR B O 1
ATOM 5304 N N . ALA B 1 128 ? 4.629 -22.484 -0.684 1 98.88 128 ALA B N 1
ATOM 5305 C CA . ALA B 1 128 ? 5.188 -21.5 0.241 1 98.88 128 ALA B CA 1
ATOM 5306 C C . ALA B 1 128 ? 5.281 -22.078 1.654 1 98.88 128 ALA B C 1
ATOM 5308 O O . ALA B 1 128 ? 6.277 -21.859 2.352 1 98.88 128 ALA B O 1
ATOM 5309 N N . ALA B 1 129 ? 4.258 -22.766 2.033 1 98.81 129 ALA B N 1
ATOM 5310 C CA . ALA B 1 129 ? 4.223 -23.375 3.359 1 98.81 129 ALA B CA 1
ATOM 5311 C C . ALA B 1 129 ? 5.355 -24.375 3.531 1 98.81 129 ALA B C 1
ATOM 5313 O O . ALA B 1 129 ? 6.066 -24.359 4.543 1 98.81 129 ALA B O 1
ATOM 5314 N N . TYR B 1 130 ? 5.559 -25.25 2.592 1 98.81 130 TYR B N 1
ATOM 5315 C CA . TYR B 1 130 ? 6.598 -26.266 2.658 1 98.81 130 TYR B CA 1
ATOM 5316 C C . TYR B 1 130 ? 7.973 -25.641 2.836 1 98.81 130 TYR B C 1
ATOM 5318 O O . TYR B 1 130 ? 8.734 -26.031 3.717 1 98.81 130 TYR B O 1
ATOM 5326 N N . TYR B 1 131 ? 8.234 -24.688 2.039 1 98.88 131 TYR B N 1
ATOM 5327 C CA . TYR B 1 131 ? 9.57 -24.109 2.053 1 98.88 131 TYR B CA 1
ATOM 5328 C C . TYR B 1 131 ? 9.789 -23.25 3.295 1 98.88 131 TYR B C 1
ATOM 5330 O O . TYR B 1 131 ? 10.914 -23.109 3.775 1 98.88 131 TYR B O 1
ATOM 5338 N N . ALA B 1 132 ? 8.695 -22.641 3.803 1 98.94 132 ALA B N 1
ATOM 5339 C CA . ALA B 1 132 ? 8.812 -21.953 5.09 1 98.94 132 ALA B CA 1
ATOM 5340 C C . ALA B 1 132 ? 9.227 -22.938 6.191 1 98.94 132 ALA B C 1
ATOM 5342 O O . ALA B 1 132 ? 10.141 -22.641 6.969 1 98.94 132 ALA B O 1
ATOM 5343 N N . VAL B 1 133 ? 8.562 -24.094 6.254 1 98.88 133 VAL B N 1
ATOM 5344 C CA . VAL B 1 133 ? 8.859 -25.125 7.254 1 98.88 133 VAL B CA 1
ATOM 5345 C C . VAL B 1 133 ? 10.312 -25.562 7.109 1 98.88 133 VAL B C 1
ATOM 5347 O O . VAL B 1 133 ? 11.039 -25.688 8.102 1 98.88 133 VAL B O 1
ATOM 5350 N N . ASP B 1 134 ? 10.672 -25.812 5.887 1 98.62 134 ASP B N 1
ATOM 5351 C CA . ASP B 1 134 ? 12.031 -26.25 5.602 1 98.62 134 ASP B CA 1
ATOM 5352 C C . ASP B 1 134 ? 13.062 -25.281 6.164 1 98.62 134 ASP B C 1
ATOM 5354 O O . ASP B 1 134 ? 14.008 -25.688 6.844 1 98.62 134 ASP B O 1
ATOM 5358 N N . LYS B 1 135 ? 12.867 -24 6 1 98.75 135 LYS B N 1
ATOM 5359 C CA . LYS B 1 135 ? 13.82 -22.984 6.453 1 98.75 135 LYS B CA 1
ATOM 5360 C C . LYS B 1 135 ? 13.742 -22.797 7.965 1 98.75 135 LYS B C 1
ATOM 5362 O O . LYS B 1 135 ? 14.75 -22.516 8.609 1 98.75 135 LYS B O 1
ATOM 5367 N N . ILE B 1 136 ? 12.531 -22.859 8.516 1 98.81 136 ILE B N 1
ATOM 5368 C CA . ILE B 1 136 ? 12.406 -22.781 9.961 1 98.81 136 ILE B CA 1
ATOM 5369 C C . ILE B 1 136 ? 13.234 -23.875 10.617 1 98.81 136 ILE B C 1
ATOM 5371 O O . ILE B 1 136 ? 14.008 -23.625 11.539 1 98.81 136 ILE B O 1
ATOM 5375 N N . LEU B 1 137 ? 13.094 -25.109 10.141 1 98.25 137 LEU B N 1
ATOM 5376 C CA . LEU B 1 137 ? 13.789 -26.266 10.711 1 98.25 137 LEU B CA 1
ATOM 5377 C C . LEU B 1 137 ? 15.297 -26.125 10.539 1 98.25 137 LEU B C 1
ATOM 5379 O O . LEU B 1 137 ? 16.062 -26.594 11.383 1 98.25 137 LEU B O 1
ATOM 5383 N N . GLU B 1 138 ? 15.688 -25.469 9.5 1 98.25 138 GLU B N 1
ATOM 5384 C CA . GLU B 1 138 ? 17.109 -25.203 9.258 1 98.25 138 GLU B CA 1
ATOM 5385 C C . GLU B 1 138 ? 17.672 -24.219 10.273 1 98.25 138 GLU B C 1
ATOM 5387 O O . GLU B 1 138 ? 18.828 -24.297 10.656 1 98.25 138 GLU B O 1
ATOM 5392 N N . HIS B 1 139 ? 16.875 -23.281 10.773 1 98.25 139 HIS B N 1
ATOM 5393 C CA . HIS B 1 139 ? 17.406 -22.156 11.516 1 98.25 139 HIS B CA 1
ATOM 5394 C C . HIS B 1 139 ? 17 -22.219 12.984 1 98.25 139 HIS B C 1
ATOM 5396 O O . HIS B 1 139 ? 17.578 -21.516 13.82 1 98.25 139 HIS B O 1
ATOM 5402 N N . ASP B 1 140 ? 15.992 -23.016 13.312 1 98 140 ASP B N 1
ATOM 5403 C CA . ASP B 1 140 ? 15.523 -23.172 14.688 1 98 140 ASP B CA 1
ATOM 5404 C C . ASP B 1 140 ? 15.414 -24.641 15.078 1 98 140 ASP B C 1
ATOM 5406 O O . ASP B 1 140 ? 14.383 -25.266 14.828 1 98 140 ASP B O 1
ATOM 5410 N N . LYS B 1 141 ? 16.359 -25.109 15.805 1 96.12 141 LYS B N 1
ATOM 5411 C CA . LYS B 1 141 ? 16.438 -26.531 16.141 1 96.12 141 LYS B CA 1
ATOM 5412 C C . LYS B 1 141 ? 15.398 -26.906 17.203 1 96.12 141 LYS B C 1
ATOM 5414 O O . LYS B 1 141 ? 15.125 -28.078 17.422 1 96.12 141 LYS B O 1
ATOM 5419 N N . GLN B 1 142 ? 14.836 -25.891 17.875 1 96.56 142 GLN B N 1
ATOM 5420 C CA . GLN B 1 142 ? 13.836 -26.141 18.906 1 96.56 142 GLN B CA 1
ATOM 5421 C C . GLN B 1 142 ? 12.43 -25.797 18.406 1 96.56 142 GLN B C 1
ATOM 5423 O O . GLN B 1 142 ? 11.516 -25.609 19.203 1 96.56 142 GLN B O 1
ATOM 5428 N N . ALA B 1 143 ? 12.289 -25.812 17.156 1 97.81 143 ALA B N 1
ATOM 5429 C CA . ALA B 1 143 ? 11.031 -25.391 16.547 1 97.81 143 ALA B CA 1
ATOM 5430 C C . ALA B 1 143 ? 9.906 -26.375 16.875 1 97.81 143 ALA B C 1
ATOM 5432 O O . ALA B 1 143 ? 10.133 -27.594 16.906 1 97.81 143 ALA B O 1
ATOM 5433 N N . THR B 1 144 ? 8.781 -25.875 17.219 1 98.56 144 THR B N 1
ATOM 5434 C CA . THR B 1 144 ? 7.5 -26.578 17.172 1 98.56 144 THR B CA 1
ATOM 5435 C C . THR B 1 144 ? 6.574 -25.953 16.156 1 98.56 144 THR B C 1
ATOM 5437 O O . THR B 1 144 ? 6.242 -24.766 16.25 1 98.56 144 THR B O 1
ATOM 5440 N N . ILE B 1 145 ? 6.172 -26.781 15.211 1 98.81 145 ILE B N 1
ATOM 5441 C CA . ILE B 1 145 ? 5.48 -26.219 14.047 1 98.81 145 ILE B CA 1
ATOM 5442 C C . ILE B 1 145 ? 4.133 -26.922 13.867 1 98.81 145 ILE B C 1
ATOM 5444 O O . ILE B 1 145 ? 4.051 -28.141 13.945 1 98.81 145 ILE B O 1
ATOM 5448 N N . LEU B 1 146 ? 3.131 -26.156 13.648 1 98.81 146 LEU B N 1
ATOM 5449 C CA . LEU B 1 146 ? 1.832 -26.672 13.219 1 98.81 146 LEU B CA 1
ATOM 5450 C C . LEU B 1 146 ? 1.459 -26.125 11.844 1 98.81 146 LEU B C 1
ATOM 5452 O O . LEU B 1 146 ? 1.409 -24.922 11.641 1 98.81 146 LEU B O 1
ATOM 5456 N N . MET B 1 147 ? 1.225 -27.031 10.914 1 98.75 147 MET B N 1
ATOM 5457 C CA . MET B 1 147 ? 0.662 -26.672 9.609 1 98.75 147 MET B CA 1
ATOM 5458 C C . MET B 1 147 ? -0.834 -26.969 9.57 1 98.75 147 MET B C 1
ATOM 5460 O O . MET B 1 147 ? -1.277 -28.031 10.016 1 98.75 147 MET B O 1
ATOM 5464 N N . ILE B 1 148 ? -1.557 -26 9.055 1 98.56 148 ILE B N 1
ATOM 5465 C CA . ILE B 1 148 ? -2.998 -26.172 8.914 1 98.56 148 ILE B CA 1
ATOM 5466 C C . ILE B 1 148 ? -3.391 -26.031 7.441 1 98.56 148 ILE B C 1
ATOM 5468 O O . ILE B 1 148 ? -3.123 -25 6.82 1 98.56 148 ILE B O 1
ATOM 5472 N N . SER B 1 149 ? -4.055 -27.031 6.875 1 98.12 149 SER B N 1
ATOM 5473 C CA . SER B 1 149 ? -4.434 -27 5.465 1 98.12 149 SER B CA 1
ATOM 5474 C C . SER B 1 149 ? -5.902 -27.375 5.277 1 98.12 149 SER B C 1
ATOM 5476 O O . SER B 1 149 ? -6.422 -28.234 5.98 1 98.12 149 SER B O 1
ATOM 5478 N N . LYS B 1 150 ? -6.523 -26.719 4.375 1 96.88 150 LYS B N 1
ATOM 5479 C CA . LYS B 1 150 ? -7.891 -27.094 4.027 1 96.88 150 LYS B CA 1
ATOM 5480 C C . LYS B 1 150 ? -7.906 -28.328 3.131 1 96.88 150 LYS B C 1
ATOM 5482 O O . LYS B 1 150 ? -8.953 -28.953 2.934 1 96.88 150 LYS B O 1
ATOM 5487 N N . GLU B 1 151 ? -6.82 -28.656 2.545 1 97.12 151 GLU B N 1
ATOM 5488 C CA . GLU B 1 151 ? -6.699 -29.844 1.699 1 97.12 151 GLU B CA 1
ATOM 5489 C C . GLU B 1 151 ? -6.297 -31.062 2.518 1 97.12 151 GLU B C 1
ATOM 5491 O O . GLU B 1 151 ? -5.75 -30.938 3.615 1 97.12 151 GLU B O 1
ATOM 5496 N N . TYR B 1 152 ? -6.559 -32.156 1.946 1 96.56 152 TYR B N 1
ATOM 5497 C CA . TYR B 1 152 ? -6.195 -33.406 2.602 1 96.56 152 TYR B CA 1
ATOM 5498 C C . TYR B 1 152 ? -4.715 -33.719 2.406 1 96.56 152 TYR B C 1
ATOM 5500 O O . TYR B 1 152 ? -4.047 -34.188 3.328 1 96.56 152 TYR B O 1
ATOM 5508 N N . GLU B 1 153 ? -4.195 -33.469 1.244 1 97.06 153 GLU B N 1
ATOM 5509 C CA . GLU B 1 153 ? -2.824 -33.812 0.895 1 97.06 153 GLU B CA 1
ATOM 5510 C C . GLU B 1 153 ? -1.817 -32.938 1.625 1 97.06 153 GLU B C 1
ATOM 5512 O O . GLU B 1 153 ? -2.07 -31.766 1.847 1 97.06 153 GLU B O 1
ATOM 5517 N N . VAL B 1 154 ? -0.734 -33.625 2.008 1 97.88 154 VAL B N 1
ATOM 5518 C CA . VAL B 1 154 ? 0.398 -32.844 2.488 1 97.88 154 VAL B CA 1
ATOM 5519 C C . VAL B 1 154 ? 0.963 -32 1.346 1 97.88 154 VAL B C 1
ATOM 5521 O O . VAL B 1 154 ? 0.594 -32.188 0.185 1 97.88 154 VAL B O 1
ATOM 5524 N N . PRO B 1 155 ? 1.796 -31.047 1.646 1 98.44 155 PRO B N 1
ATOM 5525 C CA . PRO B 1 155 ? 2.254 -30.094 0.639 1 98.44 155 PRO B CA 1
ATOM 5526 C C . PRO B 1 155 ? 2.793 -30.766 -0.619 1 98.44 155 PRO B C 1
ATOM 5528 O O . PRO B 1 155 ? 3.506 -31.766 -0.527 1 98.44 155 PRO B O 1
ATOM 5531 N N . TYR B 1 156 ? 2.457 -30.234 -1.72 1 98.06 156 TYR B N 1
ATOM 5532 C CA . TYR B 1 156 ? 2.867 -30.781 -3.01 1 98.06 156 TYR B CA 1
ATOM 5533 C C . TYR B 1 156 ? 3.07 -29.672 -4.031 1 98.06 156 TYR B C 1
ATOM 5535 O O . TYR B 1 156 ? 2.666 -28.531 -3.801 1 98.06 156 TYR B O 1
ATOM 5543 N N . GLN B 1 157 ? 3.684 -29.953 -5.113 1 96.25 157 GLN B N 1
ATOM 5544 C CA . GLN B 1 157 ? 3.885 -29.016 -6.215 1 96.25 157 GLN B CA 1
ATOM 5545 C C . GLN B 1 157 ? 2.668 -28.984 -7.137 1 96.25 157 GLN B C 1
ATOM 5547 O O . GLN B 1 157 ? 2.238 -30.016 -7.645 1 96.25 157 GLN B O 1
ATOM 5552 N N . ARG B 1 158 ? 2.195 -27.859 -7.434 1 96.62 158 ARG B N 1
ATOM 5553 C CA . ARG B 1 158 ? 0.945 -27.719 -8.18 1 96.62 158 ARG B CA 1
ATOM 5554 C C . ARG B 1 158 ? 1.198 -27.734 -9.68 1 96.62 158 ARG B C 1
ATOM 5556 O O . ARG B 1 158 ? 0.355 -28.203 -10.453 1 96.62 158 ARG B O 1
ATOM 5563 N N . PRO B 1 159 ? 2.336 -27.312 -10.211 1 95.81 159 PRO B N 1
ATOM 5564 C CA . PRO B 1 159 ? 2.488 -27.156 -11.656 1 95.81 159 PRO B CA 1
ATOM 5565 C C . PRO B 1 159 ? 2.266 -28.469 -12.414 1 95.81 159 PRO B C 1
ATOM 5567 O O . PRO B 1 159 ? 1.585 -28.484 -13.438 1 95.81 159 PRO B O 1
ATOM 5570 N N . PRO B 1 160 ? 2.672 -29.641 -11.953 1 96.19 160 PRO B N 1
ATOM 5571 C CA . PRO B 1 160 ? 2.439 -30.875 -12.703 1 96.19 160 PRO B CA 1
ATOM 5572 C C . PRO B 1 160 ? 0.957 -31.219 -12.836 1 96.19 160 PRO B C 1
ATOM 5574 O O . PRO B 1 160 ? 0.572 -31.984 -13.719 1 96.19 160 PRO B O 1
ATOM 5577 N N . LEU B 1 161 ? 0.112 -30.656 -11.961 1 97.12 161 LEU B N 1
ATOM 5578 C CA . LEU B 1 161 ? -1.312 -30.969 -11.969 1 97.12 161 LEU B CA 1
ATOM 5579 C C . LEU B 1 161 ? -1.94 -30.594 -13.312 1 97.12 161 LEU B C 1
ATOM 5581 O O . LEU B 1 161 ? -2.93 -31.203 -13.727 1 97.12 161 LEU B O 1
ATOM 5585 N N . SER B 1 162 ? -1.408 -29.578 -13.969 1 96.88 162 SER B N 1
ATOM 5586 C CA . SER B 1 162 ? -1.968 -29.141 -15.242 1 96.88 162 SER B CA 1
ATOM 5587 C C . SER B 1 162 ? -1.022 -29.453 -16.391 1 96.88 162 SER B C 1
ATOM 5589 O O . SER B 1 162 ? -1.211 -28.969 -17.516 1 96.88 162 SER B O 1
ATOM 5591 N N . LYS B 1 163 ? 0.043 -30.234 -16.109 1 94 163 LYS B N 1
ATOM 5592 C CA . LYS B 1 163 ? 1.068 -30.5 -17.109 1 94 163 LYS B CA 1
ATOM 5593 C C . LYS B 1 163 ? 1.443 -31.984 -17.125 1 94 163 LYS B C 1
ATOM 5595 O O . LYS B 1 163 ? 0.683 -32.812 -17.625 1 94 163 LYS B O 1
ATOM 5600 N N . ASN B 1 164 ? 2.539 -32.312 -16.406 1 92.31 164 ASN B N 1
ATOM 5601 C CA . ASN B 1 164 ? 3.229 -33.562 -16.578 1 92.31 164 ASN B CA 1
ATOM 5602 C C . ASN B 1 164 ? 2.441 -34.719 -15.945 1 92.31 164 ASN B C 1
ATOM 5604 O O . ASN B 1 164 ? 2.611 -35.875 -16.328 1 92.31 164 ASN B O 1
ATOM 5608 N N . LEU B 1 165 ? 1.666 -34.406 -15.039 1 94.62 165 LEU B N 1
ATOM 5609 C CA . LEU B 1 165 ? 0.922 -35.469 -14.383 1 94.62 165 LEU B CA 1
ATOM 5610 C C . LEU B 1 165 ? -0.021 -36.156 -15.367 1 94.62 165 LEU B C 1
ATOM 5612 O O . LEU B 1 165 ? -0.265 -37.375 -15.258 1 94.62 165 LEU B O 1
ATOM 5616 N N . TRP B 1 166 ? -0.501 -35.5 -16.359 1 94.69 166 TRP B N 1
ATOM 5617 C CA . TRP B 1 166 ? -1.432 -36 -17.359 1 94.69 166 TRP B CA 1
ATOM 5618 C C . TRP B 1 166 ? -0.715 -36.906 -18.359 1 94.69 166 TRP B C 1
ATOM 5620 O O . TRP B 1 166 ? -1.354 -37.688 -19.078 1 94.69 166 TRP B O 1
ATOM 5630 N N . ALA B 1 167 ? 0.595 -36.781 -18.406 1 90.69 167 ALA B N 1
ATOM 5631 C CA . ALA B 1 167 ? 1.38 -37.594 -19.328 1 90.69 167 ALA B CA 1
ATOM 5632 C C . ALA B 1 167 ? 1.644 -39 -18.781 1 90.69 167 ALA B C 1
ATOM 5634 O O . ALA B 1 167 ? 2.078 -39.875 -19.5 1 90.69 167 ALA B O 1
ATOM 5635 N N . ASN B 1 168 ? 1.395 -39.094 -17.484 1 89.94 168 ASN B N 1
ATOM 5636 C CA . ASN B 1 168 ? 1.559 -40.406 -16.875 1 89.94 168 ASN B CA 1
ATOM 5637 C C . ASN B 1 168 ? 0.422 -41.344 -17.25 1 89.94 168 ASN B C 1
ATOM 5639 O O . ASN B 1 168 ? -0.736 -41.094 -16.906 1 89.94 168 ASN B O 1
ATOM 5643 N N . LYS B 1 169 ? 0.756 -42.531 -17.812 1 88.12 169 LYS B N 1
ATOM 5644 C CA . LYS B 1 169 ? -0.251 -43.438 -18.344 1 88.12 169 LYS B CA 1
ATOM 5645 C C . LYS B 1 169 ? -0.572 -44.531 -17.328 1 88.12 169 LYS B C 1
ATOM 5647 O O . LYS B 1 169 ? -1.412 -45.406 -17.594 1 88.12 169 LYS B O 1
ATOM 5652 N N . ASP B 1 170 ? 0.113 -44.375 -16.203 1 90.62 170 ASP B N 1
ATOM 5653 C CA . ASP B 1 170 ? -0.159 -45.375 -15.164 1 90.62 170 ASP B CA 1
ATOM 5654 C C . ASP B 1 170 ? -1.596 -45.25 -14.664 1 90.62 170 ASP B C 1
ATOM 5656 O O . ASP B 1 170 ? -2.051 -44.156 -14.312 1 90.62 170 ASP B O 1
ATOM 5660 N N . GLU B 1 171 ? -2.254 -46.406 -14.547 1 87.81 171 GLU B N 1
ATOM 5661 C CA . GLU B 1 171 ? -3.646 -46.438 -14.109 1 87.81 171 GLU B CA 1
ATOM 5662 C C . GLU B 1 171 ? -3.781 -45.969 -12.664 1 87.81 171 GLU B C 1
ATOM 5664 O O . GLU B 1 171 ? -4.844 -45.5 -12.258 1 87.81 171 GLU B O 1
ATOM 5669 N N . ASN B 1 172 ? -2.711 -46.062 -11.93 1 94.06 172 ASN B N 1
ATOM 5670 C CA . ASN B 1 172 ? -2.744 -45.719 -10.516 1 94.06 172 ASN B CA 1
ATOM 5671 C C . ASN B 1 172 ? -2.221 -44.312 -10.273 1 94.06 172 ASN B C 1
ATOM 5673 O O . ASN B 1 172 ? -1.9 -43.938 -9.141 1 94.06 172 ASN B O 1
ATOM 5677 N N . VAL B 1 173 ? -2.139 -43.5 -11.266 1 95.69 173 VAL B N 1
ATOM 5678 C CA . VAL B 1 173 ? -1.534 -42.156 -11.172 1 95.69 173 VAL B CA 1
ATOM 5679 C C . VAL B 1 173 ? -2.307 -41.312 -10.164 1 95.69 173 VAL B C 1
ATOM 5681 O O . VAL B 1 173 ? -1.723 -40.469 -9.477 1 95.69 173 VAL B O 1
ATOM 5684 N N . LYS B 1 174 ? -3.6 -41.5 -9.984 1 96.25 174 LYS B N 1
ATOM 5685 C CA . LYS B 1 174 ? -4.406 -40.75 -9.039 1 96.25 174 LYS B CA 1
ATOM 5686 C C . LYS B 1 174 ? -3.949 -41 -7.605 1 96.25 174 LYS B C 1
ATOM 5688 O O . LYS B 1 174 ? -4.066 -40.125 -6.75 1 96.25 174 LYS B O 1
ATOM 5693 N N . GLU B 1 175 ? -3.414 -42.188 -7.367 1 95.12 175 GLU B N 1
ATOM 5694 C CA . GLU B 1 175 ? -2.943 -42.562 -6.039 1 95.12 175 GLU B CA 1
ATOM 5695 C C . GLU B 1 175 ? -1.463 -42.25 -5.863 1 95.12 175 GLU B C 1
ATOM 5697 O O . GLU B 1 175 ? -1.06 -41.719 -4.828 1 95.12 175 GLU B O 1
ATOM 5702 N N . THR B 1 176 ? -0.646 -42.531 -6.883 1 95.12 176 THR B N 1
ATOM 5703 C CA . THR B 1 176 ? 0.801 -42.406 -6.754 1 95.12 176 THR B CA 1
ATOM 5704 C C . THR B 1 176 ? 1.218 -40.938 -6.914 1 95.12 176 THR B C 1
ATOM 5706 O O . THR B 1 176 ? 2.223 -40.5 -6.344 1 95.12 176 THR B O 1
ATOM 5709 N N . LEU B 1 177 ? 0.474 -40.25 -7.754 1 96.88 177 LEU B N 1
ATOM 5710 C CA . LEU B 1 177 ? 0.745 -38.844 -8.078 1 96.88 177 LEU B CA 1
ATOM 5711 C C . LEU B 1 177 ? 2.182 -38.688 -8.555 1 96.88 177 LEU B C 1
ATOM 5713 O O . LEU B 1 177 ? 2.85 -37.719 -8.188 1 96.88 177 LEU B O 1
ATOM 5717 N N . GLU B 1 178 ? 2.635 -39.594 -9.312 1 95.75 178 GLU B N 1
ATOM 5718 C CA . GLU B 1 178 ? 3.98 -39.562 -9.875 1 95.75 178 GLU B CA 1
ATOM 5719 C C . GLU B 1 178 ? 3.977 -39.031 -11.297 1 95.75 178 GLU B C 1
ATOM 5721 O O . GLU B 1 178 ? 3.01 -39.219 -12.039 1 95.75 178 GLU B O 1
ATOM 5726 N N . TYR B 1 179 ? 5.012 -38.344 -11.648 1 94.62 179 TYR B N 1
ATOM 5727 C CA . TYR B 1 179 ? 5.156 -37.812 -12.992 1 94.62 179 TYR B CA 1
ATOM 5728 C C . TYR B 1 179 ? 6.621 -37.75 -13.406 1 94.62 179 TYR B C 1
ATOM 5730 O O . TYR B 1 179 ? 7.512 -38 -12.594 1 94.62 179 TYR B O 1
ATOM 5738 N N . SER B 1 180 ? 6.836 -37.594 -14.695 1 90.94 180 SER B N 1
ATOM 5739 C CA . SER B 1 180 ? 8.188 -37.406 -15.211 1 90.94 180 SER B CA 1
ATOM 5740 C C . SER B 1 180 ? 8.484 -35.938 -15.445 1 90.94 180 SER B C 1
ATOM 5742 O O . SER B 1 180 ? 7.676 -35.219 -16.047 1 90.94 180 SER B O 1
ATOM 5744 N N . ASP B 1 181 ? 9.641 -35.531 -14.953 1 84.31 181 ASP B N 1
ATOM 5745 C CA . ASP B 1 181 ? 10.008 -34.125 -15.172 1 84.31 181 ASP B CA 1
ATOM 5746 C C . ASP B 1 181 ? 10.609 -33.938 -16.562 1 84.31 181 ASP B C 1
ATOM 5748 O O . ASP B 1 181 ? 10.531 -34.812 -17.406 1 84.31 181 ASP B O 1
ATOM 5752 N N . TRP B 1 182 ? 11.094 -32.75 -16.828 1 75.5 182 TRP B N 1
ATOM 5753 C CA . TRP B 1 182 ? 11.586 -32.375 -18.141 1 75.5 182 TRP B CA 1
ATOM 5754 C C . TRP B 1 182 ? 12.758 -33.25 -18.562 1 75.5 182 TRP B C 1
ATOM 5756 O O . TRP B 1 182 ? 13 -33.438 -19.766 1 75.5 182 TRP B O 1
ATOM 5766 N N . SER B 1 183 ? 13.398 -33.781 -17.594 1 79.62 183 SER B N 1
ATOM 5767 C CA . SER B 1 183 ? 14.539 -34.656 -17.875 1 79.62 183 SER B CA 1
ATOM 5768 C C . SER B 1 183 ? 14.102 -36.094 -18.062 1 79.62 183 SER B C 1
ATOM 5770 O O . SER B 1 183 ? 14.898 -36.969 -18.453 1 79.62 183 SER B O 1
ATOM 5772 N N . GLY B 1 184 ? 12.906 -36.375 -17.766 1 83.38 184 GLY B N 1
ATOM 5773 C CA . GLY B 1 184 ? 12.398 -37.719 -17.844 1 83.38 184 GLY B CA 1
ATOM 5774 C C . GLY B 1 184 ? 12.477 -38.469 -16.531 1 83.38 184 GLY B C 1
ATOM 5775 O O . GLY B 1 184 ? 11.969 -39.594 -16.406 1 83.38 184 GLY B O 1
ATOM 5776 N N . ALA B 1 185 ? 13 -37.812 -15.586 1 90.12 185 ALA B N 1
ATOM 5777 C CA . ALA B 1 185 ? 13.133 -38.438 -14.273 1 90.12 185 ALA B CA 1
ATOM 5778 C C . ALA B 1 185 ? 11.789 -38.469 -13.547 1 90.12 185 ALA B C 1
ATOM 5780 O O . ALA B 1 185 ? 11.008 -37.531 -13.617 1 90.12 185 ALA B O 1
ATOM 5781 N N . LYS B 1 186 ? 11.625 -39.625 -12.852 1 91.5 186 LYS B N 1
ATOM 5782 C CA . LYS B 1 186 ? 10.391 -39.781 -12.086 1 91.5 186 LYS B CA 1
ATOM 5783 C C . LYS B 1 186 ? 10.422 -38.906 -10.812 1 91.5 186 LYS B C 1
ATOM 5785 O O . LYS B 1 186 ? 11.453 -38.844 -10.141 1 91.5 186 LYS B O 1
ATOM 5790 N N . SER B 1 187 ? 9.359 -38.281 -10.641 1 93 187 SER B N 1
ATOM 5791 C CA . SER B 1 187 ? 9.211 -37.438 -9.469 1 93 187 SER B CA 1
ATOM 5792 C C . SER B 1 187 ? 7.836 -37.594 -8.836 1 93 187 SER B C 1
ATOM 5794 O O . SER B 1 187 ? 6.898 -38.062 -9.484 1 93 187 SER B O 1
ATOM 5796 N N . LYS B 1 188 ? 7.848 -37.281 -7.539 1 93.88 188 LYS B N 1
ATOM 5797 C CA . LYS B 1 188 ? 6.574 -37.312 -6.82 1 93.88 188 LYS B CA 1
ATOM 5798 C C . LYS B 1 188 ? 6.016 -35.875 -6.676 1 93.88 188 LYS B C 1
ATOM 5800 O O . LYS B 1 188 ? 6.777 -34.938 -6.52 1 93.88 188 LYS B O 1
ATOM 5805 N N . LEU B 1 189 ? 4.738 -35.875 -6.738 1 96.69 189 LEU B N 1
ATOM 5806 C CA . LEU B 1 189 ? 4.062 -34.594 -6.609 1 96.69 189 LEU B CA 1
ATOM 5807 C C . LEU B 1 189 ? 4.266 -34.031 -5.215 1 96.69 189 LEU B C 1
ATOM 5809 O O . LEU B 1 189 ? 4.438 -32.812 -5.062 1 96.69 189 LEU B O 1
ATOM 5813 N N . LEU B 1 190 ? 4.168 -34.969 -4.16 1 97.44 190 LEU B N 1
ATOM 5814 C CA . LEU B 1 190 ? 4.359 -34.531 -2.777 1 97.44 190 LEU B CA 1
ATOM 5815 C C . LEU B 1 190 ? 5.809 -34.125 -2.529 1 97.44 190 LEU B C 1
ATOM 5817 O O . LEU B 1 190 ? 6.734 -34.812 -2.951 1 97.44 190 LEU B O 1
ATOM 5821 N N . TYR B 1 191 ? 6.023 -33.031 -1.828 1 97.75 191 TYR B N 1
ATOM 5822 C CA . TYR B 1 191 ? 7.387 -32.625 -1.521 1 97.75 191 TYR B CA 1
ATOM 5823 C C . TYR B 1 191 ? 8.062 -33.625 -0.584 1 97.75 191 TYR B C 1
ATOM 5825 O O . TYR B 1 191 ? 9.258 -33.906 -0.729 1 97.75 191 TYR B O 1
ATOM 5833 N N . GLU B 1 192 ? 7.301 -34.062 0.445 1 97.19 192 GLU B N 1
ATOM 5834 C CA . GLU B 1 192 ? 7.703 -35.094 1.398 1 97.19 192 GLU B CA 1
ATOM 5835 C C . GLU B 1 192 ? 6.594 -36.125 1.599 1 97.19 192 GLU B C 1
ATOM 5837 O O . GLU B 1 192 ? 5.41 -35.812 1.463 1 97.19 192 GLU B O 1
ATOM 5842 N N . PRO B 1 193 ? 7.074 -37.312 1.886 1 95.94 193 PRO B N 1
ATOM 5843 C CA . PRO B 1 193 ? 6.031 -38.312 2.207 1 95.94 193 PRO B CA 1
ATOM 5844 C C . PRO B 1 193 ? 5.23 -37.938 3.449 1 95.94 193 PRO B C 1
ATOM 5846 O O . PRO B 1 193 ? 5.715 -37.156 4.297 1 95.94 193 PRO B O 1
ATOM 5849 N N . GLU B 1 194 ? 4.098 -38.438 3.533 1 95.25 194 GLU B N 1
ATOM 5850 C CA . GLU B 1 194 ? 3.178 -38.156 4.625 1 95.25 194 GLU B CA 1
ATOM 5851 C C . GLU B 1 194 ? 3.811 -38.438 5.98 1 95.25 194 GLU B C 1
ATOM 5853 O O . GLU B 1 194 ? 3.504 -37.781 6.973 1 95.25 194 GLU B O 1
ATOM 5858 N N . SER B 1 195 ? 4.719 -39.344 6.074 1 95.62 195 SER B N 1
ATOM 5859 C CA . SER B 1 195 ? 5.316 -39.812 7.32 1 95.62 195 SER B CA 1
ATOM 5860 C C . SER B 1 195 ? 6.176 -38.75 7.965 1 95.62 195 SER B C 1
ATOM 5862 O O . SER B 1 195 ? 6.516 -38.844 9.148 1 95.62 195 SER B O 1
ATOM 5864 N N . VAL B 1 196 ? 6.508 -37.719 7.203 1 96.5 196 VAL B N 1
ATOM 5865 C CA . VAL B 1 196 ? 7.352 -36.625 7.711 1 96.5 196 VAL B CA 1
ATOM 5866 C C . VAL B 1 196 ? 6.543 -35.75 8.656 1 96.5 196 VAL B C 1
ATOM 5868 O O . VAL B 1 196 ? 7.109 -35.062 9.508 1 96.5 196 VAL B O 1
ATOM 5871 N N . TYR B 1 197 ? 5.273 -35.875 8.531 1 96.75 197 TYR B N 1
ATOM 5872 C CA . TYR B 1 197 ? 4.375 -35.031 9.281 1 96.75 197 TYR B CA 1
ATOM 5873 C C . TYR B 1 197 ? 3.75 -35.75 10.453 1 96.75 197 TYR B C 1
ATOM 5875 O O . TYR B 1 197 ? 3.635 -37 10.43 1 96.75 197 TYR B O 1
ATOM 5883 N N . GLY B 1 198 ? 3.41 -35.156 11.477 1 93.69 198 GLY B N 1
ATOM 5884 C CA . GLY B 1 198 ? 2.676 -35.75 12.57 1 93.69 198 GLY B CA 1
ATOM 5885 C C . GLY B 1 198 ? 3.566 -36.188 13.719 1 93.69 198 GLY B C 1
ATOM 5886 O O . GLY B 1 198 ? 3.348 -37.219 14.328 1 93.69 198 GLY B O 1
ATOM 5887 N N . ASN B 1 199 ? 4.605 -35.469 13.945 1 94.56 199 ASN B N 1
ATOM 5888 C CA . ASN B 1 199 ? 5.477 -35.719 15.094 1 94.56 199 ASN B CA 1
ATOM 5889 C C . ASN B 1 199 ? 5.516 -34.5 16.031 1 94.56 199 ASN B C 1
ATOM 5891 O O . ASN B 1 199 ? 4.723 -33.562 15.875 1 94.56 199 ASN B O 1
ATOM 5895 N N . GLU B 1 200 ? 6.414 -34.5 17 1 93.88 200 GLU B N 1
ATOM 5896 C CA . GLU B 1 200 ? 6.438 -33.469 18.047 1 93.88 200 GLU B CA 1
ATOM 5897 C C . GLU B 1 200 ? 6.926 -32.156 17.484 1 93.88 200 GLU B C 1
ATOM 5899 O O . GLU B 1 200 ? 6.574 -31.078 18 1 93.88 200 GLU B O 1
ATOM 5904 N N . VAL B 1 201 ? 7.668 -32.219 16.484 1 97.31 201 VAL B N 1
ATOM 5905 C CA . VAL B 1 201 ? 8.281 -31.016 15.93 1 97.31 201 VAL B CA 1
ATOM 5906 C C . VAL B 1 201 ? 7.363 -30.422 14.859 1 97.31 201 VAL B C 1
ATOM 5908 O O . VAL B 1 201 ? 7.176 -29.203 14.805 1 97.31 201 VAL B O 1
ATOM 5911 N N . LEU B 1 202 ? 6.828 -31.312 14.07 1 98.5 202 LEU B N 1
ATOM 5912 C CA . LEU B 1 202 ? 6.039 -30.875 12.922 1 98.5 202 LEU B CA 1
ATOM 5913 C C . LEU B 1 202 ? 4.691 -31.594 12.891 1 98.5 202 LEU B C 1
ATOM 5915 O O . LEU B 1 202 ? 4.617 -32.781 12.547 1 98.5 202 LEU B O 1
ATOM 5919 N N . GLN B 1 203 ? 3.688 -30.828 13.195 1 98.12 203 GLN B N 1
ATOM 5920 C CA . GLN B 1 203 ? 2.322 -31.344 13.141 1 98.12 203 GLN B CA 1
ATOM 5921 C C . GLN B 1 203 ? 1.582 -30.797 11.914 1 98.12 203 GLN B C 1
ATOM 5923 O O . GLN B 1 203 ? 1.948 -29.766 11.367 1 98.12 203 GLN B O 1
ATOM 5928 N N . PHE B 1 204 ? 0.577 -31.594 11.492 1 98.06 204 PHE B N 1
ATOM 5929 C CA . PHE B 1 204 ? -0.189 -31.25 10.297 1 98.06 204 PHE B CA 1
ATOM 5930 C C . PHE B 1 204 ? -1.674 -31.516 10.516 1 98.06 204 PHE B C 1
ATOM 5932 O O . PHE B 1 204 ? -2.066 -32.656 10.797 1 98.06 204 PHE B O 1
ATOM 5939 N N . ILE B 1 205 ? -2.436 -30.453 10.43 1 97.56 205 ILE B N 1
ATOM 5940 C CA . ILE B 1 205 ? -3.889 -30.578 10.461 1 97.56 205 ILE B CA 1
ATOM 5941 C C . ILE B 1 205 ? -4.449 -30.453 9.047 1 97.56 205 ILE B C 1
ATOM 5943 O O . ILE B 1 205 ? -4.266 -29.422 8.383 1 97.56 205 ILE B O 1
ATOM 5947 N N . ARG B 1 206 ? -5.113 -31.5 8.602 1 96.81 206 ARG B N 1
ATOM 5948 C CA . ARG B 1 206 ? -5.688 -31.516 7.258 1 96.81 206 ARG B CA 1
ATOM 5949 C C . ARG B 1 206 ? -7.191 -31.281 7.301 1 96.81 206 ARG B C 1
ATOM 5951 O O . ARG B 1 206 ? -7.828 -31.469 8.336 1 96.81 206 ARG B O 1
ATOM 5958 N N . ASN B 1 207 ? -7.758 -30.766 6.238 1 97.56 207 ASN B N 1
ATOM 5959 C CA . ASN B 1 207 ? -9.188 -30.578 6.012 1 97.56 207 ASN B CA 1
ATOM 5960 C C . ASN B 1 207 ? -9.789 -29.594 7.012 1 97.56 207 ASN B C 1
ATOM 5962 O O . ASN B 1 207 ? -10.914 -29.781 7.473 1 97.56 207 ASN B O 1
ATOM 5966 N N . LYS B 1 208 ? -9.008 -28.625 7.43 1 97.12 208 LYS B N 1
ATOM 5967 C CA . LYS B 1 208 ? -9.5 -27.562 8.305 1 97.12 208 LYS B CA 1
ATOM 5968 C C . LYS B 1 208 ? -9.133 -26.188 7.758 1 97.12 208 LYS B C 1
ATOM 5970 O O . LYS B 1 208 ? -8.086 -26.031 7.133 1 97.12 208 LYS B O 1
ATOM 5975 N N . ARG B 1 209 ? -10.016 -25.312 7.996 1 96.38 209 ARG B N 1
ATOM 5976 C CA . ARG B 1 209 ? -9.812 -23.938 7.547 1 96.38 209 ARG B CA 1
ATOM 5977 C C . ARG B 1 209 ? -9.664 -23 8.734 1 96.38 209 ARG B C 1
ATOM 5979 O O . ARG B 1 209 ? -10.367 -23.141 9.742 1 96.38 209 ARG B O 1
ATOM 5986 N N . VAL B 1 210 ? -8.758 -22.078 8.625 1 96.69 210 VAL B N 1
ATOM 5987 C CA . VAL B 1 210 ? -8.656 -21 9.594 1 96.69 210 VAL B CA 1
ATOM 5988 C C . VAL B 1 210 ? -9.719 -19.938 9.289 1 96.69 210 VAL B C 1
ATOM 5990 O O . VAL B 1 210 ? -9.828 -19.484 8.148 1 96.69 210 VAL B O 1
ATOM 5993 N N . VAL B 1 211 ? -10.461 -19.547 10.297 1 94.44 211 VAL B N 1
ATOM 5994 C CA . VAL B 1 211 ? -11.555 -18.609 10.031 1 94.44 211 VAL B CA 1
ATOM 5995 C C . VAL B 1 211 ? -11.242 -17.25 10.648 1 94.44 211 VAL B C 1
ATOM 5997 O O . VAL B 1 211 ? -11.828 -16.234 10.258 1 94.44 211 VAL B O 1
ATOM 6000 N N . ASP B 1 212 ? -10.289 -17.281 11.625 1 94.25 212 ASP B N 1
ATOM 6001 C CA . ASP B 1 212 ? -9.969 -16.016 12.266 1 94.25 212 ASP B CA 1
ATOM 6002 C C . ASP B 1 212 ? -8.609 -16.078 12.961 1 94.25 212 ASP B C 1
ATOM 6004 O O . ASP B 1 212 ? -8.133 -17.156 13.305 1 94.25 212 ASP B O 1
ATOM 6008 N N . ILE B 1 213 ? -8.023 -14.898 13.055 1 95.12 213 ILE B N 1
ATOM 6009 C CA . ILE B 1 213 ? -6.797 -14.734 13.828 1 95.12 213 ILE B CA 1
ATOM 6010 C C . ILE B 1 213 ? -6.949 -13.547 14.781 1 95.12 213 ILE B C 1
ATOM 6012 O O . ILE B 1 213 ? -7.195 -12.422 14.352 1 95.12 213 ILE B O 1
ATOM 6016 N N . HIS B 1 214 ? -6.832 -13.789 16.016 1 93.44 214 HIS B N 1
ATOM 6017 C CA . HIS B 1 214 ? -6.727 -12.711 16.984 1 93.44 214 HIS B CA 1
ATOM 6018 C C . HIS B 1 214 ? -5.285 -12.227 17.125 1 93.44 214 HIS B C 1
ATOM 6020 O O . HIS B 1 214 ? -4.488 -12.836 17.844 1 93.44 214 HIS B O 1
ATOM 6026 N N . LEU B 1 215 ? -4.969 -11.164 16.547 1 91.06 215 LEU B N 1
ATOM 6027 C CA . LEU B 1 215 ? -3.596 -10.695 16.406 1 91.06 215 LEU B CA 1
ATOM 6028 C C . LEU B 1 215 ? -3.004 -10.312 17.75 1 91.06 215 LEU B C 1
ATOM 6030 O O . LEU B 1 215 ? -1.852 -10.641 18.047 1 91.06 215 LEU B O 1
ATOM 6034 N N . ASP B 1 216 ? -3.748 -9.633 18.578 1 87.31 216 ASP B N 1
ATOM 6035 C CA . ASP B 1 216 ? -3.238 -9.188 19.875 1 87.31 216 ASP B CA 1
ATOM 6036 C C . ASP B 1 216 ? -3.002 -10.367 20.812 1 87.31 216 ASP B C 1
ATOM 6038 O O . ASP B 1 216 ? -1.986 -10.422 21.5 1 87.31 216 ASP B O 1
ATOM 6042 N N . GLY B 1 217 ? -3.951 -11.312 20.766 1 91.38 217 GLY B N 1
ATOM 6043 C CA . GLY B 1 217 ? -3.846 -12.477 21.641 1 91.38 217 GLY B CA 1
ATOM 6044 C C . GLY B 1 217 ? -3.031 -13.602 21.016 1 91.38 217 GLY B C 1
ATOM 6045 O O . GLY B 1 217 ? -2.703 -14.578 21.703 1 91.38 217 GLY B O 1
ATOM 6046 N N . LYS B 1 218 ? -2.771 -13.5 19.797 1 95.12 218 LYS B N 1
ATOM 6047 C CA . LYS B 1 218 ? -2 -14.484 19.047 1 95.12 218 LYS B CA 1
ATOM 6048 C C . LYS B 1 218 ? -2.664 -15.859 19.094 1 95.12 218 LYS B C 1
ATOM 6050 O O . LYS B 1 218 ? -2.02 -16.859 19.422 1 95.12 218 LYS B O 1
ATOM 6055 N N . VAL B 1 219 ? -3.871 -15.867 18.75 1 96.44 219 VAL B N 1
ATOM 6056 C CA . VAL B 1 219 ? -4.676 -17.094 18.734 1 96.44 219 VAL B CA 1
ATOM 6057 C C . VAL B 1 219 ? -5.395 -17.234 17.406 1 96.44 219 VAL B C 1
ATOM 6059 O O . VAL B 1 219 ? -5.891 -16.25 16.844 1 96.44 219 VAL B O 1
ATOM 6062 N N . ILE B 1 220 ? -5.457 -18.453 16.922 1 96.81 220 ILE B N 1
ATOM 6063 C CA . ILE B 1 220 ? -6.098 -18.781 15.648 1 96.81 220 ILE B CA 1
ATOM 6064 C C . ILE B 1 220 ? -7.359 -19.609 15.906 1 96.81 220 ILE B C 1
ATOM 6066 O O . ILE B 1 220 ? -7.359 -20.5 16.75 1 96.81 220 ILE B O 1
ATOM 6070 N N . LEU B 1 221 ? -8.383 -19.297 15.188 1 96.38 221 LEU B N 1
ATOM 6071 C CA . LEU B 1 221 ? -9.641 -20.047 15.25 1 96.38 221 LEU B CA 1
ATOM 6072 C C . LEU B 1 221 ? -9.859 -20.859 13.984 1 96.38 221 LEU B C 1
ATOM 6074 O O . LEU B 1 221 ? -9.82 -20.312 12.875 1 96.38 221 LEU B O 1
ATOM 6078 N N . LEU B 1 222 ? -10.086 -22.156 14.156 1 96.94 222 LEU B N 1
ATOM 6079 C CA . LEU B 1 222 ? -10.43 -23.031 13.039 1 96.94 222 LEU B CA 1
ATOM 6080 C C . LEU B 1 222 ? -11.945 -23.125 12.867 1 96.94 222 LEU B C 1
ATOM 6082 O O . LEU B 1 222 ? -12.703 -22.719 13.75 1 96.94 222 LEU B O 1
ATOM 6086 N N . ASN B 1 223 ? -12.344 -23.594 11.719 1 95.94 223 ASN B N 1
ATOM 6087 C CA . ASN B 1 223 ? -13.758 -23.641 11.375 1 95.94 223 ASN B CA 1
ATOM 6088 C C . ASN B 1 223 ? -14.523 -24.609 12.273 1 95.94 223 ASN B C 1
ATOM 6090 O O . ASN B 1 223 ? -15.758 -24.547 12.344 1 95.94 223 ASN B O 1
ATOM 6094 N N . ASP B 1 224 ? -13.852 -25.5 12.961 1 96 224 ASP B N 1
ATOM 6095 C CA . ASP B 1 224 ? -14.547 -26.422 13.852 1 96 224 ASP B CA 1
ATOM 6096 C C . ASP B 1 224 ? -14.555 -25.906 15.289 1 96 224 ASP B C 1
ATOM 6098 O O . ASP B 1 224 ? -14.953 -26.625 16.219 1 96 224 ASP B O 1
ATOM 6102 N N . GLY B 1 225 ? -13.961 -24.75 15.469 1 95 225 GLY B N 1
ATOM 6103 C CA . GLY B 1 225 ? -13.984 -24.125 16.781 1 95 225 GLY B CA 1
ATOM 6104 C C . GLY B 1 225 ? -12.688 -24.312 17.547 1 95 225 GLY B C 1
ATOM 6105 O O . GLY B 1 225 ? -12.508 -23.719 18.625 1 95 225 GLY B O 1
ATOM 6106 N N . THR B 1 226 ? -11.758 -25.062 17.016 1 96.06 226 THR B N 1
ATOM 6107 C CA . THR B 1 226 ? -10.477 -25.281 17.672 1 96.06 226 THR B CA 1
ATOM 6108 C C . THR B 1 226 ? -9.68 -23.984 17.75 1 96.06 226 THR B C 1
ATOM 6110 O O . THR B 1 226 ? -9.648 -23.219 16.797 1 96.06 226 THR B O 1
ATOM 6113 N N . LEU B 1 227 ? -9.07 -23.75 18.906 1 96.88 227 LEU B N 1
ATOM 6114 C CA . LEU B 1 227 ? -8.164 -22.625 19.094 1 96.88 227 LEU B CA 1
ATOM 6115 C C . LEU B 1 227 ? -6.715 -23.094 19.156 1 96.88 227 LEU B C 1
ATOM 6117 O O . LEU B 1 227 ? -6.418 -24.125 19.766 1 96.88 227 LEU B O 1
ATOM 6121 N N . VAL B 1 228 ? -5.863 -22.359 18.5 1 97.88 228 VAL B N 1
ATOM 6122 C CA . VAL B 1 228 ? -4.43 -22.625 18.516 1 97.88 228 VAL B CA 1
ATOM 6123 C C . VAL B 1 228 ? -3.656 -21.344 18.797 1 97.88 228 VAL B C 1
ATOM 6125 O O . VAL B 1 228 ? -3.881 -20.328 18.156 1 97.88 228 VAL B O 1
ATOM 6128 N N . ALA B 1 229 ? -2.797 -21.391 19.75 1 98.12 229 ALA B N 1
ATOM 6129 C CA . ALA B 1 229 ? -1.94 -20.25 20.047 1 98.12 229 ALA B CA 1
ATOM 6130 C C . ALA B 1 229 ? -0.624 -20.328 19.281 1 98.12 229 ALA B C 1
ATOM 6132 O O . ALA B 1 229 ? -0.147 -21.438 18.984 1 98.12 229 ALA B O 1
ATOM 6133 N N . TYR B 1 230 ? -0.044 -19.172 19 1 98.25 230 TYR B N 1
ATOM 6134 C CA . TYR B 1 230 ? 1.214 -19.141 18.25 1 98.25 230 TYR B CA 1
ATOM 6135 C C . TYR B 1 230 ? 2.143 -18.062 18.797 1 98.25 230 TYR B C 1
ATOM 6137 O O . TYR B 1 230 ? 1.691 -17.109 19.438 1 98.25 230 TYR B O 1
ATOM 6145 N N . GLU B 1 231 ? 3.43 -18.234 18.531 1 98.25 231 GLU B N 1
ATOM 6146 C CA . GLU B 1 231 ? 4.387 -17.141 18.688 1 98.25 231 GLU B CA 1
ATOM 6147 C C . GLU B 1 231 ? 4.582 -16.375 17.391 1 98.25 231 GLU B C 1
ATOM 6149 O O . GLU B 1 231 ? 4.562 -15.148 17.375 1 98.25 231 GLU B O 1
ATOM 6154 N N . LYS B 1 232 ? 4.793 -17.156 16.328 1 98.31 232 LYS B N 1
ATOM 6155 C CA . LYS B 1 232 ? 4.863 -16.641 14.961 1 98.31 232 LYS B CA 1
ATOM 6156 C C . LYS B 1 232 ? 3.881 -17.344 14.047 1 98.31 232 LYS B C 1
ATOM 6158 O O . LYS B 1 232 ? 3.695 -18.562 14.148 1 98.31 232 LYS B O 1
ATOM 6163 N N . CYS B 1 233 ? 3.338 -16.562 13.156 1 98.25 233 CYS B N 1
ATOM 6164 C CA . CYS B 1 233 ? 2.336 -17.109 12.242 1 98.25 233 CYS B CA 1
ATOM 6165 C C . CYS B 1 233 ? 2.666 -16.75 10.797 1 98.25 233 CYS B C 1
ATOM 6167 O O . CYS B 1 233 ? 3.115 -15.641 10.516 1 98.25 233 CYS B O 1
ATOM 6169 N N . LEU B 1 234 ? 2.471 -17.703 9.906 1 98.81 234 LEU B N 1
ATOM 6170 C CA . LEU B 1 234 ? 2.57 -17.469 8.469 1 98.81 234 LEU B CA 1
ATOM 6171 C C . LEU B 1 234 ? 1.227 -17.703 7.789 1 98.81 234 LEU B C 1
ATOM 6173 O O . LEU B 1 234 ? 0.611 -18.75 7.965 1 98.81 234 LEU B O 1
ATOM 6177 N N . ILE B 1 235 ? 0.816 -16.703 7.078 1 98.44 235 ILE B N 1
ATOM 6178 C CA . ILE B 1 235 ? -0.347 -16.844 6.211 1 98.44 235 ILE B CA 1
ATOM 6179 C C . ILE B 1 235 ? 0.106 -17.219 4.801 1 98.44 235 ILE B C 1
ATOM 6181 O O . ILE B 1 235 ? 0.685 -16.391 4.094 1 98.44 235 ILE B O 1
ATOM 6185 N N . ALA B 1 236 ? -0.082 -18.406 4.387 1 98.75 236 ALA B N 1
ATOM 6186 C CA . ALA B 1 236 ? 0.256 -18.938 3.068 1 98.75 236 ALA B CA 1
ATOM 6187 C C . ALA B 1 236 ? -0.939 -19.656 2.439 1 98.75 236 ALA B C 1
ATOM 6189 O O . ALA B 1 236 ? -0.823 -20.797 1.982 1 98.75 236 ALA B O 1
ATOM 6190 N N . THR B 1 237 ? -2.018 -18.938 2.332 1 98.12 237 THR B N 1
ATOM 6191 C CA . THR B 1 237 ? -3.299 -19.547 1.992 1 98.12 237 THR B CA 1
ATOM 6192 C C . THR B 1 237 ? -3.504 -19.562 0.48 1 98.12 237 THR B C 1
ATOM 6194 O O . THR B 1 237 ? -4.449 -20.172 -0.017 1 98.12 237 THR B O 1
ATOM 6197 N N . GLY B 1 238 ? -2.656 -18.922 -0.247 1 97.88 238 GLY B N 1
ATOM 6198 C CA . GLY B 1 238 ? -2.75 -18.922 -1.698 1 97.88 238 GLY B CA 1
ATOM 6199 C C . GLY B 1 238 ? -4.027 -18.281 -2.215 1 97.88 238 GLY B C 1
ATOM 6200 O O . GLY B 1 238 ? -4.406 -17.203 -1.773 1 97.88 238 GLY B O 1
ATOM 6201 N N . GLY B 1 239 ? -4.551 -18.891 -3.248 1 97.31 239 GLY B N 1
ATOM 6202 C CA . GLY B 1 239 ? -5.785 -18.422 -3.859 1 97.31 239 GLY B CA 1
ATOM 6203 C C . GLY B 1 239 ? -6.746 -19.547 -4.195 1 97.31 239 GLY B C 1
ATOM 6204 O O . GLY B 1 239 ? -6.414 -20.719 -4.047 1 97.31 239 GLY B O 1
ATOM 6205 N N . GLU B 1 240 ? -7.906 -19.125 -4.539 1 96.56 240 GLU B N 1
ATOM 6206 C CA . GLU B 1 240 ? -8.938 -20.078 -4.945 1 96.56 240 GLU B CA 1
ATOM 6207 C C . GLU B 1 240 ? -9.531 -19.703 -6.297 1 96.56 240 GLU B C 1
ATOM 6209 O O . GLU B 1 240 ? -9.555 -18.531 -6.664 1 96.56 240 GLU B O 1
ATOM 6214 N N . PRO B 1 241 ? -9.992 -20.734 -7.023 1 96.88 241 PRO B N 1
ATOM 6215 C CA . PRO B 1 241 ? -10.562 -20.438 -8.344 1 96.88 241 PRO B CA 1
ATOM 6216 C C . PRO B 1 241 ? -11.766 -19.484 -8.266 1 96.88 2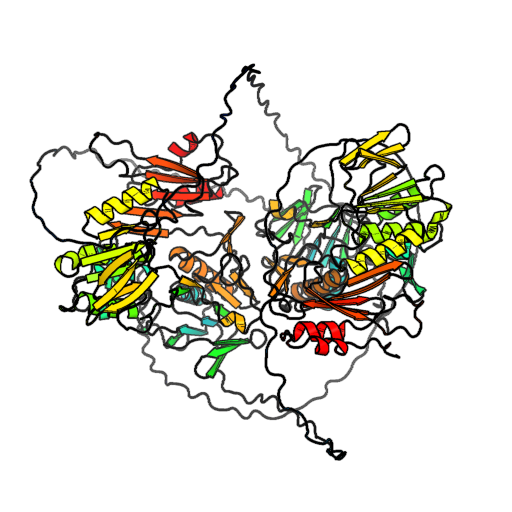41 PRO B C 1
ATOM 6218 O O . PRO B 1 241 ? -12.578 -19.578 -7.344 1 96.88 241 PRO B O 1
ATOM 6221 N N . ARG B 1 242 ? -11.82 -18.609 -9.211 1 94.69 242 ARG B N 1
ATOM 6222 C CA . ARG B 1 242 ? -12.992 -17.75 -9.344 1 94.69 242 ARG B CA 1
ATOM 6223 C C . ARG B 1 242 ? -14.242 -18.578 -9.633 1 94.69 242 ARG B C 1
ATOM 6225 O O . ARG B 1 242 ? -14.195 -19.531 -10.414 1 94.69 242 ARG B O 1
ATOM 6232 N N . LYS B 1 243 ? -15.297 -18.109 -9.023 1 87.75 243 LYS B N 1
ATOM 6233 C CA . LYS B 1 243 ? -16.578 -18.781 -9.258 1 87.75 243 LYS B CA 1
ATOM 6234 C C . LYS B 1 243 ? -17.531 -17.859 -10.008 1 87.75 243 LYS B C 1
ATOM 6236 O O . LYS B 1 243 ? -17.547 -16.656 -9.789 1 87.75 243 LYS B O 1
ATOM 6241 N N . PHE B 1 244 ? -18.188 -18.469 -10.977 1 87.69 244 PHE B N 1
ATOM 6242 C CA . PHE B 1 244 ? -19.219 -17.734 -11.703 1 87.69 244 PHE B CA 1
ATOM 6243 C C . PHE B 1 244 ? -20.594 -18.328 -11.453 1 87.69 244 PHE B C 1
ATOM 6245 O O . PHE B 1 244 ? -20.719 -19.516 -11.148 1 87.69 244 PHE B O 1
ATOM 6252 N N . ASN B 1 245 ? -21.516 -17.469 -11.57 1 89 245 ASN B N 1
ATOM 6253 C CA . ASN B 1 245 ? -22.906 -17.906 -11.391 1 89 245 ASN B CA 1
ATOM 6254 C C . ASN B 1 245 ? -23.594 -18.156 -12.727 1 89 245 ASN B C 1
ATOM 6256 O O . ASN B 1 245 ? -24.141 -17.234 -13.32 1 89 245 ASN B O 1
ATOM 6260 N N . TYR B 1 246 ? -23.562 -19.406 -13.125 1 91.81 246 TYR B N 1
ATOM 6261 C CA . TYR B 1 246 ? -24.312 -19.844 -14.289 1 91.81 246 TYR B CA 1
ATOM 6262 C C . TYR B 1 246 ? -25.656 -20.453 -13.883 1 91.81 246 TYR B C 1
ATOM 6264 O O . TYR B 1 246 ? -25.875 -20.734 -12.703 1 91.81 246 TYR B O 1
ATOM 6272 N N . SER B 1 247 ? -26.547 -20.625 -14.812 1 90.94 247 SER B N 1
ATOM 6273 C CA . SER B 1 247 ? -27.828 -21.25 -14.531 1 90.94 247 SER B CA 1
ATOM 6274 C C . SER B 1 247 ? -27.656 -22.625 -13.898 1 90.94 247 SER B C 1
ATOM 6276 O O . SER B 1 247 ? -28.406 -23 -12.992 1 90.94 247 SER B O 1
ATOM 6278 N N . ALA B 1 248 ? -26.688 -23.297 -14.273 1 90.06 248 ALA B N 1
ATOM 6279 C CA . ALA B 1 248 ? -26.438 -24.641 -13.758 1 90.06 248 ALA B CA 1
ATOM 6280 C C . ALA B 1 248 ? -25.219 -24.656 -12.82 1 90.06 248 ALA B C 1
ATOM 6282 O O . ALA B 1 248 ? -24.5 -25.641 -12.758 1 90.06 248 ALA B O 1
ATOM 6283 N N . SER B 1 249 ? -25.016 -23.641 -12.133 1 85.69 249 SER B N 1
ATOM 6284 C CA . SER B 1 249 ? -23.766 -23.469 -11.383 1 85.69 249 SER B CA 1
ATOM 6285 C C . SER B 1 249 ? -23.578 -24.594 -10.359 1 85.69 249 SER B C 1
ATOM 6287 O O . SER B 1 249 ? -22.453 -24.953 -10.031 1 85.69 249 SER B O 1
ATOM 6289 N N . ASP B 1 250 ? -24.641 -25.266 -9.984 1 88.25 250 ASP B N 1
ATOM 6290 C CA . ASP B 1 250 ? -24.547 -26.312 -8.953 1 88.25 250 ASP B CA 1
ATOM 6291 C C . ASP B 1 250 ? -24.422 -27.688 -9.586 1 88.25 250 ASP B C 1
ATOM 6293 O O . ASP B 1 250 ? -24.344 -28.703 -8.875 1 88.25 250 ASP B O 1
ATOM 6297 N N . ASP B 1 251 ? -24.406 -27.75 -10.898 1 94.06 251 ASP B N 1
ATOM 6298 C CA . ASP B 1 251 ? -24.25 -29.031 -11.578 1 94.06 251 ASP B CA 1
ATOM 6299 C C . ASP B 1 251 ? -22.828 -29.578 -11.375 1 94.06 251 ASP B C 1
ATOM 6301 O O . ASP B 1 251 ? -21.844 -28.875 -11.617 1 94.06 251 ASP B O 1
ATOM 6305 N N . PRO B 1 252 ? -22.75 -30.828 -10.969 1 94.5 252 PRO B N 1
ATOM 6306 C CA . PRO B 1 252 ? -21.422 -31.406 -10.703 1 94.5 252 PRO B CA 1
ATOM 6307 C C . PRO B 1 252 ? -20.562 -31.516 -11.961 1 94.5 252 PRO B C 1
ATOM 6309 O O . PRO B 1 252 ? -19.359 -31.766 -11.867 1 94.5 252 PRO B O 1
ATOM 6312 N N . ARG B 1 253 ? -21.125 -31.328 -13.148 1 96.38 253 ARG B N 1
ATOM 6313 C CA . ARG B 1 253 ? -20.406 -31.391 -14.414 1 96.38 253 ARG B CA 1
ATOM 6314 C C . ARG B 1 253 ? -19.688 -30.094 -14.703 1 96.38 253 ARG B C 1
ATOM 6316 O O . ARG B 1 253 ? -18.922 -30 -15.672 1 96.38 253 ARG B O 1
ATOM 6323 N N . ILE B 1 254 ? -19.891 -29.156 -13.875 1 97.19 254 ILE B N 1
ATOM 6324 C CA . ILE B 1 254 ? -19.141 -27.906 -13.945 1 97.19 254 ILE B CA 1
ATOM 6325 C C . ILE B 1 254 ? -18.125 -27.844 -12.805 1 97.19 254 ILE B C 1
ATOM 6327 O O . ILE B 1 254 ? -18.5 -27.75 -11.633 1 97.19 254 ILE B O 1
ATOM 6331 N N . THR B 1 255 ? -16.844 -27.875 -13.141 1 96.88 255 THR B N 1
ATOM 6332 C CA . THR B 1 255 ? -15.812 -27.922 -12.117 1 96.88 255 THR B CA 1
ATOM 6333 C C . THR B 1 255 ? -14.773 -26.828 -12.336 1 96.88 255 THR B C 1
ATOM 6335 O O . THR B 1 255 ? -14.641 -26.297 -13.445 1 96.88 255 THR B O 1
ATOM 6338 N N . THR B 1 256 ? -14.133 -26.438 -11.211 1 97.19 256 THR B N 1
ATOM 6339 C CA . THR B 1 256 ? -12.891 -25.688 -11.281 1 97.19 256 THR B CA 1
ATOM 6340 C C . THR B 1 256 ? -11.688 -26.609 -11.148 1 97.19 256 THR B C 1
ATOM 6342 O O . THR B 1 256 ? -11.844 -27.828 -11 1 97.19 256 THR B O 1
ATOM 6345 N N . TYR B 1 257 ? -10.484 -26.078 -11.266 1 97.75 257 TYR B N 1
ATOM 6346 C CA . TYR B 1 257 ? -9.297 -26.922 -11.258 1 97.75 257 TYR B CA 1
ATOM 6347 C C . TYR B 1 257 ? -8.133 -26.25 -10.555 1 97.75 257 TYR B C 1
ATOM 6349 O O . TYR B 1 257 ? -7.668 -25.188 -10.984 1 97.75 257 TYR B O 1
ATOM 6357 N N . ARG B 1 258 ? -7.676 -26.875 -9.453 1 97.25 258 ARG B N 1
ATOM 6358 C CA . ARG B 1 258 ? -6.539 -26.281 -8.758 1 97.25 258 ARG B CA 1
ATOM 6359 C C . ARG B 1 258 ? -5.84 -27.297 -7.875 1 97.25 258 ARG B C 1
ATOM 6361 O O . ARG B 1 258 ? -4.629 -27.219 -7.66 1 97.25 258 ARG B O 1
ATOM 6368 N N . THR B 1 259 ? -6.496 -28.328 -7.352 1 97.75 259 THR B N 1
ATOM 6369 C CA . THR B 1 259 ? -5.98 -29.219 -6.309 1 97.75 259 THR B CA 1
ATOM 6370 C C . THR B 1 259 ? -5.82 -30.641 -6.836 1 97.75 259 THR B C 1
ATOM 6372 O O . THR B 1 259 ? -6.258 -30.953 -7.949 1 97.75 259 THR B O 1
ATOM 6375 N N . VAL B 1 260 ? -5.215 -31.469 -5.988 1 97.75 260 VAL B N 1
ATOM 6376 C CA . VAL B 1 260 ? -5.09 -32.875 -6.293 1 97.75 260 VAL B CA 1
ATOM 6377 C C . VAL B 1 260 ? -6.48 -33.5 -6.418 1 97.75 260 VAL B C 1
ATOM 6379 O O . VAL B 1 260 ? -6.707 -34.375 -7.273 1 97.75 260 VAL B O 1
ATOM 6382 N N . ASP B 1 261 ? -7.367 -33.094 -5.562 1 97.38 261 ASP B N 1
ATOM 6383 C CA . ASP B 1 261 ? -8.742 -33.562 -5.652 1 97.38 261 ASP B CA 1
ATOM 6384 C C . ASP B 1 261 ? -9.359 -33.219 -7 1 97.38 261 ASP B C 1
ATOM 6386 O O . ASP B 1 261 ? -10.094 -34.031 -7.578 1 97.38 261 ASP B O 1
ATOM 6390 N N . ASP B 1 262 ? -9.109 -32.062 -7.457 1 97.75 262 ASP B N 1
ATOM 6391 C CA . ASP B 1 262 ? -9.594 -31.656 -8.773 1 97.75 262 ASP B CA 1
ATOM 6392 C C . ASP B 1 262 ? -9.008 -32.531 -9.875 1 97.75 262 ASP B C 1
ATOM 6394 O O . ASP B 1 262 ? -9.703 -32.906 -10.82 1 97.75 262 ASP B O 1
ATOM 6398 N N . PHE B 1 263 ? -7.742 -32.812 -9.789 1 98.06 263 PHE B N 1
ATOM 6399 C CA . PHE B 1 263 ? -7.09 -33.688 -10.75 1 98.06 263 PHE B CA 1
ATOM 6400 C C . PHE B 1 263 ? -7.766 -35.062 -10.781 1 98.06 263 PHE B C 1
ATOM 6402 O O . PHE B 1 263 ? -8.094 -35.562 -11.852 1 98.06 263 PHE B O 1
ATOM 6409 N N . ARG B 1 264 ? -7.953 -35.688 -9.602 1 97.81 264 ARG B N 1
ATOM 6410 C CA . ARG B 1 264 ? -8.578 -37 -9.5 1 97.81 264 ARG B CA 1
ATOM 6411 C C . ARG B 1 264 ? -9.969 -37 -10.117 1 97.81 264 ARG B C 1
ATOM 6413 O O . ARG B 1 264 ? -10.312 -37.906 -10.883 1 97.81 264 ARG B O 1
ATOM 6420 N N . LYS B 1 265 ? -10.703 -35.938 -9.828 1 97.44 265 LYS B N 1
ATOM 6421 C CA . LYS B 1 265 ? -12.062 -35.844 -10.352 1 97.44 265 LYS B CA 1
ATOM 6422 C C . LYS B 1 265 ? -12.047 -35.719 -11.875 1 97.44 265 LYS B C 1
ATOM 6424 O O . LYS B 1 265 ? -12.789 -36.438 -12.562 1 97.44 265 LYS B O 1
ATOM 6429 N N . LEU B 1 266 ? -11.258 -34.844 -12.383 1 97.88 266 LEU B N 1
ATOM 6430 C CA . LEU B 1 266 ? -11.227 -34.625 -13.82 1 97.88 266 LEU B CA 1
ATOM 6431 C C . LEU B 1 266 ? -10.656 -35.844 -14.539 1 97.88 266 LEU B C 1
ATOM 6433 O O . LEU B 1 266 ? -11.094 -36.188 -15.641 1 97.88 266 LEU B O 1
ATOM 6437 N N . HIS B 1 267 ? -9.688 -36.469 -13.93 1 96.94 267 HIS B N 1
ATOM 6438 C CA . HIS B 1 267 ? -9.156 -37.719 -14.477 1 96.94 267 HIS B CA 1
ATOM 6439 C C . HIS B 1 267 ? -10.25 -38.75 -14.648 1 96.94 267 HIS B C 1
ATOM 6441 O O . HIS B 1 267 ? -10.336 -39.406 -15.695 1 96.94 267 HIS B O 1
ATOM 6447 N N . ASP B 1 268 ? -11.102 -38.938 -13.648 1 96.88 268 ASP B N 1
ATOM 6448 C CA . ASP B 1 268 ? -12.227 -39.875 -13.727 1 96.88 268 ASP B CA 1
ATOM 6449 C C . ASP B 1 268 ? -13.188 -39.469 -14.844 1 96.88 268 ASP B C 1
ATOM 6451 O O . ASP B 1 268 ? -13.688 -40.312 -15.578 1 96.88 268 ASP B O 1
ATOM 6455 N N . VAL B 1 269 ? -13.391 -38.219 -14.969 1 97 269 VAL B N 1
ATOM 6456 C CA . VAL B 1 269 ? -14.328 -37.719 -15.961 1 97 269 VAL B CA 1
ATOM 6457 C C . VAL B 1 269 ? -13.828 -38.031 -17.375 1 97 269 VAL B C 1
ATOM 6459 O O . VAL B 1 269 ? -14.57 -38.625 -18.172 1 97 269 VAL B O 1
ATOM 6462 N N . VAL B 1 270 ? -12.641 -37.781 -17.688 1 96.38 270 VAL B N 1
ATOM 6463 C CA . VAL B 1 270 ? -12.148 -37.875 -19.047 1 96.38 270 VAL B CA 1
ATOM 6464 C C . VAL B 1 270 ? -11.906 -39.344 -19.406 1 96.38 270 VAL B C 1
ATOM 6466 O O . VAL B 1 270 ? -11.742 -39.688 -20.578 1 96.38 270 VAL B O 1
ATOM 6469 N N . HIS B 1 271 ? -11.906 -40.25 -18.391 1 95.25 271 HIS B N 1
ATOM 6470 C CA . HIS B 1 271 ? -11.719 -41.688 -18.672 1 95.25 271 HIS B CA 1
ATOM 6471 C C . HIS B 1 271 ? -13.055 -42.406 -18.625 1 95.25 271 HIS B C 1
ATOM 6473 O O . HIS B 1 271 ? -13.094 -43.625 -18.828 1 95.25 271 HIS B O 1
ATOM 6479 N N . ASP B 1 272 ? -14.078 -41.719 -18.297 1 95.56 272 ASP B N 1
ATOM 6480 C CA . ASP B 1 272 ? -15.422 -42.281 -18.406 1 95.56 272 ASP B CA 1
ATOM 6481 C C . ASP B 1 272 ? -15.852 -42.375 -19.859 1 95.56 272 ASP B C 1
ATOM 6483 O O . ASP B 1 272 ? -15.867 -41.375 -20.594 1 95.56 272 ASP B O 1
ATOM 6487 N N . ASP B 1 273 ? -16.328 -43.531 -20.281 1 94.62 273 ASP B N 1
ATOM 6488 C CA . ASP B 1 273 ? -16.688 -43.781 -21.672 1 94.62 273 ASP B CA 1
ATOM 6489 C C . ASP B 1 273 ? -17.891 -42.969 -22.094 1 94.62 273 ASP B C 1
ATOM 6491 O O . ASP B 1 273 ? -18.125 -42.75 -23.281 1 94.62 273 ASP B O 1
ATOM 6495 N N . LYS B 1 274 ? -18.594 -42.5 -21.172 1 95.31 274 LYS B N 1
ATOM 6496 C CA . LYS B 1 274 ? -19.781 -41.688 -21.469 1 95.31 274 LYS B CA 1
ATOM 6497 C C . LYS B 1 274 ? -19.406 -40.281 -21.828 1 95.31 274 LYS B C 1
ATOM 6499 O O . LYS B 1 274 ? -20.203 -39.531 -22.422 1 95.31 274 LYS B O 1
ATOM 6504 N N . VAL B 1 275 ? -18.234 -39.875 -21.453 1 97.12 275 VAL B N 1
ATOM 6505 C CA . VAL B 1 275 ? -17.797 -38.531 -21.703 1 97.12 275 VAL B CA 1
ATOM 6506 C C . VAL B 1 275 ? -17.031 -38.469 -23.016 1 97.12 275 VAL B C 1
ATOM 6508 O O . VAL B 1 275 ? -15.984 -39.094 -23.172 1 97.12 275 VAL B O 1
ATOM 6511 N N . LYS B 1 276 ? -17.531 -37.625 -23.922 1 97.12 276 LYS B N 1
ATOM 6512 C CA . LYS B 1 276 ? -16.906 -37.531 -25.234 1 97.12 276 LYS B CA 1
ATOM 6513 C C . LYS B 1 276 ? -16.438 -36.125 -25.531 1 97.12 276 LYS B C 1
ATOM 6515 O O . LYS B 1 276 ? -15.633 -35.906 -26.438 1 97.12 276 LYS B O 1
ATOM 6520 N N . HIS B 1 277 ? -16.938 -35.219 -24.75 1 98.06 277 HIS B N 1
ATOM 6521 C CA . HIS B 1 277 ? -16.609 -33.844 -25.016 1 98.06 277 HIS B CA 1
ATOM 6522 C C . HIS B 1 277 ? -16.453 -33.062 -23.719 1 98.06 277 HIS B C 1
ATOM 6524 O O . HIS B 1 277 ? -17.281 -33.188 -22.797 1 98.06 277 HIS B O 1
ATOM 6530 N N . VAL B 1 278 ? -15.367 -32.281 -23.609 1 98.44 278 VAL B N 1
ATOM 6531 C CA . VAL B 1 278 ? -15.117 -31.422 -22.469 1 98.44 278 VAL B CA 1
ATOM 6532 C C . VAL B 1 278 ? -14.867 -29.984 -22.953 1 98.44 278 VAL B C 1
ATOM 6534 O O . VAL B 1 278 ? -14.125 -29.781 -23.906 1 98.44 278 VAL B O 1
ATOM 6537 N N . THR B 1 279 ? -15.516 -29 -22.344 1 98.75 279 THR B N 1
ATOM 6538 C CA . THR B 1 279 ? -15.273 -27.594 -22.625 1 98.75 279 THR B CA 1
ATOM 6539 C C . THR B 1 279 ? -14.43 -26.953 -21.531 1 98.75 279 THR B C 1
ATOM 6541 O O . THR B 1 279 ? -14.742 -27.094 -20.344 1 98.75 279 THR B O 1
ATOM 6544 N N . VAL B 1 280 ? -13.336 -26.375 -21.891 1 98.75 280 VAL B N 1
ATOM 6545 C CA . VAL B 1 280 ? -12.484 -25.641 -20.969 1 98.75 280 VAL B CA 1
ATOM 6546 C C . VAL B 1 280 ? -12.672 -24.141 -21.188 1 98.75 280 VAL B C 1
ATOM 6548 O O . VAL B 1 280 ? -12.484 -23.641 -22.297 1 98.75 280 VAL B O 1
ATOM 6551 N N . ILE B 1 281 ? -13.039 -23.438 -20.125 1 98.31 281 ILE B N 1
ATOM 6552 C CA . ILE B 1 281 ? -13.242 -21.984 -20.203 1 98.31 281 ILE B CA 1
ATOM 6553 C C . ILE B 1 281 ? -12.008 -21.266 -19.656 1 98.31 281 ILE B C 1
ATOM 6555 O O . ILE B 1 281 ? -11.664 -21.422 -18.484 1 98.31 281 ILE B O 1
ATOM 6559 N N . GLY B 1 282 ? -11.344 -20.484 -20.5 1 98.19 282 GLY B N 1
ATOM 6560 C CA . GLY B 1 282 ? -10.188 -19.703 -20.094 1 98.19 282 GLY B CA 1
ATOM 6561 C C . GLY B 1 282 ? -9 -19.875 -21.016 1 98.19 282 GLY B C 1
ATOM 6562 O O . GLY B 1 282 ? -8.656 -21 -21.391 1 98.19 282 GLY B O 1
ATOM 6563 N N . GLY B 1 283 ? -8.406 -18.781 -21.375 1 98.06 283 GLY B N 1
ATOM 6564 C CA . GLY B 1 283 ? -7.266 -18.797 -22.281 1 98.06 283 GLY B CA 1
ATOM 6565 C C . GLY B 1 283 ? -5.953 -18.5 -21.578 1 98.06 283 GLY B C 1
ATOM 6566 O O . GLY B 1 283 ? -4.926 -18.312 -22.234 1 98.06 283 GLY B O 1
ATOM 6567 N N . GLY B 1 284 ? -5.988 -18.453 -20.25 1 97.44 284 GLY B N 1
ATOM 6568 C CA . GLY B 1 284 ? -4.785 -18.188 -19.469 1 97.44 284 GLY B CA 1
ATOM 6569 C C . GLY B 1 284 ? -3.916 -19.422 -19.297 1 97.44 284 GLY B C 1
ATOM 6570 O O . GLY B 1 284 ? -4.027 -20.375 -20.062 1 97.44 284 GLY B O 1
ATOM 6571 N N . PHE B 1 285 ? -3.053 -19.406 -18.312 1 97.06 285 PHE B N 1
ATOM 6572 C CA . PHE B 1 285 ? -2.105 -20.484 -18.062 1 97.06 285 PHE B CA 1
ATOM 6573 C C . PHE B 1 285 ? -2.836 -21.797 -17.812 1 97.06 285 PHE B C 1
ATOM 6575 O O . PHE B 1 285 ? -2.697 -22.75 -18.594 1 97.06 285 PHE B O 1
ATOM 6582 N N . LEU B 1 286 ? -3.656 -21.766 -16.828 1 97.5 286 LEU B N 1
ATOM 6583 C CA . LEU B 1 286 ? -4.285 -23.016 -16.406 1 97.5 286 LEU B CA 1
ATOM 6584 C C . LEU B 1 286 ? -5.172 -23.578 -17.5 1 97.5 286 LEU B C 1
ATOM 6586 O O . LEU B 1 286 ? -5.086 -24.766 -17.828 1 97.5 286 LEU B O 1
ATOM 6590 N N . GLY B 1 287 ? -6.016 -22.719 -18.094 1 98.25 287 GLY B N 1
ATOM 6591 C CA . GLY B 1 287 ? -6.895 -23.188 -19.156 1 98.25 287 GLY B CA 1
ATOM 6592 C C . GLY B 1 287 ? -6.145 -23.781 -20.344 1 98.25 287 GLY B C 1
ATOM 6593 O O . GLY B 1 287 ? -6.496 -24.859 -20.828 1 98.25 287 GLY B O 1
ATOM 6594 N N . SER B 1 288 ? -5.133 -23.156 -20.719 1 98.44 288 SER B N 1
ATOM 6595 C CA . SER B 1 288 ? -4.367 -23.609 -21.875 1 98.44 288 SER B CA 1
ATOM 6596 C C . SER B 1 288 ? -3.547 -24.844 -21.547 1 98.44 288 SER B C 1
ATOM 6598 O O . SER B 1 288 ? -3.447 -25.766 -22.359 1 98.44 288 SER B O 1
ATOM 6600 N N . GLU B 1 289 ? -2.984 -24.906 -20.391 1 97.69 289 GLU B N 1
ATOM 6601 C CA . GLU B 1 289 ? -2.176 -26.047 -19.969 1 97.69 289 GLU B CA 1
ATOM 6602 C C . GLU B 1 289 ? -3.023 -27.312 -19.859 1 97.69 289 GLU B C 1
ATOM 6604 O O . GLU B 1 289 ? -2.648 -28.359 -20.391 1 97.69 289 GLU B O 1
ATOM 6609 N N . ILE B 1 290 ? -4.172 -27.203 -19.234 1 97.38 290 ILE B N 1
ATOM 6610 C CA . ILE B 1 290 ? -5.027 -28.375 -19.047 1 97.38 290 ILE B CA 1
ATOM 6611 C C . ILE B 1 290 ? -5.562 -28.844 -20.406 1 97.38 290 ILE B C 1
ATOM 6613 O O . ILE B 1 290 ? -5.641 -30.047 -20.672 1 97.38 290 ILE B O 1
ATOM 6617 N N . THR B 1 291 ? -5.957 -27.875 -21.234 1 98.12 291 THR B N 1
ATOM 6618 C CA . THR B 1 291 ? -6.426 -28.188 -22.578 1 98.12 291 THR B CA 1
ATOM 6619 C C . THR B 1 291 ? -5.379 -28.984 -23.344 1 98.12 291 THR B C 1
ATOM 6621 O O . THR B 1 291 ? -5.68 -30.062 -23.875 1 98.12 291 THR B O 1
ATOM 6624 N N . CYS B 1 292 ? -4.191 -28.516 -23.359 1 97.56 292 CYS B N 1
ATOM 6625 C CA . CYS B 1 292 ? -3.131 -29.156 -24.141 1 97.56 292 CYS B CA 1
ATOM 6626 C C . CYS B 1 292 ? -2.729 -30.484 -23.5 1 97.56 292 CYS B C 1
ATOM 6628 O O . CYS B 1 292 ? -2.49 -31.453 -24.219 1 97.56 292 CYS B O 1
ATOM 6630 N N . ALA B 1 293 ? -2.641 -30.531 -22.203 1 95.75 293 ALA B N 1
ATOM 6631 C CA . ALA B 1 293 ? -2.229 -31.734 -21.5 1 95.75 293 ALA B CA 1
ATOM 6632 C C . ALA B 1 293 ? -3.209 -32.875 -21.766 1 95.75 293 ALA B C 1
ATOM 6634 O O . ALA B 1 293 ? -2.799 -34 -22.062 1 95.75 293 ALA B O 1
ATOM 6635 N N . ILE B 1 294 ? -4.477 -32.625 -21.688 1 96.06 294 ILE B N 1
ATOM 6636 C CA . ILE B 1 294 ? -5.488 -33.656 -21.906 1 96.06 294 ILE B CA 1
ATOM 6637 C C . ILE B 1 294 ? -5.527 -34.031 -23.391 1 96.06 294 ILE B C 1
ATOM 6639 O O . ILE B 1 294 ? -5.555 -35.219 -23.719 1 96.06 294 ILE B O 1
ATOM 6643 N N . ASN B 1 295 ? -5.535 -33.031 -24.234 1 96.31 295 ASN B N 1
ATOM 6644 C CA . ASN B 1 295 ? -5.574 -33.281 -25.672 1 96.31 295 ASN B CA 1
ATOM 6645 C C . ASN B 1 295 ? -4.402 -34.156 -26.109 1 96.31 295 ASN B C 1
ATOM 6647 O O . ASN B 1 295 ? -4.586 -35.125 -26.875 1 96.31 295 ASN B O 1
ATOM 6651 N N . ASP B 1 296 ? -3.244 -33.906 -25.672 1 93.44 296 ASP B N 1
ATOM 6652 C CA . ASP B 1 296 ? -2.035 -34.594 -26.078 1 93.44 296 ASP B CA 1
ATOM 6653 C C . ASP B 1 296 ? -2.082 -36.062 -25.641 1 93.44 296 ASP B C 1
ATOM 6655 O O . ASP B 1 296 ? -1.475 -36.938 -26.281 1 93.44 296 ASP B O 1
ATOM 6659 N N . ASN B 1 297 ? -2.871 -36.375 -24.641 1 90.44 297 ASN B N 1
ATOM 6660 C CA . ASN B 1 297 ? -2.791 -37.719 -24.047 1 90.44 297 ASN B CA 1
ATOM 6661 C C . ASN B 1 297 ? -4.09 -38.469 -24.25 1 90.44 297 ASN B C 1
ATOM 6663 O O . ASN B 1 297 ? -4.102 -39.719 -24.172 1 90.44 297 ASN B O 1
ATOM 6667 N N . LEU B 1 298 ? -5.18 -37.75 -24.578 1 92.56 298 LEU B N 1
ATOM 6668 C CA . LEU B 1 298 ? -6.473 -38.406 -24.609 1 92.56 298 LEU B CA 1
ATOM 6669 C C . LEU B 1 298 ? -7.289 -37.969 -25.812 1 92.56 298 LEU B C 1
ATOM 6671 O O . LEU B 1 298 ? -8.516 -38.094 -25.812 1 92.56 298 LEU B O 1
ATOM 6675 N N . LYS B 1 299 ? -6.66 -37.469 -26.828 1 89 299 LYS B N 1
ATOM 6676 C CA . LYS B 1 299 ? -7.363 -36.906 -27.969 1 89 299 LYS B CA 1
ATOM 6677 C C . LYS B 1 299 ? -8.219 -37.938 -28.672 1 89 299 LYS B C 1
ATOM 6679 O O . LYS B 1 299 ? -9.219 -37.625 -29.312 1 89 299 LYS B O 1
ATOM 6684 N N . ASP B 1 300 ? -7.902 -39.188 -28.547 1 90.75 300 ASP B N 1
ATOM 6685 C CA . ASP B 1 300 ? -8.664 -40.281 -29.188 1 90.75 300 ASP B CA 1
ATOM 6686 C C . ASP B 1 300 ? -9.906 -40.625 -28.359 1 90.75 300 ASP B C 1
ATOM 6688 O O . ASP B 1 300 ? -10.812 -41.281 -28.859 1 90.75 300 ASP B O 1
ATOM 6692 N N . LYS B 1 301 ? -9.945 -40.125 -27.203 1 91.81 301 LYS B N 1
ATOM 6693 C CA . LYS B 1 301 ? -11.031 -40.5 -26.297 1 91.81 301 LYS B CA 1
ATOM 6694 C C . LYS B 1 301 ? -11.992 -39.344 -26.062 1 91.81 301 LYS B C 1
ATOM 6696 O O . LYS B 1 301 ? -13.211 -39.531 -26.031 1 91.81 301 LYS B O 1
ATOM 6701 N N . VAL B 1 302 ? -11.445 -38.219 -25.922 1 96.38 302 VAL B N 1
ATOM 6702 C CA . VAL B 1 302 ? -12.281 -37.062 -25.562 1 96.38 302 VAL B CA 1
ATOM 6703 C C . VAL B 1 302 ? -11.898 -35.875 -26.422 1 96.38 302 VAL B C 1
ATOM 6705 O O . VAL B 1 302 ? -10.719 -35.562 -26.609 1 96.38 302 VAL B O 1
ATOM 6708 N N . LYS B 1 303 ? -12.875 -35.188 -26.969 1 97.44 303 LYS B N 1
ATOM 6709 C CA . LYS B 1 303 ? -12.68 -33.938 -27.688 1 97.44 303 LYS B CA 1
ATOM 6710 C C . LYS B 1 303 ? -12.719 -32.719 -26.734 1 97.44 303 LYS B C 1
ATOM 6712 O O . LYS B 1 303 ? -13.547 -32.688 -25.828 1 97.44 303 LYS B O 1
ATOM 6717 N N . ILE B 1 304 ? -11.852 -31.812 -27 1 98.19 304 ILE B N 1
ATOM 6718 C CA . ILE B 1 304 ? -11.789 -30.641 -26.141 1 98.19 304 ILE B CA 1
ATOM 6719 C C . ILE B 1 304 ? -12.117 -29.391 -26.938 1 98.19 304 ILE B C 1
ATOM 6721 O O . ILE B 1 304 ? -11.609 -29.188 -28.047 1 98.19 304 ILE B O 1
ATOM 6725 N N . THR B 1 305 ? -12.984 -28.562 -26.406 1 98.62 305 THR B N 1
ATOM 6726 C CA . THR B 1 305 ? -13.203 -27.188 -26.875 1 98.62 305 THR B CA 1
ATOM 6727 C C . THR B 1 305 ? -12.734 -26.188 -25.828 1 98.62 305 THR B C 1
ATOM 6729 O O . THR B 1 305 ? -13.109 -26.281 -24.656 1 98.62 305 THR B O 1
ATOM 6732 N N . GLN B 1 306 ? -11.875 -25.312 -26.188 1 98.75 306 GLN B N 1
ATOM 6733 C CA . GLN B 1 306 ? -11.43 -24.234 -25.328 1 98.75 306 GLN B CA 1
ATOM 6734 C C . GLN B 1 306 ? -12.062 -22.906 -25.719 1 98.75 306 GLN B C 1
ATOM 6736 O O . GLN B 1 306 ? -12.047 -22.531 -26.891 1 98.75 306 GLN B O 1
ATOM 6741 N N . VAL B 1 307 ? -12.656 -22.188 -24.75 1 98.75 307 VAL B N 1
ATOM 6742 C CA . VAL B 1 307 ? -13.391 -20.969 -25.031 1 98.75 307 VAL B CA 1
ATOM 6743 C C . VAL B 1 307 ? -12.859 -19.828 -24.172 1 98.75 307 VAL B C 1
ATOM 6745 O O . VAL B 1 307 ? -12.68 -19.984 -22.953 1 98.75 307 VAL B O 1
ATOM 6748 N N . PHE B 1 308 ? -12.586 -18.641 -24.734 1 98.44 308 PHE B N 1
ATOM 6749 C CA . PHE B 1 308 ? -12.18 -17.469 -23.984 1 98.44 308 PHE B CA 1
ATOM 6750 C C . PHE B 1 308 ? -12.414 -16.188 -24.797 1 98.44 308 PHE B C 1
ATOM 6752 O O . PHE B 1 308 ? -12.461 -16.234 -26.031 1 98.44 308 PHE B O 1
ATOM 6759 N N . PRO B 1 309 ? -12.57 -15.07 -24.125 1 97.56 309 PRO B N 1
ATOM 6760 C CA . PRO B 1 309 ? -12.961 -13.852 -24.828 1 97.56 309 PRO B CA 1
ATOM 6761 C C . PRO B 1 309 ? -11.781 -13.156 -25.516 1 97.56 309 PRO B C 1
ATOM 6763 O O . PRO B 1 309 ? -11.984 -12.289 -26.359 1 97.56 309 PRO B O 1
ATOM 6766 N N . GLU B 1 310 ? -10.57 -13.508 -25.188 1 97.12 310 GLU B N 1
ATOM 6767 C CA . GLU B 1 310 ? -9.398 -12.852 -25.766 1 97.12 310 GLU B CA 1
ATOM 6768 C C . GLU B 1 310 ? -9.125 -13.367 -27.172 1 97.12 310 GLU B C 1
ATOM 6770 O O . GLU B 1 310 ? -9.758 -14.32 -27.625 1 97.12 310 GLU B O 1
ATOM 6775 N N . ASN B 1 311 ? -8.102 -12.797 -27.828 1 96 311 ASN B N 1
ATOM 6776 C CA . ASN B 1 311 ? -7.832 -13.109 -29.219 1 96 311 ASN B CA 1
ATOM 6777 C C . ASN B 1 311 ? -6.867 -14.289 -29.359 1 96 311 ASN B C 1
ATOM 6779 O O . ASN B 1 311 ? -6.512 -14.68 -30.469 1 96 311 ASN B O 1
ATOM 6783 N N . GLY B 1 312 ? -6.484 -14.844 -28.281 1 97.88 312 GLY B N 1
ATOM 6784 C CA . GLY B 1 312 ? -5.586 -15.992 -28.297 1 97.88 312 GLY B CA 1
ATOM 6785 C C . GLY B 1 312 ? -5.23 -16.484 -26.906 1 97.88 312 GLY B C 1
ATOM 6786 O O . GLY B 1 312 ? -5.691 -15.914 -25.906 1 97.88 312 GLY B O 1
ATOM 6787 N N . VAL B 1 313 ? -4.453 -17.578 -26.875 1 98 313 VAL B N 1
ATOM 6788 C CA . VAL B 1 313 ? -4.039 -18.125 -25.578 1 98 313 VAL B CA 1
ATOM 6789 C C . VAL B 1 313 ? -2.955 -17.25 -24.969 1 98 313 VAL B C 1
ATOM 6791 O O . VAL B 1 313 ? -2.252 -16.531 -25.688 1 98 313 VAL B O 1
ATOM 6794 N N . LEU B 1 314 ? -2.857 -17.25 -23.688 1 97.94 314 LEU B N 1
ATOM 6795 C CA . LEU B 1 314 ? -1.882 -16.516 -22.891 1 97.94 314 LEU B CA 1
ATOM 6796 C C . LEU B 1 314 ? -1.832 -15.047 -23.297 1 97.94 314 LEU B C 1
ATOM 6798 O O . LEU B 1 314 ? -0.753 -14.508 -23.547 1 97.94 314 LEU B O 1
ATOM 6802 N N . PRO B 1 315 ? -2.994 -14.453 -23.328 1 95.88 315 PRO B N 1
ATOM 6803 C CA . PRO B 1 315 ? -3.096 -13.086 -23.844 1 95.88 315 PRO B CA 1
ATOM 6804 C C . PRO B 1 315 ? -2.488 -12.055 -22.891 1 95.88 315 PRO B C 1
ATOM 6806 O O . PRO B 1 315 ? -2.209 -10.922 -23.297 1 95.88 315 PRO B O 1
ATOM 6809 N N . LEU B 1 316 ? -2.299 -12.445 -21.672 1 94.94 316 LEU B N 1
ATOM 6810 C CA . LEU B 1 316 ? -1.844 -11.477 -20.688 1 94.94 316 LEU B CA 1
ATOM 6811 C C . LEU B 1 316 ? -0.325 -11.344 -20.703 1 94.94 316 LEU B C 1
ATOM 6813 O O . LEU B 1 316 ? 0.229 -10.383 -20.172 1 94.94 316 LEU B O 1
ATOM 6817 N N . ILE B 1 317 ? 0.362 -12.266 -21.359 1 96.44 317 ILE B N 1
ATOM 6818 C CA . ILE B 1 317 ? 1.818 -12.227 -21.281 1 96.44 317 ILE B CA 1
ATOM 6819 C C . ILE B 1 317 ? 2.404 -12.164 -22.703 1 96.44 317 ILE B C 1
ATOM 6821 O O . ILE B 1 317 ? 3.439 -11.531 -22.922 1 96.44 317 ILE B O 1
ATOM 6825 N N . PHE B 1 318 ? 1.755 -12.844 -23.641 1 97.69 318 PHE B N 1
ATOM 6826 C CA . PHE B 1 318 ? 2.244 -12.844 -25.016 1 97.69 318 PHE B CA 1
ATOM 6827 C C . PHE B 1 318 ? 1.783 -11.594 -25.766 1 97.69 318 PHE B C 1
ATOM 6829 O O . PHE B 1 318 ? 0.613 -11.211 -25.688 1 97.69 318 PHE B O 1
ATOM 6836 N N . PRO B 1 319 ? 2.744 -10.938 -26.484 1 96.44 319 PRO B N 1
ATOM 6837 C CA . PRO B 1 319 ? 2.217 -9.992 -27.469 1 96.44 319 PRO B CA 1
ATOM 6838 C C . PRO B 1 319 ? 1.234 -10.641 -28.438 1 96.44 319 PRO B C 1
ATOM 6840 O O . PRO B 1 319 ? 1.257 -11.859 -28.625 1 96.44 319 PRO B O 1
ATOM 6843 N N . ASP B 1 320 ? 0.473 -9.875 -29.109 1 95.81 320 ASP B N 1
ATOM 6844 C CA . ASP B 1 320 ? -0.651 -10.344 -29.906 1 95.81 320 ASP B CA 1
ATOM 6845 C C . ASP B 1 320 ? -0.188 -11.352 -30.969 1 95.81 320 ASP B C 1
ATOM 6847 O O . ASP B 1 320 ? -0.826 -12.383 -31.172 1 95.81 320 ASP B O 1
ATOM 6851 N N . TYR B 1 321 ? 0.871 -11.086 -31.641 1 95.5 321 TYR B N 1
ATOM 6852 C CA . TYR B 1 321 ? 1.325 -11.945 -32.719 1 95.5 321 TYR B CA 1
ATOM 6853 C C . TYR B 1 321 ? 1.751 -13.305 -32.188 1 95.5 321 TYR B C 1
ATOM 6855 O O . TYR B 1 321 ? 1.508 -14.328 -32.844 1 95.5 321 TYR B O 1
ATOM 6863 N N . LEU B 1 322 ? 2.332 -13.344 -31.094 1 96.38 322 LEU B N 1
ATOM 6864 C CA . LEU B 1 322 ? 2.779 -14.602 -30.5 1 96.38 322 LEU B CA 1
ATOM 6865 C C . LEU B 1 322 ? 1.605 -15.375 -29.906 1 96.38 322 LEU B C 1
ATOM 6867 O O . LEU B 1 322 ? 1.583 -16.609 -29.953 1 96.38 322 LEU B O 1
ATOM 6871 N N . SER B 1 323 ? 0.678 -14.656 -29.312 1 97.38 323 SER B N 1
ATOM 6872 C CA . SER B 1 323 ? -0.559 -15.273 -28.828 1 97.38 323 SER B CA 1
ATOM 6873 C C . SER B 1 323 ? -1.309 -15.961 -29.969 1 97.38 323 SER B C 1
ATOM 6875 O O . SER B 1 323 ? -1.796 -17.078 -29.812 1 97.38 323 SER B O 1
ATOM 6877 N N . LYS B 1 324 ? -1.346 -15.312 -31.078 1 96.31 324 LYS B N 1
ATOM 6878 C CA . LYS B 1 324 ? -1.987 -15.883 -32.25 1 96.31 324 LYS B CA 1
ATOM 6879 C C . LYS B 1 324 ? -1.237 -17.125 -32.75 1 96.31 324 LYS B C 1
ATOM 6881 O O . LYS B 1 324 ? -1.852 -18.141 -33.062 1 96.31 324 LYS B O 1
ATOM 6886 N N . TYR B 1 325 ? 0.034 -16.953 -32.812 1 95.75 325 TYR B N 1
ATOM 6887 C CA . TYR B 1 325 ? 0.857 -18.078 -33.219 1 95.75 325 TYR B CA 1
ATOM 6888 C C . TYR B 1 325 ? 0.603 -19.281 -32.312 1 95.75 325 TYR B C 1
ATOM 6890 O O . TYR B 1 325 ? 0.369 -20.391 -32.781 1 95.75 325 TYR B O 1
ATOM 6898 N N . ALA B 1 326 ? 0.63 -19.062 -31.031 1 97.06 326 ALA B N 1
ATOM 6899 C CA . ALA B 1 326 ? 0.416 -20.125 -30.062 1 97.06 326 ALA B CA 1
ATOM 6900 C C . ALA B 1 326 ? -0.974 -20.734 -30.219 1 97.06 326 ALA B C 1
ATOM 6902 O O . ALA B 1 326 ? -1.134 -21.953 -30.141 1 97.06 326 ALA B O 1
ATOM 6903 N N . THR B 1 327 ? -1.901 -19.906 -30.438 1 97.88 327 THR B N 1
ATOM 6904 C CA . THR B 1 327 ? -3.27 -20.375 -30.641 1 97.88 327 THR B CA 1
ATOM 6905 C C . THR B 1 327 ? -3.355 -21.297 -31.844 1 97.88 327 THR B C 1
ATOM 6907 O O . THR B 1 327 ? -3.998 -22.344 -31.797 1 97.88 327 THR B O 1
ATOM 6910 N N . ASP B 1 328 ? -2.719 -20.891 -32.875 1 96.75 328 ASP B N 1
ATOM 6911 C CA . ASP B 1 328 ? -2.721 -21.672 -34.094 1 96.75 328 ASP B CA 1
ATOM 6912 C C . ASP B 1 328 ? -2.072 -23.047 -33.875 1 96.75 328 ASP B C 1
ATOM 6914 O O . ASP B 1 328 ? -2.527 -24.047 -34.406 1 96.75 328 ASP B O 1
ATOM 6918 N N . LYS B 1 329 ? -1.067 -23.047 -33.156 1 95.94 329 LYS B N 1
ATOM 6919 C CA . LYS B 1 329 ? -0.407 -24.312 -32.844 1 95.94 329 LYS B CA 1
ATOM 6920 C C . LYS B 1 329 ? -1.304 -25.203 -31.984 1 95.94 329 LYS B C 1
ATOM 6922 O O . LYS B 1 329 ? -1.322 -26.422 -32.156 1 95.94 329 LYS B O 1
ATOM 6927 N N . VAL B 1 330 ? -2.037 -24.656 -31.062 1 97.31 330 VAL B N 1
ATOM 6928 C CA . VAL B 1 330 ? -2.963 -25.422 -30.234 1 97.31 330 VAL B CA 1
ATOM 6929 C C . VAL B 1 330 ? -4.082 -26 -31.109 1 97.31 330 VAL B C 1
ATOM 6931 O O . VAL B 1 330 ? -4.43 -27.172 -30.984 1 97.31 330 VAL B O 1
ATOM 6934 N N . LYS B 1 331 ? -4.602 -25.219 -32.031 1 97.38 331 LYS B N 1
ATOM 6935 C CA . LYS B 1 331 ? -5.613 -25.703 -32.969 1 97.38 331 LYS B CA 1
ATOM 6936 C C . LYS B 1 331 ? -5.086 -26.859 -33.812 1 97.38 331 LYS B C 1
ATOM 6938 O O . LYS B 1 331 ? -5.777 -27.859 -34 1 97.38 331 LYS B O 1
ATOM 6943 N N . ALA B 1 332 ? -3.904 -26.672 -34.219 1 95.75 332 ALA B N 1
ATOM 6944 C CA . ALA B 1 332 ? -3.283 -27.656 -35.094 1 95.75 332 ALA B CA 1
ATOM 6945 C C . ALA B 1 332 ? -3.104 -28.984 -34.375 1 95.75 332 ALA B C 1
ATOM 6947 O O . ALA B 1 332 ? -3.035 -30.047 -35 1 95.75 332 ALA B O 1
ATOM 6948 N N . SER B 1 333 ? -3.078 -28.938 -33.094 1 94.5 333 SER B N 1
ATOM 6949 C CA . SER B 1 333 ? -2.9 -30.156 -32.312 1 94.5 333 SER B CA 1
ATOM 6950 C C . SER B 1 333 ? -4.203 -30.938 -32.219 1 94.5 333 SER B C 1
ATOM 6952 O O . SER B 1 333 ? -4.211 -32.094 -31.75 1 94.5 333 SER B O 1
ATOM 6954 N N . GLY B 1 334 ? -5.312 -30.266 -32.562 1 95.06 334 GLY B N 1
ATOM 6955 C CA . GLY B 1 334 ? -6.574 -30.984 -32.562 1 95.06 334 GLY B CA 1
ATOM 6956 C C . GLY B 1 334 ? -7.617 -30.391 -31.641 1 95.06 334 GLY B C 1
ATOM 6957 O O . GLY B 1 334 ? -8.734 -30.891 -31.547 1 95.06 334 GLY B O 1
ATOM 6958 N N . VAL B 1 335 ? -7.324 -29.344 -30.984 1 97.62 335 VAL B N 1
ATOM 6959 C CA . VAL B 1 335 ? -8.25 -28.703 -30.047 1 97.62 335 VAL B CA 1
ATOM 6960 C C . VAL B 1 335 ? -9.164 -27.75 -30.812 1 97.62 335 VAL B C 1
ATOM 6962 O O . VAL B 1 335 ? -8.711 -27.031 -31.703 1 97.62 335 VAL B O 1
ATOM 6965 N N . ASP B 1 336 ? -10.398 -27.766 -30.5 1 98.12 336 ASP B N 1
ATOM 6966 C CA . ASP B 1 336 ? -11.312 -26.734 -30.984 1 98.12 336 ASP B CA 1
ATOM 6967 C C . ASP B 1 336 ? -11.227 -25.484 -30.125 1 98.12 336 ASP B C 1
ATOM 6969 O O . ASP B 1 336 ? -11.812 -25.406 -29.047 1 98.12 336 ASP B O 1
ATOM 6973 N N . VAL B 1 337 ? -10.531 -24.516 -30.688 1 98.56 337 VAL B N 1
ATOM 6974 C CA . VAL B 1 337 ? -10.328 -23.297 -29.922 1 98.56 337 VAL B CA 1
ATOM 6975 C C . VAL B 1 337 ? -11.297 -22.219 -30.406 1 98.56 337 VAL B C 1
ATOM 6977 O O . VAL B 1 337 ? -11.281 -21.828 -31.578 1 98.56 337 VAL B O 1
ATOM 6980 N N . LEU B 1 338 ? -12.125 -21.75 -29.531 1 98.5 338 LEU B N 1
ATOM 6981 C CA . LEU B 1 338 ? -13.031 -20.641 -29.797 1 98.5 338 LEU B CA 1
ATOM 6982 C C . LEU B 1 338 ? -12.555 -19.359 -29.141 1 98.5 338 LEU B C 1
ATOM 6984 O O . LEU B 1 338 ? -12.984 -19.031 -28.031 1 98.5 338 LEU B O 1
ATOM 6988 N N . GLU B 1 339 ? -11.719 -18.609 -29.812 1 97.81 339 GLU B N 1
ATOM 6989 C CA . GLU B 1 339 ? -11.203 -17.328 -29.344 1 97.81 339 GLU B CA 1
ATOM 6990 C C . GLU B 1 339 ? -12.195 -16.203 -29.609 1 97.81 339 GLU B C 1
ATOM 6992 O O . GLU B 1 339 ? -13.07 -16.328 -30.469 1 97.81 339 GLU B O 1
ATOM 6997 N N . GLY B 1 340 ? -12.117 -15.125 -28.812 1 97.5 340 GLY B N 1
ATOM 6998 C CA . GLY B 1 340 ? -12.992 -13.977 -28.969 1 97.5 340 GLY B CA 1
ATOM 6999 C C . GLY B 1 340 ? -14.438 -14.258 -28.594 1 97.5 340 GLY B C 1
ATOM 7000 O O . GLY B 1 340 ? -15.359 -13.633 -29.109 1 97.5 340 GLY B O 1
ATOM 7001 N N . ARG B 1 341 ? -14.633 -15.289 -27.766 1 97.56 341 ARG B N 1
ATOM 7002 C CA . ARG B 1 341 ? -15.977 -15.688 -27.359 1 97.56 341 ARG B CA 1
ATOM 7003 C C . ARG B 1 341 ? -16.141 -15.648 -25.844 1 97.56 341 ARG B C 1
ATOM 7005 O O . ARG B 1 341 ? -15.305 -16.203 -25.125 1 97.56 341 ARG B O 1
ATOM 7012 N N . LEU B 1 342 ? -17.172 -15.008 -25.453 1 97.31 342 LEU B N 1
ATOM 7013 C CA . LEU B 1 342 ? -17.516 -14.938 -24.047 1 97.31 342 LEU B CA 1
ATOM 7014 C C . LEU B 1 342 ? -18.625 -15.922 -23.688 1 97.31 342 LEU B C 1
ATOM 7016 O O . LEU B 1 342 ? -19.609 -16.047 -24.422 1 97.31 342 LEU B O 1
ATOM 7020 N N . VAL B 1 343 ? -18.453 -16.688 -22.641 1 97.56 343 VAL B N 1
ATOM 7021 C CA . VAL B 1 343 ? -19.5 -17.578 -22.156 1 97.56 343 VAL B CA 1
ATOM 7022 C C . VAL B 1 343 ? -20.531 -16.766 -21.375 1 97.56 343 VAL B C 1
ATOM 7024 O O . VAL B 1 343 ? -20.219 -16.156 -20.344 1 97.56 343 VAL B O 1
ATOM 7027 N N . LYS B 1 344 ? -21.734 -16.828 -21.734 1 96.88 344 LYS B N 1
ATOM 7028 C CA . LYS B 1 344 ? -22.797 -16.062 -21.094 1 96.88 344 LYS B CA 1
ATOM 7029 C C . LYS B 1 344 ? -23.5 -16.891 -20.016 1 96.88 344 LYS B C 1
ATOM 7031 O O . LYS B 1 344 ? -23.953 -16.344 -19.016 1 96.88 344 LYS B O 1
ATOM 7036 N N . ASP B 1 345 ? -23.688 -18.078 -20.422 1 97.38 345 ASP B N 1
ATOM 7037 C CA . ASP B 1 345 ? -24.406 -18.938 -19.5 1 97.38 345 ASP B CA 1
ATOM 7038 C C . ASP B 1 345 ? -24.109 -20.422 -19.766 1 97.38 345 ASP B C 1
ATOM 7040 O O . ASP B 1 345 ? -23.656 -20.766 -20.859 1 97.38 345 ASP B O 1
ATOM 7044 N N . ILE B 1 346 ? -24.297 -21.266 -18.781 1 97.94 346 ILE B N 1
ATOM 7045 C CA . ILE B 1 346 ? -24.25 -22.719 -18.875 1 97.94 346 ILE B CA 1
ATOM 7046 C C . ILE B 1 346 ? -25.531 -23.312 -18.297 1 97.94 346 ILE B C 1
ATOM 7048 O O . ILE B 1 346 ? -25.859 -23.094 -17.141 1 97.94 346 ILE B O 1
ATOM 7052 N N . SER B 1 347 ? -26.219 -24.031 -19.094 1 97.19 347 SER B N 1
ATOM 7053 C CA . SER B 1 347 ? -27.469 -24.641 -18.672 1 97.19 347 SER B CA 1
ATOM 7054 C C . SER B 1 347 ? -27.469 -26.141 -18.922 1 97.19 347 SER B C 1
ATOM 7056 O O . SER B 1 347 ? -26.578 -26.672 -19.594 1 97.19 347 SER B O 1
ATOM 7058 N N . LYS B 1 348 ? -28.484 -26.812 -18.297 1 95.69 348 LYS B N 1
ATOM 7059 C CA . LYS B 1 348 ? -28.656 -28.234 -18.516 1 95.69 348 LYS B CA 1
ATOM 7060 C C . LYS B 1 348 ? -29.391 -28.5 -19.828 1 95.69 348 LYS B C 1
ATOM 7062 O O . LYS B 1 348 ? -30.328 -27.781 -20.188 1 95.69 348 LYS B O 1
ATOM 7067 N N . ASN B 1 349 ? -28.922 -29.453 -20.516 1 93.25 349 ASN B N 1
ATOM 7068 C CA . ASN B 1 349 ? -29.562 -29.953 -21.734 1 93.25 349 ASN B CA 1
ATOM 7069 C C . ASN B 1 349 ? -29.609 -31.469 -21.766 1 93.25 349 ASN B C 1
ATOM 7071 O O . ASN B 1 349 ? -28.75 -32.094 -22.375 1 93.25 349 ASN B O 1
ATOM 7075 N N . ASN B 1 350 ? -30.641 -32.031 -21.188 1 90.25 350 ASN B N 1
ATOM 7076 C CA . ASN B 1 350 ? -30.781 -33.5 -21.016 1 90.25 350 ASN B CA 1
ATOM 7077 C C . ASN B 1 350 ? -29.578 -34.062 -20.266 1 90.25 350 ASN B C 1
ATOM 7079 O O . ASN B 1 350 ? -29.281 -33.656 -19.141 1 90.25 350 ASN B O 1
ATOM 7083 N N . ASP B 1 351 ? -28.797 -34.938 -21 1 92.5 351 ASP B N 1
ATOM 7084 C CA . ASP B 1 351 ? -27.672 -35.594 -20.344 1 92.5 351 ASP B CA 1
ATOM 7085 C C . ASP B 1 351 ? -26.375 -34.812 -20.562 1 92.5 351 ASP B C 1
ATOM 7087 O O . ASP B 1 351 ? -25.297 -35.312 -20.203 1 92.5 351 ASP B O 1
ATOM 7091 N N . LYS B 1 352 ? -26.578 -33.594 -21.109 1 96.62 352 LYS B N 1
ATOM 7092 C CA . LYS B 1 352 ? -25.391 -32.781 -21.375 1 96.62 352 LYS B CA 1
ATOM 7093 C C . LYS B 1 352 ? -25.578 -31.359 -20.828 1 96.62 352 LYS B C 1
ATOM 7095 O O . LYS B 1 352 ? -26.562 -31.062 -20.172 1 96.62 352 LYS B O 1
ATOM 7100 N N . LEU B 1 353 ? -24.5 -30.578 -20.938 1 97.81 353 LEU B N 1
ATOM 7101 C CA . LEU B 1 353 ? -24.531 -29.141 -20.656 1 97.81 353 LEU B CA 1
ATOM 7102 C C . LEU B 1 353 ? -24.531 -28.328 -21.938 1 97.81 353 LEU B C 1
ATOM 7104 O O . LEU B 1 353 ? -23.938 -28.734 -22.938 1 97.81 353 LEU B O 1
ATOM 7108 N N . LYS B 1 354 ? -25.219 -27.281 -21.875 1 98.19 354 LYS B N 1
ATOM 7109 C CA . LYS B 1 354 ? -25.219 -26.328 -22.969 1 98.19 354 LYS B CA 1
ATOM 7110 C C . LYS B 1 354 ? -24.484 -25.047 -22.578 1 98.19 354 LYS B C 1
ATOM 7112 O O . LYS B 1 354 ? -24.938 -24.328 -21.688 1 98.19 354 LYS B O 1
ATOM 7117 N N . VAL B 1 355 ? -23.406 -24.766 -23.266 1 98.38 355 VAL B N 1
ATOM 7118 C CA . VAL B 1 355 ? -22.625 -23.547 -23.031 1 98.38 355 VAL B CA 1
ATOM 7119 C C . VAL B 1 355 ? -23.031 -22.484 -24.062 1 98.38 355 VAL B C 1
ATOM 7121 O O . VAL B 1 355 ? -22.703 -22.594 -25.234 1 98.38 355 VAL B O 1
ATOM 7124 N N . GLN B 1 356 ? -23.656 -21.453 -23.547 1 98.31 356 GLN B N 1
ATOM 7125 C CA . GLN B 1 356 ? -24.125 -20.375 -24.406 1 98.31 356 GLN B CA 1
ATOM 7126 C C . GLN B 1 356 ? -23.062 -19.281 -24.562 1 98.31 356 GLN B C 1
ATOM 7128 O O . GLN B 1 356 ? -22.516 -18.797 -23.562 1 98.31 356 GLN B O 1
ATOM 7133 N N . LEU B 1 357 ? -22.828 -18.953 -25.812 1 98.25 357 LEU B N 1
ATOM 7134 C CA . LEU B 1 357 ? -21.812 -17.953 -26.109 1 98.25 357 LEU B CA 1
ATOM 7135 C C . LEU B 1 357 ? -22.453 -16.609 -26.438 1 98.25 357 LEU B C 1
ATOM 7137 O O . LEU B 1 357 ? -23.672 -16.531 -26.625 1 98.25 357 LEU B O 1
ATOM 7141 N N . ASP B 1 358 ? -21.688 -15.578 -26.422 1 96.88 358 ASP B N 1
ATOM 7142 C CA . ASP B 1 358 ? -22.156 -14.203 -26.562 1 96.88 358 ASP B CA 1
ATOM 7143 C C . ASP B 1 358 ? -22.641 -13.922 -27.984 1 96.88 358 ASP B C 1
ATOM 7145 O O . ASP B 1 358 ? -23.438 -13.008 -28.188 1 96.88 358 ASP B O 1
ATOM 7149 N N . ASN B 1 359 ? -22.25 -14.703 -28.969 1 96.44 359 ASN B N 1
ATOM 7150 C CA . ASN B 1 359 ? -22.688 -14.477 -30.344 1 96.44 359 ASN B CA 1
ATOM 7151 C C . ASN B 1 359 ? -23.953 -15.266 -30.656 1 96.44 359 ASN B C 1
ATOM 7153 O O . ASN B 1 359 ? -24.375 -15.336 -31.812 1 96.44 359 ASN B O 1
ATOM 7157 N N . GLY B 1 360 ? -24.438 -15.969 -29.703 1 96 360 GLY B N 1
ATOM 7158 C CA . GLY B 1 360 ? -25.688 -16.688 -29.891 1 96 360 GLY B CA 1
ATOM 7159 C C . GLY B 1 360 ? -25.484 -18.172 -30.109 1 96 360 GLY B C 1
ATOM 7160 O O . GLY B 1 360 ? -26.422 -18.969 -29.953 1 96 360 GLY B O 1
ATOM 7161 N N . SER B 1 361 ? -24.312 -18.609 -30.469 1 97.38 361 SER B N 1
ATOM 7162 C CA . SER B 1 361 ? -24.031 -20.031 -30.641 1 97.38 361 SER B CA 1
ATOM 7163 C C . SER B 1 361 ? -23.906 -20.734 -29.297 1 97.38 361 SER B C 1
ATOM 7165 O O . SER B 1 361 ? -23.906 -20.094 -28.25 1 97.38 361 SER B O 1
ATOM 7167 N N . SER B 1 362 ? -23.953 -22.016 -29.375 1 97.81 362 SER B N 1
ATOM 7168 C CA . SER B 1 362 ? -23.828 -22.812 -28.156 1 97.81 362 SER B CA 1
ATOM 7169 C C . SER B 1 362 ? -23 -24.062 -28.391 1 97.81 362 SER B C 1
ATOM 7171 O O . SER B 1 362 ? -22.812 -24.484 -29.531 1 97.81 362 SER B O 1
ATOM 7173 N N . ILE B 1 363 ? -22.453 -24.641 -27.359 1 98 363 ILE B N 1
ATOM 7174 C CA . ILE B 1 363 ? -21.688 -25.875 -27.359 1 98 363 ILE B CA 1
ATOM 7175 C C . ILE B 1 363 ? -22.391 -26.906 -26.453 1 98 363 ILE B C 1
ATOM 7177 O O . ILE B 1 363 ? -22.641 -26.641 -25.281 1 98 363 ILE B O 1
ATOM 7181 N N . ASP B 1 364 ? -22.688 -28.031 -27.031 1 97.75 364 ASP B N 1
ATOM 7182 C CA . ASP B 1 364 ? -23.109 -29.156 -26.203 1 97.75 364 ASP B CA 1
ATOM 7183 C C . ASP B 1 364 ? -21.906 -29.938 -25.688 1 97.75 364 ASP B C 1
ATOM 7185 O O . ASP B 1 364 ? -21.062 -30.375 -26.469 1 97.75 364 ASP B O 1
ATOM 7189 N N . THR B 1 365 ? -21.859 -30.125 -24.406 1 98.31 365 THR B N 1
ATOM 7190 C CA . THR B 1 365 ? -20.672 -30.734 -23.828 1 98.31 365 THR B CA 1
ATOM 7191 C C . THR B 1 365 ? -21.031 -31.609 -22.641 1 98.31 365 THR B C 1
ATOM 7193 O O . THR B 1 365 ? -22.094 -31.453 -22.047 1 98.31 365 THR B O 1
ATOM 7196 N N . ASP B 1 366 ? -20.203 -32.531 -22.344 1 98.38 366 ASP B N 1
ATOM 7197 C CA . ASP B 1 366 ? -20.469 -33.469 -21.25 1 98.38 366 ASP B CA 1
ATOM 7198 C C . ASP B 1 366 ? -19.922 -32.938 -19.938 1 98.38 366 ASP B C 1
ATOM 7200 O O . ASP B 1 366 ? -20.406 -33.344 -18.859 1 98.38 366 ASP B O 1
ATOM 7204 N N . HIS B 1 367 ? -18.953 -32.125 -19.984 1 98.06 367 HIS B N 1
ATOM 7205 C CA . HIS B 1 367 ? -18.297 -31.578 -18.797 1 98.06 367 HIS B CA 1
ATOM 7206 C C . HIS B 1 367 ? -17.672 -30.219 -19.094 1 98.06 367 HIS B C 1
ATOM 7208 O O . HIS B 1 367 ? -17.203 -29.969 -20.203 1 98.06 367 HIS B O 1
ATOM 7214 N N . VAL B 1 368 ? -17.688 -29.312 -18.125 1 98.19 368 VAL B N 1
ATOM 7215 C CA . VAL B 1 368 ? -17.078 -27.984 -18.25 1 98.19 368 VAL B CA 1
ATOM 7216 C C . VAL B 1 368 ? -16.031 -27.781 -17.172 1 98.19 368 VAL B C 1
ATOM 7218 O O . VAL B 1 368 ? -16.281 -28.047 -15.992 1 98.19 368 VAL B O 1
ATOM 7221 N N . VAL B 1 369 ? -14.844 -27.391 -17.5 1 98.06 369 VAL B N 1
ATOM 7222 C CA . VAL B 1 369 ? -13.812 -26.938 -16.578 1 98.06 369 VAL B CA 1
ATOM 7223 C C . VAL B 1 369 ? -13.664 -25.422 -16.656 1 98.06 369 VAL B C 1
ATOM 7225 O O . VAL B 1 369 ? -13.32 -24.875 -17.703 1 98.06 369 VAL B O 1
ATOM 7228 N N . VAL B 1 370 ? -13.906 -24.719 -15.562 1 97.69 370 VAL B N 1
ATOM 7229 C CA . VAL B 1 370 ? -13.781 -23.266 -15.5 1 97.69 370 VAL B CA 1
ATOM 7230 C C . VAL B 1 370 ? -12.391 -22.891 -15.016 1 97.69 370 VAL B C 1
ATOM 7232 O O . VAL B 1 370 ? -12.055 -23.094 -13.852 1 97.69 370 VAL B O 1
ATOM 7235 N N . ALA B 1 371 ? -11.562 -22.328 -15.867 1 97.75 371 ALA B N 1
ATOM 7236 C CA . ALA B 1 371 ? -10.188 -21.922 -15.586 1 97.75 371 ALA B CA 1
ATOM 7237 C C . ALA B 1 371 ? -9.977 -20.453 -15.898 1 97.75 371 ALA B C 1
ATOM 7239 O O . ALA B 1 371 ? -9.141 -20.094 -16.734 1 97.75 371 ALA B O 1
ATOM 7240 N N . VAL B 1 372 ? -10.617 -19.562 -15.148 1 96 372 VAL B N 1
ATOM 7241 C CA . VAL B 1 372 ? -10.633 -18.141 -15.5 1 96 372 VAL B CA 1
ATOM 7242 C C . VAL B 1 372 ? -9.914 -17.328 -14.422 1 96 372 VAL B C 1
ATOM 7244 O O . VAL B 1 372 ? -10.242 -16.172 -14.18 1 96 372 VAL B O 1
ATOM 7247 N N . GLY B 1 373 ? -8.992 -17.969 -13.703 1 95.31 373 GLY B N 1
ATOM 7248 C CA . GLY B 1 373 ? -8.172 -17.234 -12.75 1 95.31 373 GLY B CA 1
ATOM 7249 C C . GLY B 1 373 ? -8.539 -17.531 -11.305 1 95.31 373 GLY B C 1
ATOM 7250 O O . GLY B 1 373 ? -9.523 -18.234 -11.039 1 95.31 373 GLY B O 1
ATOM 7251 N N . ILE B 1 374 ? -7.715 -17.016 -10.375 1 96.62 374 ILE B N 1
ATOM 7252 C CA . ILE B 1 374 ? -7.926 -17.25 -8.953 1 96.62 374 ILE B CA 1
ATOM 7253 C C . ILE B 1 374 ? -8.109 -15.922 -8.234 1 96.62 374 ILE B C 1
ATOM 7255 O O . ILE B 1 374 ? -7.762 -14.867 -8.766 1 96.62 374 ILE B O 1
ATOM 7259 N N . ILE B 1 375 ? -8.719 -15.984 -7.09 1 96.56 375 ILE B N 1
ATOM 7260 C CA . ILE B 1 375 ? -8.797 -14.875 -6.145 1 96.56 375 ILE B CA 1
ATOM 7261 C C . ILE B 1 375 ? -7.969 -15.203 -4.898 1 96.56 375 ILE B C 1
ATOM 7263 O O . ILE B 1 375 ? -8.031 -16.312 -4.383 1 96.56 375 ILE B O 1
ATOM 7267 N N . PRO B 1 376 ? -7.105 -14.211 -4.441 1 97.62 376 PRO B N 1
ATOM 7268 C CA . PRO B 1 376 ? -6.348 -14.492 -3.219 1 97.62 376 PRO B CA 1
ATOM 7269 C C . PRO B 1 376 ? -7.246 -14.758 -2.014 1 97.62 376 PRO B C 1
ATOM 7271 O O . PRO B 1 376 ? -8.297 -14.125 -1.873 1 97.62 376 PRO B O 1
ATOM 7274 N N . ASN B 1 377 ? -6.832 -15.727 -1.177 1 97.06 377 ASN B N 1
ATOM 7275 C CA . ASN B 1 377 ? -7.586 -16.062 0.026 1 97.06 377 ASN B CA 1
ATOM 7276 C C . ASN B 1 377 ? -7.328 -15.062 1.148 1 97.06 377 ASN B C 1
ATOM 7278 O O . ASN B 1 377 ? -6.492 -15.305 2.021 1 97.06 377 ASN B O 1
ATOM 7282 N N . THR B 1 378 ? -8.133 -13.961 1.145 1 95.88 378 THR B N 1
ATOM 7283 C CA . THR B 1 378 ? -7.906 -12.906 2.129 1 95.88 378 THR B CA 1
ATOM 7284 C C . THR B 1 378 ? -9.062 -12.836 3.121 1 95.88 378 THR B C 1
ATOM 7286 O O . THR B 1 378 ? -9.289 -11.797 3.748 1 95.88 378 THR B O 1
ATOM 7289 N N . ASP B 1 379 ? -9.758 -13.867 3.271 1 89.88 379 ASP B N 1
ATOM 7290 C CA . ASP B 1 379 ? -10.969 -13.828 4.086 1 89.88 379 ASP B CA 1
ATOM 7291 C C . ASP B 1 379 ? -10.633 -13.617 5.559 1 89.88 379 ASP B C 1
ATOM 7293 O O . ASP B 1 379 ? -11.438 -13.062 6.312 1 89.88 379 ASP B O 1
ATOM 7297 N N . ILE B 1 380 ? -9.5 -14.055 5.934 1 86.31 380 ILE B N 1
ATOM 7298 C CA . ILE B 1 380 ? -9.086 -13.898 7.324 1 86.31 380 ILE B CA 1
ATOM 7299 C C . ILE B 1 380 ? -9 -12.414 7.672 1 86.31 380 ILE B C 1
ATOM 7301 O O . ILE B 1 380 ? -9.094 -12.039 8.844 1 86.31 380 ILE B O 1
ATOM 7305 N N . ALA B 1 381 ? -8.805 -11.602 6.738 1 75.88 381 ALA B N 1
ATOM 7306 C CA . ALA B 1 381 ? -8.68 -10.164 6.934 1 75.88 381 ALA B CA 1
ATOM 7307 C C . ALA B 1 381 ? -9.969 -9.57 7.488 1 75.88 381 ALA B C 1
ATOM 7309 O O . ALA B 1 381 ? -9.945 -8.547 8.18 1 75.88 381 ALA B O 1
ATOM 7310 N N . LYS B 1 382 ? -11.07 -10.117 7.148 1 74.5 382 LYS B N 1
ATOM 7311 C CA . LYS B 1 382 ? -12.375 -9.586 7.543 1 74.5 382 LYS B CA 1
ATOM 7312 C C . LYS B 1 382 ? -12.492 -9.492 9.062 1 74.5 382 LYS B C 1
ATOM 7314 O O . LYS B 1 382 ? -13.195 -8.625 9.586 1 74.5 382 LYS B O 1
ATOM 7319 N N . SER B 1 383 ? -11.719 -10.305 9.648 1 70.75 383 SER B N 1
ATOM 7320 C CA . SER B 1 383 ? -11.797 -10.344 11.102 1 70.75 383 SER B CA 1
ATOM 7321 C C . SER B 1 383 ? -10.547 -9.734 11.734 1 70.75 383 SER B C 1
ATOM 7323 O O . SER B 1 383 ? -10.383 -9.773 12.953 1 70.75 383 SER B O 1
ATOM 7325 N N . THR B 1 384 ? -9.805 -9.25 10.812 1 74.31 384 THR B N 1
ATOM 7326 C CA . THR B 1 384 ? -8.539 -8.703 11.289 1 74.31 384 THR B CA 1
ATOM 7327 C C . THR B 1 384 ? -8.32 -7.289 10.766 1 74.31 384 THR B C 1
ATOM 7329 O O . THR B 1 384 ? -9.086 -6.809 9.922 1 74.31 384 THR B O 1
ATOM 7332 N N . SER B 1 385 ? -7.305 -6.66 11.32 1 80.44 385 SER B N 1
ATOM 7333 C CA . SER B 1 385 ? -6.922 -5.316 10.898 1 80.44 385 SER B CA 1
ATOM 7334 C C . SER B 1 385 ? -5.824 -5.363 9.836 1 80.44 385 SER B C 1
ATOM 7336 O O . SER B 1 385 ? -5.109 -4.379 9.641 1 80.44 385 SER B O 1
ATOM 7338 N N . LEU B 1 386 ? -5.734 -6.633 9.188 1 92.31 386 LEU B N 1
ATOM 7339 C CA . LEU B 1 386 ? -4.703 -6.73 8.164 1 92.31 386 LEU B CA 1
ATOM 7340 C C . LEU B 1 386 ? -5.113 -5.973 6.902 1 92.31 386 LEU B C 1
ATOM 7342 O O . LEU B 1 386 ? -6.285 -5.992 6.516 1 92.31 386 LEU B O 1
ATOM 7346 N N . GLU B 1 387 ? -4.137 -5.406 6.293 1 94 387 GLU B N 1
ATOM 7347 C CA . GLU B 1 387 ? -4.383 -4.605 5.098 1 94 387 GLU B CA 1
ATOM 7348 C C . GLU B 1 387 ? -4.383 -5.473 3.842 1 94 387 GLU B C 1
ATOM 7350 O O . GLU B 1 387 ? -3.475 -6.281 3.641 1 94 387 GLU B O 1
ATOM 7355 N N . VAL B 1 388 ? -5.438 -5.32 3.039 1 95.62 388 VAL B N 1
ATOM 7356 C CA . VAL B 1 388 ? -5.512 -5.973 1.737 1 95.62 388 VAL B CA 1
ATOM 7357 C C . VAL B 1 388 ? -5.266 -4.953 0.631 1 95.62 388 VAL B C 1
ATOM 7359 O O . VAL B 1 388 ? -5.848 -3.865 0.638 1 95.62 388 VAL B O 1
ATOM 7362 N N . ASP B 1 389 ? -4.406 -5.305 -0.259 1 95.75 389 ASP B N 1
ATOM 7363 C CA . ASP B 1 389 ? -4.094 -4.434 -1.387 1 95.75 389 ASP B CA 1
ATOM 7364 C C . ASP B 1 389 ? -5.312 -4.242 -2.289 1 95.75 389 ASP B C 1
ATOM 7366 O O . ASP B 1 389 ? -5.816 -5.207 -2.869 1 95.75 389 ASP B O 1
ATOM 7370 N N . PRO B 1 390 ? -5.758 -3.043 -2.471 1 91.94 390 PRO B N 1
ATOM 7371 C CA . PRO B 1 390 ? -6.977 -2.834 -3.258 1 91.94 390 PRO B CA 1
ATOM 7372 C C . PRO B 1 390 ? -6.738 -2.965 -4.758 1 91.94 390 PRO B C 1
ATOM 7374 O O . PRO B 1 390 ? -7.691 -3.092 -5.531 1 91.94 390 PRO B O 1
ATOM 7377 N N . VAL B 1 391 ? -5.516 -2.957 -5.164 1 93.19 391 VAL B N 1
ATOM 7378 C CA . VAL B 1 391 ? -5.195 -2.992 -6.586 1 93.19 391 VAL B CA 1
ATOM 7379 C C . VAL B 1 391 ? -4.836 -4.418 -7 1 93.19 391 VAL B C 1
ATOM 7381 O O . VAL B 1 391 ? -5.492 -5.004 -7.863 1 93.19 391 VAL B O 1
ATOM 7384 N N . ASN B 1 392 ? -3.953 -5.027 -6.273 1 95.69 392 ASN B N 1
ATOM 7385 C CA . ASN B 1 392 ? -3.424 -6.332 -6.656 1 95.69 392 ASN B CA 1
ATOM 7386 C C . ASN B 1 392 ? -4.121 -7.461 -5.906 1 95.69 392 ASN B C 1
ATOM 7388 O O . ASN B 1 392 ? -4 -8.633 -6.281 1 95.69 392 ASN B O 1
ATOM 7392 N N . GLY B 1 393 ? -4.801 -7.094 -4.855 1 96.19 393 GLY B N 1
ATOM 7393 C CA . GLY B 1 393 ? -5.277 -8.102 -3.922 1 96.19 393 GLY B CA 1
ATOM 7394 C C . GLY B 1 393 ? -4.176 -8.656 -3.033 1 96.19 393 GLY B C 1
ATOM 7395 O O . GLY B 1 393 ? -3.018 -8.258 -3.148 1 96.19 393 GLY B O 1
ATOM 7396 N N . GLY B 1 394 ? -4.613 -9.523 -2.096 1 97.81 394 GLY B N 1
ATOM 7397 C CA . GLY B 1 394 ? -3.65 -10.109 -1.179 1 97.81 394 GLY B CA 1
ATOM 7398 C C . GLY B 1 394 ? -3.32 -9.211 -0.003 1 97.81 394 GLY B C 1
ATOM 7399 O O . GLY B 1 394 ? -3.68 -8.031 0.004 1 97.81 394 GLY B O 1
ATOM 7400 N N . TYR B 1 395 ? -2.596 -9.727 0.928 1 97.19 395 TYR B N 1
ATOM 7401 C CA . TYR B 1 395 ? -2.193 -8.977 2.111 1 97.19 395 TYR B CA 1
ATOM 7402 C C . TYR B 1 395 ? -0.966 -8.117 1.821 1 97.19 395 TYR B C 1
ATOM 7404 O O . TYR B 1 395 ? 0.012 -8.602 1.245 1 97.19 395 TYR B O 1
ATOM 7412 N N . VAL B 1 396 ? -1.023 -6.859 2.244 1 95.88 396 VAL B N 1
ATOM 7413 C CA . VAL B 1 396 ? 0.128 -5.973 2.107 1 95.88 396 VAL B CA 1
ATOM 7414 C C . VAL B 1 396 ? 1.209 -6.371 3.109 1 95.88 396 VAL B C 1
ATOM 7416 O O . VAL B 1 396 ? 0.925 -6.57 4.293 1 95.88 396 VAL B O 1
ATOM 7419 N N . VAL B 1 397 ? 2.426 -6.539 2.605 1 96.06 397 VAL B N 1
ATOM 7420 C CA . VAL B 1 397 ? 3.533 -6.883 3.49 1 96.06 397 VAL B CA 1
ATOM 7421 C C . VAL B 1 397 ? 4.699 -5.926 3.26 1 96.06 397 VAL B C 1
ATOM 7423 O O . VAL B 1 397 ? 4.805 -5.312 2.195 1 96.06 397 VAL B O 1
ATOM 7426 N N . ASN B 1 398 ? 5.562 -5.793 4.277 1 92.38 398 ASN B N 1
ATOM 7427 C CA . ASN B 1 398 ? 6.801 -5.043 4.113 1 92.38 398 ASN B CA 1
ATOM 7428 C C . ASN B 1 398 ? 7.879 -5.879 3.428 1 92.38 398 ASN B C 1
ATOM 7430 O O . ASN B 1 398 ? 7.598 -6.969 2.928 1 92.38 398 ASN B O 1
ATOM 7434 N N . ALA B 1 399 ? 9.086 -5.422 3.367 1 93.5 399 ALA B N 1
ATOM 7435 C CA . ALA B 1 399 ? 10.164 -6.066 2.631 1 93.5 399 ALA B CA 1
ATOM 7436 C C . ALA B 1 399 ? 10.539 -7.402 3.268 1 93.5 399 ALA B C 1
ATOM 7438 O O . ALA B 1 399 ? 11.109 -8.273 2.607 1 93.5 399 ALA B O 1
ATOM 7439 N N . GLU B 1 400 ? 10.266 -7.543 4.523 1 96.12 400 GLU B N 1
ATOM 7440 C CA . GLU B 1 400 ? 10.586 -8.766 5.258 1 96.12 400 GLU B CA 1
ATOM 7441 C C . GLU B 1 400 ? 9.422 -9.75 5.223 1 96.12 400 GLU B C 1
ATOM 7443 O O . GLU B 1 400 ? 9.461 -10.781 5.895 1 96.12 400 GLU B O 1
ATOM 7448 N N . LEU B 1 401 ? 8.352 -9.398 4.523 1 97.38 401 LEU B N 1
ATOM 7449 C CA . LEU B 1 401 ? 7.148 -10.195 4.305 1 97.38 401 LEU B CA 1
ATOM 7450 C C . LEU B 1 401 ? 6.289 -10.234 5.562 1 97.38 401 LEU B C 1
ATOM 7452 O O . LEU B 1 401 ? 5.594 -11.227 5.812 1 97.38 401 LEU B O 1
ATOM 7456 N N . GLN B 1 402 ? 6.332 -9.18 6.336 1 95.44 402 GLN B N 1
ATOM 7457 C CA . GLN B 1 402 ? 5.508 -9.047 7.531 1 95.44 402 GLN B CA 1
ATOM 7458 C C . GLN B 1 402 ? 4.297 -8.156 7.27 1 95.44 402 GLN B C 1
ATOM 7460 O O . GLN B 1 402 ? 4.434 -7.055 6.734 1 95.44 402 GLN B O 1
ATOM 7465 N N . ALA B 1 403 ? 3.143 -8.695 7.66 1 93.62 403 ALA B N 1
ATOM 7466 C CA . ALA B 1 403 ? 1.932 -7.879 7.656 1 93.62 403 ALA B CA 1
ATOM 7467 C C . ALA B 1 403 ? 1.737 -7.184 9 1 93.62 403 ALA B C 1
ATOM 7469 O O . ALA B 1 403 ? 1.207 -6.07 9.055 1 93.62 403 ALA B O 1
ATOM 7470 N N . ARG B 1 404 ? 2.088 -7.867 10.023 1 91.69 404 ARG B N 1
ATOM 7471 C CA . ARG B 1 404 ? 2.086 -7.457 11.422 1 91.69 404 ARG B CA 1
ATOM 7472 C C . ARG B 1 404 ? 3.229 -8.117 12.188 1 91.69 404 ARG B C 1
ATOM 7474 O O . ARG B 1 404 ? 3.779 -9.125 11.75 1 91.69 404 ARG B O 1
ATOM 7481 N N . SER B 1 405 ? 3.555 -7.434 13.305 1 91.69 405 SER B N 1
ATOM 7482 C CA . SER B 1 405 ? 4.566 -8.078 14.141 1 91.69 405 SER B CA 1
ATOM 7483 C C . SER B 1 405 ? 4.219 -9.539 14.398 1 91.69 405 SER B C 1
ATOM 7485 O O . SER B 1 405 ? 3.109 -9.852 14.836 1 91.69 405 SER B O 1
ATOM 7487 N N . ASN B 1 406 ? 5.082 -10.438 13.961 1 95.25 406 ASN B N 1
ATOM 7488 C CA . ASN B 1 406 ? 5.012 -11.883 14.188 1 95.25 406 ASN B CA 1
ATOM 7489 C C . ASN B 1 406 ? 4.008 -12.547 13.242 1 95.25 406 ASN B C 1
ATOM 7491 O O . ASN B 1 406 ? 3.664 -13.711 13.422 1 95.25 406 ASN B O 1
ATOM 7495 N N . VAL B 1 407 ? 3.461 -11.812 12.328 1 96.12 407 VAL B N 1
ATOM 7496 C CA . VAL B 1 407 ? 2.58 -12.375 11.312 1 96.12 407 VAL B CA 1
ATOM 7497 C C . VAL B 1 407 ? 3.168 -12.125 9.93 1 96.12 407 VAL B C 1
ATOM 7499 O O . VAL B 1 407 ? 3.312 -10.977 9.5 1 96.12 407 VAL B O 1
ATOM 7502 N N . TYR B 1 408 ? 3.482 -13.18 9.281 1 98 408 TYR B N 1
ATOM 7503 C CA . TYR B 1 408 ? 4.09 -13.156 7.953 1 98 408 TYR B CA 1
ATOM 7504 C C . TYR B 1 408 ? 3.111 -13.641 6.895 1 98 408 TYR B C 1
ATOM 7506 O O . TYR B 1 408 ? 2.123 -14.305 7.211 1 98 408 TYR B O 1
ATOM 7514 N N . VAL B 1 409 ? 3.35 -13.211 5.621 1 98.56 409 VAL B N 1
ATOM 7515 C CA . VAL B 1 409 ? 2.561 -13.664 4.48 1 98.56 409 VAL B CA 1
ATOM 7516 C C . VAL B 1 409 ? 3.488 -14.062 3.336 1 98.56 409 VAL B C 1
ATOM 7518 O O . VAL B 1 409 ? 4.496 -13.398 3.086 1 98.56 409 VAL B O 1
ATOM 7521 N N . ALA B 1 410 ? 3.162 -15.156 2.662 1 98.81 410 ALA B N 1
ATOM 7522 C CA . ALA B 1 410 ? 3.992 -15.641 1.562 1 98.81 410 ALA B CA 1
ATOM 7523 C C . ALA B 1 410 ? 3.141 -16.281 0.476 1 98.81 410 ALA B C 1
ATOM 7525 O O . ALA B 1 410 ? 2.018 -16.719 0.739 1 98.81 410 ALA B O 1
ATOM 7526 N N . GLY B 1 411 ? 3.719 -16.344 -0.681 1 98.69 411 GLY B N 1
ATOM 7527 C CA . GLY B 1 411 ? 3.066 -17 -1.806 1 98.69 411 GLY B CA 1
ATOM 7528 C C . GLY B 1 411 ? 2.092 -16.094 -2.535 1 98.69 411 GLY B C 1
ATOM 7529 O O . GLY B 1 411 ? 2.277 -14.875 -2.574 1 98.69 411 GLY B O 1
ATOM 7530 N N . ASP B 1 412 ? 1.057 -16.719 -3.086 1 98.31 412 ASP B N 1
ATOM 7531 C CA . ASP B 1 412 ? 0.114 -16.047 -3.977 1 98.31 412 ASP B CA 1
ATOM 7532 C C . ASP B 1 412 ? -0.663 -14.961 -3.238 1 98.31 412 ASP B C 1
ATOM 7534 O O . ASP B 1 412 ? -1.233 -14.07 -3.863 1 98.31 412 ASP B O 1
ATOM 7538 N N . VAL B 1 413 ? -0.68 -15.039 -1.943 1 98.62 413 VAL B N 1
ATOM 7539 C CA . VAL B 1 413 ? -1.597 -14.18 -1.2 1 98.62 413 VAL B CA 1
ATOM 7540 C C . VAL B 1 413 ? -0.854 -12.945 -0.697 1 98.62 413 VAL B C 1
ATOM 7542 O O . VAL B 1 413 ? -1.459 -12.047 -0.107 1 98.62 413 VAL B O 1
ATOM 7545 N N . ALA B 1 414 ? 0.387 -12.797 -1.02 1 98.44 414 ALA B N 1
ATOM 7546 C CA . ALA B 1 414 ? 1.19 -11.68 -0.54 1 98.44 414 ALA B CA 1
ATOM 7547 C C . ALA B 1 414 ? 1.299 -10.586 -1.602 1 98.44 414 ALA B C 1
ATOM 7549 O O . ALA B 1 414 ? 1.667 -10.859 -2.746 1 98.44 414 ALA B O 1
ATOM 7550 N N . SER B 1 415 ? 0.945 -9.391 -1.25 1 97.62 415 SER B N 1
ATOM 7551 C CA . SER B 1 415 ? 1.279 -8.203 -2.031 1 97.62 415 SER B CA 1
ATOM 7552 C C . SER B 1 415 ? 2.564 -7.555 -1.527 1 97.62 415 SER B C 1
ATOM 7554 O O . SER B 1 415 ? 2.619 -7.074 -0.393 1 97.62 415 SER B O 1
ATOM 7556 N N . PHE B 1 416 ? 3.561 -7.543 -2.311 1 96.88 416 PHE B N 1
ATOM 7557 C CA . PHE B 1 416 ? 4.883 -7.098 -1.889 1 96.88 416 PHE B CA 1
ATOM 7558 C C . PHE B 1 416 ? 5.395 -5.988 -2.801 1 96.88 416 PHE B C 1
ATOM 7560 O O . PHE B 1 416 ? 4.973 -5.883 -3.953 1 96.88 416 PHE B O 1
ATOM 7567 N N . TYR B 1 417 ? 6.27 -5.199 -2.238 1 95.5 417 TYR B N 1
ATOM 7568 C CA . TYR B 1 417 ? 6.934 -4.176 -3.043 1 95.5 417 TYR B CA 1
ATOM 7569 C C . TYR B 1 417 ? 8.148 -4.75 -3.758 1 95.5 417 TYR B C 1
ATOM 7571 O O . TYR B 1 417 ? 9.102 -5.207 -3.113 1 95.5 417 TYR B O 1
ATOM 7579 N N . ASP B 1 418 ? 8.094 -4.766 -5.082 1 94.06 418 ASP B N 1
ATOM 7580 C CA . ASP B 1 418 ? 9.234 -5.18 -5.891 1 94.06 418 ASP B CA 1
ATOM 7581 C C . ASP B 1 418 ? 10.234 -4.035 -6.059 1 94.06 418 ASP B C 1
ATOM 7583 O O . ASP B 1 418 ? 10.016 -3.129 -6.863 1 94.06 418 ASP B O 1
ATOM 7587 N N . TYR B 1 419 ? 11.344 -4.223 -5.449 1 86.56 419 TYR B N 1
ATOM 7588 C CA . TYR B 1 419 ? 12.367 -3.178 -5.438 1 86.56 419 TYR B CA 1
ATOM 7589 C C . TYR B 1 419 ? 12.969 -2.992 -6.824 1 86.56 419 TYR B C 1
ATOM 7591 O O . TYR B 1 419 ? 13.344 -1.88 -7.203 1 86.56 419 TYR B O 1
ATOM 7599 N N . ASN B 1 420 ? 13.008 -4.027 -7.488 1 88 420 ASN B N 1
ATOM 7600 C CA . ASN B 1 420 ? 13.625 -3.986 -8.812 1 88 420 ASN B CA 1
ATOM 7601 C C . ASN B 1 420 ? 12.766 -3.232 -9.812 1 88 420 ASN B C 1
ATOM 7603 O O . ASN B 1 420 ? 13.281 -2.566 -10.711 1 88 420 ASN B O 1
ATOM 7607 N N . LEU B 1 421 ? 11.5 -3.332 -9.586 1 92.44 421 LEU B N 1
ATOM 7608 C CA . LEU B 1 421 ? 10.586 -2.754 -10.562 1 92.44 421 LEU B CA 1
ATOM 7609 C C . LEU B 1 421 ? 9.977 -1.461 -10.031 1 92.44 421 LEU B C 1
ATOM 7611 O O . LEU B 1 421 ? 9.391 -0.686 -10.797 1 92.44 421 LEU B O 1
ATOM 7615 N N . GLY B 1 422 ? 10.031 -1.249 -8.742 1 88.69 422 GLY B N 1
ATOM 7616 C CA . GLY B 1 422 ? 9.539 -0.025 -8.133 1 88.69 422 GLY B CA 1
ATOM 7617 C C . GLY B 1 422 ? 8.023 0.019 -8.008 1 88.69 422 GLY B C 1
ATOM 7618 O O . GLY B 1 422 ? 7.43 1.098 -8.008 1 88.69 422 GLY B O 1
ATOM 7619 N N . VAL B 1 423 ? 7.402 -1.179 -7.992 1 91.88 423 VAL B N 1
ATOM 7620 C CA . VAL B 1 423 ? 5.945 -1.243 -7.891 1 91.88 423 VAL B CA 1
ATOM 7621 C C . VAL B 1 423 ? 5.543 -2.42 -7.004 1 91.88 423 VAL B C 1
ATOM 7623 O O . VAL B 1 423 ? 6.301 -3.381 -6.855 1 91.88 423 VAL B O 1
ATOM 7626 N N . ARG B 1 424 ? 4.406 -2.342 -6.395 1 94.19 424 ARG B N 1
ATOM 7627 C CA . ARG B 1 424 ? 3.852 -3.498 -5.699 1 94.19 424 ARG B CA 1
ATOM 7628 C C . ARG B 1 424 ? 3.268 -4.504 -6.688 1 94.19 424 ARG B C 1
ATOM 7630 O O . ARG B 1 424 ? 2.646 -4.117 -7.68 1 94.19 424 ARG B O 1
ATOM 7637 N N . ARG B 1 425 ? 3.457 -5.746 -6.297 1 95.19 425 ARG B N 1
ATOM 7638 C CA . ARG B 1 425 ? 2.947 -6.82 -7.145 1 95.19 425 ARG B CA 1
ATOM 7639 C C . ARG B 1 425 ? 2.471 -8 -6.305 1 95.19 425 ARG B C 1
ATOM 7641 O O . ARG B 1 425 ? 2.832 -8.125 -5.133 1 95.19 425 ARG B O 1
ATOM 7648 N N . ARG B 1 426 ? 1.607 -8.742 -6.883 1 97.5 426 ARG B N 1
ATOM 7649 C CA . ARG B 1 426 ? 1.247 -10.094 -6.449 1 97.5 426 ARG B CA 1
ATOM 7650 C C . ARG B 1 426 ? 1.509 -11.109 -7.555 1 97.5 426 ARG B C 1
ATOM 7652 O O . ARG B 1 426 ? 1.047 -10.945 -8.688 1 97.5 426 ARG B O 1
ATOM 7659 N N . VAL B 1 427 ? 2.275 -12.117 -7.207 1 97 427 VAL B N 1
ATOM 7660 C CA . VAL B 1 427 ? 2.74 -13.07 -8.211 1 97 427 VAL B CA 1
ATOM 7661 C C . VAL B 1 427 ? 2.227 -14.469 -7.871 1 97 427 VAL B C 1
ATOM 7663 O O . VAL B 1 427 ? 2.348 -14.922 -6.727 1 97 427 VAL B O 1
ATOM 7666 N N . GLU B 1 428 ? 1.659 -15.086 -8.805 1 96.81 428 GLU B N 1
ATOM 7667 C CA . GLU B 1 428 ? 0.989 -16.375 -8.586 1 96.81 428 GLU B CA 1
ATOM 7668 C C . GLU B 1 428 ? 1.769 -17.516 -9.227 1 96.81 428 GLU B C 1
ATOM 7670 O O . GLU B 1 428 ? 1.183 -18.391 -9.867 1 96.81 428 GLU B O 1
ATOM 7675 N N . HIS B 1 429 ? 3.08 -17.484 -9.07 1 96.88 429 HIS B N 1
ATOM 7676 C CA . HIS B 1 429 ? 3.893 -18.531 -9.695 1 96.88 429 HIS B CA 1
ATOM 7677 C C . HIS B 1 429 ? 4.703 -19.297 -8.656 1 96.88 429 HIS B C 1
ATOM 7679 O O . HIS B 1 429 ? 4.988 -18.766 -7.574 1 96.88 429 HIS B O 1
ATOM 7685 N N . HIS B 1 430 ? 5.062 -20.484 -9.062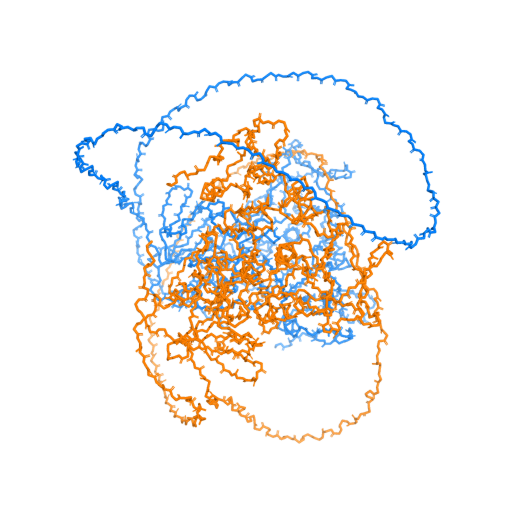 1 97.75 430 HIS B N 1
ATOM 7686 C CA . HIS B 1 430 ? 5.707 -21.453 -8.18 1 97.75 430 HIS B CA 1
ATOM 7687 C C . HIS B 1 430 ? 7 -20.891 -7.602 1 97.75 430 HIS B C 1
ATOM 7689 O O . HIS B 1 430 ? 7.242 -20.984 -6.395 1 97.75 430 HIS B O 1
ATOM 7695 N N . ASP B 1 431 ? 7.805 -20.312 -8.406 1 98 431 ASP B N 1
ATOM 7696 C CA . ASP B 1 431 ? 9.094 -19.797 -7.969 1 98 431 ASP B CA 1
ATOM 7697 C C . ASP B 1 431 ? 8.922 -18.688 -6.93 1 98 431 ASP B C 1
ATOM 7699 O O . ASP B 1 431 ? 9.711 -18.594 -5.988 1 98 431 ASP B O 1
ATOM 7703 N N . HIS B 1 432 ? 7.973 -17.906 -7.125 1 98.12 432 HIS B N 1
ATOM 7704 C CA . HIS B 1 432 ? 7.641 -16.875 -6.141 1 98.12 432 HIS B CA 1
ATOM 7705 C C . HIS B 1 432 ? 7.211 -17.516 -4.82 1 98.12 432 HIS B C 1
ATOM 7707 O O . HIS B 1 432 ? 7.652 -17.078 -3.75 1 98.12 432 HIS B O 1
ATOM 7713 N N . ALA B 1 433 ? 6.328 -18.484 -4.922 1 98.75 433 ALA B N 1
ATOM 7714 C CA . ALA B 1 433 ? 5.875 -19.172 -3.717 1 98.75 433 ALA B CA 1
ATOM 7715 C C . ALA B 1 433 ? 7.047 -19.781 -2.955 1 98.75 433 ALA B C 1
ATOM 7717 O O . ALA B 1 433 ? 7.137 -19.641 -1.732 1 98.75 433 ALA B O 1
ATOM 7718 N N . LYS B 1 434 ? 7.91 -20.375 -3.678 1 98.69 434 LYS B N 1
ATOM 7719 C CA . LYS B 1 434 ? 9.094 -20.984 -3.064 1 98.69 434 LYS B CA 1
ATOM 7720 C C . LYS B 1 434 ? 9.961 -19.922 -2.391 1 98.69 434 LYS B C 1
ATOM 7722 O O . LYS B 1 434 ? 10.281 -20.031 -1.205 1 98.69 434 LYS B O 1
ATOM 7727 N N . ALA B 1 435 ? 10.305 -18.875 -3.102 1 98.56 435 ALA B N 1
ATOM 7728 C CA . ALA B 1 435 ? 11.227 -17.844 -2.615 1 98.56 435 ALA B CA 1
ATOM 7729 C C . ALA B 1 435 ? 10.648 -17.125 -1.398 1 98.56 435 ALA B C 1
ATOM 7731 O O . ALA B 1 435 ? 11.359 -16.891 -0.417 1 98.56 435 ALA B O 1
ATOM 7732 N N . THR B 1 436 ? 9.414 -16.766 -1.485 1 98.81 436 THR B N 1
ATOM 7733 C CA . THR B 1 436 ? 8.797 -16.078 -0.364 1 98.81 436 THR B CA 1
ATOM 7734 C C . THR B 1 436 ? 8.609 -17.016 0.824 1 98.81 436 THR B C 1
ATOM 7736 O O . THR B 1 436 ? 8.734 -16.594 1.978 1 98.81 436 THR B O 1
ATOM 7739 N N . GLY B 1 437 ? 8.281 -18.297 0.552 1 98.94 437 GLY B N 1
ATOM 7740 C CA . GLY B 1 437 ? 8.242 -19.266 1.636 1 98.94 437 GLY B CA 1
ATOM 7741 C C . GLY B 1 437 ? 9.555 -19.391 2.381 1 98.94 437 GLY B C 1
ATOM 7742 O O . GLY B 1 437 ? 9.586 -19.328 3.611 1 98.94 437 GLY B O 1
ATOM 7743 N N . GLU B 1 438 ? 10.617 -19.5 1.641 1 98.88 438 GLU B N 1
ATOM 7744 C CA . GLU B 1 438 ? 11.945 -19.609 2.23 1 98.88 438 GLU B CA 1
ATOM 7745 C C . GLU B 1 438 ? 12.281 -18.375 3.07 1 98.88 438 GLU B C 1
ATOM 7747 O O . GLU B 1 438 ? 12.742 -18.5 4.207 1 98.88 438 GLU B O 1
ATOM 7752 N N . LEU B 1 439 ? 12 -17.266 2.492 1 98.75 439 LEU B N 1
ATOM 7753 C CA . LEU B 1 439 ? 12.336 -16.031 3.188 1 98.75 439 LEU B CA 1
ATOM 7754 C C . LEU B 1 439 ? 11.492 -15.859 4.445 1 98.75 439 LEU B C 1
ATOM 7756 O O . LEU B 1 439 ? 12.008 -15.484 5.5 1 98.75 439 LEU B O 1
ATOM 7760 N N . ALA B 1 440 ? 10.219 -16.078 4.324 1 98.81 440 ALA B N 1
ATOM 7761 C CA . ALA B 1 440 ? 9.344 -15.977 5.492 1 98.81 440 ALA B CA 1
ATOM 7762 C C . ALA B 1 440 ? 9.812 -16.906 6.609 1 98.81 440 ALA B C 1
ATOM 7764 O O . ALA B 1 440 ? 9.875 -16.5 7.773 1 98.81 440 ALA B O 1
ATOM 7765 N N . GLY B 1 441 ? 10.156 -18.172 6.254 1 98.88 441 GLY B N 1
ATOM 7766 C CA . GLY B 1 441 ? 10.648 -19.109 7.246 1 98.88 441 GLY B CA 1
ATOM 7767 C C . GLY B 1 441 ? 11.906 -18.625 7.949 1 98.88 441 GLY B C 1
ATOM 7768 O O . GLY B 1 441 ? 12 -18.688 9.172 1 98.88 441 GLY B O 1
ATOM 7769 N N . LYS B 1 442 ? 12.805 -18.141 7.156 1 98.75 442 LYS B N 1
ATOM 7770 C CA . LYS B 1 442 ? 14.055 -17.609 7.695 1 98.75 442 LYS B CA 1
ATOM 7771 C C . LYS B 1 442 ? 13.797 -16.438 8.641 1 98.75 442 LYS B C 1
ATOM 7773 O O . LYS B 1 442 ? 14.367 -16.375 9.734 1 98.75 442 LYS B O 1
ATOM 7778 N N . ASN B 1 443 ? 12.945 -15.531 8.219 1 98.19 443 ASN B N 1
ATOM 7779 C CA . ASN B 1 443 ? 12.656 -14.336 9.008 1 98.19 443 ASN B CA 1
ATOM 7780 C C . ASN B 1 443 ? 11.859 -14.68 10.266 1 98.19 443 ASN B C 1
ATOM 7782 O O . ASN B 1 443 ? 12.062 -14.07 11.32 1 98.19 443 ASN B O 1
ATOM 7786 N N . MET B 1 444 ? 10.977 -15.594 10.18 1 98.56 444 MET B N 1
ATOM 7787 C CA . MET B 1 444 ? 10.25 -16.062 11.367 1 98.56 444 MET B CA 1
ATOM 7788 C C . MET B 1 444 ? 11.211 -16.625 12.398 1 98.56 444 MET B C 1
ATOM 7790 O O . MET B 1 444 ? 10.977 -16.516 13.602 1 98.56 444 MET B O 1
ATOM 7794 N N . ALA B 1 445 ? 12.219 -17.234 11.93 1 98.5 445 ALA B N 1
ATOM 7795 C CA . ALA B 1 445 ? 13.18 -17.891 12.82 1 98.5 445 ALA B CA 1
ATOM 7796 C C . ALA B 1 445 ? 14.219 -16.891 13.32 1 98.5 445 ALA B C 1
ATOM 7798 O O . ALA B 1 445 ? 15.18 -17.281 13.992 1 98.5 445 ALA B O 1
ATOM 7799 N N . GLY B 1 446 ? 14.156 -15.656 12.945 1 96 446 GLY B N 1
ATOM 7800 C CA . GLY B 1 446 ? 14.984 -14.695 13.648 1 96 446 GLY B CA 1
ATOM 7801 C C . GLY B 1 446 ? 15.719 -13.75 12.719 1 96 446 GLY B C 1
ATOM 7802 O O . GLY B 1 446 ? 16.266 -12.734 13.156 1 96 446 GLY B O 1
ATOM 7803 N N . SER B 1 447 ? 15.703 -14 11.406 1 95.5 447 SER B N 1
ATOM 7804 C CA . SER B 1 447 ? 16.312 -13.07 10.469 1 95.5 447 SER B CA 1
ATOM 7805 C C . SER B 1 447 ? 15.367 -11.922 10.117 1 95.5 447 SER B C 1
ATOM 7807 O O . SER B 1 447 ? 14.266 -11.836 10.672 1 95.5 447 SER B O 1
ATOM 7809 N N . ALA B 1 448 ? 15.875 -11.023 9.352 1 94.06 448 ALA B N 1
ATOM 7810 C CA . ALA B 1 448 ? 15.086 -9.891 8.891 1 94.06 448 ALA B CA 1
ATOM 7811 C C . ALA B 1 448 ? 15.516 -9.453 7.492 1 94.06 448 ALA B C 1
ATOM 7813 O O . ALA B 1 448 ? 15.727 -8.266 7.242 1 94.06 448 ALA B O 1
ATOM 7814 N N . ASP B 1 449 ? 15.602 -10.461 6.645 1 95.25 449 ASP B N 1
ATOM 7815 C CA . ASP B 1 449 ? 16.062 -10.18 5.285 1 95.25 449 ASP B CA 1
ATOM 7816 C C . ASP B 1 449 ? 14.93 -9.641 4.418 1 95.25 449 ASP B C 1
ATOM 7818 O O . ASP B 1 449 ? 13.789 -10.086 4.527 1 95.25 449 ASP B O 1
ATOM 7822 N N . PRO B 1 450 ? 15.266 -8.672 3.57 1 93.56 450 PRO B N 1
ATOM 7823 C CA . PRO B 1 450 ? 14.25 -8.18 2.635 1 93.56 450 PRO B CA 1
ATOM 7824 C C . PRO B 1 450 ? 14.07 -9.102 1.429 1 93.56 450 PRO B C 1
ATOM 7826 O O . PRO B 1 450 ? 14.992 -9.82 1.048 1 93.56 450 PRO B O 1
ATOM 7829 N N . TYR B 1 451 ? 12.898 -9.07 0.911 1 95.5 451 TYR B N 1
ATOM 7830 C CA . TYR B 1 451 ? 12.633 -9.789 -0.328 1 95.5 451 TYR B CA 1
ATOM 7831 C C . TYR B 1 451 ? 13.109 -9 -1.537 1 95.5 451 TYR B C 1
ATOM 7833 O O . TYR B 1 451 ? 12.5 -7.992 -1.908 1 95.5 451 TYR B O 1
ATOM 7841 N N . THR B 1 452 ? 14.164 -9.422 -2.18 1 92.19 452 THR B N 1
ATOM 7842 C CA . THR B 1 452 ? 14.742 -8.719 -3.318 1 92.19 452 THR B CA 1
ATOM 7843 C C . THR B 1 452 ? 14.781 -9.617 -4.551 1 92.19 452 THR B C 1
ATOM 7845 O O . THR B 1 452 ? 15.289 -9.219 -5.602 1 92.19 452 THR B O 1
ATOM 7848 N N . TYR B 1 453 ? 14.219 -10.766 -4.41 1 94.5 453 TYR B N 1
ATOM 7849 C CA . TYR B 1 453 ? 14.273 -11.781 -5.461 1 94.5 453 TYR B CA 1
ATOM 7850 C C . TYR B 1 453 ? 13.297 -11.453 -6.586 1 94.5 453 TYR B C 1
ATOM 7852 O O . TYR B 1 453 ? 12.188 -10.992 -6.332 1 94.5 453 TYR B O 1
ATOM 7860 N N . LEU B 1 454 ? 13.773 -11.68 -7.82 1 95.94 454 LEU B N 1
ATOM 7861 C CA . LEU B 1 454 ? 12.898 -11.594 -8.984 1 95.94 454 LEU B CA 1
ATOM 7862 C C . LEU B 1 454 ? 12.5 -12.984 -9.469 1 95.94 454 LEU B C 1
ATOM 7864 O O . LEU B 1 454 ? 13.25 -13.633 -10.195 1 95.94 454 LEU B O 1
ATOM 7868 N N . PRO B 1 455 ? 11.297 -13.375 -9.125 1 95.88 455 PRO B N 1
ATOM 7869 C CA . PRO B 1 455 ? 10.922 -14.75 -9.453 1 95.88 455 PRO B CA 1
ATOM 7870 C C . PRO B 1 455 ? 10.641 -14.953 -10.938 1 95.88 455 PRO B C 1
ATOM 7872 O O . PRO B 1 455 ? 10.109 -14.055 -11.602 1 95.88 455 PRO B O 1
ATOM 7875 N N . PHE B 1 456 ? 10.945 -16.078 -11.414 1 95.94 456 PHE B N 1
ATOM 7876 C CA . PHE B 1 456 ? 10.602 -16.391 -12.797 1 95.94 456 PHE B CA 1
ATOM 7877 C C . PHE B 1 456 ? 9.422 -17.375 -12.844 1 95.94 456 PHE B C 1
ATOM 7879 O O . PHE B 1 456 ? 8.977 -17.859 -11.805 1 95.94 456 PHE B O 1
ATOM 7886 N N . PHE B 1 457 ? 8.875 -17.594 -13.984 1 96.88 457 PHE B N 1
ATOM 7887 C CA . PHE B 1 457 ? 7.844 -18.594 -14.25 1 96.88 457 PHE B CA 1
ATOM 7888 C C . PHE B 1 457 ? 8.023 -19.203 -15.625 1 96.88 457 PHE B C 1
ATOM 7890 O O . PHE B 1 457 ? 8.828 -18.719 -16.422 1 96.88 457 PHE B O 1
ATOM 7897 N N . TRP B 1 458 ? 7.398 -20.312 -15.836 1 96.06 458 TRP B N 1
ATOM 7898 C CA . TRP B 1 458 ? 7.516 -21.047 -17.094 1 96.06 458 TRP B CA 1
ATOM 7899 C C . TRP B 1 458 ? 6.199 -21.734 -17.438 1 96.06 458 TRP B C 1
ATOM 7901 O O . TRP B 1 458 ? 5.309 -21.859 -16.594 1 96.06 458 TRP B O 1
ATOM 7911 N N . SER B 1 459 ? 6.039 -22.031 -18.656 1 95.94 459 SER B N 1
ATOM 7912 C CA . SER B 1 459 ? 4.945 -22.875 -19.109 1 95.94 459 SER B CA 1
ATOM 7913 C C . SER B 1 459 ? 5.316 -23.594 -20.406 1 95.94 459 SER B C 1
ATOM 7915 O O . SER B 1 459 ? 6.195 -23.141 -21.141 1 95.94 459 SER B O 1
ATOM 7917 N N . ASP B 1 460 ? 4.691 -24.734 -20.547 1 92.81 460 ASP B N 1
ATOM 7918 C CA . ASP B 1 460 ? 4.754 -25.547 -21.766 1 92.81 460 ASP B CA 1
ATOM 7919 C C . ASP B 1 460 ? 3.361 -26 -22.188 1 92.81 460 ASP B C 1
ATOM 7921 O O . ASP B 1 460 ? 2.611 -26.562 -21.406 1 92.81 460 ASP B O 1
ATOM 7925 N N . LEU B 1 461 ? 2.951 -25.719 -23.391 1 93.44 461 LEU B N 1
ATOM 7926 C CA . LEU B 1 461 ? 1.633 -26.094 -23.875 1 93.44 461 LEU B CA 1
ATOM 7927 C C . LEU B 1 461 ? 1.738 -27.25 -24.875 1 93.44 461 LEU B C 1
ATOM 7929 O O . LEU B 1 461 ? 1.061 -28.281 -24.719 1 93.44 461 LEU B O 1
ATOM 7933 N N . THR B 1 462 ? 2.398 -27.125 -25.922 1 86.5 462 THR B N 1
ATOM 7934 C CA . THR B 1 462 ? 2.688 -28.156 -26.906 1 86.5 462 THR B CA 1
ATOM 7935 C C . THR B 1 462 ? 4.176 -28.188 -27.25 1 86.5 462 THR B C 1
ATOM 7937 O O . THR B 1 462 ? 4.957 -27.406 -26.688 1 86.5 462 THR B O 1
ATOM 7940 N N . ASP B 1 463 ? 4.516 -29.078 -28.078 1 84.38 463 ASP B N 1
ATOM 7941 C CA . ASP B 1 463 ? 5.918 -29.234 -28.453 1 84.38 463 ASP B CA 1
ATOM 7942 C C . ASP B 1 463 ? 6.461 -27.938 -29.062 1 84.38 463 ASP B C 1
ATOM 7944 O O . ASP B 1 463 ? 7.672 -27.719 -29.078 1 84.38 463 ASP B O 1
ATOM 7948 N N . HIS B 1 464 ? 5.602 -27.031 -29.406 1 87.38 464 HIS B N 1
ATOM 7949 C CA . HIS B 1 464 ? 6.055 -25.844 -30.109 1 87.38 464 HIS B CA 1
ATOM 7950 C C . HIS B 1 464 ? 5.953 -24.609 -29.234 1 87.38 464 HIS B C 1
ATOM 7952 O O . HIS B 1 464 ? 6.395 -23.516 -29.625 1 87.38 464 HIS B O 1
ATOM 7958 N N . ILE B 1 465 ? 5.387 -24.781 -28.125 1 94 465 ILE B N 1
ATOM 7959 C CA . ILE B 1 465 ? 5.168 -23.609 -27.281 1 94 465 ILE B CA 1
ATOM 7960 C C . ILE B 1 465 ? 5.746 -23.859 -25.891 1 94 465 ILE B C 1
ATOM 7962 O O . ILE B 1 465 ? 5.203 -24.656 -25.109 1 94 465 ILE B O 1
ATOM 7966 N N . GLY B 1 466 ? 6.812 -23.312 -25.562 1 95.69 466 GLY B N 1
ATOM 7967 C CA . GLY B 1 466 ? 7.461 -23.312 -24.266 1 95.69 466 GLY B CA 1
ATOM 7968 C C . GLY B 1 466 ? 8.234 -22.031 -23.984 1 95.69 466 GLY B C 1
ATOM 7969 O O . GLY B 1 466 ? 8.82 -21.438 -24.891 1 95.69 466 GLY B O 1
ATOM 7970 N N . PHE B 1 467 ? 8.242 -21.594 -22.75 1 97.06 467 PHE B N 1
ATOM 7971 C CA . PHE B 1 467 ? 8.922 -20.344 -22.469 1 97.06 467 PHE B CA 1
ATOM 7972 C C . PHE B 1 467 ? 9.234 -20.219 -20.969 1 97.06 467 PHE B C 1
ATOM 7974 O O . PHE B 1 467 ? 8.688 -20.969 -20.156 1 97.06 467 PHE B O 1
ATOM 7981 N N . GLU B 1 468 ? 10.125 -19.406 -20.625 1 97.56 468 GLU B N 1
ATOM 7982 C CA . GLU B 1 468 ? 10.43 -18.875 -19.312 1 97.56 468 GLU B CA 1
ATOM 7983 C C . GLU B 1 468 ? 10.344 -17.344 -19.297 1 97.56 468 GLU B C 1
ATOM 7985 O O . GLU B 1 468 ? 10.562 -16.688 -20.312 1 97.56 468 GLU B O 1
ATOM 7990 N N . ALA B 1 469 ? 9.984 -16.859 -18.172 1 98.38 469 ALA B N 1
ATOM 7991 C CA . ALA B 1 469 ? 9.875 -15.406 -18.109 1 98.38 469 ALA B CA 1
ATOM 7992 C C . ALA B 1 469 ? 10.156 -14.898 -16.703 1 98.38 469 ALA B C 1
ATOM 7994 O O . ALA B 1 469 ? 10.047 -15.648 -15.727 1 98.38 469 ALA B O 1
ATOM 7995 N N . VAL B 1 470 ? 10.586 -13.664 -16.609 1 98 470 VAL B N 1
ATOM 7996 C CA . VAL B 1 470 ? 10.875 -12.992 -15.344 1 98 470 VAL B CA 1
ATOM 7997 C C . VAL B 1 470 ? 10.469 -11.523 -15.43 1 98 470 VAL B C 1
ATOM 7999 O O . VAL B 1 470 ? 10.469 -10.938 -16.516 1 98 470 VAL B O 1
ATOM 8002 N N . GLY B 1 471 ? 10.047 -10.961 -14.266 1 97.38 471 GLY B N 1
ATOM 8003 C CA . GLY B 1 471 ? 9.703 -9.555 -14.219 1 97.38 471 GLY B CA 1
ATOM 8004 C C . GLY B 1 471 ? 8.266 -9.281 -14.633 1 97.38 471 GLY B C 1
ATOM 8005 O O . GLY B 1 471 ? 7.379 -10.109 -14.398 1 97.38 471 GLY B O 1
ATOM 8006 N N . ASN B 1 472 ? 7.996 -8.094 -15.008 1 97 472 ASN B N 1
ATOM 8007 C CA . ASN B 1 472 ? 6.684 -7.676 -15.484 1 97 472 ASN B CA 1
ATOM 8008 C C . ASN B 1 472 ? 6.523 -7.941 -16.984 1 97 472 ASN B C 1
ATOM 8010 O O . ASN B 1 472 ? 7.098 -7.227 -17.812 1 97 472 ASN B O 1
ATOM 8014 N N . THR B 1 473 ? 5.695 -8.867 -17.297 1 97.62 473 THR B N 1
ATOM 8015 C CA . THR B 1 473 ? 5.52 -9.273 -18.688 1 97.62 473 THR B CA 1
ATOM 8016 C C . THR B 1 473 ? 4.102 -8.977 -19.156 1 97.62 473 THR B C 1
ATOM 8018 O O . THR B 1 473 ? 3.516 -9.766 -19.906 1 97.62 473 THR B O 1
ATOM 8021 N N . ASP B 1 474 ? 3.605 -7.902 -18.719 1 96.25 474 ASP B N 1
ATOM 8022 C CA . ASP B 1 474 ? 2.287 -7.465 -19.156 1 96.25 474 ASP B CA 1
ATOM 8023 C C . ASP B 1 474 ? 2.27 -7.219 -20.672 1 96.25 474 ASP B C 1
ATOM 8025 O O . ASP B 1 474 ? 3.01 -6.371 -21.172 1 96.25 474 ASP B O 1
ATOM 8029 N N . ALA B 1 475 ? 1.379 -7.902 -21.312 1 96.25 475 ALA B N 1
ATOM 8030 C CA . ALA B 1 475 ? 1.326 -7.852 -22.781 1 96.25 475 ALA B CA 1
ATOM 8031 C C . ALA B 1 475 ? 0.978 -6.449 -23.266 1 96.25 475 ALA B C 1
ATOM 8033 O O . ALA B 1 475 ? 1.147 -6.137 -24.438 1 96.25 475 ALA B O 1
ATOM 8034 N N . LYS B 1 476 ? 0.482 -5.602 -22.422 1 95.38 476 LYS B N 1
ATOM 8035 C CA . LYS B 1 476 ? 0.112 -4.238 -22.781 1 95.38 476 LYS B CA 1
ATOM 8036 C C . LYS B 1 476 ? 1.343 -3.342 -22.891 1 95.38 476 LYS B C 1
ATOM 8038 O O . LYS B 1 476 ? 1.274 -2.244 -23.438 1 95.38 476 LYS B O 1
ATOM 8043 N N . LEU B 1 477 ? 2.438 -3.816 -22.391 1 97.06 477 LEU B N 1
ATOM 8044 C CA . LEU B 1 477 ? 3.668 -3.037 -22.438 1 97.06 477 LEU B CA 1
ATOM 8045 C C . LEU B 1 477 ? 4.258 -3.047 -23.859 1 97.06 477 LEU B C 1
ATOM 8047 O O . LEU B 1 477 ? 3.963 -3.943 -24.641 1 97.06 477 LEU B O 1
ATOM 8051 N N . LYS B 1 478 ? 5.102 -2.008 -24.094 1 96.19 478 LYS B N 1
ATOM 8052 C CA . LYS B 1 478 ? 5.891 -2.045 -25.312 1 96.19 478 LYS B CA 1
ATOM 8053 C C . LYS B 1 478 ? 6.875 -3.209 -25.297 1 96.19 478 LYS B C 1
ATOM 8055 O O . LYS B 1 478 ? 7.531 -3.465 -24.281 1 96.19 478 LYS B O 1
ATOM 8060 N N . THR B 1 479 ? 6.914 -3.936 -26.469 1 97 479 THR B N 1
ATOM 8061 C CA . THR B 1 479 ? 7.805 -5.09 -26.516 1 97 479 THR B CA 1
ATOM 8062 C C . THR B 1 479 ? 8.781 -4.973 -27.688 1 97 479 THR B C 1
ATOM 8064 O O . THR B 1 479 ? 8.484 -4.324 -28.688 1 97 479 THR B O 1
ATOM 8067 N N . TYR B 1 480 ? 9.961 -5.473 -27.469 1 96.44 480 TYR B N 1
ATOM 8068 C CA . TYR B 1 480 ? 10.977 -5.695 -28.5 1 96.44 480 TYR B CA 1
ATOM 8069 C C . TYR B 1 480 ? 11.398 -7.16 -28.531 1 96.44 480 TYR B C 1
ATOM 8071 O O . TYR B 1 480 ? 11.805 -7.723 -27.516 1 96.44 480 TYR B O 1
ATOM 8079 N N . ALA B 1 481 ? 11.289 -7.734 -29.719 1 96.31 481 ALA B N 1
ATOM 8080 C CA . ALA B 1 481 ? 11.555 -9.164 -29.812 1 96.31 481 ALA B CA 1
ATOM 8081 C C . ALA B 1 481 ? 12.758 -9.453 -30.719 1 96.31 481 ALA B C 1
ATOM 8083 O O . ALA B 1 481 ? 12.961 -8.766 -31.719 1 96.31 481 ALA B O 1
ATOM 8084 N N . VAL B 1 482 ? 13.508 -10.414 -30.297 1 95.31 482 VAL B N 1
ATOM 8085 C CA . VAL B 1 482 ? 14.609 -10.953 -31.078 1 95.31 482 VAL B CA 1
ATOM 8086 C C . VAL B 1 482 ? 14.359 -12.422 -31.391 1 95.31 482 VAL B C 1
ATOM 8088 O O . VAL B 1 482 ? 14.18 -13.234 -30.484 1 95.31 482 VAL B O 1
ATOM 8091 N N . TRP B 1 483 ? 14.336 -12.727 -32.656 1 93.94 483 TRP B N 1
ATOM 8092 C CA . TRP B 1 483 ? 14.086 -14.094 -33.062 1 93.94 483 TRP B CA 1
ATOM 8093 C C . TRP B 1 483 ? 15.297 -14.68 -33.781 1 93.94 483 TRP B C 1
ATOM 8095 O O . TRP B 1 483 ? 16.047 -13.961 -34.438 1 93.94 483 TRP B O 1
ATOM 8105 N N . GLU B 1 484 ? 15.422 -15.969 -33.562 1 90.62 484 GLU B N 1
ATOM 8106 C CA . GLU B 1 484 ? 16.484 -16.672 -34.281 1 90.62 484 GLU B CA 1
ATOM 8107 C C . GLU B 1 484 ? 16.297 -16.594 -35.781 1 90.62 484 GLU B C 1
ATOM 8109 O O . GLU B 1 484 ? 15.172 -16.703 -36.281 1 90.62 484 GLU B O 1
ATOM 8114 N N . LYS B 1 485 ? 17.438 -16.266 -36.531 1 82.56 485 LYS B N 1
ATOM 8115 C CA . LYS B 1 485 ? 17.375 -16.188 -38 1 82.56 485 LYS B CA 1
ATOM 8116 C C . LYS B 1 485 ? 17.125 -17.578 -38.594 1 82.56 485 LYS B C 1
ATOM 8118 O O . LYS B 1 485 ? 17.75 -18.562 -38.188 1 82.56 485 LYS B O 1
ATOM 8123 N N . GLN B 1 486 ? 16.172 -17.656 -39.375 1 76.06 486 GLN B N 1
ATOM 8124 C CA . GLN B 1 486 ? 15.82 -18.922 -40 1 76.06 486 GLN B CA 1
ATOM 8125 C C . GLN B 1 486 ? 16.625 -19.156 -41.281 1 76.06 486 GLN B C 1
ATOM 8127 O O . GLN B 1 486 ? 16.906 -18.219 -42.031 1 76.06 486 GLN B O 1
ATOM 8132 N N . LYS B 1 487 ? 17.234 -20.359 -41.406 1 65.25 487 LYS B N 1
ATOM 8133 C CA . LYS B 1 487 ? 18.047 -20.703 -42.594 1 65.25 487 LYS B CA 1
ATOM 8134 C C . LYS B 1 487 ? 17.172 -20.891 -43.812 1 65.25 487 LYS B C 1
ATOM 8136 O O . LYS B 1 487 ? 17.625 -20.672 -44.938 1 65.25 487 LYS B O 1
ATOM 8141 N N . THR B 1 488 ? 15.953 -21.453 -43.594 1 65.25 488 THR B N 1
ATOM 8142 C CA . THR B 1 488 ? 15.078 -21.672 -44.75 1 65.25 488 THR B CA 1
ATOM 8143 C C . THR B 1 488 ? 13.75 -20.938 -44.531 1 65.25 488 THR B C 1
ATOM 8145 O O . THR B 1 488 ? 13.352 -20.656 -43.406 1 65.25 488 THR B O 1
ATOM 8148 N N . ASP B 1 489 ? 13.133 -20.453 -45.688 1 57.47 489 ASP B N 1
ATOM 8149 C CA . ASP B 1 489 ? 11.883 -19.703 -45.719 1 57.47 489 ASP B CA 1
ATOM 8150 C C . ASP B 1 489 ? 10.758 -20.5 -45.062 1 57.47 489 ASP B C 1
ATOM 8152 O O . ASP B 1 489 ? 9.797 -19.922 -44.531 1 57.47 489 ASP B O 1
ATOM 8156 N N . ASP B 1 490 ? 10.727 -21.828 -45.125 1 54.84 490 ASP B N 1
ATOM 8157 C CA . ASP B 1 490 ? 9.648 -22.688 -44.625 1 54.84 490 ASP B CA 1
ATOM 8158 C C . ASP B 1 490 ? 9.789 -22.922 -43.125 1 54.84 490 ASP B C 1
ATOM 8160 O O . ASP B 1 490 ? 8.969 -23.609 -42.5 1 54.84 490 ASP B O 1
ATOM 8164 N N . ALA B 1 491 ? 10.695 -22.234 -42.562 1 66 491 ALA B N 1
ATOM 8165 C CA . ALA B 1 491 ? 10.992 -22.547 -41.156 1 66 491 ALA B CA 1
ATOM 8166 C C . ALA B 1 491 ? 10.086 -21.766 -40.219 1 66 491 ALA B C 1
ATOM 8168 O O . ALA B 1 491 ? 9.562 -20.719 -40.562 1 66 491 ALA B O 1
ATOM 8169 N N . ASP B 1 492 ? 9.602 -22.406 -39.188 1 77.19 492 ASP B N 1
ATOM 8170 C CA . ASP B 1 492 ? 8.828 -21.812 -38.094 1 77.19 492 ASP B CA 1
ATOM 8171 C C . ASP B 1 492 ? 9.438 -20.5 -37.625 1 77.19 492 ASP B C 1
ATOM 8173 O O . ASP B 1 492 ? 10.539 -20.484 -37.062 1 77.19 492 ASP B O 1
ATOM 8177 N N . LYS B 1 493 ? 8.797 -19.328 -38.031 1 81.06 493 LYS B N 1
ATOM 8178 C CA . LYS B 1 493 ? 9.25 -17.969 -37.75 1 81.06 493 LYS B CA 1
ATOM 8179 C C . LYS B 1 493 ? 9.461 -17.734 -36.25 1 81.06 493 LYS B C 1
ATOM 8181 O O . LYS B 1 493 ? 10.258 -16.891 -35.844 1 81.06 493 LYS B O 1
ATOM 8186 N N . PHE B 1 494 ? 8.812 -18.516 -35.531 1 89.38 494 PHE B N 1
ATOM 8187 C CA . PHE B 1 494 ? 8.914 -18.312 -34.062 1 89.38 494 PHE B CA 1
ATOM 8188 C C . PHE B 1 494 ? 9.484 -19.562 -33.406 1 89.38 494 PHE B C 1
ATOM 8190 O O . PHE B 1 494 ? 8.922 -20.047 -32.406 1 89.38 494 PHE B O 1
ATOM 8197 N N . SER B 1 495 ? 10.617 -20.047 -33.938 1 88 495 SER B N 1
ATOM 8198 C CA . SER B 1 495 ? 11.234 -21.25 -33.375 1 88 495 SER B CA 1
ATOM 8199 C C . SER B 1 495 ? 11.922 -20.969 -32.062 1 88 495 SER B C 1
ATOM 8201 O O . SER B 1 495 ? 11.828 -21.766 -31.125 1 88 495 SER B O 1
ATOM 8203 N N . LYS B 1 496 ? 12.602 -19.891 -32.031 1 92.94 496 LYS B N 1
ATOM 8204 C CA . LYS B 1 496 ? 13.336 -19.5 -30.828 1 92.94 496 LYS B CA 1
ATOM 8205 C C . LYS B 1 496 ? 13.508 -17.984 -30.734 1 92.94 496 LYS B C 1
ATOM 8207 O O . LYS B 1 496 ? 13.852 -17.344 -31.734 1 92.94 496 LYS B O 1
ATOM 8212 N N . GLY B 1 497 ? 13.242 -17.422 -29.531 1 95.81 497 GLY B N 1
ATOM 8213 C CA . GLY B 1 497 ? 13.344 -15.969 -29.469 1 95.81 497 GLY B CA 1
ATOM 8214 C C . GLY B 1 497 ? 13.328 -15.43 -28.047 1 95.81 497 GLY B C 1
ATOM 8215 O O . GLY B 1 497 ? 13.305 -16.203 -27.094 1 95.81 497 GLY B O 1
ATOM 8216 N N . ILE B 1 498 ? 13.539 -14.102 -27.969 1 97.69 498 ILE B N 1
ATOM 8217 C CA . ILE B 1 498 ? 13.516 -13.344 -26.734 1 97.69 498 ILE B CA 1
ATOM 8218 C C . ILE B 1 498 ? 12.609 -12.125 -26.875 1 97.69 498 ILE B C 1
ATOM 8220 O O . ILE B 1 498 ? 12.695 -11.406 -27.875 1 97.69 498 ILE B O 1
ATOM 8224 N N . ILE B 1 499 ? 11.75 -11.938 -25.922 1 98.19 499 ILE B N 1
ATOM 8225 C CA . ILE B 1 499 ? 10.891 -10.758 -25.906 1 98.19 499 ILE B CA 1
ATOM 8226 C C . ILE B 1 499 ? 11.219 -9.898 -24.688 1 98.19 499 ILE B C 1
ATOM 8228 O O . ILE B 1 499 ? 11.195 -10.383 -23.547 1 98.19 499 ILE B O 1
ATOM 8232 N N . TYR B 1 500 ? 11.516 -8.641 -24.969 1 98.19 500 TYR B N 1
ATOM 8233 C CA . TYR B 1 500 ? 11.766 -7.648 -23.938 1 98.19 500 TYR B CA 1
ATOM 8234 C C . TYR B 1 500 ? 10.555 -6.754 -23.734 1 98.19 500 TYR B C 1
ATOM 8236 O O . TYR B 1 500 ? 9.984 -6.23 -24.688 1 98.19 500 TYR B O 1
ATOM 8244 N N . TYR B 1 501 ? 10.156 -6.602 -22.516 1 98.25 501 TYR B N 1
ATOM 8245 C CA . TYR B 1 501 ? 9.062 -5.707 -22.141 1 98.25 501 TYR B CA 1
ATOM 8246 C C . TYR B 1 501 ? 9.602 -4.406 -21.562 1 98.25 501 TYR B C 1
ATOM 8248 O O . TYR B 1 501 ? 10.406 -4.426 -20.625 1 98.25 501 TYR B O 1
ATOM 8256 N N . LEU B 1 502 ? 9.133 -3.311 -22.094 1 97.19 502 LEU B N 1
ATOM 8257 C CA . LEU B 1 502 ? 9.656 -2.008 -21.688 1 97.19 502 LEU B CA 1
ATOM 8258 C C . LEU B 1 502 ? 8.562 -1.149 -21.062 1 97.19 502 LEU B C 1
ATOM 8260 O O . LEU B 1 502 ? 7.418 -1.157 -21.531 1 97.19 502 LEU B O 1
ATOM 8264 N N . ASN B 1 503 ? 8.969 -0.4 -20.016 1 95.56 503 ASN B N 1
ATOM 8265 C CA . ASN B 1 503 ? 8.023 0.55 -19.438 1 95.56 503 ASN B CA 1
ATOM 8266 C C . ASN B 1 503 ? 8.094 1.905 -20.125 1 95.56 503 ASN B C 1
ATOM 8268 O O . ASN B 1 503 ? 8.773 2.051 -21.141 1 95.56 503 ASN B O 1
ATOM 8272 N N . ASP B 1 504 ? 7.395 2.898 -19.625 1 93.5 504 ASP B N 1
ATOM 8273 C CA . ASP B 1 504 ? 7.27 4.211 -20.25 1 93.5 504 ASP B CA 1
ATOM 8274 C C . ASP B 1 504 ? 8.594 4.961 -20.219 1 93.5 504 ASP B C 1
ATOM 8276 O O . ASP B 1 504 ? 8.812 5.887 -21.016 1 93.5 504 ASP B O 1
ATOM 8280 N N . LYS B 1 505 ? 9.484 4.531 -19.406 1 93.12 505 LYS B N 1
ATOM 8281 C CA . LYS B 1 505 ? 10.797 5.168 -19.297 1 93.12 505 LYS B CA 1
ATOM 8282 C C . LYS B 1 505 ? 11.836 4.426 -20.125 1 93.12 505 LYS B C 1
ATOM 8284 O O . LYS B 1 505 ? 13.039 4.594 -19.922 1 93.12 505 LYS B O 1
ATOM 8289 N N . SER B 1 506 ? 11.367 3.457 -20.906 1 94.5 506 SER B N 1
ATOM 8290 C CA . SER B 1 506 ? 12.203 2.682 -21.812 1 94.5 506 SER B CA 1
ATOM 8291 C C . SER B 1 506 ? 13.18 1.791 -21.062 1 94.5 506 SER B C 1
ATOM 8293 O O . SER B 1 506 ? 14.305 1.578 -21.5 1 94.5 506 SER B O 1
ATOM 8295 N N . LYS B 1 507 ? 12.766 1.411 -19.953 1 96.06 507 LYS B N 1
ATOM 8296 C CA . LYS B 1 507 ? 13.531 0.428 -19.188 1 96.06 507 LYS B CA 1
ATOM 8297 C C . LYS B 1 507 ? 12.969 -0.978 -19.391 1 96.06 507 LYS B C 1
ATOM 8299 O O . LYS B 1 507 ? 11.75 -1.164 -19.453 1 96.06 507 LYS B O 1
ATOM 8304 N N . VAL B 1 508 ? 13.867 -1.939 -19.438 1 97.5 508 VAL B N 1
ATOM 8305 C CA . VAL B 1 508 ? 13.43 -3.33 -19.484 1 97.5 508 VAL B CA 1
ATOM 8306 C C . VAL B 1 508 ? 12.891 -3.752 -18.125 1 97.5 508 VAL B C 1
ATOM 8308 O O . VAL B 1 508 ? 13.609 -3.709 -17.125 1 97.5 508 VAL B O 1
ATOM 8311 N N . VAL B 1 509 ? 11.625 -4.16 -18.094 1 97.88 509 VAL B N 1
ATOM 8312 C CA . VAL B 1 509 ? 11.016 -4.523 -16.812 1 97.88 509 VAL B CA 1
ATOM 8313 C C . VAL B 1 509 ? 10.633 -6 -16.828 1 97.88 509 VAL B C 1
ATOM 8315 O O . VAL B 1 509 ? 10.25 -6.559 -15.797 1 97.88 509 VAL B O 1
ATOM 8318 N N . GLY B 1 510 ? 10.703 -6.637 -17.953 1 98.31 510 GLY B N 1
ATOM 8319 C CA . GLY B 1 510 ? 10.406 -8.047 -18.109 1 98.31 510 GLY B CA 1
ATOM 8320 C C . GLY B 1 510 ? 11.109 -8.672 -19.297 1 98.31 510 GLY B C 1
ATOM 8321 O O . GLY B 1 510 ? 11.422 -7.98 -20.281 1 98.31 510 GLY B O 1
ATOM 8322 N N . VAL B 1 511 ? 11.336 -9.953 -19.203 1 98.5 511 VAL B N 1
ATOM 8323 C CA . VAL B 1 511 ? 11.953 -10.711 -20.281 1 98.5 511 VAL B CA 1
ATOM 8324 C C . VAL B 1 511 ? 11.289 -12.086 -20.391 1 98.5 511 VAL B C 1
ATOM 8326 O O . VAL B 1 511 ? 11.094 -12.766 -19.375 1 98.5 511 VAL B O 1
ATOM 8329 N N . LEU B 1 512 ? 10.906 -12.414 -21.562 1 98.56 512 LEU B N 1
ATOM 8330 C CA . LEU B 1 512 ? 10.383 -13.742 -21.875 1 98.56 512 LEU B CA 1
ATOM 8331 C C . LEU B 1 512 ? 11.25 -14.438 -22.922 1 98.56 512 LEU B C 1
ATOM 8333 O O . LEU B 1 512 ? 11.523 -13.875 -23.984 1 98.56 512 LEU B O 1
ATOM 8337 N N . THR B 1 513 ? 11.75 -15.578 -22.562 1 97.94 513 THR B N 1
ATOM 8338 C CA . THR B 1 513 ? 12.508 -16.391 -23.5 1 97.94 513 THR B CA 1
ATOM 8339 C C . THR B 1 513 ? 11.648 -17.531 -24.062 1 97.94 513 THR B C 1
ATOM 8341 O O . THR B 1 513 ? 11.219 -18.406 -23.312 1 97.94 513 THR B O 1
ATOM 8344 N N . PHE B 1 514 ? 11.414 -17.484 -25.297 1 97.19 514 PHE B N 1
ATOM 8345 C CA . PHE B 1 514 ? 10.57 -18.438 -26 1 97.19 514 PHE B CA 1
ATOM 8346 C C . PHE B 1 514 ? 11.406 -19.562 -26.609 1 97.19 514 PHE B C 1
ATOM 8348 O O . PHE B 1 514 ? 12.188 -19.328 -27.531 1 97.19 514 PHE B O 1
ATOM 8355 N N . ARG B 1 515 ? 11.25 -20.75 -26 1 94.38 515 ARG B N 1
ATOM 8356 C CA . ARG B 1 515 ? 12 -21.938 -26.391 1 94.38 515 ARG B CA 1
ATOM 8357 C C . ARG B 1 515 ? 13.5 -21.703 -26.312 1 94.38 515 ARG B C 1
ATOM 8359 O O . ARG B 1 515 ? 14.266 -22.234 -27.109 1 94.38 515 ARG B O 1
ATOM 8366 N N . ASN B 1 516 ? 13.898 -20.734 -25.609 1 93.81 516 ASN B N 1
ATOM 8367 C CA . ASN B 1 516 ? 15.266 -20.391 -25.234 1 93.81 516 ASN B CA 1
ATOM 8368 C C . ASN B 1 516 ? 15.461 -20.422 -23.719 1 93.81 516 ASN B C 1
ATOM 8370 O O . ASN B 1 516 ? 15.398 -19.391 -23.047 1 93.81 516 ASN B O 1
ATOM 8374 N N . TYR B 1 517 ? 15.812 -21.578 -23.25 1 92.31 517 TYR B N 1
ATOM 8375 C CA . TYR B 1 517 ? 15.758 -21.844 -21.812 1 92.31 517 TYR B CA 1
ATOM 8376 C C . TYR B 1 517 ? 17.109 -21.562 -21.172 1 92.31 517 TYR B C 1
ATOM 8378 O O . TYR B 1 517 ? 18.125 -21.484 -21.844 1 92.31 517 TYR B O 1
ATOM 8386 N N . GLY B 1 518 ? 17.078 -21.328 -19.875 1 91.94 518 GLY B N 1
ATOM 8387 C CA . GLY B 1 518 ? 18.297 -21.203 -19.078 1 91.94 518 GLY B CA 1
ATOM 8388 C C . GLY B 1 518 ? 18.906 -19.812 -19.125 1 91.94 518 GLY B C 1
ATOM 8389 O O . GLY B 1 518 ? 20.109 -19.641 -18.938 1 91.94 518 GLY B O 1
ATOM 8390 N N . LYS B 1 519 ? 18.109 -18.812 -19.406 1 95.88 519 LYS B N 1
ATOM 8391 C CA . LYS B 1 519 ? 18.641 -17.469 -19.594 1 95.88 519 LYS B CA 1
ATOM 8392 C C . LYS B 1 519 ? 18.141 -16.516 -18.5 1 95.88 519 LYS B C 1
ATOM 8394 O O . LYS B 1 519 ? 18.281 -15.297 -18.625 1 95.88 519 LYS B O 1
ATOM 8399 N N . MET B 1 520 ? 17.594 -17 -17.438 1 96.06 520 MET B N 1
ATOM 8400 C CA . MET B 1 520 ? 16.875 -16.156 -16.469 1 96.06 520 MET B CA 1
ATOM 8401 C C . MET B 1 520 ? 17.844 -15.305 -15.672 1 96.06 520 MET B C 1
ATOM 8403 O O . MET B 1 520 ? 17.516 -14.188 -15.273 1 96.06 520 MET B O 1
ATOM 8407 N N . ASP B 1 521 ? 19.062 -15.812 -15.453 1 96.12 521 ASP B N 1
ATOM 8408 C CA . ASP B 1 521 ? 20.047 -15.008 -14.727 1 96.12 521 ASP B CA 1
ATOM 8409 C C . ASP B 1 521 ? 20.406 -13.742 -15.508 1 96.12 521 ASP B C 1
ATOM 8411 O O . ASP B 1 521 ? 20.453 -12.656 -14.938 1 96.12 521 ASP B O 1
ATOM 8415 N N . LYS B 1 522 ? 20.656 -13.93 -16.781 1 95.69 522 LYS B N 1
ATOM 8416 C CA . LYS B 1 522 ? 20.969 -12.781 -17.625 1 95.69 522 LYS B CA 1
ATOM 8417 C C . LYS B 1 522 ? 19.766 -11.836 -17.719 1 95.69 522 LYS B C 1
ATOM 8419 O O . LYS B 1 522 ? 19.938 -10.609 -17.75 1 95.69 522 LYS B O 1
ATOM 8424 N N . ALA B 1 523 ? 18.625 -12.422 -17.812 1 97.38 523 ALA B N 1
ATOM 8425 C CA . ALA B 1 523 ? 17.406 -11.625 -17.859 1 97.38 523 ALA B CA 1
ATOM 8426 C C . ALA B 1 523 ? 17.266 -10.773 -16.594 1 97.38 523 ALA B C 1
ATOM 8428 O O . ALA B 1 523 ? 16.969 -9.57 -16.688 1 97.38 523 ALA B O 1
ATOM 8429 N N . ARG B 1 524 ? 17.5 -11.352 -15.438 1 97.38 524 ARG B N 1
ATOM 8430 C CA . ARG B 1 524 ? 17.438 -10.641 -14.164 1 97.38 524 ARG B CA 1
ATOM 8431 C C . ARG B 1 524 ? 18.453 -9.508 -14.109 1 97.38 524 ARG B C 1
ATOM 8433 O O . ARG B 1 524 ? 18.141 -8.414 -13.633 1 97.38 524 ARG B O 1
ATOM 8440 N N . GLU B 1 525 ? 19.609 -9.797 -14.562 1 96.06 525 GLU B N 1
ATOM 8441 C CA . GLU B 1 525 ? 20.641 -8.766 -14.578 1 96.06 525 GLU B CA 1
ATOM 8442 C C . GLU B 1 525 ? 20.203 -7.559 -15.398 1 96.06 525 GLU B C 1
ATOM 8444 O O . GLU B 1 525 ? 20.422 -6.414 -14.992 1 96.06 525 GLU B O 1
ATOM 8449 N N . LEU B 1 526 ? 19.641 -7.855 -16.531 1 95.06 526 LEU B N 1
ATOM 8450 C CA . LEU B 1 526 ? 19.203 -6.789 -17.422 1 95.06 526 LEU B CA 1
ATOM 8451 C C . LEU B 1 526 ? 18.125 -5.934 -16.75 1 95.06 526 LEU B C 1
ATOM 8453 O O . LEU B 1 526 ? 18.156 -4.707 -16.844 1 95.06 526 LEU B O 1
ATOM 8457 N N . ILE B 1 527 ? 17.203 -6.52 -16.047 1 96.38 527 ILE B N 1
ATOM 8458 C CA . ILE B 1 527 ? 16.094 -5.824 -15.398 1 96.38 527 ILE B CA 1
ATOM 8459 C C . ILE B 1 527 ? 16.609 -5.02 -14.219 1 96.38 527 ILE B C 1
ATOM 8461 O O . ILE B 1 527 ? 16.25 -3.854 -14.039 1 96.38 527 ILE B O 1
ATOM 8465 N N . THR B 1 528 ? 17.5 -5.605 -13.422 1 93.31 528 THR B N 1
ATOM 8466 C CA . THR B 1 528 ? 17.984 -4.996 -12.188 1 93.31 528 THR B CA 1
ATOM 8467 C C . THR B 1 528 ? 18.875 -3.791 -12.492 1 93.31 528 THR B C 1
ATOM 8469 O O . THR B 1 528 ? 18.906 -2.826 -11.727 1 93.31 528 THR B O 1
ATOM 8472 N N . LYS B 1 529 ? 19.578 -3.83 -13.625 1 90.5 529 LYS B N 1
ATOM 8473 C CA . LYS B 1 529 ? 20.375 -2.68 -14.023 1 90.5 529 LYS B CA 1
ATOM 8474 C C . LYS B 1 529 ? 19.516 -1.432 -14.18 1 90.5 529 LYS B C 1
ATOM 8476 O O . LYS B 1 529 ? 19.969 -0.32 -13.891 1 90.5 529 LYS B O 1
ATOM 8481 N N . GLY B 1 530 ? 18.375 -1.601 -14.758 1 88.38 530 GLY B N 1
ATOM 8482 C CA . GLY B 1 530 ? 17.375 -0.55 -14.766 1 88.38 530 GLY B CA 1
ATOM 8483 C C . GLY B 1 530 ? 17.766 0.645 -15.617 1 88.38 530 GLY B C 1
ATOM 8484 O O . GLY B 1 530 ? 17.281 1.759 -15.383 1 88.38 530 GLY B O 1
ATOM 8485 N N . LYS B 1 531 ? 18.641 0.532 -16.484 1 90.25 531 LYS B N 1
ATOM 8486 C CA . LYS B 1 531 ? 19.031 1.639 -17.344 1 90.25 531 LYS B CA 1
ATOM 8487 C C . LYS B 1 531 ? 18.078 1.788 -18.531 1 90.25 531 LYS B C 1
ATOM 8489 O O . LYS B 1 531 ? 17.656 0.793 -19.125 1 90.25 531 LYS B O 1
ATOM 8494 N N . PRO B 1 532 ? 17.75 3.01 -18.797 1 93.81 532 PRO B N 1
ATOM 8495 C CA . PRO B 1 532 ? 16.922 3.211 -20 1 93.81 532 PRO B CA 1
ATOM 8496 C C . PRO B 1 532 ? 17.625 2.758 -21.281 1 93.81 532 PRO B C 1
ATOM 8498 O O . PRO B 1 532 ? 18.828 2.951 -21.438 1 93.81 532 PRO B O 1
ATOM 8501 N N . ILE B 1 533 ? 16.844 2.145 -22.078 1 92.88 533 ILE B N 1
ATOM 8502 C CA . ILE B 1 533 ? 17.344 1.711 -23.375 1 92.88 533 ILE B CA 1
ATOM 8503 C C . ILE B 1 533 ? 17.234 2.857 -24.391 1 92.88 533 ILE B C 1
ATOM 8505 O O . ILE B 1 533 ? 16.141 3.285 -24.734 1 92.88 533 ILE B O 1
ATOM 8509 N N . THR B 1 534 ? 18.344 3.354 -24.859 1 91.75 534 THR B N 1
ATOM 8510 C CA . THR B 1 534 ? 18.359 4.461 -25.812 1 91.75 534 THR B CA 1
ATOM 8511 C C . THR B 1 534 ? 18.391 3.943 -27.234 1 91.75 534 THR B C 1
ATOM 8513 O O . THR B 1 534 ? 17.922 4.629 -28.156 1 91.75 534 THR B O 1
ATOM 8516 N N . ASN B 1 535 ? 18.953 2.781 -27.422 1 91 535 ASN B N 1
ATOM 8517 C CA . ASN B 1 535 ? 18.984 2.09 -28.703 1 91 535 ASN B CA 1
ATOM 8518 C C . ASN B 1 535 ? 18.5 0.647 -28.578 1 91 535 ASN B C 1
ATOM 8520 O O . ASN B 1 535 ? 19.172 -0.178 -27.953 1 91 535 ASN B O 1
ATOM 8524 N N . LEU B 1 536 ? 17.531 0.332 -29.266 1 88.44 536 LEU B N 1
ATOM 8525 C CA . LEU B 1 536 ? 16.906 -0.981 -29.172 1 88.44 536 LEU B CA 1
ATOM 8526 C C . LEU B 1 536 ? 17.844 -2.072 -29.672 1 88.44 536 LEU B C 1
ATOM 8528 O O . LEU B 1 536 ? 17.75 -3.227 -29.25 1 88.44 536 LEU B O 1
ATOM 8532 N N . GLU B 1 537 ? 18.719 -1.708 -30.516 1 88.56 537 GLU B N 1
ATOM 8533 C CA . GLU B 1 537 ? 19.672 -2.676 -31.062 1 88.56 537 GLU B CA 1
ATOM 8534 C C . GLU B 1 537 ? 20.562 -3.248 -29.953 1 88.56 537 GLU B C 1
ATOM 8536 O O . GLU B 1 537 ? 21.094 -4.348 -30.094 1 88.56 537 GLU B O 1
ATOM 8541 N N . ASP B 1 538 ? 20.594 -2.523 -28.875 1 90.12 538 ASP B N 1
ATOM 8542 C CA . ASP B 1 538 ? 21.375 -2.994 -27.734 1 90.12 538 ASP B CA 1
ATOM 8543 C C . ASP B 1 538 ? 20.781 -4.273 -27.156 1 90.12 538 ASP B C 1
ATOM 8545 O O . ASP B 1 538 ? 21.5 -5.062 -26.531 1 90.12 538 ASP B O 1
ATOM 8549 N N . LEU B 1 539 ? 19.562 -4.496 -27.438 1 93.75 539 LEU B N 1
ATOM 8550 C CA . LEU B 1 539 ? 18.875 -5.656 -26.875 1 93.75 539 LEU B CA 1
ATOM 8551 C C . LEU B 1 539 ? 19.062 -6.875 -27.781 1 93.75 539 LEU B C 1
ATOM 8553 O O . LEU B 1 539 ? 18.812 -8.008 -27.344 1 93.75 539 LEU B O 1
ATOM 8557 N N . GLN B 1 540 ? 19.469 -6.656 -28.953 1 92.19 540 GLN B N 1
ATOM 8558 C CA . GLN B 1 540 ? 19.594 -7.746 -29.922 1 92.19 540 GLN B CA 1
ATOM 8559 C C . GLN B 1 540 ? 20.578 -8.797 -29.422 1 92.19 540 GLN B C 1
ATOM 8561 O O . GLN B 1 540 ? 20.391 -9.992 -29.656 1 92.19 540 GLN B O 1
ATOM 8566 N N . HIS B 1 541 ? 21.562 -8.352 -28.656 1 90 541 HIS B N 1
ATOM 8567 C CA . HIS B 1 541 ? 22.609 -9.281 -28.234 1 90 541 HIS B CA 1
ATOM 8568 C C . HIS B 1 541 ? 22.719 -9.328 -26.719 1 90 541 HIS B C 1
ATOM 8570 O O . HIS B 1 541 ? 23.688 -9.891 -26.188 1 90 541 HIS B O 1
ATOM 8576 N N . ALA B 1 542 ? 21.797 -8.734 -26.109 1 93.62 542 ALA B N 1
ATOM 8577 C CA . ALA B 1 542 ? 21.875 -8.672 -24.641 1 93.62 542 ALA B CA 1
ATOM 8578 C C . ALA B 1 542 ? 21.766 -10.062 -24.031 1 93.62 542 ALA B C 1
ATOM 8580 O O . ALA B 1 542 ? 22.391 -10.352 -23.016 1 93.62 542 ALA B O 1
ATOM 8581 N N . ILE B 1 543 ? 20.969 -10.922 -24.609 1 95 543 ILE B N 1
ATOM 8582 C CA . ILE B 1 543 ? 20.828 -12.312 -24.203 1 95 543 ILE B CA 1
ATOM 8583 C C . ILE B 1 543 ? 21.047 -13.227 -25.391 1 95 543 ILE B C 1
ATOM 8585 O O . ILE B 1 543 ? 20.453 -13.023 -26.453 1 95 543 ILE B O 1
ATOM 8589 N N . SER B 1 544 ? 21.812 -14.266 -25.188 1 91.94 544 SER B N 1
ATOM 8590 C CA . SER B 1 544 ? 22.188 -15.156 -26.281 1 91.94 544 SER B CA 1
ATOM 8591 C C . SER B 1 544 ? 21.047 -16.094 -26.656 1 91.94 544 SER B C 1
ATOM 8593 O O . SER B 1 544 ? 20.328 -16.578 -25.766 1 91.94 544 SER B O 1
ATOM 8595 N N . LEU B 1 545 ? 20.953 -16.375 -27.906 1 90.88 545 LEU B N 1
ATOM 8596 C CA . LEU B 1 545 ? 20.016 -17.391 -28.391 1 90.88 545 LEU B CA 1
ATOM 8597 C C . LEU B 1 545 ? 20.688 -18.75 -28.516 1 90.88 545 LEU B C 1
ATOM 8599 O O . LEU B 1 545 ? 20.031 -19.75 -28.797 1 90.88 545 LEU B O 1
ATOM 8603 N N . GLU B 1 546 ? 21.969 -18.719 -28.219 1 84.31 546 GLU B N 1
ATOM 8604 C CA . GLU B 1 546 ? 22.719 -19.984 -28.312 1 84.31 546 GLU B CA 1
ATOM 8605 C C . GLU B 1 546 ? 22.5 -20.828 -27.062 1 84.31 546 GLU B C 1
ATOM 8607 O O . GLU B 1 546 ? 22.391 -20.297 -25.953 1 84.31 546 GLU B O 1
ATOM 8612 N N . ASP B 1 547 ? 22.344 -22.125 -27.234 1 75.62 547 ASP B N 1
ATOM 8613 C CA . ASP B 1 547 ? 22.172 -23.031 -26.094 1 75.62 547 ASP B CA 1
ATOM 8614 C C . ASP B 1 547 ? 23.438 -23.094 -25.234 1 75.62 547 ASP B C 1
ATOM 8616 O O . ASP B 1 547 ? 24.547 -23 -25.75 1 75.62 547 ASP B O 1
ATOM 8620 N N . GLU B 1 548 ? 23.375 -22.688 -24.031 1 58.28 548 GLU B N 1
ATOM 8621 C CA . GLU B 1 548 ? 24.531 -22.828 -23.156 1 58.28 548 GLU B CA 1
ATOM 8622 C C . GLU B 1 548 ? 24.984 -24.281 -23.047 1 58.28 548 GLU B C 1
ATOM 8624 O O . GLU B 1 548 ? 24.156 -25.172 -22.859 1 58.28 548 GLU B O 1
ATOM 8629 N N . HIS B 1 549 ? 25.906 -24.688 -23.906 1 44.78 549 HIS B N 1
ATOM 8630 C CA . HIS B 1 549 ? 26.484 -26.031 -23.812 1 44.78 549 HIS B CA 1
ATOM 8631 C C . HIS B 1 549 ? 26.969 -26.328 -22.391 1 44.78 549 HIS B C 1
ATOM 8633 O O . HIS B 1 549 ? 27.75 -25.562 -21.828 1 44.78 549 HIS B O 1
ATOM 8639 N N . HIS B 1 550 ? 26.141 -26.734 -21.516 1 39.38 550 HIS B N 1
ATOM 8640 C CA . HIS B 1 550 ? 26.797 -27.391 -20.391 1 39.38 550 HIS B CA 1
ATOM 8641 C C . HIS B 1 550 ? 27.609 -28.609 -20.859 1 39.38 550 HIS B C 1
ATOM 8643 O O . HIS B 1 550 ? 27.188 -29.328 -21.766 1 39.38 550 HIS B O 1
#